Protein 6XMT (pdb70)

InterPro domains:
  IPR001757 P-type ATPase [TIGR01494] (396-506)
  IPR001757 P-type ATPase [TIGR01494] (576-714)
  IPR006544 P-type ATPase, subfamily V [PTHR45630] (21-1194)
  IPR006544 P-type ATPase, subfamily V [TIGR01657] (44-1177)
  IPR008250 P-type ATPase, A domain superfamily [SSF81653] (253-384)
  IPR018303 P-type ATPase, phosphorylation site [PS00154] (487-493)
  IPR023214 HAD superfamily [G3DSA:3.40.50.1000] (669-842)
  IPR023298 P-type ATPase, transmembrane domain superfamily [SSF81665] (170-1196)
  IPR023299 P-type ATPase, cytoplasmic domain N [G3DSA:3.40.1110.10] (493-668)
  IPR023299 P-type ATPase, cytoplasmic domain N [SSF81660] (491-678)
  IPR036412 HAD-like superfamily [SSF56784] (481-839)
  IPR044492 P-type ATPase, haloacid dehalogenase domain [SFLDF00027] (467-983)
  IPR047820 P5A-type ATPase [cd07543] (169-1136)
  IPR057255 P5A-ATPase, transmembrane helical hairpin [PF23143] (21-90)
  IPR059000 P-type ATPase, A domain [PF00122] (253-385)

B-factor: mean 32.08, std 20.91, range [4.33, 103.45]

Foldseek 3Di:
DEAADDLFFDGKFFWAFDDPCPFPLHPVLVVVVVVLVVVVCVVSVVVVVVSVVVSVCVVVVCPPDVVSVRVGGTDTDDDPVHGFKMKTQTDPQFFGIDIWTWDWDADPRDIWIWTADLNFTWTADPVVRYTYTDDFVVVPWDFQLVLLVFQFAEDDPPPQCVRANWQDEDDDDDDLVVLLVVVCVAPVNVLQVVLLVLCVVPHDDVVSVVLVVVSVVLSVVVSVQLRVLCVVQFGFFDDKDWWWWQYNQDTDIDILGHDGFFIKTFDFQFDPPHKDRAKKFFAFWKFWKFCCFPLNAFHTAIAHHDPVDDGGDDIDDCPVNVSGIDGIDIGTHGIAWGDDDDPGGTDPDRTGMIGHGHGHLPGDLSVLLSCQPRSDDDCVQVVVLVVVLVVLLVVLLVLLLVLCVVLPDDPVVSSVLSSVLSSPLFDSCPSVLVSVLLVVLQVVLCVLPKHFSDSVLLLVLQFAAEEEEEPDQAFFDRHKAWQAWADPDAPPPDLPDGPGELPFDPVQLQQLLFAADWAADDVGDIGHRVRSVRSCVRNQWAQDNAQKIAPSPPGTKHWDDWADADPPLGWIWTWIADPVFTKIKIKGALVSLQVQADPRGDCSVVNVLVQPLAAKDKMWMWMGGDHDPDDDCVRSRHTGGRIMIIIHTDGDPFQLVLVVQCLQQLHQYAYAYAYDPSHQVNVCCVSPNDPDWEWEWDDDDPDDDLWIWTATSDRDDIHTDDLPPDDDPCVPDLQHHQYEYEASNLVSNPPGPCNVVVLLRHRHYYNHFLVVLLVSQVSCVVVPGAYEYEEAHSSVQNNLQNHSAYEHAKEDAPVRVVVVVVVVVVVVVVPDDIGSRSNSNRGRIYSPYSHNCSSVVSSLSSQLSNLLVQLLSLLSLLVSSVSSCCSSPVLSAPEDEDDVLCVVLCVLLVLLSSLLSDFAWDPGRHNFGDDDRQPDDLNVVLSVVLVVLLVVLVVVLVVVVCVVPPRCPDDDNPDDDDADAVHLSVSLSVLLSSLLSCVQRSADPNSTHGVVVSPRNVVSSVVSVVVSVCCLQVVDVVSVVVRRHDDDDDVSSVVSVVSSVCSSVVSNVVSVVSCVPPVPRDRDPSSDDDDD

Secondary structure (DSSP, 8-state):
----BSTTEEEEEEEEEPPSSS-TTHHHHHHHHHHHHHHH---SHHHHHHHHHHHHHHHHSGGG-HHHHHHHTEE--S-TTT--EEEEEE-TTS---EEEE-B--EETTEE--EEEETTEEEEEETTTTEEB----TTTS--BHHHHHT---B-S--TTHHHHH-----------HHHHHHHHTTSHHHHHHHHHHHHHHTTS-SHHHHHHHHHHHHHHHHHHHHHHHHHHHHSS-------EEEEETTEEEEE-STT--SS-EEEE----TT----SEEEESS-EEEEETTTTT--SSPEEE--SSSS-SSS-B--SSGGGGGEE-SS-EEEEEE--SS--SSPPPSSS-EEEEEEE-GGGSHHHHHHHHHHHS----HHHHHHHHHHHHHHHHHHHHHHHHHHHHT--HHHHHHHHHHHHHTTS-TTHHHHHHHHHHHHHHHHGGGTEEES-GGGSGGGGS--EEEE-TBTTTB-SS-EEEE-----SS-S-SS----SS---HHHHHHHHHS---EE-SSS-EES-HHHHHHHHHHT-EE-SSS-EE-SSS--BEEEEE----STT-B--EEEE-SS-EEEEEEE-HHHHHTT-SS--SSHHHHHHHHHSSS-EE-EEEEEE------HHHHTSS-EEEE--EEEPPBPTTHHHHHHHHHTTT-EEEEE--S-HHHHHHHHHHHTS--S-EEEEEESSSSSS--EEEEESSSS-EEE--TTT----HHHHTTT-EEEE-HHHHHTTTT-TTHHHHHTSEEEE-S--TTHHHHHHHHHHHHT----EEE-SSTTHHHHHHSSSEEEE----HHHHHHHHHHHHHHHH--PPP--TTTTTT-SEEESS-SSTHHHHHHHHHHHHHHHHHHHHHHHHHHHHHHHHIIIIITTSS----SHHHHHHHHHHHHHHHHTS--PBPSS--S------S-SHHHHHHHHHHHHHHHHHHHHHHHHHHHHS-------S-------HHHHHHHHHHHHHHHHHHHTTS--TTTB--STT-HHHHHHHHHHHHHHHHHHTTS-HHHHHHTT-----SHHHHHHHHHHHHHHHHHHHHHHHHHHHS------TTT-----

Radius of gyration: 38.12 Å; Cα contacts (8 Å, |Δi|>4): 1830; chains: 1; bounding box: 73×73×129 Å

CATH classification: 2.70.150.10 (+1 more: 3.40.1110.10)

Structure (mmCIF, N/CA/C/O backbone):
data_6XMT
#
_entry.id   6XMT
#
_cell.length_a   1.00
_cell.length_b   1.00
_cell.length_c   1.00
_cell.angle_alpha   90.00
_cell.angle_beta   90.00
_cell.angle_gamma   90.00
#
_symmetry.space_group_name_H-M   'P 1'
#
loop_
_entity.id
_entity.type
_entity.pdbx_description
1 polymer 'P5A-type ATPase'
2 non-polymer 'BERYLLIUM TRIFLUORIDE ION'
3 non-polymer 'MAGNESIUM ION'
#
loop_
_atom_site.group_PDB
_atom_site.id
_atom_site.type_symbol
_atom_site.label_atom_id
_atom_site.label_alt_id
_atom_site.label_comp_id
_atom_site.label_asym_id
_atom_site.label_entity_id
_atom_site.label_seq_id
_atom_site.pdbx_PDB_ins_code
_atom_site.Cartn_x
_atom_site.Cartn_y
_atom_site.Cartn_z
_atom_site.occupancy
_atom_site.B_iso_or_equiv
_atom_site.auth_seq_id
_atom_site.auth_comp_id
_atom_site.auth_asym_id
_atom_site.auth_atom_id
_atom_site.pdbx_PDB_model_num
ATOM 1 N N . LYS A 1 4 ? 191.245 131.917 135.734 1.00 28.38 4 LYS A N 1
ATOM 2 C CA . LYS A 1 4 ? 189.882 131.464 135.980 1.00 28.38 4 LYS A CA 1
ATOM 3 C C . LYS A 1 4 ? 188.941 131.959 134.898 1.00 28.38 4 LYS A C 1
ATOM 4 O O . LYS A 1 4 ? 189.328 132.090 133.741 1.00 28.38 4 LYS A O 1
ATOM 6 N N . SER A 1 5 ? 187.701 132.236 135.282 1.00 25.17 5 SER A N 1
ATOM 7 C CA . SER A 1 5 ? 186.705 132.714 134.340 1.00 25.17 5 SER A CA 1
ATOM 8 C C . SER A 1 5 ? 186.697 134.232 134.310 1.00 25.17 5 SER A C 1
ATOM 9 O O . SER A 1 5 ? 187.008 134.895 135.302 1.00 25.17 5 SER A O 1
ATOM 12 N N . PHE A 1 6 ? 186.335 134.780 133.155 1.00 26.48 6 PHE A N 1
ATOM 13 C CA . PHE A 1 6 ? 186.228 136.230 133.012 1.00 26.48 6 PHE A CA 1
ATOM 14 C C . PHE A 1 6 ? 185.155 136.494 131.955 1.00 26.48 6 PHE A C 1
ATOM 15 O O . PHE A 1 6 ? 185.436 136.484 130.756 1.00 26.48 6 PHE A O 1
ATOM 23 N N . VAL A 1 7 ? 183.925 136.724 132.418 1.00 20.81 7 VAL A N 1
ATOM 24 C CA . VAL A 1 7 ? 182.834 136.996 131.495 1.00 20.81 7 VAL A CA 1
ATOM 25 C C . VAL A 1 7 ? 183.124 138.280 130.730 1.00 20.81 7 VAL A C 1
ATOM 26 O O . VAL A 1 7 ? 183.558 139.287 131.303 1.00 20.81 7 VAL A O 1
ATOM 30 N N . SER A 1 8 ? 182.891 138.244 129.422 1.00 17.50 8 SER A N 1
ATOM 31 C CA . SER A 1 8 ? 183.221 139.344 128.519 1.00 17.50 8 SER A CA 1
ATOM 32 C C . SER A 1 8 ? 181.933 139.817 127.856 1.00 17.50 8 SER A C 1
ATOM 33 O O . SER A 1 8 ? 181.505 139.261 126.843 1.00 17.50 8 SER A O 1
ATOM 36 N N . SER A 1 9 ? 181.320 140.853 128.426 1.00 19.54 9 SER A N 1
ATOM 37 C CA . SER A 1 9 ? 180.067 141.386 127.912 1.00 19.54 9 SER A CA 1
ATOM 38 C C . SER A 1 9 ? 179.891 142.797 128.443 1.00 19.54 9 SER A C 1
ATOM 39 O O . SER A 1 9 ? 180.374 143.104 129.538 1.00 19.54 9 SER A O 1
ATOM 42 N N . PRO A 1 10 ? 179.218 143.680 127.698 1.00 22.31 10 PRO A N 1
ATOM 43 C CA . PRO A 1 10 ? 178.972 145.039 128.207 1.00 22.31 10 PRO A CA 1
ATOM 44 C C . PRO A 1 10 ? 178.080 145.087 129.436 1.00 22.31 10 PRO A C 1
ATOM 45 O O . PRO A 1 10 ? 177.961 146.158 130.044 1.00 22.31 10 PRO A O 1
ATOM 49 N N . ILE A 1 11 ? 177.449 143.977 129.818 1.00 23.34 11 ILE A N 1
ATOM 50 C CA . ILE A 1 11 ? 176.637 143.964 131.029 1.00 23.34 11 ILE A CA 1
ATOM 51 C C . ILE A 1 11 ? 177.508 143.748 132.260 1.00 23.34 11 ILE A C 1
ATOM 52 O O . ILE A 1 11 ? 177.263 144.335 133.319 1.00 23.34 11 ILE A O 1
ATOM 57 N N . VAL A 1 12 ? 178.532 142.926 132.142 1.00 21.61 12 VAL A N 1
ATOM 58 C CA . VAL A 1 12 ? 179.349 142.529 133.281 1.00 21.61 12 VAL A CA 1
ATOM 59 C C . VAL A 1 12 ? 180.550 143.453 133.409 1.00 21.61 12 VAL A C 1
ATOM 60 O O . VAL A 1 12 ? 181.041 144.021 132.428 1.00 21.61 12 VAL A O 1
ATOM 64 N N . ARG A 1 13 ? 181.027 143.601 134.642 1.00 29.01 13 ARG A N 1
ATOM 65 C CA . ARG A 1 13 ? 182.243 144.342 134.955 1.00 29.01 13 ARG A CA 1
ATOM 66 C C . ARG A 1 13 ? 183.339 143.463 135.534 1.00 29.01 13 ARG A C 1
ATOM 67 O O . ARG A 1 13 ? 184.496 143.575 135.124 1.00 29.01 13 ARG A O 1
ATOM 75 N N . ASP A 1 14 ? 182.997 142.584 136.473 1.00 26.70 14 ASP A N 1
ATOM 76 C CA . ASP A 1 14 ? 183.949 141.655 137.062 1.00 26.70 14 ASP A CA 1
ATOM 77 C C . ASP A 1 14 ? 183.217 140.362 137.385 1.00 26.70 14 ASP A C 1
ATOM 78 O O . ASP A 1 14 ? 181.985 140.319 137.427 1.00 26.70 14 ASP A O 1
ATOM 83 N N . SER A 1 15 ? 183.986 139.301 137.608 1.00 20.97 15 SER A N 1
ATOM 84 C CA . SER A 1 15 ? 183.390 138.012 137.918 1.00 20.97 15 SER A CA 1
ATOM 85 C C . SER A 1 15 ? 184.412 137.126 138.608 1.00 20.97 15 SER A C 1
ATOM 86 O O . SER A 1 15 ? 185.566 137.051 138.181 1.00 20.97 15 SER A O 1
ATOM 89 N N . THR A 1 16 ? 183.971 136.451 139.665 1.00 21.55 16 THR A N 1
ATOM 90 C CA . THR A 1 16 ? 184.805 135.536 140.431 1.00 21.55 16 THR A CA 1
ATOM 91 C C . THR A 1 16 ? 184.041 134.240 140.636 1.00 21.55 16 THR A C 1
ATOM 92 O O . THR A 1 16 ? 182.848 134.265 140.952 1.00 21.55 16 THR A O 1
ATOM 96 N N . LEU A 1 17 ? 184.723 133.113 140.454 1.00 21.45 17 LEU A N 1
ATOM 97 C CA . LEU A 1 17 ? 184.085 131.819 140.628 1.00 21.45 17 LEU A CA 1
ATOM 98 C C . LEU A 1 17 ? 183.773 131.568 142.103 1.00 21.45 17 LEU A C 1
ATOM 99 O O . LEU A 1 17 ? 184.242 132.276 142.998 1.00 21.45 17 LEU A O 1
ATOM 104 N N . LEU A 1 18 ? 182.962 130.540 142.349 1.00 22.12 18 LEU A N 1
ATOM 105 C CA . LEU A 1 18 ? 182.519 130.206 143.697 1.00 22.12 18 LEU A CA 1
ATOM 106 C C . LEU A 1 18 ? 182.360 128.698 143.807 1.00 22.12 18 LEU A C 1
ATOM 107 O O . LEU A 1 18 ? 181.733 128.079 142.945 1.00 22.12 18 LEU A O 1
ATOM 112 N N . VAL A 1 19 ? 182.926 128.115 144.859 1.00 28.79 19 VAL A N 1
ATOM 113 C CA . VAL A 1 19 ? 182.775 126.688 145.138 1.00 28.79 19 VAL A CA 1
ATOM 114 C C . VAL A 1 19 ? 182.008 126.568 146.451 1.00 28.79 19 VAL A C 1
ATOM 115 O O . VAL A 1 19 ? 182.228 127.374 147.367 1.00 28.79 19 VAL A O 1
ATOM 119 N N . PRO A 1 20 ? 181.077 125.619 146.585 1.00 37.11 20 PRO A N 1
ATOM 120 C CA . PRO A 1 20 ? 180.276 125.541 147.815 1.00 37.11 20 PRO A CA 1
ATOM 121 C C . PRO A 1 20 ? 181.070 124.940 148.967 1.00 37.11 20 PRO A C 1
ATOM 122 O O . PRO A 1 20 ? 181.700 123.889 148.825 1.00 37.11 20 PRO A O 1
ATOM 126 N N . LYS A 1 21 ? 181.031 125.615 150.112 1.00 50.56 21 LYS A N 1
ATOM 127 C CA . LYS A 1 21 ? 181.693 125.149 151.320 1.00 50.56 21 LYS A CA 1
ATOM 128 C C . LYS A 1 21 ? 180.767 124.240 152.117 1.00 50.56 21 LYS A C 1
ATOM 129 O O . LYS A 1 21 ? 179.541 124.362 152.057 1.00 50.56 21 LYS A O 1
ATOM 135 N N . SER A 1 22 ? 181.371 123.327 152.873 1.00 63.15 22 SER A N 1
ATOM 136 C CA . SER A 1 22 ? 180.608 122.345 153.626 1.00 63.15 22 SER A CA 1
ATOM 137 C C . SER A 1 22 ? 179.830 123.015 154.758 1.00 63.15 22 SER A C 1
ATOM 138 O O . SER A 1 22 ? 179.990 124.203 155.051 1.00 63.15 22 SER A O 1
ATOM 141 N N . LEU A 1 23 ? 178.974 122.222 155.405 1.00 69.20 23 LEU A N 1
ATOM 142 C CA . LEU A 1 23 ? 178.150 122.708 156.506 1.00 69.20 23 LEU A CA 1
ATOM 143 C C . LEU A 1 23 ? 178.936 122.913 157.792 1.00 69.20 23 LEU A C 1
ATOM 144 O O . LEU A 1 23 ? 178.352 123.356 158.787 1.00 69.20 23 LEU A O 1
ATOM 149 N N . ILE A 1 24 ? 180.231 122.606 157.801 1.00 69.70 24 ILE A N 1
ATOM 150 C CA . ILE A 1 24 ? 181.060 122.736 158.988 1.00 69.70 24 ILE A CA 1
ATOM 151 C C . ILE A 1 24 ? 181.991 123.938 158.897 1.00 69.70 24 ILE A C 1
ATOM 152 O O . ILE A 1 24 ? 182.237 124.612 159.899 1.00 69.70 24 ILE A O 1
ATOM 157 N N . ALA A 1 25 ? 182.508 124.230 157.705 1.00 67.48 25 ALA A N 1
ATOM 158 C CA . ALA A 1 25 ? 183.462 125.315 157.512 1.00 67.48 25 ALA A CA 1
ATOM 159 C C . ALA A 1 25 ? 182.803 126.685 157.417 1.00 67.48 25 ALA A C 1
ATOM 160 O O . ALA A 1 25 ? 183.501 127.666 157.140 1.00 67.48 25 ALA A O 1
ATOM 162 N N . LYS A 1 26 ? 181.494 126.777 157.626 1.00 76.57 26 LYS A N 1
ATOM 163 C CA . LYS A 1 26 ? 180.836 128.073 157.622 1.00 76.57 26 LYS A CA 1
ATOM 164 C C . LYS A 1 26 ? 181.409 128.975 158.714 1.00 76.57 26 LYS A C 1
ATOM 165 O O . LYS A 1 26 ? 181.656 128.524 159.842 1.00 76.57 26 LYS A O 1
ATOM 171 N N . PRO A 1 27 ? 181.559 130.269 158.411 1.00 80.72 27 PRO A N 1
ATOM 172 C CA . PRO A 1 27 ? 182.208 131.227 159.320 1.00 80.72 27 PRO A CA 1
ATOM 173 C C . PRO A 1 27 ? 181.562 131.363 160.681 1.00 80.72 27 PRO A C 1
ATOM 174 O O . PRO A 1 27 ? 182.288 131.520 161.664 1.00 80.72 27 PRO A O 1
ATOM 178 N N . TYR A 1 28 ? 180.232 131.358 160.775 1.00 87.54 28 TYR A N 1
ATOM 179 C CA . TYR A 1 28 ? 179.599 131.494 162.090 1.00 87.54 28 TYR A CA 1
ATOM 180 C C . TYR A 1 28 ? 179.825 130.281 163.012 1.00 87.54 28 TYR A C 1
ATOM 181 O O . TYR A 1 28 ? 180.049 130.457 164.214 1.00 87.54 28 TYR A O 1
ATOM 190 N N . VAL A 1 29 ? 179.817 129.057 162.469 1.00 88.57 29 VAL A N 1
ATOM 191 C CA . VAL A 1 29 ? 179.845 127.807 163.267 1.00 88.57 29 VAL A CA 1
ATOM 192 C C . VAL A 1 29 ? 181.151 127.479 164.030 1.00 88.57 29 VAL A C 1
ATOM 193 O O . VAL A 1 29 ? 181.076 127.004 165.170 1.00 88.57 29 VAL A O 1
ATOM 197 N N . LEU A 1 30 ? 182.335 127.607 163.423 1.00 89.25 30 LEU A N 1
ATOM 198 C CA . LEU A 1 30 ? 183.568 127.161 164.100 1.00 89.25 30 LEU A CA 1
ATOM 199 C C . LEU A 1 30 ? 183.916 127.910 165.391 1.00 89.25 30 LEU A C 1
ATOM 200 O O . LEU A 1 30 ? 184.304 127.264 166.385 1.00 89.25 30 LEU A O 1
ATOM 205 N N . PRO A 1 31 ? 183.817 129.243 165.398 1.00 92.36 31 PRO A N 1
ATOM 206 C CA . PRO A 1 31 ? 184.111 130.119 166.546 1.00 92.36 31 PRO A CA 1
ATOM 207 C C . PRO A 1 31 ? 183.183 129.922 167.723 1.00 92.36 31 PRO A C 1
ATOM 208 O O . PRO A 1 31 ? 183.609 130.004 168.880 1.00 92.36 31 PRO A O 1
ATOM 212 N N . PHE A 1 32 ? 181.909 129.659 167.435 1.00 93.27 32 PHE A N 1
ATOM 213 C CA . PHE A 1 32 ? 180.883 129.534 168.468 1.00 93.27 32 PHE A CA 1
ATOM 214 C C . PHE A 1 32 ? 181.100 128.364 169.430 1.00 93.27 32 PHE A C 1
ATOM 215 O O . PHE A 1 32 ? 180.838 128.507 170.629 1.00 93.27 32 PHE A O 1
ATOM 223 N N . PHE A 1 33 ? 181.543 127.203 168.949 1.00 96.23 33 PHE A N 1
ATOM 224 C CA . PHE A 1 33 ? 181.709 126.083 169.874 1.00 96.23 33 PHE A CA 1
ATOM 225 C C . PHE A 1 33 ? 182.636 126.405 171.044 1.00 96.23 33 PHE A C 1
ATOM 226 O O . PHE A 1 33 ? 182.321 125.988 172.173 1.00 96.23 33 PHE A O 1
ATOM 228 N N . PRO A 1 34 ? 183.764 127.108 170.869 1.00 91.49 34 PRO A N 1
ATOM 229 C CA . PRO A 1 34 ? 184.541 127.512 172.054 1.00 91.49 34 PRO A CA 1
ATOM 230 C C . PRO A 1 34 ? 183.755 128.378 173.025 1.00 91.49 34 PRO A C 1
ATOM 231 O O . PRO A 1 34 ? 183.880 128.204 174.242 1.00 91.49 34 PRO A O 1
ATOM 233 N N . LEU A 1 35 ? 182.939 129.306 172.521 1.00 91.86 35 LEU A N 1
ATOM 234 C CA . LEU A 1 35 ? 182.135 130.148 173.403 1.00 91.86 35 LEU A CA 1
ATOM 235 C C . LEU A 1 35 ? 181.083 129.337 174.147 1.00 91.86 35 LEU A C 1
ATOM 236 O O . LEU A 1 35 ? 180.843 129.568 175.338 1.00 91.86 35 LEU A O 1
ATOM 238 N N . TYR A 1 36 ? 180.458 128.375 173.469 1.00 97.47 36 TYR A N 1
ATOM 239 C CA . TYR A 1 36 ? 179.484 127.522 174.140 1.00 97.47 36 TYR A CA 1
ATOM 240 C C . TYR A 1 36 ? 180.149 126.658 175.203 1.00 97.47 36 TYR A C 1
ATOM 241 O O . TYR A 1 36 ? 179.590 126.454 176.287 1.00 97.47 36 TYR A O 1
ATOM 243 N N . ALA A 1 37 ? 181.348 126.146 174.916 1.00 87.72 37 ALA A N 1
ATOM 244 C CA . ALA A 1 37 ? 182.070 125.364 175.915 1.00 87.72 37 ALA A CA 1
ATOM 245 C C . ALA A 1 37 ? 182.456 126.221 177.115 1.00 87.72 37 ALA A C 1
ATOM 246 O O . ALA A 1 37 ? 182.351 125.775 178.264 1.00 87.72 37 ALA A O 1
ATOM 248 N N . THR A 1 38 ? 182.924 127.445 176.866 1.00 86.43 38 THR A N 1
ATOM 249 C CA . THR A 1 38 ? 183.206 128.368 177.962 1.00 86.43 38 THR A CA 1
ATOM 250 C C . THR A 1 38 ? 181.989 128.675 178.804 1.00 86.43 38 THR A C 1
ATOM 251 O O . THR A 1 38 ? 182.074 128.719 180.039 1.00 86.43 38 THR A O 1
ATOM 253 N N . PHE A 1 39 ? 180.847 128.889 178.157 1.00 89.73 39 PHE A N 1
ATOM 254 C CA . PHE A 1 39 ? 179.620 129.150 178.897 1.00 89.73 39 PHE A CA 1
ATOM 255 C C . PHE A 1 39 ? 179.204 127.938 179.720 1.00 89.73 39 PHE A C 1
ATOM 256 O O . PHE A 1 39 ? 178.746 128.082 180.860 1.00 89.73 39 PHE A O 1
ATOM 258 N N . ALA A 1 40 ? 179.351 126.735 179.161 1.00 88.63 40 ALA A N 1
ATOM 259 C CA . ALA A 1 40 ? 179.008 125.530 179.909 1.00 88.63 40 ALA A CA 1
ATOM 260 C C . ALA A 1 40 ? 179.936 125.341 181.102 1.00 88.63 40 ALA A C 1
ATOM 261 O O . ALA A 1 40 ? 179.498 124.909 182.175 1.00 88.63 40 ALA A O 1
ATOM 263 N N . GLN A 1 41 ? 181.221 125.660 180.935 1.00 84.36 41 GLN A N 1
ATOM 264 C CA . GLN A 1 41 ? 182.163 125.534 182.042 1.00 84.36 41 GLN A CA 1
ATOM 265 C C . GLN A 1 41 ? 181.868 126.554 183.134 1.00 84.36 41 GLN A C 1
ATOM 266 O O . GLN A 1 41 ? 181.904 126.226 184.326 1.00 84.36 41 GLN A O 1
ATOM 268 N N . LEU A 1 42 ? 181.576 127.798 182.748 1.00 87.29 42 LEU A N 1
ATOM 269 C CA . LEU A 1 42 ? 181.261 128.825 183.737 1.00 87.29 42 LEU A CA 1
ATOM 270 C C . LEU A 1 42 ? 179.957 128.511 184.461 1.00 87.29 42 LEU A C 1
ATOM 271 O O . LEU A 1 42 ? 179.829 128.773 185.662 1.00 87.29 42 LEU A O 1
ATOM 273 N N . TYR A 1 43 ? 178.978 127.953 183.746 1.00 91.50 43 TYR A N 1
ATOM 274 C CA . TYR A 1 43 ? 177.709 127.607 184.376 1.00 91.50 43 TYR A CA 1
ATOM 275 C C . TYR A 1 43 ? 177.880 126.466 185.372 1.00 91.50 43 TYR A C 1
ATOM 276 O O . TYR A 1 43 ? 177.218 126.439 186.415 1.00 91.50 43 TYR A O 1
ATOM 278 N N . PHE A 1 44 ? 178.760 125.518 185.068 1.00 91.91 44 PHE A N 1
ATOM 279 C CA . PHE A 1 44 ? 179.015 124.398 185.965 1.00 91.91 44 PHE A CA 1
ATOM 280 C C . PHE A 1 44 ? 180.352 124.565 186.680 1.00 91.91 44 PHE A C 1
ATOM 281 O O . PHE A 1 44 ? 180.620 125.605 187.281 1.00 91.91 44 PHE A O 1
ATOM 283 N N . GLU A 1 55 ? 169.706 133.438 186.915 1.00 89.07 55 GLU A N 1
ATOM 284 C CA . GLU A 1 55 ? 170.245 134.629 187.558 1.00 89.07 55 GLU A CA 1
ATOM 285 C C . GLU A 1 55 ? 170.733 135.639 186.526 1.00 89.07 55 GLU A C 1
ATOM 286 O O . GLU A 1 55 ? 170.040 135.935 185.553 1.00 89.07 55 GLU A O 1
ATOM 288 N N . TRP A 1 56 ? 171.933 136.175 186.749 1.00 96.62 56 TRP A N 1
ATOM 289 C CA . TRP A 1 56 ? 172.498 137.153 185.831 1.00 96.62 56 TRP A CA 1
ATOM 290 C C . TRP A 1 56 ? 173.114 136.490 184.607 1.00 96.62 56 TRP A C 1
ATOM 291 O O . TRP A 1 56 ? 173.367 137.162 183.601 1.00 96.62 56 TRP A O 1
ATOM 293 N N . THR A 1 57 ? 173.347 135.181 184.668 1.00 96.74 57 THR A N 1
ATOM 294 C CA . THR A 1 57 ? 174.070 134.506 183.600 1.00 96.74 57 THR A CA 1
ATOM 295 C C . THR A 1 57 ? 173.160 134.111 182.446 1.00 96.74 57 THR A C 1
ATOM 296 O O . THR A 1 57 ? 173.651 133.812 181.352 1.00 96.74 57 THR A O 1
ATOM 298 N N . PHE A 1 58 ? 171.844 134.106 182.664 1.00 103.45 58 PHE A N 1
ATOM 299 C CA . PHE A 1 58 ? 170.936 133.637 181.624 1.00 103.45 58 PHE A CA 1
ATOM 300 C C . PHE A 1 58 ? 170.852 134.623 180.467 1.00 103.45 58 PHE A C 1
ATOM 301 O O . PHE A 1 58 ? 170.662 134.216 179.310 1.00 103.45 58 PHE A O 1
ATOM 303 N N . VAL A 1 59 ? 170.992 135.918 180.754 1.00 99.44 59 VAL A N 1
ATOM 304 C CA . VAL A 1 59 ? 171.000 136.911 179.687 1.00 99.44 59 VAL A CA 1
ATOM 305 C C . VAL A 1 59 ? 172.187 136.695 178.759 1.00 99.44 59 VAL A C 1
ATOM 306 O O . VAL A 1 59 ? 172.123 137.039 177.573 1.00 99.44 59 VAL A O 1
ATOM 308 N N . TYR A 1 60 ? 173.267 136.088 179.260 1.00 101.56 60 TYR A N 1
ATOM 309 C CA . TYR A 1 60 ? 174.417 135.804 178.406 1.00 101.56 60 TYR A CA 1
ATOM 310 C C . TYR A 1 60 ? 174.095 134.721 177.384 1.00 101.56 60 TYR A C 1
ATOM 311 O O . TYR A 1 60 ? 174.421 134.859 176.200 1.00 101.56 60 TYR A O 1
ATOM 313 N N . LEU A 1 61 ? 173.460 133.630 177.822 1.00 91.82 61 LEU A N 1
ATOM 314 C CA . LEU A 1 61 ? 173.003 132.623 176.870 1.00 91.82 61 LEU A CA 1
ATOM 315 C C . LEU A 1 61 ? 171.997 133.200 175.892 1.00 91.82 61 LEU A C 1
ATOM 316 O O . LEU A 1 61 ? 172.017 132.872 174.697 1.00 91.82 61 LEU A O 1
ATOM 318 N N . GLY A 1 62 ? 171.117 134.074 176.381 1.00 87.33 62 GLY A N 1
ATOM 319 C CA . GLY A 1 62 ? 170.167 134.722 175.491 1.00 87.33 62 GLY A CA 1
ATOM 320 C C . GLY A 1 62 ? 170.846 135.511 174.386 1.00 87.33 62 GLY A C 1
ATOM 321 O O . GLY A 1 62 ? 170.545 135.330 173.200 1.00 87.33 62 GLY A O 1
ATOM 322 N N . THR A 1 63 ? 171.799 136.380 174.755 1.00 89.57 63 THR A N 1
ATOM 323 C CA . THR A 1 63 ? 172.413 137.227 173.741 1.00 89.57 63 THR A CA 1
ATOM 324 C C . THR A 1 63 ? 173.343 136.388 172.854 1.00 89.57 63 THR A C 1
ATOM 325 O O . THR A 1 63 ? 173.539 136.717 171.680 1.00 89.57 63 THR A O 1
ATOM 327 N N . LEU A 1 64 ? 173.884 135.280 173.375 1.00 89.07 64 LEU A N 1
ATOM 328 C CA . LEU A 1 64 ? 174.704 134.405 172.540 1.00 89.07 64 LEU A CA 1
ATOM 329 C C . LEU A 1 64 ? 173.871 133.732 171.464 1.00 89.07 64 LEU A C 1
ATOM 330 O O . LEU A 1 64 ? 174.260 133.712 170.289 1.00 89.07 64 LEU A O 1
ATOM 332 N N . VAL A 1 65 ? 172.717 133.182 171.843 1.00 86.06 65 VAL A N 1
ATOM 333 C CA . VAL A 1 65 ? 171.818 132.600 170.850 1.00 86.06 65 VAL A CA 1
ATOM 334 C C . VAL A 1 65 ? 171.362 133.654 169.849 1.00 86.06 65 VAL A C 1
ATOM 335 O O . VAL A 1 65 ? 171.263 133.384 168.643 1.00 86.06 65 VAL A O 1
ATOM 337 N N . SER A 1 66 ? 171.106 134.877 170.324 1.00 85.50 66 SER A N 1
ATOM 338 C CA . SER A 1 66 ? 170.648 135.918 169.413 1.00 85.50 66 SER A CA 1
ATOM 339 C C . SER A 1 66 ? 171.741 136.259 168.398 1.00 85.50 66 SER A C 1
ATOM 340 O O . SER A 1 66 ? 171.468 136.371 167.196 1.00 85.50 66 SER A O 1
ATOM 342 N N . LEU A 1 67 ? 172.990 136.395 168.857 1.00 87.08 67 LEU A N 1
ATOM 343 C CA . LEU A 1 67 ? 174.062 136.758 167.945 1.00 87.08 67 LEU A CA 1
ATOM 344 C C . LEU A 1 67 ? 174.330 135.609 166.965 1.00 87.08 67 LEU A C 1
ATOM 345 O O . LEU A 1 67 ? 174.640 135.840 165.791 1.00 87.08 67 LEU A O 1
ATOM 347 N N . ASN A 1 68 ? 174.203 134.361 167.427 1.00 86.47 68 ASN A N 1
ATOM 348 C CA . ASN A 1 68 ? 174.374 133.225 166.525 1.00 86.47 68 ASN A CA 1
ATOM 349 C C . ASN A 1 68 ? 173.321 133.217 165.430 1.00 86.47 68 ASN A C 1
ATOM 350 O O . ASN A 1 68 ? 173.635 133.035 164.240 1.00 86.47 68 ASN A O 1
ATOM 355 N N . ILE A 1 69 ? 172.056 133.421 165.809 1.00 81.98 69 ILE A N 1
ATOM 356 C CA . ILE A 1 69 ? 170.997 133.422 164.800 1.00 81.98 69 ILE A CA 1
ATOM 357 C C . ILE A 1 69 ? 171.156 134.608 163.861 1.00 81.98 69 ILE A C 1
ATOM 358 O O . ILE A 1 69 ? 170.839 134.515 162.659 1.00 81.98 69 ILE A O 1
ATOM 360 N N . LEU A 1 70 ? 171.698 135.720 164.359 1.00 79.62 70 LEU A N 1
ATOM 361 C CA . LEU A 1 70 ? 171.886 136.876 163.495 1.00 79.62 70 LEU A CA 1
ATOM 362 C C . LEU A 1 70 ? 173.006 136.613 162.486 1.00 79.62 70 LEU A C 1
ATOM 363 O O . LEU A 1 70 ? 172.900 136.997 161.314 1.00 79.62 70 LEU A O 1
ATOM 368 N N . VAL A 1 71 ? 174.077 135.940 162.916 1.00 79.64 71 VAL A N 1
ATOM 369 C CA . VAL A 1 71 ? 175.166 135.647 161.987 1.00 79.64 71 VAL A CA 1
ATOM 370 C C . VAL A 1 71 ? 174.641 134.828 160.828 1.00 79.64 71 VAL A C 1
ATOM 371 O O . VAL A 1 71 ? 175.011 135.048 159.669 1.00 79.64 71 VAL A O 1
ATOM 375 N N . MET A 1 72 ? 173.765 133.867 161.140 1.00 78.47 72 MET A N 1
ATOM 376 C CA . MET A 1 72 ? 173.180 132.997 160.118 1.00 78.47 72 MET A CA 1
ATOM 377 C C . MET A 1 72 ? 172.325 133.762 159.114 1.00 78.47 72 MET A C 1
ATOM 378 O O . MET A 1 72 ? 172.319 133.434 157.920 1.00 78.47 72 MET A O 1
ATOM 383 N N . LEU A 1 73 ? 171.572 134.762 159.588 1.00 76.63 73 LEU A N 1
ATOM 384 C CA . LEU A 1 73 ? 170.682 135.510 158.706 1.00 76.63 73 LEU A CA 1
ATOM 385 C C . LEU A 1 73 ? 171.366 136.732 158.065 1.00 76.63 73 LEU A C 1
ATOM 386 O O . LEU A 1 73 ? 170.743 137.452 157.273 1.00 76.63 73 LEU A O 1
ATOM 391 N N . MET A 1 74 ? 172.627 136.983 158.417 1.00 77.57 74 MET A N 1
ATOM 392 C CA . MET A 1 74 ? 173.376 138.106 157.844 1.00 77.57 74 MET A CA 1
ATOM 393 C C . MET A 1 74 ? 173.563 138.015 156.339 1.00 77.57 74 MET A C 1
ATOM 394 O O . MET A 1 74 ? 173.474 139.053 155.652 1.00 77.57 74 MET A O 1
ATOM 399 N N . PRO A 1 75 ? 173.827 136.824 155.796 1.00 71.25 75 PRO A N 1
ATOM 400 C CA . PRO A 1 75 ? 174.040 136.634 154.357 1.00 71.25 75 PRO A CA 1
ATOM 401 C C . PRO A 1 75 ? 172.866 137.020 153.482 1.00 71.25 75 PRO A C 1
ATOM 402 O O . PRO A 1 75 ? 173.079 137.550 152.390 1.00 71.25 75 PRO A O 1
ATOM 406 N N . ALA A 1 76 ? 171.634 136.767 153.930 1.00 71.03 76 ALA A N 1
ATOM 407 C CA . ALA A 1 76 ? 170.487 136.792 153.026 1.00 71.03 76 ALA A CA 1
ATOM 408 C C . ALA A 1 76 ? 170.177 138.189 152.500 1.00 71.03 76 ALA A C 1
ATOM 409 O O . ALA A 1 76 ? 169.506 138.321 151.471 1.00 71.03 76 ALA A O 1
ATOM 411 N N . TRP A 1 77 ? 170.642 139.238 153.180 1.00 74.76 77 TRP A N 1
ATOM 412 C CA . TRP A 1 77 ? 170.263 140.586 152.767 1.00 74.76 77 TRP A CA 1
ATOM 413 C C . TRP A 1 77 ? 171.085 141.065 151.576 1.00 74.76 77 TRP A C 1
ATOM 414 O O . TRP A 1 77 ? 170.547 141.700 150.661 1.00 74.76 77 TRP A O 1
ATOM 425 N N . ASN A 1 78 ? 172.385 140.779 151.564 1.00 56.35 78 ASN A N 1
ATOM 426 C CA . ASN A 1 78 ? 173.277 141.235 150.506 1.00 56.35 78 ASN A CA 1
ATOM 427 C C . ASN A 1 78 ? 173.897 140.033 149.810 1.00 56.35 78 ASN A C 1
ATOM 428 O O . ASN A 1 78 ? 174.381 139.110 150.473 1.00 56.35 78 ASN A O 1
ATOM 433 N N . VAL A 1 79 ? 173.889 140.051 148.475 1.00 48.00 79 VAL A N 1
ATOM 434 C CA . VAL A 1 79 ? 174.437 138.928 147.719 1.00 48.00 79 VAL A CA 1
ATOM 435 C C . VAL A 1 79 ? 175.955 138.883 147.835 1.00 48.00 79 VAL A C 1
ATOM 436 O O . VAL A 1 79 ? 176.558 137.807 147.741 1.00 48.00 79 VAL A O 1
ATOM 440 N N . LYS A 1 80 ? 176.597 140.031 148.051 1.00 43.76 80 LYS A N 1
ATOM 441 C CA . LYS A 1 80 ? 178.044 140.045 148.236 1.00 43.76 80 LYS A CA 1
ATOM 442 C C . LYS A 1 80 ? 178.430 139.337 149.528 1.00 43.76 80 LYS A C 1
ATOM 443 O O . LYS A 1 80 ? 179.349 138.510 149.547 1.00 43.76 80 LYS A O 1
ATOM 449 N N . ILE A 1 81 ? 177.722 139.641 150.618 1.00 51.21 81 ILE A N 1
ATOM 450 C CA . ILE A 1 81 ? 177.981 138.974 151.890 1.00 51.21 81 ILE A CA 1
ATOM 451 C C . ILE A 1 81 ? 177.647 137.492 151.791 1.00 51.21 81 ILE A C 1
ATOM 452 O O . ILE A 1 81 ? 178.337 136.644 152.369 1.00 51.21 81 ILE A O 1
ATOM 457 N N . LYS A 1 82 ? 176.591 137.156 151.048 1.00 48.89 82 LYS A N 1
ATOM 458 C CA . LYS A 1 82 ? 176.228 135.755 150.859 1.00 48.89 82 LYS A CA 1
ATOM 459 C C . LYS A 1 82 ? 177.330 134.993 150.134 1.00 48.89 82 LYS A C 1
ATOM 460 O O . LYS A 1 82 ? 177.705 133.886 150.543 1.00 48.89 82 LYS A O 1
ATOM 466 N N . ALA A 1 83 ? 177.870 135.577 149.063 1.00 43.55 83 ALA A N 1
ATOM 467 C CA . ALA A 1 83 ? 178.947 134.925 148.327 1.00 43.55 83 ALA A CA 1
ATOM 468 C C . ALA A 1 83 ? 180.238 134.884 149.131 1.00 43.55 83 ALA A C 1
ATOM 469 O O . ALA A 1 83 ? 181.053 133.976 148.940 1.00 43.55 83 ALA A O 1
ATOM 471 N N . LYS A 1 84 ? 180.451 135.856 150.020 1.00 47.11 84 LYS A N 1
ATOM 472 C CA . LYS A 1 84 ? 181.650 135.836 150.853 1.00 47.11 84 LYS A CA 1
ATOM 473 C C . LYS A 1 84 ? 181.553 134.771 151.939 1.00 47.11 84 LYS A C 1
ATOM 474 O O . LYS A 1 84 ? 182.545 134.105 152.256 1.00 47.11 84 LYS A O 1
ATOM 480 N N . PHE A 1 85 ? 180.366 134.592 152.516 1.00 51.89 85 PHE A N 1
ATOM 481 C CA . PHE A 1 85 ? 180.209 133.650 153.617 1.00 51.89 85 PHE A CA 1
ATOM 482 C C . PHE A 1 85 ? 180.096 132.213 153.122 1.00 51.89 85 PHE A C 1
ATOM 483 O O . PHE A 1 85 ? 180.867 131.344 153.543 1.00 51.89 85 PHE A O 1
ATOM 491 N N . ASN A 1 86 ? 179.145 131.943 152.225 1.00 44.52 86 ASN A N 1
ATOM 492 C CA . ASN A 1 86 ? 178.812 130.555 151.920 1.00 44.52 86 ASN A CA 1
ATOM 493 C C . ASN A 1 86 ? 179.818 129.906 150.974 1.00 44.52 86 ASN A C 1
ATOM 494 O O . ASN A 1 86 ? 180.219 128.758 151.192 1.00 44.52 86 ASN A O 1
ATOM 499 N N . TYR A 1 87 ? 180.233 130.607 149.924 1.00 34.33 87 TYR A N 1
ATOM 500 C CA . TYR A 1 87 ? 181.142 130.053 148.932 1.00 34.33 87 TYR A CA 1
ATOM 501 C C . TYR A 1 87 ? 182.518 130.697 149.047 1.00 34.33 87 TYR A C 1
ATOM 502 O O . TYR A 1 87 ? 182.650 131.856 149.445 1.00 34.33 87 TYR A O 1
ATOM 511 N N . SER A 1 88 ? 183.545 129.931 148.693 1.00 32.09 88 SER A N 1
ATOM 512 C CA . SER A 1 88 ? 184.919 130.413 148.662 1.00 32.09 88 SER A CA 1
ATOM 513 C C . SER A 1 88 ? 185.390 130.474 147.217 1.00 32.09 88 SER A C 1
ATOM 514 O O . SER A 1 88 ? 185.251 129.498 146.477 1.00 32.09 88 SER A O 1
ATOM 517 N N . THR A 1 89 ? 185.948 131.615 146.820 1.00 28.51 89 THR A N 1
ATOM 518 C CA . THR A 1 89 ? 186.336 131.800 145.428 1.00 28.51 89 THR A CA 1
ATOM 519 C C . THR A 1 89 ? 187.439 130.824 145.039 1.00 28.51 89 THR A C 1
ATOM 520 O O . THR A 1 89 ? 188.312 130.492 145.845 1.00 28.51 89 THR A O 1
ATOM 524 N N . THR A 1 90 ? 187.392 130.363 143.792 1.00 26.87 90 THR A N 1
ATOM 525 C CA . THR A 1 90 ? 188.390 129.460 143.237 1.00 26.87 90 THR A CA 1
ATOM 526 C C . THR A 1 90 ? 188.896 130.029 141.916 1.00 26.87 90 THR A C 1
ATOM 527 O O . THR A 1 90 ? 188.509 131.123 141.495 1.00 26.87 90 THR A O 1
ATOM 531 N N . LYS A 1 91 ? 189.780 129.276 141.256 1.00 29.04 91 LYS A N 1
ATOM 532 C CA . LYS A 1 91 ? 190.396 129.726 140.012 1.00 29.04 91 LYS A CA 1
ATOM 533 C C . LYS A 1 91 ? 190.388 128.641 138.943 1.00 29.04 91 LYS A C 1
ATOM 534 O O . LYS A 1 91 ? 191.224 128.670 138.035 1.00 29.04 91 LYS A O 1
ATOM 540 N N . ASN A 1 92 ? 189.463 127.688 139.026 1.00 30.43 92 ASN A N 1
ATOM 541 C CA . ASN A 1 92 ? 189.373 126.588 138.073 1.00 30.43 92 ASN A CA 1
ATOM 542 C C . ASN A 1 92 ? 187.925 126.453 137.634 1.00 30.43 92 ASN A C 1
ATOM 543 O O . ASN A 1 92 ? 187.052 126.147 138.452 1.00 30.43 92 ASN A O 1
ATOM 548 N N . VAL A 1 93 ? 187.675 126.674 136.342 1.00 27.12 93 VAL A N 1
ATOM 549 C CA . VAL A 1 93 ? 186.309 126.710 135.836 1.00 27.12 93 VAL A CA 1
ATOM 550 C C . VAL A 1 93 ? 185.703 125.316 135.738 1.00 27.12 93 VAL A C 1
ATOM 551 O O . VAL A 1 93 ? 184.476 125.177 135.660 1.00 27.12 93 VAL A O 1
ATOM 555 N N . ASN A 1 94 ? 186.527 124.271 135.763 1.00 28.51 94 ASN A N 1
ATOM 556 C CA . ASN A 1 94 ? 186.033 122.905 135.658 1.00 28.51 94 ASN A CA 1
ATOM 557 C C . ASN A 1 94 ? 185.543 122.337 136.985 1.00 28.51 94 ASN A C 1
ATOM 558 O O . ASN A 1 94 ? 185.084 121.190 137.012 1.00 28.51 94 ASN A O 1
ATOM 563 N N . GLU A 1 95 ? 185.624 123.097 138.079 1.00 28.25 95 GLU A N 1
ATOM 564 C CA . GLU A 1 95 ? 185.159 122.624 139.378 1.00 28.25 95 GLU A CA 1
ATOM 565 C C . GLU A 1 95 ? 184.224 123.580 140.103 1.00 28.25 95 GLU A C 1
ATOM 566 O O . GLU A 1 95 ? 183.511 123.133 141.008 1.00 28.25 95 GLU A O 1
ATOM 572 N N . ALA A 1 96 ? 184.200 124.862 139.754 1.00 20.98 96 ALA A N 1
ATOM 573 C CA . ALA A 1 96 ? 183.250 125.776 140.368 1.00 20.98 96 ALA A CA 1
ATOM 574 C C . ALA A 1 96 ? 181.842 125.478 139.874 1.00 20.98 96 ALA A C 1
ATOM 575 O O . ALA A 1 96 ? 181.639 125.131 138.709 1.00 20.98 96 ALA A O 1
ATOM 577 N N . THR A 1 97 ? 180.864 125.609 140.769 1.00 17.05 97 THR A N 1
ATOM 578 C CA . THR A 1 97 ? 179.468 125.376 140.421 1.00 17.05 97 THR A CA 1
ATOM 579 C C . THR A 1 97 ? 178.603 126.615 140.603 1.00 17.05 97 THR A C 1
ATOM 580 O O . THR A 1 97 ? 177.376 126.526 140.481 1.00 17.05 97 THR A O 1
ATOM 584 N N . HIS A 1 98 ? 179.204 127.762 140.901 1.00 16.94 98 HIS A N 1
ATOM 585 C CA . HIS A 1 98 ? 178.488 129.026 140.927 1.00 16.94 98 HIS A CA 1
ATOM 586 C C . HIS A 1 98 ? 179.463 130.125 140.544 1.00 16.94 98 HIS A C 1
ATOM 587 O O . HIS A 1 98 ? 180.673 129.990 140.738 1.00 16.94 98 HIS A O 1
ATOM 594 N N . ILE A 1 99 ? 178.930 131.212 139.997 1.00 16.67 99 ILE A N 1
ATOM 595 C CA . ILE A 1 99 ? 179.751 132.310 139.503 1.00 16.67 99 ILE A CA 1
ATOM 596 C C . ILE A 1 99 ? 179.079 133.628 139.860 1.00 16.67 99 ILE A C 1
ATOM 597 O O . ILE A 1 99 ? 177.870 133.791 139.667 1.00 16.67 99 ILE A O 1
ATOM 602 N N . LEU A 1 100 ? 179.855 134.555 140.416 1.00 19.09 100 LEU A N 1
ATOM 603 C CA . LEU A 1 100 ? 179.350 135.860 140.816 1.00 19.09 100 LEU A CA 1
ATOM 604 C C . LEU A 1 100 ? 179.536 136.847 139.673 1.00 19.09 100 LEU A C 1
ATOM 605 O O . LEU A 1 100 ? 180.605 136.899 139.059 1.00 19.09 100 LEU A O 1
ATOM 610 N N . ILE A 1 101 ? 178.497 137.628 139.394 1.00 21.74 101 ILE A N 1
ATOM 611 C CA . ILE A 1 101 ? 178.466 138.540 138.257 1.00 21.74 101 ILE A CA 1
ATOM 612 C C . ILE A 1 101 ? 178.383 139.964 138.788 1.00 21.74 101 ILE A C 1
ATOM 613 O O . ILE A 1 101 ? 177.397 140.333 139.437 1.00 21.74 101 ILE A O 1
ATOM 618 N N . TYR A 1 102 ? 179.410 140.763 138.510 1.00 27.10 102 TYR A N 1
ATOM 619 C CA . TYR A 1 102 ? 179.461 142.164 138.928 1.00 27.10 102 TYR A CA 1
ATOM 620 C C . TYR A 1 102 ? 179.005 143.018 137.752 1.00 27.10 102 TYR A C 1
ATOM 621 O O . TYR A 1 102 ? 179.748 143.208 136.786 1.00 27.10 102 TYR A O 1
ATOM 630 N N . THR A 1 103 ? 177.789 143.544 137.839 1.00 30.65 103 THR A N 1
ATOM 631 C CA . THR A 1 103 ? 177.195 144.242 136.713 1.00 30.65 103 THR A CA 1
ATOM 632 C C . THR A 1 103 ? 177.741 145.662 136.589 1.00 30.65 103 THR A C 1
ATOM 633 O O . THR A 1 103 ? 178.331 146.218 137.519 1.00 30.65 103 THR A O 1
ATOM 637 N N . THR A 1 104 ? 177.532 146.247 135.410 1.00 37.98 104 THR A N 1
ATOM 638 C CA . THR A 1 104 ? 177.948 147.610 135.130 1.00 37.98 104 THR A CA 1
ATOM 639 C C . THR A 1 104 ? 177.036 148.585 135.873 1.00 37.98 104 THR A C 1
ATOM 640 O O . THR A 1 104 ? 175.982 148.196 136.379 1.00 37.98 104 THR A O 1
ATOM 644 N N . PRO A 1 105 ? 177.419 149.865 135.970 1.00 52.62 105 PRO A N 1
ATOM 645 C CA . PRO A 1 105 ? 176.610 150.800 136.772 1.00 52.62 105 PRO A CA 1
ATOM 646 C C . PRO A 1 105 ? 175.205 151.025 136.242 1.00 52.62 105 PRO A C 1
ATOM 647 O O . PRO A 1 105 ? 174.302 151.330 137.031 1.00 52.62 105 PRO A O 1
ATOM 651 N N . ASN A 1 106 ? 174.985 150.886 134.939 1.00 48.86 106 ASN A N 1
ATOM 652 C CA . ASN A 1 106 ? 173.703 151.220 134.336 1.00 48.86 106 ASN A CA 1
ATOM 653 C C . ASN A 1 106 ? 172.845 149.995 134.037 1.00 48.86 106 ASN A C 1
ATOM 654 O O . ASN A 1 106 ? 171.788 150.133 133.414 1.00 48.86 106 ASN A O 1
ATOM 659 N N . ASN A 1 107 ? 173.258 148.804 134.464 1.00 38.53 107 ASN A N 1
ATOM 660 C CA . ASN A 1 107 ? 172.559 147.568 134.119 1.00 38.53 107 ASN A CA 1
ATOM 661 C C . ASN A 1 107 ? 172.256 146.769 135.383 1.00 38.53 107 ASN A C 1
ATOM 662 O O . ASN A 1 107 ? 173.074 145.955 135.819 1.00 38.53 107 ASN A O 1
ATOM 667 N N . GLY A 1 108 ? 171.077 146.996 135.958 1.00 37.34 108 GLY A N 1
ATOM 668 C CA . GLY A 1 108 ? 170.570 146.135 137.015 1.00 37.34 108 GLY A CA 1
ATOM 669 C C . GLY A 1 108 ? 171.472 146.077 138.230 1.00 37.34 108 GLY A C 1
ATOM 670 O O . GLY A 1 108 ? 172.158 147.044 138.579 1.00 37.34 108 GLY A O 1
ATOM 671 N N . SER A 1 109 ? 171.476 144.917 138.886 1.00 35.37 109 SER A N 1
ATOM 672 C CA . SER A 1 109 ? 172.235 144.705 140.109 1.00 35.37 109 SER A CA 1
ATOM 673 C C . SER A 1 109 ? 172.944 143.359 140.035 1.00 35.37 109 SER A C 1
ATOM 674 O O . SER A 1 109 ? 172.649 142.522 139.179 1.00 35.37 109 SER A O 1
ATOM 677 N N . ASP A 1 110 ? 173.886 143.156 140.953 1.00 30.26 110 ASP A N 1
ATOM 678 C CA . ASP A 1 110 ? 174.677 141.936 140.981 1.00 30.26 110 ASP A CA 1
ATOM 679 C C . ASP A 1 110 ? 173.798 140.732 141.318 1.00 30.26 110 ASP A C 1
ATOM 680 O O . ASP A 1 110 ? 172.627 140.860 141.678 1.00 30.26 110 ASP A O 1
ATOM 685 N N . GLY A 1 111 ? 174.382 139.546 141.198 1.00 20.92 111 GLY A N 1
ATOM 686 C CA . GLY A 1 111 ? 173.635 138.334 141.481 1.00 20.92 111 GLY A CA 1
ATOM 687 C C . GLY A 1 111 ? 174.507 137.109 141.331 1.00 20.92 111 GLY A C 1
ATOM 688 O O . GLY A 1 111 ? 175.680 137.189 140.955 1.00 20.92 111 GLY A O 1
ATOM 689 N N . ILE A 1 112 ? 173.903 135.961 141.632 1.00 19.49 112 ILE A N 1
ATOM 690 C CA . ILE A 1 112 ? 174.561 134.662 141.573 1.00 19.49 112 ILE A CA 1
ATOM 691 C C . ILE A 1 112 ? 173.820 133.800 140.561 1.00 19.49 112 ILE A C 1
ATOM 692 O O . ILE A 1 112 ? 172.599 133.633 140.660 1.00 19.49 112 ILE A O 1
ATOM 697 N N . VAL A 1 113 ? 174.554 133.250 139.597 1.00 17.19 113 VAL A N 1
ATOM 698 C CA . VAL A 1 113 ? 173.977 132.390 138.572 1.00 17.19 113 VAL A CA 1
ATOM 699 C C . VAL A 1 113 ? 174.712 131.059 138.577 1.00 17.19 113 VAL A C 1
ATOM 700 O O . VAL A 1 113 ? 175.911 130.989 138.862 1.00 17.19 113 VAL A O 1
ATOM 704 N N . GLU A 1 114 ? 173.979 129.996 138.256 1.00 19.04 114 GLU A N 1
ATOM 705 C CA . GLU A 1 114 ? 174.483 128.635 138.388 1.00 19.04 114 GLU A CA 1
ATOM 706 C C . GLU A 1 114 ? 175.107 128.160 137.084 1.00 19.04 114 GLU A C 1
ATOM 707 O O . GLU A 1 114 ? 174.492 128.263 136.019 1.00 19.04 114 GLU A O 1
ATOM 713 N N . ILE A 1 115 ? 176.320 127.624 137.179 1.00 16.52 115 ILE A N 1
ATOM 714 C CA . ILE A 1 115 ? 177.034 127.093 136.024 1.00 16.52 115 ILE A CA 1
ATOM 715 C C . ILE A 1 115 ? 176.475 125.709 135.716 1.00 16.52 115 ILE A C 1
ATOM 716 O O . ILE A 1 115 ? 176.594 124.788 136.526 1.00 16.52 115 ILE A O 1
ATOM 721 N N . GLN A 1 116 ? 175.859 125.559 134.550 1.00 20.08 116 GLN A N 1
ATOM 722 C CA . GLN A 1 116 ? 175.321 124.278 134.125 1.00 20.08 116 GLN A CA 1
ATOM 723 C C . GLN A 1 116 ? 176.327 123.554 133.239 1.00 20.08 116 GLN A C 1
ATOM 724 O O . GLN A 1 116 ? 177.286 124.144 132.742 1.00 20.08 116 GLN A O 1
ATOM 730 N N . ARG A 1 117 ? 176.104 122.256 133.053 1.00 19.90 117 ARG A N 1
ATOM 731 C CA . ARG A 1 117 ? 176.977 121.450 132.212 1.00 19.90 117 ARG A CA 1
ATOM 732 C C . ARG A 1 117 ? 176.153 120.388 131.504 1.00 19.90 117 ARG A C 1
ATOM 733 O O . ARG A 1 117 ? 175.164 119.888 132.045 1.00 19.90 117 ARG A O 1
ATOM 741 N N . VAL A 1 118 ? 176.575 120.044 130.291 1.00 24.18 118 VAL A N 1
ATOM 742 C CA . VAL A 1 118 ? 175.912 119.013 129.501 1.00 24.18 118 VAL A CA 1
ATOM 743 C C . VAL A 1 118 ? 176.880 118.552 128.423 1.00 24.18 118 VAL A C 1
ATOM 744 O O . VAL A 1 118 ? 177.633 119.353 127.864 1.00 24.18 118 VAL A O 1
ATOM 748 N N . THR A 1 119 ? 176.863 117.252 128.141 1.00 32.67 119 THR A N 1
ATOM 749 C CA . THR A 1 119 ? 177.750 116.649 127.154 1.00 32.67 119 THR A CA 1
ATOM 750 C C . THR A 1 119 ? 176.977 116.394 125.865 1.00 32.67 119 THR A C 1
ATOM 751 O O . THR A 1 119 ? 176.003 115.633 125.860 1.00 32.67 119 THR A O 1
ATOM 755 N N . GLU A 1 120 ? 177.416 117.027 124.781 1.00 35.25 120 GLU A N 1
ATOM 756 C CA . GLU A 1 120 ? 176.825 116.853 123.461 1.00 35.25 120 GLU A CA 1
ATOM 757 C C . GLU A 1 120 ? 177.944 116.683 122.448 1.00 35.25 120 GLU A C 1
ATOM 758 O O . GLU A 1 120 ? 178.931 117.424 122.482 1.00 35.25 120 GLU A O 1
ATOM 764 N N . ALA A 1 121 ? 177.788 115.707 121.553 1.00 48.28 121 ALA A N 1
ATOM 765 C CA . ALA A 1 121 ? 178.777 115.422 120.513 1.00 48.28 121 ALA A CA 1
ATOM 766 C C . ALA A 1 121 ? 180.150 115.130 121.113 1.00 48.28 121 ALA A C 1
ATOM 767 O O . ALA A 1 121 ? 181.184 115.504 120.557 1.00 48.28 121 ALA A O 1
ATOM 769 N N . GLY A 1 122 ? 180.161 114.460 122.262 1.00 51.58 122 GLY A N 1
ATOM 770 C CA . GLY A 1 122 ? 181.400 114.043 122.884 1.00 51.58 122 GLY A CA 1
ATOM 771 C C . GLY A 1 122 ? 182.156 115.117 123.631 1.00 51.58 122 GLY A C 1
ATOM 772 O O . GLY A 1 122 ? 183.269 114.851 124.100 1.00 51.58 122 GLY A O 1
ATOM 773 N N . SER A 1 123 ? 181.598 116.319 123.764 1.00 45.34 123 SER A N 1
ATOM 774 C CA . SER A 1 123 ? 182.269 117.406 124.462 1.00 45.34 123 SER A CA 1
ATOM 775 C C . SER A 1 123 ? 181.285 118.112 125.380 1.00 45.34 123 SER A C 1
ATOM 776 O O . SER A 1 123 ? 180.182 118.471 124.960 1.00 45.34 123 SER A O 1
ATOM 779 N N . LEU A 1 124 ? 181.693 118.318 126.628 1.00 36.27 124 LEU A N 1
ATOM 780 C CA . LEU A 1 124 ? 180.865 119.013 127.602 1.00 36.27 124 LEU A CA 1
ATOM 781 C C . LEU A 1 124 ? 180.908 120.510 127.336 1.00 36.27 124 LEU A C 1
ATOM 782 O O . LEU A 1 124 ? 181.957 121.062 126.994 1.00 36.27 124 LEU A O 1
ATOM 787 N N . GLN A 1 125 ? 179.761 121.165 127.495 1.00 27.24 125 GLN A N 1
ATOM 788 C CA . GLN A 1 125 ? 179.601 122.572 127.137 1.00 27.24 125 GLN A CA 1
ATOM 789 C C . GLN A 1 125 ? 179.126 123.354 128.355 1.00 27.24 125 GLN A C 1
ATOM 790 O O . GLN A 1 125 ? 177.924 123.441 128.614 1.00 27.24 125 GLN A O 1
ATOM 796 N N . THR A 1 126 ? 180.070 123.933 129.090 1.00 25.48 126 THR A N 1
ATOM 797 C CA . THR A 1 126 ? 179.738 124.766 130.238 1.00 25.48 126 THR A CA 1
ATOM 798 C C . THR A 1 126 ? 178.984 126.004 129.774 1.00 25.48 126 THR A C 1
ATOM 799 O O . THR A 1 126 ? 179.427 126.693 128.852 1.00 25.48 126 THR A O 1
ATOM 803 N N . PHE A 1 127 ? 177.849 126.294 130.405 1.00 35.00 127 PHE A N 1
ATOM 804 C CA . PHE A 1 127 ? 177.067 127.461 130.025 1.00 35.00 127 PHE A CA 1
ATOM 805 C C . PHE A 1 127 ? 176.134 127.852 131.158 1.00 35.00 127 PHE A C 1
ATOM 806 O O . PHE A 1 127 ? 175.759 127.021 131.986 1.00 35.00 127 PHE A O 1
ATOM 814 N N . PHE A 1 128 ? 175.761 129.125 131.183 1.00 35.00 128 PHE A N 1
ATOM 815 C CA . PHE A 1 128 ? 174.731 129.615 132.091 1.00 35.00 128 PHE A CA 1
ATOM 816 C C . PHE A 1 128 ? 173.938 130.688 131.354 1.00 35.00 128 PHE A C 1
ATOM 817 O O . PHE A 1 128 ? 174.000 130.801 130.125 1.00 35.00 128 PHE A O 1
ATOM 825 N N . GLN A 1 129 ? 173.159 131.473 132.094 1.00 35.00 129 GLN A N 1
ATOM 826 C CA . GLN A 1 129 ? 172.294 132.473 131.473 1.00 35.00 129 GLN A CA 1
ATOM 827 C C . GLN A 1 129 ? 171.988 133.552 132.503 1.00 35.00 129 GLN A C 1
ATOM 828 O O . GLN A 1 129 ? 171.271 133.292 133.472 1.00 35.00 129 GLN A O 1
ATOM 834 N N . PHE A 1 130 ? 172.520 134.751 132.288 1.00 35.00 130 PHE A N 1
ATOM 835 C CA . PHE A 1 130 ? 172.371 135.866 133.215 1.00 35.00 130 PHE A CA 1
ATOM 836 C C . PHE A 1 130 ? 171.556 136.971 132.560 1.00 35.00 130 PHE A C 1
ATOM 837 O O . PHE A 1 130 ? 171.911 137.446 131.477 1.00 35.00 130 PHE A O 1
ATOM 845 N N . GLN A 1 131 ? 170.472 137.379 133.222 1.00 22.26 131 GLN A N 1
ATOM 846 C CA . GLN A 1 131 ? 169.588 138.437 132.725 1.00 22.26 131 GLN A CA 1
ATOM 847 C C . GLN A 1 131 ? 169.052 138.111 131.334 1.00 22.26 131 GLN A C 1
ATOM 848 O O . GLN A 1 131 ? 169.028 138.963 130.446 1.00 22.26 131 GLN A O 1
ATOM 854 N N . LYS A 1 132 ? 168.627 136.863 131.142 1.00 19.49 132 LYS A N 1
ATOM 855 C CA . LYS A 1 132 ? 168.061 136.385 129.882 1.00 19.49 132 LYS A CA 1
ATOM 856 C C . LYS A 1 132 ? 169.026 136.536 128.711 1.00 19.49 132 LYS A C 1
ATOM 857 O O . LYS A 1 132 ? 168.607 136.507 127.551 1.00 19.49 132 LYS A O 1
ATOM 863 N N . LYS A 1 133 ? 170.317 136.695 128.992 1.00 24.55 133 LYS A N 1
ATOM 864 C CA . LYS A 1 133 ? 171.347 136.809 127.970 1.00 24.55 133 LYS A CA 1
ATOM 865 C C . LYS A 1 133 ? 172.281 135.617 128.104 1.00 24.55 133 LYS A C 1
ATOM 866 O O . LYS A 1 133 ? 172.947 135.463 129.131 1.00 24.55 133 LYS A O 1
ATOM 872 N N . ARG A 1 134 ? 172.330 134.783 127.072 1.00 35.00 134 ARG A N 1
ATOM 873 C CA . ARG A 1 134 ? 173.039 133.516 127.166 1.00 35.00 134 ARG A CA 1
ATOM 874 C C . ARG A 1 134 ? 174.548 133.722 127.215 1.00 35.00 134 ARG A C 1
ATOM 875 O O . ARG A 1 134 ? 175.083 134.703 126.696 1.00 35.00 134 ARG A O 1
ATOM 883 N N . PHE A 1 135 ? 175.232 132.777 127.856 1.00 35.00 135 PHE A N 1
ATOM 884 C CA . PHE A 1 135 ? 176.685 132.732 127.888 1.00 35.00 135 PHE A CA 1
ATOM 885 C C . PHE A 1 135 ? 177.127 131.298 127.637 1.00 35.00 135 PHE A C 1
ATOM 886 O O . PHE A 1 135 ? 176.370 130.355 127.870 1.00 35.00 135 PHE A O 1
ATOM 894 N N . LEU A 1 136 ? 178.356 131.140 127.153 1.00 35.00 136 LEU A N 1
ATOM 895 C CA . LEU A 1 136 ? 178.908 129.830 126.840 1.00 35.00 136 LEU A CA 1
ATOM 896 C C . LEU A 1 136 ? 180.397 129.859 127.153 1.00 35.00 136 LEU A C 1
ATOM 897 O O . LEU A 1 136 ? 180.986 130.925 127.327 1.00 35.00 136 LEU A O 1
ATOM 902 N N . TRP A 1 137 ? 181.016 128.685 127.219 1.00 28.30 137 TRP A N 1
ATOM 903 C CA . TRP A 1 137 ? 182.425 128.578 127.579 1.00 28.30 137 TRP A CA 1
ATOM 904 C C . TRP A 1 137 ? 183.260 128.324 126.331 1.00 28.30 137 TRP A C 1
ATOM 905 O O . TRP A 1 137 ? 183.112 127.283 125.683 1.00 28.30 137 TRP A O 1
ATOM 916 N N . HIS A 1 138 ? 184.139 129.271 126.007 1.00 34.52 138 HIS A N 1
ATOM 917 C CA . HIS A 1 138 ? 185.070 129.150 124.892 1.00 34.52 138 HIS A CA 1
ATOM 918 C C . HIS A 1 138 ? 186.461 128.861 125.440 1.00 34.52 138 HIS A C 1
ATOM 919 O O . HIS A 1 138 ? 187.043 129.700 126.135 1.00 34.52 138 HIS A O 1
ATOM 926 N N . GLU A 1 139 ? 186.996 127.683 125.118 1.00 43.13 139 GLU A N 1
ATOM 927 C CA . GLU A 1 139 ? 188.275 127.278 125.690 1.00 43.13 139 GLU A CA 1
ATOM 928 C C . GLU A 1 139 ? 189.443 128.043 125.079 1.00 43.13 139 GLU A C 1
ATOM 929 O O . GLU A 1 139 ? 190.450 128.273 125.757 1.00 43.13 139 GLU A O 1
ATOM 935 N N . ASN A 1 140 ? 189.328 128.450 123.812 1.00 49.39 140 ASN A N 1
ATOM 936 C CA . ASN A 1 140 ? 190.454 129.083 123.132 1.00 49.39 140 ASN A CA 1
ATOM 937 C C . ASN A 1 140 ? 190.827 130.416 123.767 1.00 49.39 140 ASN A C 1
ATOM 938 O O . ASN A 1 140 ? 192.002 130.801 123.754 1.00 49.39 140 ASN A O 1
ATOM 943 N N . GLU A 1 141 ? 189.853 131.132 124.325 1.00 45.87 141 GLU A N 1
ATOM 944 C CA . GLU A 1 141 ? 190.113 132.392 125.005 1.00 45.87 141 GLU A CA 1
ATOM 945 C C . GLU A 1 141 ? 189.841 132.335 126.502 1.00 45.87 141 GLU A C 1
ATOM 946 O O . GLU A 1 141 ? 190.167 133.296 127.208 1.00 45.87 141 GLU A O 1
ATOM 952 N N . GLN A 1 142 ? 189.255 131.242 126.997 1.00 40.23 142 GLN A N 1
ATOM 953 C CA . GLN A 1 142 ? 188.978 131.053 128.422 1.00 40.23 142 GLN A CA 1
ATOM 954 C C . GLN A 1 142 ? 188.101 132.176 128.973 1.00 40.23 142 GLN A C 1
ATOM 955 O O . GLN A 1 142 ? 188.379 132.751 130.026 1.00 40.23 142 GLN A O 1
ATOM 961 N N . VAL A 1 143 ? 187.026 132.482 128.250 1.00 30.93 143 VAL A N 1
ATOM 962 C CA . VAL A 1 143 ? 186.089 133.525 128.645 1.00 30.93 143 VAL A CA 1
ATOM 963 C C . VAL A 1 143 ? 184.675 133.086 128.293 1.00 30.93 143 VAL A C 1
ATOM 964 O O . VAL A 1 143 ? 184.447 132.407 127.288 1.00 30.93 143 VAL A O 1
ATOM 968 N N . PHE A 1 144 ? 183.723 133.477 129.135 1.00 35.00 144 PHE A N 1
ATOM 969 C CA . PHE A 1 144 ? 182.307 133.280 128.847 1.00 35.00 144 PHE A CA 1
ATOM 970 C C . PHE A 1 144 ? 181.846 134.393 127.914 1.00 35.00 144 PHE A C 1
ATOM 971 O O . PHE A 1 144 ? 181.745 135.551 128.326 1.00 35.00 144 PHE A O 1
ATOM 979 N N . SER A 1 145 ? 181.552 134.052 126.663 1.00 26.91 145 SER A N 1
ATOM 980 C CA . SER A 1 145 ? 181.235 135.039 125.641 1.00 26.91 145 SER A CA 1
ATOM 981 C C . SER A 1 145 ? 179.820 134.830 125.121 1.00 26.91 145 SER A C 1
ATOM 982 O O . SER A 1 145 ? 179.447 133.712 124.755 1.00 26.91 145 SER A O 1
ATOM 985 N N . SER A 1 146 ? 179.047 135.911 125.082 1.00 20.88 146 SER A N 1
ATOM 986 C CA . SER A 1 146 ? 177.701 135.864 124.540 1.00 20.88 146 SER A CA 1
ATOM 987 C C . SER A 1 146 ? 177.756 135.745 123.016 1.00 20.88 146 SER A C 1
ATOM 988 O O . SER A 1 146 ? 178.720 136.192 122.389 1.00 20.88 146 SER A O 1
ATOM 991 N N . PRO A 1 147 ? 176.743 135.138 122.393 1.00 21.51 147 PRO A N 1
ATOM 992 C CA . PRO A 1 147 ? 176.775 134.973 120.934 1.00 21.51 147 PRO A CA 1
ATOM 993 C C . PRO A 1 147 ? 176.648 136.301 120.204 1.00 21.51 147 PRO A C 1
ATOM 994 O O . PRO A 1 147 ? 175.953 137.215 120.651 1.00 21.51 147 PRO A O 1
ATOM 998 N N . LYS A 1 148 ? 177.329 136.395 119.063 1.00 24.79 148 LYS A N 1
ATOM 999 C CA . LYS A 1 148 ? 177.283 137.570 118.201 1.00 24.79 148 LYS A CA 1
ATOM 1000 C C . LYS A 1 148 ? 176.700 137.165 116.855 1.00 24.79 148 LYS A C 1
ATOM 1001 O O . LYS A 1 148 ? 177.216 136.252 116.201 1.00 24.79 148 LYS A O 1
ATOM 1007 N N . PHE A 1 149 ? 175.631 137.842 116.446 1.00 20.44 149 PHE A N 1
ATOM 1008 C CA . PHE A 1 149 ? 174.922 137.472 115.232 1.00 20.44 149 PHE A CA 1
ATOM 1009 C C . PHE A 1 149 ? 175.649 137.989 113.996 1.00 20.44 149 PHE A C 1
ATOM 1010 O O . PHE A 1 149 ? 176.535 138.842 114.079 1.00 20.44 149 PHE A O 1
ATOM 1018 N N . LEU A 1 150 ? 175.264 137.454 112.835 1.00 25.08 150 LEU A N 1
ATOM 1019 C CA . LEU A 1 150 ? 175.941 137.821 111.594 1.00 25.08 150 LEU A CA 1
ATOM 1020 C C . LEU A 1 150 ? 175.542 139.215 111.132 1.00 25.08 150 LEU A C 1
ATOM 1021 O O . LEU A 1 150 ? 176.357 139.937 110.548 1.00 25.08 150 LEU A O 1
ATOM 1026 N N . VAL A 1 151 ? 174.293 139.614 111.380 1.00 26.72 151 VAL A N 1
ATOM 1027 C CA . VAL A 1 151 ? 173.821 140.905 110.885 1.00 26.72 151 VAL A CA 1
ATOM 1028 C C . VAL A 1 151 ? 174.531 142.048 111.601 1.00 26.72 151 VAL A C 1
ATOM 1029 O O . VAL A 1 151 ? 174.696 143.140 111.044 1.00 26.72 151 VAL A O 1
ATOM 1033 N N . ASP A 1 152 ? 174.973 141.818 112.840 1.00 35.04 152 ASP A N 1
ATOM 1034 C CA . ASP A 1 152 ? 175.720 142.848 113.555 1.00 35.04 152 ASP A CA 1
ATOM 1035 C C . ASP A 1 152 ? 177.096 143.053 112.937 1.00 35.04 152 ASP A C 1
ATOM 1036 O O . ASP A 1 152 ? 177.508 144.191 112.682 1.00 35.04 152 ASP A O 1
ATOM 1041 N N . GLU A 1 153 ? 177.823 141.966 112.697 1.00 41.81 153 GLU A N 1
ATOM 1042 C CA . GLU A 1 153 ? 179.042 142.040 111.907 1.00 41.81 153 GLU A CA 1
ATOM 1043 C C . GLU A 1 153 ? 178.707 142.521 110.499 1.00 41.81 153 GLU A C 1
ATOM 1044 O O . GLU A 1 153 ? 177.611 142.285 109.991 1.00 41.81 153 GLU A O 1
ATOM 1050 N N . SER A 1 154 ? 179.652 143.220 109.878 1.00 46.09 154 SER A N 1
ATOM 1051 C CA . SER A 1 154 ? 179.401 143.812 108.569 1.00 46.09 154 SER A CA 1
ATOM 1052 C C . SER A 1 154 ? 179.242 142.722 107.512 1.00 46.09 154 SER A C 1
ATOM 1053 O O . SER A 1 154 ? 180.233 142.078 107.140 1.00 46.09 154 SER A O 1
ATOM 1056 N N . PRO A 1 155 ? 178.029 142.482 107.007 1.00 34.67 155 PRO A N 1
ATOM 1057 C CA . PRO A 1 155 ? 177.839 141.406 106.033 1.00 34.67 155 PRO A CA 1
ATOM 1058 C C . PRO A 1 155 ? 177.866 141.887 104.591 1.00 34.67 155 PRO A C 1
ATOM 1059 O O . PRO A 1 155 ? 177.409 142.993 104.289 1.00 34.67 155 PRO A O 1
ATOM 1063 N N . LYS A 1 156 ? 178.397 141.068 103.691 1.00 32.18 156 LYS A N 1
ATOM 1064 C CA . LYS A 1 156 ? 178.160 141.299 102.276 1.00 32.18 156 LYS A CA 1
ATOM 1065 C C . LYS A 1 156 ? 176.755 140.835 101.920 1.00 32.18 156 LYS A C 1
ATOM 1066 O O . LYS A 1 156 ? 176.267 139.821 102.426 1.00 32.18 156 LYS A O 1
ATOM 1072 N N . ILE A 1 157 ? 176.094 141.594 101.047 1.00 27.33 157 ILE A N 1
ATOM 1073 C CA . ILE A 1 157 ? 174.710 141.283 100.702 1.00 27.33 157 ILE A CA 1
ATOM 1074 C C . ILE A 1 157 ? 174.629 139.945 99.976 1.00 27.33 157 ILE A C 1
ATOM 1075 O O . ILE A 1 157 ? 173.575 139.295 99.950 1.00 27.33 157 ILE A O 1
ATOM 1080 N N . GLY A 1 158 ? 175.741 139.506 99.385 1.00 25.73 158 GLY A N 1
ATOM 1081 C CA . GLY A 1 158 ? 175.772 138.192 98.770 1.00 25.73 158 GLY A CA 1
ATOM 1082 C C . GLY A 1 158 ? 175.589 137.068 99.767 1.00 25.73 158 GLY A C 1
ATOM 1083 O O . GLY A 1 158 ? 174.979 136.043 99.447 1.00 25.73 158 GLY A O 1
ATOM 1084 N N . ASP A 1 159 ? 176.105 137.241 100.988 1.00 26.38 159 ASP A N 1
ATOM 1085 C CA . ASP A 1 159 ? 175.939 136.220 102.018 1.00 26.38 159 ASP A CA 1
ATOM 1086 C C . ASP A 1 159 ? 174.467 135.956 102.300 1.00 26.38 159 ASP A C 1
ATOM 1087 O O . ASP A 1 159 ? 174.076 134.819 102.586 1.00 26.38 159 ASP A O 1
ATOM 1092 N N . PHE A 1 160 ? 173.636 136.995 102.231 1.00 21.98 160 PHE A N 1
ATOM 1093 C CA . PHE A 1 160 ? 172.205 136.807 102.427 1.00 21.98 160 PHE A CA 1
ATOM 1094 C C . PHE A 1 160 ? 171.525 136.324 101.154 1.00 21.98 160 PHE A C 1
ATOM 1095 O O . PHE A 1 160 ? 170.625 135.481 101.212 1.00 21.98 160 PHE A O 1
ATOM 1103 N N . GLN A 1 161 ? 171.945 136.836 99.996 1.00 23.21 161 GLN A N 1
ATOM 1104 C CA . GLN A 1 161 ? 171.271 136.475 98.753 1.00 23.21 161 GLN A CA 1
ATOM 1105 C C . GLN A 1 161 ? 171.479 135.007 98.402 1.00 23.21 161 GLN A C 1
ATOM 1106 O O . GLN A 1 161 ? 170.586 134.370 97.833 1.00 23.21 161 GLN A O 1
ATOM 1112 N N . LYS A 1 162 ? 172.644 134.450 98.727 1.00 25.53 162 LYS A N 1
ATOM 1113 C CA . LYS A 1 162 ? 172.996 133.115 98.258 1.00 25.53 162 LYS A CA 1
ATOM 1114 C C . LYS A 1 162 ? 172.649 132.003 99.241 1.00 25.53 162 LYS A C 1
ATOM 1115 O O . LYS A 1 162 ? 172.890 130.833 98.928 1.00 25.53 162 LYS A O 1
ATOM 1121 N N . CYS A 1 163 ? 172.097 132.324 100.407 1.00 24.40 163 CYS A N 1
ATOM 1122 C CA . CYS A 1 163 ? 171.831 131.297 101.404 1.00 24.40 163 CYS A CA 1
ATOM 1123 C C . CYS A 1 163 ? 170.673 130.404 100.969 1.00 24.40 163 CYS A C 1
ATOM 1124 O O . CYS A 1 163 ? 169.773 130.826 100.239 1.00 24.40 163 CYS A O 1
ATOM 1127 N N . LYS A 1 164 ? 170.712 129.147 101.420 1.00 24.42 164 LYS A N 1
ATOM 1128 C CA . LYS A 1 164 ? 169.732 128.138 101.031 1.00 24.42 164 LYS A CA 1
ATOM 1129 C C . LYS A 1 164 ? 169.206 127.366 102.236 1.00 24.42 164 LYS A C 1
ATOM 1130 O O . LYS A 1 164 ? 169.016 126.150 102.165 1.00 24.42 164 LYS A O 1
ATOM 1136 N N . GLY A 1 165 ? 168.972 128.054 103.349 1.00 20.65 165 GLY A N 1
ATOM 1137 C CA . GLY A 1 165 ? 168.346 127.439 104.502 1.00 20.65 165 GLY A CA 1
ATOM 1138 C C . GLY A 1 165 ? 169.229 126.460 105.242 1.00 20.65 165 GLY A C 1
ATOM 1139 O O . GLY A 1 165 ? 170.358 126.194 104.825 1.00 20.65 165 GLY A O 1
ATOM 1140 N N . HIS A 1 166 ? 168.723 125.916 106.345 1.00 20.48 166 HIS A N 1
ATOM 1141 C CA . HIS A 1 166 ? 169.498 124.991 107.155 1.00 20.48 166 HIS A CA 1
ATOM 1142 C C . HIS A 1 166 ? 169.459 123.588 106.566 1.00 20.48 166 HIS A C 1
ATOM 1143 O O . HIS A 1 166 ? 168.502 123.196 105.892 1.00 20.48 166 HIS A O 1
ATOM 1150 N N . SER A 1 167 ? 170.520 122.832 106.827 1.00 35.99 167 SER A N 1
ATOM 1151 C CA . SER A 1 167 ? 170.632 121.456 106.371 1.00 35.99 167 SER A CA 1
ATOM 1152 C C . SER A 1 167 ? 171.472 120.675 107.369 1.00 35.99 167 SER A C 1
ATOM 1153 O O . SER A 1 167 ? 172.386 121.220 107.994 1.00 35.99 167 SER A O 1
ATOM 1156 N N . GLY A 1 168 ? 171.155 119.396 107.513 1.00 45.10 168 GLY A N 1
ATOM 1157 C CA . GLY A 1 168 ? 171.860 118.548 108.451 1.00 45.10 168 GLY A CA 1
ATOM 1158 C C . GLY A 1 168 ? 171.216 118.550 109.823 1.00 45.10 168 GLY A C 1
ATOM 1159 O O . GLY A 1 168 ? 170.024 118.825 109.991 1.00 45.10 168 GLY A O 1
ATOM 1160 N N . ASP A 1 169 ? 172.033 118.237 110.826 1.00 35.38 169 ASP A N 1
ATOM 1161 C CA . ASP A 1 169 ? 171.587 118.156 112.213 1.00 35.38 169 ASP A CA 1
ATOM 1162 C C . ASP A 1 169 ? 172.071 119.396 112.954 1.00 35.38 169 ASP A C 1
ATOM 1163 O O . ASP A 1 169 ? 173.277 119.583 113.146 1.00 35.38 169 ASP A O 1
ATOM 1168 N N . LEU A 1 170 ? 171.128 120.237 113.363 1.00 24.95 170 LEU A N 1
ATOM 1169 C CA . LEU A 1 170 ? 171.428 121.489 114.055 1.00 24.95 170 LEU A CA 1
ATOM 1170 C C . LEU A 1 170 ? 171.290 121.328 115.570 1.00 24.95 170 LEU A C 1
ATOM 1171 O O . LEU A 1 170 ? 170.494 121.981 116.238 1.00 24.95 170 LEU A O 1
ATOM 1176 N N . THR A 1 171 ? 172.124 120.445 116.117 1.00 23.63 171 THR A N 1
ATOM 1177 C CA . THR A 1 171 ? 172.171 120.231 117.557 1.00 23.63 171 THR A CA 1
ATOM 1178 C C . THR A 1 171 ? 173.114 121.190 118.266 1.00 23.63 171 THR A C 1
ATOM 1179 O O . THR A 1 171 ? 173.116 121.236 119.501 1.00 23.63 171 THR A O 1
ATOM 1183 N N . HIS A 1 172 ? 173.915 121.946 117.517 1.00 24.71 172 HIS A N 1
ATOM 1184 C CA . HIS A 1 172 ? 174.785 122.966 118.087 1.00 24.71 172 HIS A CA 1
ATOM 1185 C C . HIS A 1 172 ? 174.169 124.356 117.999 1.00 24.71 172 HIS A C 1
ATOM 1186 O O . HIS A 1 172 ? 174.370 125.180 118.898 1.00 24.71 172 HIS A O 1
ATOM 1193 N N . LEU A 1 173 ? 173.427 124.631 116.924 1.00 18.63 173 LEU A N 1
ATOM 1194 C CA . LEU A 1 173 ? 172.748 125.917 116.801 1.00 18.63 173 LEU A CA 1
ATOM 1195 C C . LEU A 1 173 ? 171.710 126.090 117.900 1.00 18.63 173 LEU A C 1
ATOM 1196 O O . LEU A 1 173 ? 171.517 127.198 118.413 1.00 18.63 173 LEU A O 1
ATOM 1201 N N . LYS A 1 174 ? 171.029 125.004 118.272 1.00 17.32 174 LYS A N 1
ATOM 1202 C CA . LYS A 1 174 ? 170.051 125.074 119.351 1.00 17.32 174 LYS A CA 1
ATOM 1203 C C . LYS A 1 174 ? 170.699 125.484 120.664 1.00 17.32 174 LYS A C 1
ATOM 1204 O O . LYS A 1 174 ? 170.081 126.187 121.471 1.00 17.32 174 LYS A O 1
ATOM 1210 N N . ARG A 1 175 ? 171.937 125.052 120.897 1.00 22.97 175 ARG A N 1
ATOM 1211 C CA . ARG A 1 175 ? 172.651 125.441 122.106 1.00 22.97 175 ARG A CA 1
ATOM 1212 C C . ARG A 1 175 ? 173.178 126.864 122.005 1.00 22.97 175 ARG A C 1
ATOM 1213 O O . ARG A 1 175 ? 173.155 127.612 122.988 1.00 22.97 175 ARG A O 1
ATOM 1221 N N . LEU A 1 176 ? 173.649 127.252 120.821 1.00 14.45 176 LEU A N 1
ATOM 1222 C CA . LEU A 1 176 ? 174.307 128.545 120.678 1.00 14.45 176 LEU A CA 1
ATOM 1223 C C . LEU A 1 176 ? 173.305 129.692 120.694 1.00 14.45 176 LEU A C 1
ATOM 1224 O O . LEU A 1 176 ? 173.586 130.755 121.260 1.00 14.45 176 LEU A O 1
ATOM 1229 N N . TYR A 1 177 ? 172.128 129.501 120.089 1.00 14.25 177 TYR A N 1
ATOM 1230 C CA . TYR A 1 177 ? 171.157 130.576 119.938 1.00 14.25 177 TYR A CA 1
ATOM 1231 C C . TYR A 1 177 ? 169.886 130.391 120.750 1.00 14.25 177 TYR A C 1
ATOM 1232 O O . TYR A 1 177 ? 169.222 131.386 121.053 1.00 14.25 177 TYR A O 1
ATOM 1241 N N . GLY A 1 178 ? 169.524 129.160 121.099 1.00 14.13 178 GLY A N 1
ATOM 1242 C CA . GLY A 1 178 ? 168.334 128.921 121.888 1.00 14.13 178 GLY A CA 1
ATOM 1243 C C . GLY A 1 178 ? 167.060 128.983 121.067 1.00 14.13 178 GLY A C 1
ATOM 1244 O O . GLY A 1 178 ? 167.061 129.188 119.853 1.00 14.13 178 GLY A O 1
ATOM 1245 N N . GLU A 1 179 ? 165.942 128.798 121.761 1.00 12.00 179 GLU A N 1
ATOM 1246 C CA . GLU A 1 179 ? 164.633 128.810 121.128 1.00 12.00 179 GLU A CA 1
ATOM 1247 C C . GLU A 1 179 ? 164.060 130.220 121.099 1.00 12.00 179 GLU A C 1
ATOM 1248 O O . GLU A 1 179 ? 164.280 131.021 122.010 1.00 12.00 179 GLU A O 1
ATOM 1254 N N . ASN A 1 180 ? 163.313 130.515 120.036 1.00 10.81 180 ASN A N 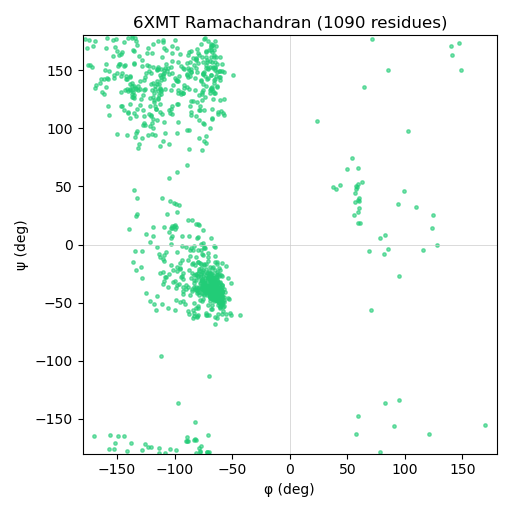1
ATOM 1255 C CA . ASN A 1 180 ? 162.650 131.808 119.875 1.00 10.81 180 ASN A CA 1
ATOM 1256 C C . ASN A 1 180 ? 161.429 131.828 120.790 1.00 10.81 180 ASN A C 1
ATOM 1257 O O . ASN A 1 180 ? 160.292 131.590 120.379 1.00 10.81 180 ASN A O 1
ATOM 1262 N N . SER A 1 181 ? 161.677 132.115 122.066 1.00 11.65 181 SER A N 1
ATOM 1263 C CA . SER A 1 181 ? 160.630 132.074 123.075 1.00 11.65 181 SER A CA 1
ATOM 1264 C C . SER A 1 181 ? 160.739 133.283 123.990 1.00 11.65 181 SER A C 1
ATOM 1265 O O . SER A 1 181 ? 161.836 133.652 124.417 1.00 11.65 181 SER A O 1
ATOM 1268 N N . PHE A 1 182 ? 159.594 133.888 124.292 1.00 13.65 182 PHE A N 1
ATOM 1269 C CA . PHE A 1 182 ? 159.502 135.046 125.178 1.00 13.65 182 PHE A CA 1
ATOM 1270 C C . PHE A 1 182 ? 158.851 134.590 126.479 1.00 13.65 182 PHE A C 1
ATOM 1271 O O . PHE A 1 182 ? 157.622 134.529 126.578 1.00 13.65 182 PHE A O 1
ATOM 1279 N N . ASP A 1 183 ? 159.672 134.279 127.479 1.00 19.21 183 ASP A N 1
ATOM 1280 C CA . ASP A 1 183 ? 159.194 133.800 128.774 1.00 19.21 183 ASP A CA 1
ATOM 1281 C C . ASP A 1 183 ? 159.677 134.756 129.855 1.00 19.21 183 ASP A C 1
ATOM 1282 O O . ASP A 1 183 ? 160.876 134.817 130.146 1.00 19.21 183 ASP A O 1
ATOM 1287 N N . ILE A 1 184 ? 158.744 135.489 130.454 1.00 26.59 184 ILE A N 1
ATOM 1288 C CA . ILE A 1 184 ? 159.056 136.484 131.476 1.00 26.59 184 ILE A CA 1
ATOM 1289 C C . ILE A 1 184 ? 158.916 135.850 132.854 1.00 26.59 184 ILE A C 1
ATOM 1290 O O . ILE A 1 184 ? 157.901 135.196 133.132 1.00 26.59 184 ILE A O 1
ATOM 1295 N N . PRO A 1 185 ? 159.895 136.010 133.743 1.00 35.35 185 PRO A N 1
ATOM 1296 C CA . PRO A 1 185 ? 159.799 135.387 135.066 1.00 35.35 185 PRO A CA 1
ATOM 1297 C C . PRO A 1 185 ? 158.959 136.216 136.024 1.00 35.35 185 PRO A C 1
ATOM 1298 O O . PRO A 1 185 ? 158.989 137.450 136.006 1.00 35.35 185 PRO A O 1
ATOM 1302 N N . ILE A 1 186 ? 158.208 135.520 136.871 1.00 46.27 186 ILE A N 1
ATOM 1303 C CA . ILE A 1 186 ? 157.376 136.156 137.889 1.00 46.27 186 ILE A CA 1
ATOM 1304 C C . ILE A 1 186 ? 157.983 135.867 139.257 1.00 46.27 186 ILE A C 1
ATOM 1305 O O . ILE A 1 186 ? 158.573 134.796 139.456 1.00 46.27 186 ILE A O 1
ATOM 1310 N N . PRO A 1 187 ? 157.873 136.779 140.220 1.00 52.17 187 PRO A N 1
ATOM 1311 C CA . PRO A 1 187 ? 158.476 136.534 141.533 1.00 52.17 187 PRO A CA 1
ATOM 1312 C C . PRO A 1 187 ? 157.681 135.520 142.339 1.00 52.17 187 PRO A C 1
ATOM 1313 O O . PRO A 1 187 ? 156.458 135.414 142.221 1.00 52.17 187 PRO A O 1
ATOM 1317 N N . THR A 1 188 ? 158.400 134.768 143.168 1.00 52.36 188 THR A N 1
ATOM 1318 C CA . THR A 1 188 ? 157.781 133.747 143.996 1.00 52.36 188 THR A CA 1
ATOM 1319 C C . THR A 1 188 ? 157.152 134.370 145.238 1.00 52.36 188 THR A C 1
ATOM 1320 O O . THR A 1 188 ? 157.382 135.537 145.567 1.00 52.36 188 THR A O 1
ATOM 1324 N N . PHE A 1 189 ? 156.347 133.565 145.936 1.00 49.94 189 PHE A N 1
ATOM 1325 C CA . PHE A 1 189 ? 155.603 134.073 147.085 1.00 49.94 189 PHE A CA 1
ATOM 1326 C C . PHE A 1 189 ? 156.533 134.482 148.220 1.00 49.94 189 PHE A C 1
ATOM 1327 O O . PHE A 1 189 ? 156.266 135.460 148.927 1.00 49.94 189 PHE A O 1
ATOM 1335 N N . MET A 1 190 ? 157.628 133.744 148.414 1.00 56.88 190 MET A N 1
ATOM 1336 C CA . MET A 1 190 ? 158.482 133.987 149.571 1.00 56.88 190 MET A CA 1
ATOM 1337 C C . MET A 1 190 ? 159.181 135.337 149.479 1.00 56.88 190 MET A C 1
ATOM 1338 O O . MET A 1 190 ? 159.240 136.078 150.465 1.00 56.88 190 MET A O 1
ATOM 1343 N N . GLU A 1 191 ? 159.719 135.678 148.306 1.00 51.08 191 GLU A N 1
ATOM 1344 C CA . GLU A 1 191 ? 160.353 136.983 148.147 1.00 51.08 191 GLU A CA 1
ATOM 1345 C C . GLU A 1 191 ? 159.337 138.108 148.282 1.00 51.08 191 GLU A C 1
ATOM 1346 O O . GLU A 1 191 ? 159.630 139.162 148.864 1.00 51.08 191 GLU A O 1
ATOM 1352 N N . LEU A 1 192 ? 158.129 137.899 147.759 1.00 42.89 192 LEU A N 1
ATOM 1353 C CA . LEU A 1 192 ? 157.101 138.927 147.846 1.00 42.89 192 LEU A CA 1
ATOM 1354 C C . LEU A 1 192 ? 156.675 139.151 149.292 1.00 42.89 192 LEU A C 1
ATOM 1355 O O . LEU A 1 192 ? 156.367 140.281 149.689 1.00 42.89 192 LEU A O 1
ATOM 1360 N N . PHE A 1 193 ? 156.659 138.086 150.098 1.00 46.02 193 PHE A N 1
ATOM 1361 C CA . PHE A 1 193 ? 156.360 138.235 151.520 1.00 46.02 193 PHE A CA 1
ATOM 1362 C C . PHE A 1 193 ? 157.525 138.875 152.261 1.00 46.02 193 PHE A C 1
ATOM 1363 O O . PHE A 1 193 ? 157.323 139.636 153.215 1.00 46.02 193 PHE A O 1
ATOM 1371 N N . LYS A 1 194 ? 158.753 138.555 151.853 1.00 48.42 194 LYS A N 1
ATOM 1372 C CA . LYS A 1 194 ? 159.926 139.169 152.464 1.00 48.42 194 LYS A CA 1
ATOM 1373 C C . LYS A 1 194 ? 159.947 140.669 152.216 1.00 48.42 194 LYS A C 1
ATOM 1374 O O . LYS A 1 194 ? 160.434 141.440 153.051 1.00 48.42 194 LYS A O 1
ATOM 1380 N N . GLU A 1 195 ? 159.431 141.101 151.066 1.00 46.37 195 GLU A N 1
ATOM 1381 C CA . GLU A 1 195 ? 159.343 142.532 150.793 1.00 46.37 195 GLU A CA 1
ATOM 1382 C C . GLU A 1 195 ? 158.363 143.217 151.740 1.00 46.37 195 GLU A C 1
ATOM 1383 O O . GLU A 1 195 ? 158.599 144.349 152.177 1.00 46.37 195 GLU A O 1
ATOM 1389 N N . HIS A 1 196 ? 157.256 142.545 152.069 1.00 45.46 196 HIS A N 1
ATOM 1390 C CA . HIS A 1 196 ? 156.261 143.141 152.957 1.00 45.46 196 HIS A CA 1
ATOM 1391 C C . HIS A 1 196 ? 156.710 143.095 154.412 1.00 45.46 196 HIS A C 1
ATOM 1392 O O . HIS A 1 196 ? 156.345 143.969 155.207 1.00 45.46 196 HIS A O 1
ATOM 1399 N N . ALA A 1 197 ? 157.496 142.085 154.780 1.00 43.26 197 ALA A N 1
ATOM 1400 C CA . ALA A 1 197 ? 157.864 141.874 156.176 1.00 43.26 197 ALA A CA 1
ATOM 1401 C C . ALA A 1 197 ? 158.985 142.800 156.634 1.00 43.26 197 ALA A C 1
ATOM 1402 O O . ALA A 1 197 ? 159.630 142.540 157.654 1.00 43.26 197 ALA A O 1
ATOM 1404 N N . VAL A 1 198 ? 159.233 143.876 155.890 1.00 44.66 198 VAL A N 1
ATOM 1405 C CA . VAL A 1 198 ? 160.277 144.833 156.239 1.00 44.66 198 VAL A CA 1
ATOM 1406 C C . VAL A 1 198 ? 159.625 146.137 156.684 1.00 44.66 198 VAL A C 1
ATOM 1407 O O . VAL A 1 198 ? 160.214 146.913 157.445 1.00 44.66 198 VAL A O 1
ATOM 1411 N N . ALA A 1 199 ? 158.389 146.368 156.233 1.00 44.25 199 ALA A N 1
ATOM 1412 C CA . ALA A 1 199 ? 157.619 147.577 156.516 1.00 44.25 199 ALA A CA 1
ATOM 1413 C C . ALA A 1 199 ? 157.627 147.910 158.003 1.00 44.25 199 ALA A C 1
ATOM 1414 O O . ALA A 1 199 ? 157.642 147.001 158.843 1.00 44.25 199 ALA A O 1
ATOM 1416 N N . PRO A 1 200 ? 157.622 149.195 158.369 1.00 43.04 200 PRO A N 1
ATOM 1417 C CA . PRO A 1 200 ? 157.731 149.548 159.794 1.00 43.04 200 PRO A CA 1
ATOM 1418 C C . PRO A 1 200 ? 156.546 149.100 160.629 1.00 43.04 200 PRO A C 1
ATOM 1419 O O . PRO A 1 200 ? 156.727 148.738 161.800 1.00 43.04 200 PRO A O 1
ATOM 1423 N N . LEU A 1 201 ? 155.336 149.106 160.070 1.00 42.46 201 LEU A N 1
ATOM 1424 C CA . LEU A 1 201 ? 154.170 148.731 160.861 1.00 42.46 201 LEU A CA 1
ATOM 1425 C C . LEU A 1 201 ? 154.214 147.261 161.254 1.00 42.46 201 LEU A C 1
ATOM 1426 O O . LEU A 1 201 ? 153.888 146.909 162.392 1.00 42.46 201 LEU A O 1
ATOM 1431 N N . PHE A 1 202 ? 154.628 146.388 160.334 1.00 40.94 202 PHE A N 1
ATOM 1432 C CA . PHE A 1 202 ? 154.666 144.962 160.643 1.00 40.94 202 PHE A CA 1
ATOM 1433 C C . PHE A 1 202 ? 155.717 144.650 161.702 1.00 40.94 202 PHE A C 1
ATOM 1434 O O . PHE A 1 202 ? 155.463 143.863 162.626 1.00 40.94 202 PHE A O 1
ATOM 1442 N N . VAL A 1 203 ? 156.904 145.248 161.586 1.00 39.06 203 VAL A N 1
ATOM 1443 C CA . VAL A 1 203 ? 157.943 144.984 162.574 1.00 39.06 203 VAL A CA 1
ATOM 1444 C C . VAL A 1 203 ? 157.550 145.571 163.925 1.00 39.06 203 VAL A C 1
ATOM 1445 O O . VAL A 1 203 ? 157.800 144.963 164.973 1.00 39.06 203 VAL A O 1
ATOM 1449 N N . PHE A 1 204 ? 156.891 146.733 163.930 1.00 40.39 204 PHE A N 1
ATOM 1450 C CA . PHE A 1 204 ? 156.415 147.282 165.194 1.00 40.39 204 PHE A CA 1
ATOM 1451 C C . PHE A 1 204 ? 155.354 146.386 165.819 1.00 40.39 204 PHE A C 1
ATOM 1452 O O . PHE A 1 204 ? 155.328 146.205 167.041 1.00 40.39 204 PHE A O 1
ATOM 1460 N N . GLN A 1 205 ? 154.477 145.808 164.997 1.00 40.23 205 GLN A N 1
ATOM 1461 C CA . GLN A 1 205 ? 153.435 144.939 165.530 1.00 40.23 205 GLN A CA 1
ATOM 1462 C C . GLN A 1 205 ? 154.020 143.661 166.116 1.00 40.23 205 GLN A C 1
ATOM 1463 O O . GLN A 1 205 ? 153.607 143.224 167.198 1.00 40.23 205 GLN A O 1
ATOM 1469 N N . VAL A 1 206 ? 154.987 143.046 165.429 1.00 38.30 206 VAL A N 1
ATOM 1470 C CA . VAL A 1 206 ? 155.572 141.838 166.008 1.00 38.30 206 VAL A CA 1
ATOM 1471 C C . VAL A 1 206 ? 156.377 142.184 167.257 1.00 38.30 206 VAL A C 1
ATOM 1472 O O . VAL A 1 206 ? 156.378 141.421 168.232 1.00 38.30 206 VAL A O 1
ATOM 1476 N N . PHE A 1 207 ? 157.030 143.349 167.277 1.00 37.69 207 PHE A N 1
ATOM 1477 C CA . PHE A 1 207 ? 157.762 143.759 168.470 1.00 37.69 207 PHE A CA 1
ATOM 1478 C C . PHE A 1 207 ? 156.826 143.953 169.658 1.00 37.69 207 PHE A C 1
ATOM 1479 O O . PHE A 1 207 ? 157.126 143.510 170.773 1.00 37.69 207 PHE A O 1
ATOM 1487 N N . CYS A 1 208 ? 155.678 144.601 169.440 1.00 40.28 208 CYS A N 1
ATOM 1488 C CA . CYS A 1 208 ? 154.772 144.857 170.555 1.00 40.28 208 CYS A CA 1
ATOM 1489 C C . CYS A 1 208 ? 154.096 143.573 171.024 1.00 40.28 208 CYS A C 1
ATOM 1490 O O . CYS A 1 208 ? 153.894 143.380 172.229 1.00 40.28 208 CYS A O 1
ATOM 1493 N N . VAL A 1 209 ? 153.751 142.672 170.098 1.00 44.43 209 VAL A N 1
ATOM 1494 C CA . VAL A 1 209 ? 153.145 141.422 170.549 1.00 44.43 209 VAL A CA 1
ATOM 1495 C C . VAL A 1 209 ? 154.174 140.568 171.282 1.00 44.43 209 VAL A C 1
ATOM 1496 O O . VAL A 1 209 ? 153.823 139.833 172.209 1.00 44.43 209 VAL A O 1
ATOM 1500 N N . ALA A 1 210 ? 155.458 140.674 170.923 1.00 43.15 210 ALA A N 1
ATOM 1501 C CA . ALA A 1 210 ? 156.485 139.975 171.691 1.00 43.15 210 ALA A CA 1
ATOM 1502 C C . ALA A 1 210 ? 156.636 140.574 173.085 1.00 43.15 210 ALA A C 1
ATOM 1503 O O . ALA A 1 210 ? 156.732 139.840 174.081 1.00 43.15 210 ALA A O 1
ATOM 1505 N N . LEU A 1 211 ? 156.668 141.907 173.173 1.00 41.61 211 LEU A N 1
ATOM 1506 C CA . LEU A 1 211 ? 156.730 142.566 174.474 1.00 41.61 211 LEU A CA 1
ATOM 1507 C C . LEU A 1 211 ? 155.565 142.148 175.359 1.00 41.61 211 LEU A C 1
ATOM 1508 O O . LEU A 1 211 ? 155.730 141.963 176.570 1.00 41.61 211 LEU A O 1
ATOM 1513 N N . TRP A 1 212 ? 154.376 141.993 174.773 1.00 50.99 212 TRP A N 1
ATOM 1514 C CA . TRP A 1 212 ? 153.220 141.596 175.571 1.00 50.99 212 TRP A CA 1
ATOM 1515 C C . TRP A 1 212 ? 153.282 140.120 175.947 1.00 50.99 212 TRP A C 1
ATOM 1516 O O . TRP A 1 212 ? 152.933 139.747 177.072 1.00 50.99 212 TRP A O 1
ATOM 1527 N N . LEU A 1 213 ? 153.726 139.265 175.022 1.00 57.37 213 LEU A N 1
ATOM 1528 C CA . LEU A 1 213 ? 153.867 137.844 175.314 1.00 57.37 213 LEU A CA 1
ATOM 1529 C C . LEU A 1 213 ? 154.897 137.592 176.404 1.00 57.37 213 LEU A C 1
ATOM 1530 O O . LEU A 1 213 ? 154.832 136.558 177.078 1.00 57.37 213 LEU A O 1
ATOM 1535 N N . LEU A 1 214 ? 155.842 138.519 176.590 1.00 60.52 214 LEU A N 1
ATOM 1536 C CA . LEU A 1 214 ? 156.845 138.362 177.641 1.00 60.52 214 LEU A CA 1
ATOM 1537 C C . LEU A 1 214 ? 156.228 138.054 179.003 1.00 60.52 214 LEU A C 1
ATOM 1538 O O . LEU A 1 214 ? 156.830 137.331 179.804 1.00 60.52 214 LEU A O 1
ATOM 1543 N N . ASP A 1 215 ? 155.036 138.585 179.287 1.00 66.63 215 ASP A N 1
ATOM 1544 C CA . ASP A 1 215 ? 154.392 138.368 180.579 1.00 66.63 215 ASP A CA 1
ATOM 1545 C C . ASP A 1 215 ? 152.921 137.981 180.506 1.00 66.63 215 ASP A C 1
ATOM 1546 O O . ASP A 1 215 ? 152.416 137.397 181.472 1.00 66.63 215 ASP A O 1
ATOM 1551 N N . GLU A 1 216 ? 152.219 138.279 179.417 1.00 70.76 216 GLU A N 1
ATOM 1552 C CA . GLU A 1 216 ? 150.783 138.043 179.341 1.00 70.76 216 GLU A CA 1
ATOM 1553 C C . GLU A 1 216 ? 150.506 136.587 178.966 1.00 70.76 216 GLU A C 1
ATOM 1554 O O . GLU A 1 216 ? 151.393 135.729 178.986 1.00 70.76 216 GLU A O 1
ATOM 1556 N N . PHE A 1 217 ? 149.254 136.300 178.621 1.00 87.75 217 PHE A N 1
ATOM 1557 C CA . PHE A 1 217 ? 148.839 134.945 178.294 1.00 87.75 217 PHE A CA 1
ATOM 1558 C C . PHE A 1 217 ? 149.464 134.482 176.980 1.00 87.75 217 PHE A C 1
ATOM 1559 O O . PHE A 1 217 ? 150.070 135.257 176.235 1.00 87.75 217 PHE A O 1
ATOM 1567 N N . TRP A 1 218 ? 149.307 133.187 176.705 1.00 97.64 218 TRP A N 1
ATOM 1568 C CA . TRP A 1 218 ? 149.820 132.613 175.466 1.00 97.64 218 TRP A CA 1
ATOM 1569 C C . TRP A 1 218 ? 148.765 132.614 174.367 1.00 97.64 218 TRP A C 1
ATOM 1570 O O . TRP A 1 218 ? 149.076 132.899 173.204 1.00 97.64 218 TRP A O 1
ATOM 1581 N N . TYR A 1 219 ? 147.515 132.300 174.719 1.00 100.18 219 TYR A N 1
ATOM 1582 C CA . TYR A 1 219 ? 146.462 132.166 173.717 1.00 100.18 219 TYR A CA 1
ATOM 1583 C C . TYR A 1 219 ? 146.211 133.486 173.000 1.00 100.18 219 TYR A C 1
ATOM 1584 O O . TYR A 1 219 ? 146.145 133.533 171.766 1.00 100.18 219 TYR A O 1
ATOM 1593 N N . TYR A 1 220 ? 146.065 134.573 173.762 1.00 92.96 220 TYR A N 1
ATOM 1594 C CA . TYR A 1 220 ? 145.800 135.873 173.153 1.00 92.96 220 TYR A CA 1
ATOM 1595 C C . TYR A 1 220 ? 146.950 136.307 172.254 1.00 92.96 220 TYR A C 1
ATOM 1596 O O . TYR A 1 220 ? 146.727 136.813 171.148 1.00 92.96 220 TYR A O 1
ATOM 1605 N N . SER A 1 221 ? 148.190 136.109 172.708 1.00 75.40 221 SER A N 1
ATOM 1606 C CA . SER A 1 221 ? 149.340 136.528 171.914 1.00 75.40 221 SER A CA 1
ATOM 1607 C C . SER A 1 221 ? 149.450 135.721 170.627 1.00 75.40 221 SER A C 1
ATOM 1608 O O . SER A 1 221 ? 149.709 136.284 169.555 1.00 75.40 221 SER A O 1
ATOM 1611 N N . LEU A 1 222 ? 149.252 134.403 170.709 1.00 76.49 222 LEU A N 1
ATOM 1612 C CA . LEU A 1 222 ? 149.328 133.580 169.507 1.00 76.49 222 LEU A CA 1
ATOM 1613 C C . LEU A 1 222 ? 148.200 133.913 168.538 1.00 76.49 222 LEU A C 1
ATOM 1614 O O . LEU A 1 222 ? 148.413 133.948 167.320 1.00 76.49 222 LEU A O 1
ATOM 1619 N N . PHE A 1 223 ? 146.997 134.176 169.056 1.00 72.92 223 PHE A N 1
ATOM 1620 C CA . PHE A 1 223 ? 145.894 134.561 168.184 1.00 72.92 223 PHE A CA 1
ATOM 1621 C C . PHE A 1 223 ? 146.170 135.896 167.505 1.00 72.92 223 PHE A C 1
ATOM 1622 O O . PHE A 1 223 ? 145.886 136.064 166.313 1.00 72.92 223 PHE A O 1
ATOM 1630 N N . ASN A 1 224 ? 146.730 136.857 168.244 1.00 65.51 224 ASN A N 1
ATOM 1631 C CA . ASN A 1 224 ? 147.068 138.143 167.643 1.00 65.51 224 ASN A CA 1
ATOM 1632 C C . ASN A 1 224 ? 148.130 137.982 166.562 1.00 65.51 224 ASN A C 1
ATOM 1633 O O . ASN A 1 224 ? 148.028 138.585 165.487 1.00 65.51 224 ASN A O 1
ATOM 1638 N N . LEU A 1 225 ? 149.152 137.164 166.823 1.00 60.16 225 LEU A N 1
ATOM 1639 C CA . LEU A 1 225 ? 150.193 136.955 165.821 1.00 60.16 225 LEU A CA 1
ATOM 1640 C C . LEU A 1 225 ? 149.630 136.282 164.574 1.00 60.16 225 LEU A C 1
ATOM 1641 O O . LEU A 1 225 ? 149.983 136.650 163.446 1.00 60.16 225 LEU A O 1
ATOM 1646 N N . PHE A 1 226 ? 148.750 135.295 164.757 1.00 59.76 226 PHE A N 1
ATOM 1647 C CA . PHE A 1 226 ? 148.130 134.637 163.611 1.00 59.76 226 PHE A CA 1
ATOM 1648 C C . PHE A 1 226 ? 147.272 135.612 162.814 1.00 59.76 226 PHE A C 1
ATOM 1649 O O . PHE A 1 226 ? 147.284 135.596 161.576 1.00 59.76 226 PHE A O 1
ATOM 1657 N N . MET A 1 227 ? 146.519 136.471 163.506 1.00 57.94 227 MET A N 1
ATOM 1658 C CA . MET A 1 227 ? 145.695 137.453 162.812 1.00 57.94 227 MET A CA 1
ATOM 1659 C C . MET A 1 227 ? 146.545 138.485 162.085 1.00 57.94 227 MET A C 1
ATOM 1660 O O . MET A 1 227 ? 146.112 139.036 161.068 1.00 57.94 227 MET A O 1
ATOM 1665 N N . ILE A 1 228 ? 147.747 138.767 162.590 1.00 51.12 228 ILE A N 1
ATOM 1666 C CA . ILE A 1 228 ? 148.640 139.679 161.883 1.00 51.12 228 ILE A CA 1
ATOM 1667 C C . ILE A 1 228 ? 149.214 139.008 160.642 1.00 51.12 228 ILE A C 1
ATOM 1668 O O . ILE A 1 228 ? 149.335 139.632 159.581 1.00 51.12 228 ILE A O 1
ATOM 1673 N N . ILE A 1 229 ? 149.570 137.726 160.749 1.00 44.97 229 ILE A N 1
ATOM 1674 C CA . ILE A 1 229 ? 150.178 137.026 159.619 1.00 44.97 229 ILE A CA 1
ATOM 1675 C C . ILE A 1 229 ? 149.160 136.811 158.502 1.00 44.97 229 ILE A C 1
ATOM 1676 O O . ILE A 1 229 ? 149.503 136.866 157.311 1.00 44.97 229 ILE A O 1
ATOM 1681 N N . SER A 1 230 ? 147.898 136.564 158.861 1.00 41.43 230 SER A N 1
ATOM 1682 C CA . SER A 1 230 ? 146.890 136.268 157.846 1.00 41.43 230 SER A CA 1
ATOM 1683 C C . SER A 1 230 ? 146.664 137.453 156.913 1.00 41.43 230 SER A C 1
ATOM 1684 O O . SER A 1 230 ? 146.423 137.270 155.713 1.00 41.43 230 SER A O 1
ATOM 1687 N N . MET A 1 231 ? 146.738 138.677 157.442 1.00 45.27 231 MET A N 1
ATOM 1688 C CA . MET A 1 231 ? 146.537 139.857 156.606 1.00 45.27 231 MET A CA 1
ATOM 1689 C C . MET A 1 231 ? 147.614 139.956 155.533 1.00 45.27 231 MET A C 1
ATOM 1690 O O . MET A 1 231 ? 147.318 140.184 154.353 1.00 45.27 231 MET A O 1
ATOM 1695 N N . GLU A 1 232 ? 148.878 139.790 155.930 1.00 42.62 232 GLU A N 1
ATOM 1696 C CA . GLU A 1 232 ? 149.967 139.822 154.962 1.00 42.62 232 GLU A CA 1
ATOM 1697 C C . GLU A 1 232 ? 149.846 138.682 153.962 1.00 42.62 232 GLU A C 1
ATOM 1698 O O . GLU A 1 232 ? 150.117 138.863 152.768 1.00 42.62 232 GLU A O 1
ATOM 1704 N N . ALA A 1 233 ? 149.435 137.500 154.426 1.00 37.04 233 ALA A N 1
ATOM 1705 C CA . ALA A 1 233 ? 149.255 136.379 153.510 1.00 37.04 233 ALA A CA 1
ATOM 1706 C C . ALA A 1 233 ? 148.219 136.707 152.442 1.00 37.04 233 ALA A C 1
ATOM 1707 O O . ALA A 1 233 ? 148.451 136.486 151.248 1.00 37.04 233 ALA A O 1
ATOM 1709 N N . ALA A 1 234 ? 147.075 137.257 152.853 1.00 33.41 234 ALA A N 1
ATOM 1710 C CA . ALA A 1 234 ? 146.031 137.593 151.889 1.00 33.41 234 ALA A CA 1
ATOM 1711 C C . ALA A 1 234 ? 146.481 138.693 150.933 1.00 33.41 234 ALA A C 1
ATOM 1712 O O . ALA A 1 234 ? 146.201 138.630 149.727 1.00 33.41 234 ALA A O 1
ATOM 1714 N N . ALA A 1 235 ? 147.181 139.707 151.448 1.00 33.16 235 ALA A N 1
ATOM 1715 C CA . ALA A 1 235 ? 147.643 140.794 150.590 1.00 33.16 235 ALA A CA 1
ATOM 1716 C C . ALA A 1 235 ? 148.619 140.283 149.536 1.00 33.16 235 ALA A C 1
ATOM 1717 O O . ALA A 1 235 ? 148.509 140.621 148.347 1.00 33.16 235 ALA A O 1
ATOM 1719 N N . VAL A 1 236 ? 149.581 139.460 149.955 1.00 31.61 236 VAL A N 1
ATOM 1720 C CA . VAL A 1 236 ? 150.555 138.935 149.008 1.00 31.61 236 VAL A CA 1
ATOM 1721 C C . VAL A 1 236 ? 149.883 137.996 148.015 1.00 31.61 236 VAL A C 1
ATOM 1722 O O . VAL A 1 236 ? 150.254 137.960 146.840 1.00 31.61 236 VAL A O 1
ATOM 1726 N N . PHE A 1 237 ? 148.872 137.240 148.455 1.00 30.69 237 PHE A N 1
ATOM 1727 C CA . PHE A 1 237 ? 148.153 136.379 147.520 1.00 30.69 237 PHE A CA 1
ATOM 1728 C C . PHE A 1 237 ? 147.445 137.196 146.448 1.00 30.69 237 PHE A C 1
ATOM 1729 O O . PHE A 1 237 ? 147.486 136.847 145.262 1.00 30.69 237 PHE A O 1
ATOM 1737 N N . GLN A 1 238 ? 146.789 138.288 146.844 1.00 24.96 238 GLN A N 1
ATOM 1738 C CA . GLN A 1 238 ? 146.115 139.136 145.863 1.00 24.96 238 GLN A CA 1
ATOM 1739 C C . GLN A 1 238 ? 147.111 139.727 144.871 1.00 24.96 238 GLN A C 1
ATOM 1740 O O . GLN A 1 238 ? 146.902 139.676 143.648 1.00 24.96 238 GLN A O 1
ATOM 1746 N N . ARG A 1 239 ? 148.208 140.291 145.383 1.00 21.24 239 ARG A N 1
ATOM 17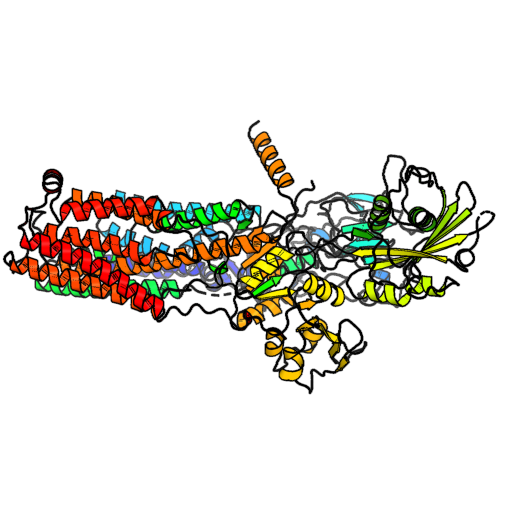47 C CA . ARG A 1 239 ? 149.205 140.889 144.499 1.00 21.24 239 ARG A CA 1
ATOM 1748 C C . ARG A 1 239 ? 149.823 139.846 143.575 1.00 21.24 239 ARG A C 1
ATOM 1749 O O . ARG A 1 239 ? 150.089 140.125 142.400 1.00 21.24 239 ARG A O 1
ATOM 1757 N N . LEU A 1 240 ? 150.032 138.629 144.079 1.00 18.82 240 LEU A N 1
ATOM 1758 C CA . LEU A 1 240 ? 150.642 137.582 143.270 1.00 18.82 240 LEU A CA 1
ATOM 1759 C C . LEU A 1 240 ? 149.693 137.100 142.184 1.00 18.82 240 LEU A C 1
ATOM 1760 O O . LEU A 1 240 ? 150.128 136.793 141.071 1.00 18.82 240 LEU A O 1
ATOM 1765 N N . THR A 1 241 ? 148.396 137.023 142.484 1.00 16.80 241 THR A N 1
ATOM 1766 C CA . THR A 1 241 ? 147.432 136.687 141.441 1.00 16.80 241 THR A CA 1
ATOM 1767 C C . THR A 1 241 ? 147.414 137.752 140.352 1.00 16.80 241 THR A C 1
ATOM 1768 O O . THR A 1 241 ? 147.407 137.431 139.154 1.00 16.80 241 THR A O 1
ATOM 1772 N N . ALA A 1 242 ? 147.423 139.028 140.748 1.00 15.35 242 ALA A N 1
ATOM 1773 C CA . ALA A 1 242 ? 147.456 140.102 139.757 1.00 15.35 242 ALA A CA 1
ATOM 1774 C C . ALA A 1 242 ? 148.703 140.007 138.883 1.00 15.35 242 ALA A C 1
ATOM 1775 O O . ALA A 1 242 ? 148.626 140.134 137.654 1.00 15.35 242 ALA A O 1
ATOM 1777 N N . LEU A 1 243 ? 149.864 139.778 139.502 1.00 15.10 243 LEU A N 1
ATOM 1778 C CA . LEU A 1 243 ? 151.101 139.640 138.739 1.00 15.10 243 LEU A CA 1
ATOM 1779 C C . LEU A 1 243 ? 151.028 138.456 137.785 1.00 15.10 243 LEU A C 1
ATOM 1780 O O . LEU A 1 243 ? 151.347 138.580 136.599 1.00 15.10 243 LEU A O 1
ATOM 1785 N N . LYS A 1 244 ? 150.606 137.294 138.287 1.00 13.42 244 LYS A N 1
ATOM 1786 C CA . LYS A 1 244 ? 150.531 136.101 137.453 1.00 13.42 244 LYS A CA 1
ATOM 1787 C C . LYS A 1 244 ? 149.611 136.305 136.260 1.00 13.42 244 LYS A C 1
ATOM 1788 O O . LYS A 1 244 ? 149.876 135.771 135.177 1.00 13.42 244 LYS A O 1
ATOM 1794 N N . GLU A 1 245 ? 148.535 137.075 136.427 1.00 13.35 245 GLU A N 1
ATOM 1795 C CA . GLU A 1 245 ? 147.637 137.295 135.298 1.00 13.35 245 GLU A CA 1
ATOM 1796 C C . GLU A 1 245 ? 148.211 138.297 134.302 1.00 13.35 245 GLU A C 1
ATOM 1797 O O . GLU A 1 245 ? 148.222 138.040 133.094 1.00 13.35 245 GLU A O 1
ATOM 1803 N N . PHE A 1 246 ? 148.694 139.443 134.784 1.00 12.37 246 PHE A N 1
ATOM 1804 C CA . PHE A 1 246 ? 148.978 140.576 133.910 1.00 12.37 246 PHE A CA 1
ATOM 1805 C C . PHE A 1 246 ? 150.462 140.804 133.645 1.00 12.37 246 PHE A C 1
ATOM 1806 O O . PHE A 1 246 ? 150.818 141.847 133.090 1.00 12.37 246 PHE A O 1
ATOM 1814 N N . ARG A 1 247 ? 151.337 139.876 134.019 1.00 16.05 247 ARG A N 1
ATOM 1815 C CA . ARG A 1 247 ? 152.767 140.015 133.741 1.00 16.05 247 ARG A CA 1
ATOM 1816 C C . ARG A 1 247 ? 153.162 138.944 132.731 1.00 16.05 247 ARG A C 1
ATOM 1817 O O . ARG A 1 247 ? 153.657 137.873 133.083 1.00 16.05 247 ARG A O 1
ATOM 1825 N N . THR A 1 248 ? 152.951 139.261 131.457 1.00 20.06 248 THR A N 1
ATOM 1826 C CA . THR A 1 248 ? 153.336 138.434 130.324 1.00 20.06 248 THR A CA 1
ATOM 1827 C C . THR A 1 248 ? 153.031 139.213 129.057 1.00 20.06 248 THR A C 1
ATOM 1828 O O . THR A 1 248 ? 152.170 140.096 129.054 1.00 20.06 248 THR A O 1
ATOM 1832 N N . MET A 1 249 ? 153.752 138.891 127.992 1.00 24.38 249 MET A N 1
ATOM 1833 C CA . MET A 1 249 ? 153.442 139.413 126.671 1.00 24.38 249 MET A CA 1
ATOM 1834 C C . MET A 1 249 ? 152.710 138.340 125.880 1.00 24.38 249 MET A C 1
ATOM 1835 O O . MET A 1 249 ? 153.079 137.163 125.922 1.00 24.38 249 MET A O 1
ATOM 1840 N N . GLY A 1 250 ? 151.664 138.744 125.169 1.00 27.87 250 GLY A N 1
ATOM 1841 C CA . GLY A 1 250 ? 150.850 137.765 124.484 1.00 27.87 250 GLY A CA 1
ATOM 1842 C C . GLY A 1 250 ? 151.548 137.245 123.249 1.00 27.87 250 GLY A C 1
ATOM 1843 O O . GLY A 1 250 ? 151.613 137.928 122.223 1.00 27.87 250 GLY A O 1
ATOM 1844 N N . ILE A 1 251 ? 152.071 136.025 123.341 1.00 20.07 251 ILE A N 1
ATOM 1845 C CA . ILE A 1 251 ? 152.839 135.406 122.268 1.00 20.07 251 ILE A CA 1
ATOM 1846 C C . ILE A 1 251 ? 152.415 133.946 122.197 1.00 20.07 251 ILE A C 1
ATOM 1847 O O . ILE A 1 251 ? 152.736 133.161 123.096 1.00 20.07 251 ILE A O 1
ATOM 1852 N N . LYS A 1 252 ? 151.693 133.583 121.143 1.00 13.86 252 LYS A N 1
ATOM 1853 C CA . LYS A 1 252 ? 151.230 132.217 120.948 1.00 13.86 252 LYS A CA 1
ATOM 1854 C C . LYS A 1 252 ? 151.836 131.663 119.666 1.00 13.86 252 LYS A C 1
ATOM 1855 O O . LYS A 1 252 ? 151.658 132.267 118.594 1.00 13.86 252 LYS A O 1
ATOM 1861 N N . PRO A 1 253 ? 152.560 130.548 119.720 1.00 10.43 253 PRO A N 1
ATOM 1862 C CA . PRO A 1 253 ? 153.142 129.987 118.497 1.00 10.43 253 PRO A CA 1
ATOM 1863 C C . PRO A 1 253 ? 152.070 129.611 117.486 1.00 10.43 253 PRO A C 1
ATOM 1864 O O . PRO A 1 253 ? 150.982 129.158 117.845 1.00 10.43 253 PRO A O 1
ATOM 1868 N N . TYR A 1 254 ? 152.389 129.805 116.210 1.00 10.96 254 TYR A N 1
ATOM 1869 C CA . TYR A 1 254 ? 151.497 129.440 115.120 1.00 10.96 254 TYR A CA 1
ATOM 1870 C C . TYR A 1 254 ? 152.324 128.889 113.971 1.00 10.96 254 TYR A C 1
ATOM 1871 O O . TYR A 1 254 ? 153.424 129.377 113.701 1.00 10.96 254 TYR A O 1
ATOM 1880 N N . THR A 1 255 ? 151.788 127.877 113.298 1.00 10.13 255 THR A N 1
ATOM 1881 C CA . THR A 1 255 ? 152.562 127.137 112.312 1.00 10.13 255 THR A CA 1
ATOM 1882 C C . THR A 1 255 ? 152.889 127.997 111.098 1.00 10.13 255 THR A C 1
ATOM 1883 O O . THR A 1 255 ? 152.034 128.716 110.575 1.00 10.13 255 THR A O 1
ATOM 1887 N N . ILE A 1 256 ? 154.144 127.918 110.652 1.00 11.65 256 ILE A N 1
ATOM 1888 C CA . ILE A 1 256 ? 154.591 128.517 109.401 1.00 11.65 256 ILE A CA 1
ATOM 1889 C C . ILE A 1 256 ? 155.479 127.509 108.684 1.00 11.65 256 ILE A C 1
ATOM 1890 O O . ILE A 1 256 ? 155.904 126.506 109.256 1.00 11.65 256 ILE A O 1
ATOM 1895 N N . ASN A 1 257 ? 155.751 127.786 107.414 1.00 11.50 257 ASN A N 1
ATOM 1896 C CA . ASN A 1 257 ? 156.611 126.932 106.612 1.00 11.50 257 ASN A CA 1
ATOM 1897 C C . ASN A 1 257 ? 158.063 127.360 106.758 1.00 11.50 257 ASN A C 1
ATOM 1898 O O . ASN A 1 257 ? 158.371 128.547 106.884 1.00 11.50 257 ASN A O 1
ATOM 1903 N N . VAL A 1 258 ? 158.957 126.377 106.751 1.00 11.90 258 VAL A N 1
ATOM 1904 C CA . VAL A 1 258 ? 160.386 126.607 106.925 1.00 11.90 258 VAL A CA 1
ATOM 1905 C C . VAL A 1 258 ? 161.136 125.706 105.956 1.00 11.90 258 VAL A C 1
ATOM 1906 O O . VAL A 1 258 ? 160.773 124.540 105.772 1.00 11.90 258 VAL A O 1
ATOM 1910 N N . PHE A 1 259 ? 162.180 126.247 105.331 1.00 15.40 259 PHE A N 1
ATOM 1911 C CA . PHE A 1 259 ? 162.982 125.505 104.360 1.00 15.40 259 PHE A CA 1
ATOM 1912 C C . PHE A 1 259 ? 164.102 124.789 105.101 1.00 15.40 259 PHE A C 1
ATOM 1913 O O . PHE A 1 259 ? 165.132 125.386 105.421 1.00 15.40 259 PHE A O 1
ATOM 1921 N N . ARG A 1 260 ? 163.905 123.502 105.374 1.00 15.73 260 ARG A N 1
ATOM 1922 C CA . ARG A 1 260 ? 164.902 122.677 106.041 1.00 15.73 260 ARG A CA 1
ATOM 1923 C C . ARG A 1 260 ? 165.073 121.380 105.268 1.00 15.73 260 ARG A C 1
ATOM 1924 O O . ARG A 1 260 ? 164.084 120.742 104.896 1.00 15.73 260 ARG A O 1
ATOM 1932 N N . ASN A 1 261 ? 166.329 121.000 105.026 1.00 22.55 261 ASN A N 1
ATOM 1933 C CA . ASN A 1 261 ? 166.666 119.778 104.294 1.00 22.55 261 ASN A CA 1
ATOM 1934 C C . ASN A 1 261 ? 166.079 119.790 102.884 1.00 22.55 261 ASN A C 1
ATOM 1935 O O . ASN A 1 261 ? 165.616 118.767 102.377 1.00 22.55 261 ASN A O 1
ATOM 1940 N N . LYS A 1 262 ? 166.097 120.964 102.251 1.00 21.89 262 LYS A N 1
ATOM 1941 C CA . LYS A 1 262 ? 165.712 121.120 100.846 1.00 21.89 262 LYS A CA 1
ATOM 1942 C C . LYS A 1 262 ? 164.268 120.690 100.595 1.00 21.89 262 LYS A C 1
ATOM 1943 O O . LYS A 1 262 ? 163.948 120.107 99.558 1.00 21.89 262 LYS A O 1
ATOM 1949 N N . LYS A 1 263 ? 163.385 120.984 101.547 1.00 18.60 263 LYS A N 1
ATOM 1950 C CA . LYS A 1 263 ? 161.963 120.734 101.365 1.00 18.60 263 LYS A CA 1
ATOM 1951 C C . LYS A 1 263 ? 161.182 121.615 102.327 1.00 18.60 263 LYS A C 1
ATOM 1952 O O . LYS A 1 263 ? 161.614 121.844 103.459 1.00 18.60 263 LYS A O 1
ATOM 1958 N N . TRP A 1 264 ? 160.037 122.110 101.865 1.00 16.87 264 TRP A N 1
ATOM 1959 C CA . TRP A 1 264 ? 159.210 123.010 102.661 1.00 16.87 264 TRP A CA 1
ATOM 1960 C C . TRP A 1 264 ? 158.419 122.193 103.673 1.00 16.87 264 TRP A C 1
ATOM 1961 O O . TRP A 1 264 ? 157.471 121.490 103.312 1.00 16.87 264 TRP A O 1
ATOM 1972 N N . VAL A 1 265 ? 158.808 122.283 104.940 1.00 13.67 265 VAL A N 1
ATOM 1973 C CA . VAL A 1 265 ? 158.160 121.556 106.023 1.00 13.67 265 VAL A CA 1
ATOM 1974 C C . VAL A 1 265 ? 157.636 122.563 107.038 1.00 13.67 265 VAL A C 1
ATOM 1975 O O . VAL A 1 265 ? 158.302 123.558 107.341 1.00 13.67 265 VAL A O 1
ATOM 1979 N N . ALA A 1 266 ? 156.429 122.314 107.540 1.00 11.54 266 ALA A N 1
ATOM 1980 C CA . ALA A 1 266 ? 155.727 123.261 108.400 1.00 11.54 266 ALA A CA 1
ATOM 1981 C C . ALA A 1 266 ? 156.171 123.065 109.844 1.00 11.54 266 ALA A C 1
ATOM 1982 O O . ALA A 1 266 ? 155.857 122.045 110.465 1.00 11.54 266 ALA A O 1
ATOM 1984 N N . LEU A 1 267 ? 156.891 124.044 110.379 1.00 11.22 267 LEU A N 1
ATOM 1985 C CA . LEU A 1 267 ? 157.334 124.059 111.765 1.00 11.22 267 LEU A CA 1
ATOM 1986 C C . LEU A 1 267 ? 156.477 125.034 112.563 1.00 11.22 267 LEU A C 1
ATOM 1987 O O . LEU A 1 267 ? 155.518 125.617 112.054 1.00 11.22 267 LEU A O 1
ATOM 1992 N N . GLN A 1 268 ? 156.834 125.206 113.830 1.00 10.84 268 GLN A N 1
ATOM 1993 C CA . GLN A 1 268 ? 156.189 126.181 114.691 1.00 10.84 268 GLN A CA 1
ATOM 1994 C C . GLN A 1 268 ? 157.044 127.441 114.764 1.00 10.84 268 GLN A C 1
ATOM 1995 O O . GLN A 1 268 ? 158.076 127.563 114.103 1.00 10.84 268 GLN A O 1
ATOM 2001 N N . THR A 1 269 ? 156.603 128.394 115.581 1.00 9.77 269 THR A N 1
ATOM 2002 C CA . THR A 1 269 ? 157.323 129.650 115.727 1.00 9.77 269 THR A CA 1
ATOM 2003 C C . THR A 1 269 ? 158.446 129.559 116.754 1.00 9.77 269 THR A C 1
ATOM 2004 O O . THR A 1 269 ? 159.356 130.394 116.740 1.00 9.77 269 THR A O 1
ATOM 2008 N N . ASN A 1 270 ? 158.430 128.544 117.617 1.00 10.48 270 ASN A N 1
ATOM 2009 C CA . ASN A 1 270 ? 159.458 128.415 118.641 1.00 10.48 270 ASN A CA 1
ATOM 2010 C C . ASN A 1 270 ? 160.761 127.834 118.112 1.00 10.48 270 ASN A C 1
ATOM 2011 O O . ASN A 1 270 ? 161.807 128.027 118.739 1.00 10.48 270 ASN A O 1
ATOM 2016 N N . GLU A 1 271 ? 160.728 127.128 116.986 1.00 10.99 271 GLU A N 1
ATOM 2017 C CA . GLU A 1 271 ? 161.890 126.404 116.480 1.00 10.99 271 GLU A CA 1
ATOM 2018 C C . GLU A 1 271 ? 162.597 127.158 115.362 1.00 10.99 271 GLU A C 1
ATOM 2019 O O . GLU A 1 271 ? 163.111 126.547 114.424 1.00 10.99 271 GLU A O 1
ATOM 2025 N N . LEU A 1 272 ? 162.639 128.484 115.436 1.00 9.30 272 LEU A N 1
ATOM 2026 C CA . LEU A 1 272 ? 163.294 129.302 114.426 1.00 9.30 272 LEU A CA 1
ATOM 2027 C C . LEU A 1 272 ? 164.685 129.710 114.895 1.00 9.30 272 LEU A C 1
ATOM 2028 O O . LEU A 1 272 ? 164.892 130.009 116.074 1.00 9.30 272 LEU A O 1
ATOM 2033 N N . LEU A 1 273 ? 165.630 129.727 113.966 1.00 12.36 273 LEU A N 1
ATOM 2034 C CA . LEU A 1 273 ? 167.014 130.092 114.218 1.00 12.36 273 LEU A CA 1
ATOM 2035 C C . LEU A 1 273 ? 167.462 131.105 113.178 1.00 12.36 273 LEU A C 1
ATOM 2036 O O . LEU A 1 273 ? 166.821 131.256 112.134 1.00 12.36 273 LEU A O 1
ATOM 2041 N N . PRO A 1 274 ? 168.548 131.831 113.440 1.00 13.09 274 PRO A N 1
ATOM 2042 C CA . PRO A 1 274 ? 169.076 132.744 112.424 1.00 13.09 274 PRO A CA 1
ATOM 2043 C C . PRO A 1 274 ? 169.487 132.008 111.158 1.00 13.09 274 PRO A C 1
ATOM 2044 O O . PRO A 1 274 ? 169.910 130.852 111.195 1.00 13.09 274 PRO A O 1
ATOM 2048 N N . MET A 1 275 ? 169.356 132.706 110.028 1.00 17.32 275 MET A N 1
ATOM 2049 C CA . MET A 1 275 ? 169.660 132.171 108.701 1.00 17.32 275 MET A CA 1
ATOM 2050 C C . MET A 1 275 ? 168.806 130.938 108.397 1.00 17.32 275 MET A C 1
ATOM 2051 O O . MET A 1 275 ? 169.301 129.878 108.015 1.00 17.32 275 MET A O 1
ATOM 2056 N N . ASP A 1 276 ? 167.499 131.107 108.567 1.00 15.57 276 ASP A N 1
ATOM 2057 C CA . ASP A 1 276 ? 166.509 130.068 108.291 1.00 15.57 276 ASP A CA 1
ATOM 2058 C C . ASP A 1 276 ? 165.490 130.705 107.356 1.00 15.57 276 ASP A C 1
ATOM 2059 O O . ASP A 1 276 ? 165.075 131.843 107.587 1.00 15.57 276 ASP A O 1
ATOM 2064 N N . LEU A 1 277 ? 165.125 130.007 106.284 1.00 15.63 277 LEU A N 1
ATOM 2065 C CA . LEU A 1 277 ? 164.199 130.577 105.314 1.00 15.63 277 LEU A CA 1
ATOM 2066 C C . LEU A 1 277 ? 162.761 130.327 105.740 1.00 15.63 277 LEU A C 1
ATOM 2067 O O . LEU A 1 277 ? 162.352 129.182 105.947 1.00 15.63 277 LEU A O 1
ATOM 2072 N N . VAL A 1 278 ? 161.990 131.404 105.865 1.00 14.23 278 VAL A N 1
ATOM 2073 C CA . VAL A 1 278 ? 160.577 131.304 106.207 1.00 14.23 278 VAL A CA 1
ATOM 2074 C C . VAL A 1 278 ? 159.755 131.906 105.078 1.00 14.23 278 VAL A C 1
ATOM 2075 O O . VAL A 1 278 ? 160.289 132.623 104.225 1.00 14.23 278 VAL A O 1
ATOM 2079 N N . SER A 1 279 ? 158.452 131.631 105.066 1.00 12.40 279 SER A N 1
ATOM 2080 C CA . SER A 1 279 ? 157.544 132.206 104.073 1.00 12.40 279 SER A CA 1
ATOM 2081 C C . SER A 1 279 ? 156.404 132.870 104.837 1.00 12.40 279 SER A C 1
ATOM 2082 O O . SER A 1 279 ? 155.520 132.185 105.357 1.00 12.40 279 SER A O 1
ATOM 2085 N N . ILE A 1 280 ? 156.428 134.195 104.898 1.00 13.65 280 ILE A N 1
ATOM 2086 C CA . ILE A 1 280 ? 155.435 134.961 105.641 1.00 13.65 280 ILE A CA 1
ATOM 2087 C C . ILE A 1 280 ? 154.253 135.275 104.735 1.00 13.65 280 ILE A C 1
ATOM 2088 O O . ILE A 1 280 ? 154.429 135.659 103.573 1.00 13.65 280 ILE A O 1
ATOM 2093 N N . THR A 1 281 ? 153.046 135.105 105.266 1.00 15.70 281 THR A N 1
ATOM 2094 C CA . THR A 1 281 ? 151.803 135.369 104.563 1.00 15.70 281 THR A CA 1
ATOM 2095 C C . THR A 1 281 ? 151.081 136.543 105.217 1.00 15.70 281 THR A C 1
ATOM 2096 O O . THR A 1 281 ? 151.596 137.182 106.140 1.00 15.70 281 THR A O 1
ATOM 2100 N N . ARG A 1 282 ? 149.877 136.827 104.730 1.00 20.36 282 ARG A N 1
ATOM 2101 C CA . ARG A 1 282 ? 149.050 137.872 105.316 1.00 20.36 282 ARG A CA 1
ATOM 2102 C C . ARG A 1 282 ? 148.720 137.523 106.760 1.00 20.36 282 ARG A C 1
ATOM 2103 O O . ARG A 1 282 ? 148.009 136.550 107.025 1.00 20.36 282 ARG A O 1
ATOM 2111 N N . THR A 1 283 ? 149.237 138.320 107.691 1.00 20.85 283 THR A N 1
ATOM 2112 C CA . THR A 1 283 ? 149.128 138.005 109.111 1.00 20.85 283 THR A CA 1
ATOM 2113 C C . THR A 1 283 ? 147.676 138.081 109.567 1.00 20.85 283 THR A C 1
ATOM 2114 O O . THR A 1 283 ? 147.016 139.110 109.397 1.00 20.85 283 THR A O 1
ATOM 2118 N N . ALA A 1 284 ? 147.187 136.992 110.156 1.00 33.97 284 ALA A N 1
ATOM 2119 C CA . ALA A 1 284 ? 145.822 136.939 110.653 1.00 33.97 284 ALA A CA 1
ATOM 2120 C C . ALA A 1 284 ? 145.686 137.797 111.910 1.00 33.97 284 ALA A C 1
ATOM 2121 O O . ALA A 1 284 ? 146.632 138.446 112.363 1.00 33.97 284 ALA A O 1
ATOM 2123 N N . GLU A 1 285 ? 144.486 137.799 112.481 1.00 39.34 285 GLU A N 1
ATOM 2124 C CA . GLU A 1 285 ? 144.230 138.616 113.655 1.00 39.34 285 GLU A CA 1
ATOM 2125 C C . GLU A 1 285 ? 144.941 138.038 114.876 1.00 39.34 285 GLU A C 1
ATOM 2126 O O . GLU A 1 285 ? 145.278 136.852 114.928 1.00 39.34 285 GLU A O 1
ATOM 2132 N N . GLU A 1 286 ? 145.152 138.906 115.866 1.00 43.43 286 GLU A N 1
ATOM 2133 C CA . GLU A 1 286 ? 145.886 138.606 117.103 1.00 43.43 286 GLU A CA 1
ATOM 2134 C C . GLU A 1 286 ? 147.121 137.744 116.838 1.00 43.43 286 GLU A C 1
ATOM 2135 O O . GLU A 1 286 ? 147.389 136.749 117.515 1.00 43.43 286 GLU A O 1
ATOM 2141 N N . SER A 1 287 ? 147.892 138.159 115.836 1.00 29.45 287 SER A N 1
ATOM 2142 C CA . SER A 1 287 ? 149.166 137.540 115.511 1.00 29.45 287 SER A CA 1
ATOM 2143 C C . SER A 1 287 ? 150.093 138.611 114.956 1.00 29.45 287 SER A C 1
ATOM 2144 O O . SER A 1 287 ? 149.654 139.690 114.553 1.00 29.45 287 SER A O 1
ATOM 2147 N N . ALA A 1 288 ? 151.388 138.307 114.943 1.00 15.41 288 ALA A N 1
ATOM 2148 C CA . ALA A 1 288 ? 152.388 139.260 114.492 1.00 15.41 288 ALA A CA 1
ATOM 2149 C C . ALA A 1 288 ? 153.497 138.522 113.761 1.00 15.41 288 ALA A C 1
ATOM 2150 O O . ALA A 1 288 ? 153.521 137.291 113.698 1.00 15.41 288 ALA A O 1
ATOM 2152 N N . ILE A 1 289 ? 154.417 139.293 113.198 1.00 10.97 289 ILE A N 1
ATOM 2153 C CA . ILE A 1 289 ? 155.602 138.713 112.557 1.00 10.97 289 ILE A CA 1
ATOM 2154 C C . ILE A 1 289 ? 156.477 138.070 113.626 1.00 10.97 289 ILE A C 1
ATOM 2155 O O . ILE A 1 289 ? 156.699 138.682 114.685 1.00 10.97 289 ILE A O 1
ATOM 2160 N N . PRO A 1 290 ? 156.980 136.846 113.414 1.00 9.85 290 PRO A N 1
ATOM 2161 C CA . PRO A 1 290 ? 157.684 136.134 114.490 1.00 9.85 290 PRO A CA 1
ATOM 2162 C C . PRO A 1 290 ? 158.888 136.871 115.055 1.00 9.85 290 PRO A C 1
ATOM 2163 O O . PRO A 1 290 ? 158.946 137.136 116.260 1.00 9.85 290 PRO A O 1
ATOM 2167 N N . CYS A 1 291 ? 159.853 137.207 114.203 1.00 12.54 291 CYS A N 1
ATOM 2168 C CA . CYS A 1 291 ? 161.111 137.787 114.650 1.00 12.54 291 CYS A CA 1
ATOM 2169 C C . CYS A 1 291 ? 161.686 138.648 113.533 1.00 12.54 291 CYS A C 1
ATOM 2170 O O . CYS A 1 291 ? 161.072 138.820 112.478 1.00 12.54 291 CYS A O 1
ATOM 2173 N N . ASP A 1 292 ? 162.882 139.182 113.765 1.00 16.75 292 ASP A N 1
ATOM 2174 C CA . ASP A 1 292 ? 163.477 140.158 112.854 1.00 16.75 292 ASP A CA 1
ATOM 2175 C C . ASP A 1 292 ? 163.847 139.477 111.546 1.00 16.75 292 ASP A C 1
ATOM 2176 O O . ASP A 1 292 ? 164.889 138.831 111.438 1.00 16.75 292 ASP A O 1
ATOM 2181 N N . LEU A 1 293 ? 162.997 139.641 110.541 1.00 35.00 293 LEU A N 1
ATOM 2182 C CA . LEU A 1 293 ? 163.184 139.036 109.237 1.00 35.00 293 LEU A CA 1
ATOM 2183 C C . LEU A 1 293 ? 163.716 140.078 108.261 1.00 35.00 293 LEU A C 1
ATOM 2184 O O . LEU A 1 293 ? 163.632 141.281 108.493 1.00 35.00 293 LEU A O 1
ATOM 2189 N N . ILE A 1 294 ? 164.232 139.607 107.133 1.00 35.00 294 ILE A N 1
ATOM 2190 C CA . ILE A 1 294 ? 164.657 140.484 106.050 1.00 35.00 294 ILE A CA 1
ATOM 2191 C C . ILE A 1 294 ? 164.142 139.894 104.747 1.00 35.00 294 ILE A C 1
ATOM 2192 O O . ILE A 1 294 ? 164.341 138.707 104.479 1.00 35.00 294 ILE A O 1
ATOM 2197 N N . LEU A 1 295 ? 163.421 140.692 103.965 1.00 19.67 295 LEU A N 1
ATOM 2198 C CA . LEU A 1 295 ? 162.863 140.212 102.706 1.00 19.67 295 LEU A CA 1
ATOM 2199 C C . LEU A 1 295 ? 163.965 139.765 101.764 1.00 19.67 295 LEU A C 1
ATOM 2200 O O . LEU A 1 295 ? 164.885 140.529 101.465 1.00 19.67 295 LEU A O 1
ATOM 2205 N N . LEU A 1 296 ? 163.875 138.521 101.298 1.00 20.19 296 LEU A N 1
ATOM 2206 C CA . LEU A 1 296 ? 164.808 138.039 100.293 1.00 20.19 296 LEU A CA 1
ATOM 2207 C C . LEU A 1 296 ? 164.208 138.034 98.899 1.00 20.19 296 LEU A C 1
ATOM 2208 O O . LEU A 1 296 ? 164.954 138.040 97.915 1.00 20.19 296 LEU A O 1
ATOM 2213 N N . ASP A 1 297 ? 162.884 138.016 98.807 1.00 24.08 297 ASP A N 1
ATOM 2214 C CA . ASP A 1 297 ? 162.131 138.064 97.566 1.00 24.08 297 ASP A CA 1
ATOM 2215 C C . ASP A 1 297 ? 160.674 138.284 97.931 1.00 24.08 297 ASP A C 1
ATOM 2216 O O . ASP A 1 297 ? 160.146 137.601 98.817 1.00 24.08 297 ASP A O 1
ATOM 2221 N N . GLY A 1 298 ? 160.023 139.197 97.224 1.00 20.78 298 GLY A N 1
ATOM 2222 C CA . GLY A 1 298 ? 158.624 139.497 97.438 1.00 20.78 298 GLY A CA 1
ATOM 2223 C C . GLY A 1 298 ? 158.385 140.946 97.812 1.00 20.78 298 GLY A C 1
ATOM 2224 O O . GLY A 1 298 ? 159.224 141.826 97.606 1.00 20.78 298 GLY A O 1
ATOM 2225 N N . SER A 1 299 ? 157.199 141.194 98.364 1.00 19.70 299 SER A N 1
ATOM 2226 C CA . SER A 1 299 ? 156.816 142.523 98.815 1.00 19.70 299 SER A CA 1
ATOM 2227 C C . SER A 1 299 ? 155.786 142.380 99.923 1.00 19.70 299 SER A C 1
ATOM 2228 O O . SER A 1 299 ? 155.173 141.324 100.089 1.00 19.70 299 SER A O 1
ATOM 2231 N N . ALA A 1 300 ? 155.598 143.456 100.683 1.00 15.96 300 ALA A N 1
ATOM 2232 C CA . ALA A 1 300 ? 154.653 143.436 101.791 1.00 15.96 300 ALA A CA 1
ATOM 2233 C C . ALA A 1 300 ? 154.277 144.865 102.148 1.00 15.96 300 ALA A C 1
ATOM 2234 O O . ALA A 1 300 ? 154.889 145.825 101.677 1.00 15.96 300 ALA A O 1
ATOM 2236 N N . ILE A 1 301 ? 153.250 144.992 102.984 1.00 13.50 301 ILE A N 1
ATOM 2237 C CA . ILE A 1 301 ? 152.797 146.276 103.513 1.00 13.50 301 ILE A CA 1
ATOM 2238 C C . ILE A 1 301 ? 152.599 146.083 105.010 1.00 13.50 301 ILE A C 1
ATOM 2239 O O . ILE A 1 301 ? 151.545 145.611 105.447 1.00 13.50 301 ILE A O 1
ATOM 2244 N N . VAL A 1 302 ? 153.607 146.438 105.802 1.00 13.26 302 VAL A N 1
ATOM 2245 C CA . VAL A 1 302 ? 153.554 146.231 107.244 1.00 13.26 302 VAL A CA 1
ATOM 2246 C C . VAL A 1 302 ? 152.890 147.424 107.918 1.00 13.26 302 VAL A C 1
ATOM 2247 O O . VAL A 1 302 ? 152.713 148.480 107.304 1.00 13.26 302 VAL A O 1
ATOM 2251 N N . ASN A 1 303 ? 152.512 147.256 109.184 1.00 14.35 303 ASN A N 1
ATOM 2252 C CA . ASN A 1 303 ? 151.886 148.309 109.983 1.00 14.35 303 ASN A CA 1
ATOM 2253 C C . ASN A 1 303 ? 152.682 148.443 111.277 1.00 14.35 303 ASN A C 1
ATOM 2254 O O . ASN A 1 303 ? 152.532 147.627 112.190 1.00 14.35 303 ASN A O 1
ATOM 2259 N N . GLU A 1 304 ? 153.517 149.478 111.361 1.00 15.96 304 GLU A N 1
ATOM 2260 C CA . GLU A 1 304 ? 154.430 149.669 112.480 1.00 15.96 304 GLU A CA 1
ATOM 2261 C C . GLU A 1 304 ? 153.784 150.383 113.662 1.00 15.96 304 GLU A C 1
ATOM 2262 O O . GLU A 1 304 ? 154.501 150.948 114.494 1.00 15.96 304 GLU A O 1
ATOM 2268 N N . ALA A 1 305 ? 152.453 150.371 113.757 1.00 14.21 305 ALA A N 1
ATOM 2269 C CA . ALA A 1 305 ? 151.779 151.182 114.766 1.00 14.21 305 ALA A CA 1
ATOM 2270 C C . ALA A 1 305 ? 152.112 150.734 116.182 1.00 14.21 305 ALA A C 1
ATOM 2271 O O . ALA A 1 305 ? 152.140 151.559 117.101 1.00 14.21 305 ALA A O 1
ATOM 2273 N N . MET A 1 306 ? 152.367 149.442 116.383 1.00 14.22 306 MET A N 1
ATOM 2274 C CA . MET A 1 306 ? 152.636 148.951 117.729 1.00 14.22 306 MET A CA 1
ATOM 2275 C C . MET A 1 306 ? 154.073 149.231 118.148 1.00 14.22 306 MET A C 1
ATOM 2276 O O . MET A 1 306 ? 154.316 149.818 119.207 1.00 14.22 306 MET A O 1
ATOM 2281 N N . LEU A 1 307 ? 155.040 148.822 117.328 1.00 13.10 307 LEU A N 1
ATOM 2282 C CA . LEU A 1 307 ? 156.441 148.960 117.705 1.00 13.10 307 LEU A CA 1
ATOM 2283 C C . LEU A 1 307 ? 156.945 150.382 117.490 1.00 13.10 307 LEU A C 1
ATOM 2284 O O . LEU A 1 307 ? 157.368 151.048 118.440 1.00 13.10 307 LEU A O 1
ATOM 2289 N N . SER A 1 308 ? 156.911 150.864 116.249 1.00 14.36 308 SER A N 1
ATOM 2290 C CA . SER A 1 308 ? 157.430 152.191 115.942 1.00 14.36 308 SER A CA 1
ATOM 2291 C C . SER A 1 308 ? 156.496 153.304 116.385 1.00 14.36 308 SER A C 1
ATOM 2292 O O . SER A 1 308 ? 156.967 154.344 116.856 1.00 14.36 308 SER A O 1
ATOM 2295 N N . GLY A 1 309 ? 155.189 153.111 116.245 1.00 14.78 309 GLY A N 1
ATOM 2296 C CA . GLY A 1 309 ? 154.232 154.082 116.726 1.00 14.78 309 GLY A CA 1
ATOM 2297 C C . GLY A 1 309 ? 153.758 155.092 115.711 1.00 14.78 309 GLY A C 1
ATOM 2298 O O . GLY A 1 309 ? 153.510 156.243 116.078 1.00 14.78 309 GLY A O 1
ATOM 2299 N N . GLU A 1 310 ? 153.615 154.702 114.447 1.00 18.66 310 GLU A N 1
ATOM 2300 C CA . GLU A 1 310 ? 153.126 155.599 113.412 1.00 18.66 310 GLU A CA 1
ATOM 2301 C C . GLU A 1 310 ? 151.905 154.995 112.733 1.00 18.66 310 GLU A C 1
ATOM 2302 O O . GLU A 1 310 ? 151.624 153.802 112.856 1.00 18.66 310 GLU A O 1
ATOM 2308 N N . SER A 1 311 ? 151.183 155.843 112.003 1.00 18.32 311 SER A N 1
ATOM 2309 C CA . SER A 1 311 ? 149.865 155.493 111.491 1.00 18.32 311 SER A CA 1
ATOM 2310 C C . SER A 1 311 ? 149.910 154.875 110.098 1.00 18.32 311 SER A C 1
ATOM 2311 O O . SER A 1 311 ? 149.323 153.812 109.874 1.00 18.32 311 SER A O 1
ATOM 2314 N N . THR A 1 312 ? 150.585 155.526 109.156 1.00 15.42 312 THR A N 1
ATOM 2315 C CA . THR A 1 312 ? 150.542 155.080 107.771 1.00 15.42 312 THR A CA 1
ATOM 2316 C C . THR A 1 312 ? 151.198 153.708 107.632 1.00 15.42 312 THR A C 1
ATOM 2317 O O . THR A 1 312 ? 152.211 153.433 108.284 1.00 15.42 312 THR A O 1
ATOM 2321 N N . PRO A 1 313 ? 150.647 152.823 106.800 1.00 13.55 313 PRO A N 1
ATOM 2322 C CA . PRO A 1 313 ? 151.288 151.523 106.571 1.00 13.55 313 PRO A CA 1
ATOM 2323 C C . PRO A 1 313 ? 152.456 151.659 105.603 1.00 13.55 313 PRO A C 1
ATOM 2324 O O . PRO A 1 313 ? 152.318 152.227 104.517 1.00 13.55 313 PRO A O 1
ATOM 2328 N N . LEU A 1 314 ? 153.607 151.132 106.006 1.00 13.70 314 LEU A N 1
ATOM 2329 C CA . LEU A 1 314 ? 154.810 151.216 105.197 1.00 13.70 314 LEU A CA 1
ATOM 2330 C C . LEU A 1 314 ? 154.827 150.112 104.146 1.00 13.70 314 LEU A C 1
ATOM 2331 O O . LEU A 1 314 ? 154.215 149.055 104.307 1.00 13.70 314 LEU A O 1
ATOM 2336 N N . LEU A 1 315 ? 155.547 150.370 103.061 1.00 20.51 315 LEU A N 1
ATOM 2337 C CA . LEU A 1 315 ? 155.651 149.445 101.941 1.00 20.51 315 LEU A CA 1
ATOM 2338 C C . LEU A 1 315 ? 157.075 148.918 101.871 1.00 20.51 315 LEU A C 1
ATOM 2339 O O . LEU A 1 315 ? 158.008 149.678 101.593 1.00 20.51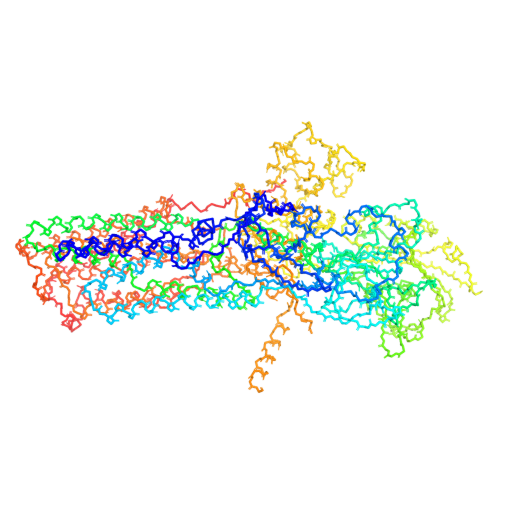 315 LEU A O 1
ATOM 2344 N N . LYS A 1 316 ? 157.237 147.623 102.118 1.00 35.00 316 LYS A N 1
ATOM 2345 C CA . LYS A 1 316 ? 158.536 146.971 102.097 1.00 35.00 316 LYS A CA 1
ATOM 2346 C C . LYS A 1 316 ? 158.788 146.344 100.733 1.00 35.00 316 LYS A C 1
ATOM 2347 O O . LYS A 1 316 ? 157.854 145.998 100.007 1.00 35.00 316 LYS A O 1
ATOM 2353 N N . GLU A 1 317 ? 160.063 146.209 100.384 1.00 25.05 317 GLU A N 1
ATOM 2354 C CA . GLU A 1 317 ? 160.465 145.662 99.097 1.00 25.05 317 GLU A CA 1
ATOM 2355 C C . GLU A 1 317 ? 161.549 144.614 99.300 1.00 25.05 317 GLU A C 1
ATOM 2356 O O . GLU A 1 317 ? 162.084 144.440 100.398 1.00 25.05 317 GLU A O 1
ATOM 2362 N N . SER A 1 318 ? 161.877 143.919 98.216 1.00 20.33 318 SER A N 1
ATOM 2363 C CA . SER A 1 318 ? 162.821 142.817 98.262 1.00 20.33 318 SER A CA 1
ATOM 2364 C C . SER A 1 318 ? 164.257 143.329 98.323 1.00 20.33 318 SER A C 1
ATOM 2365 O O . SER A 1 318 ? 164.522 144.532 98.365 1.00 20.33 318 SER A O 1
ATOM 2368 N N . ILE A 1 319 ? 165.194 142.382 98.337 1.00 20.56 319 ILE A N 1
ATOM 2369 C CA . ILE A 1 319 ? 166.623 142.665 98.380 1.00 20.56 319 ILE A CA 1
ATOM 2370 C C . ILE A 1 319 ? 167.362 142.071 97.194 1.00 20.56 319 ILE A C 1
ATOM 2371 O O . ILE A 1 319 ? 168.589 142.217 97.101 1.00 20.56 319 ILE A O 1
ATOM 2376 N N . LYS A 1 320 ? 166.652 141.430 96.266 1.00 29.69 320 LYS A N 1
ATOM 2377 C CA . LYS A 1 320 ? 167.316 140.660 95.220 1.00 29.69 320 LYS A CA 1
ATOM 2378 C C . LYS A 1 320 ? 167.938 141.561 94.158 1.00 29.69 320 LYS A C 1
ATOM 2379 O O . LYS A 1 320 ? 169.004 141.246 93.618 1.00 29.69 320 LYS A O 1
ATOM 2385 N N . LEU A 1 321 ? 167.295 142.689 93.851 1.00 34.40 321 LEU A N 1
ATOM 2386 C CA . LEU A 1 321 ? 167.732 143.498 92.717 1.00 34.40 321 LEU A CA 1
ATOM 2387 C C . LEU A 1 321 ? 169.069 144.185 92.972 1.00 34.40 321 LEU A C 1
ATOM 2388 O O . LEU A 1 321 ? 169.763 144.550 92.018 1.00 34.40 321 LEU A O 1
ATOM 2393 N N . ARG A 1 322 ? 169.445 144.374 94.234 1.00 30.07 322 ARG A N 1
ATOM 2394 C CA . ARG A 1 322 ? 170.679 145.079 94.539 1.00 30.07 322 ARG A CA 1
ATOM 2395 C C . ARG A 1 322 ? 171.889 144.272 94.066 1.00 30.07 322 ARG A C 1
ATOM 2396 O O . ARG A 1 322 ? 171.829 143.042 93.984 1.00 30.07 322 ARG A O 1
ATOM 2404 N N . PRO A 1 323 ? 172.992 144.942 93.727 1.00 33.13 323 PRO A N 1
ATOM 2405 C CA . PRO A 1 323 ? 174.208 144.214 93.343 1.00 33.13 323 PRO A CA 1
ATOM 2406 C C . PRO A 1 323 ? 174.676 143.306 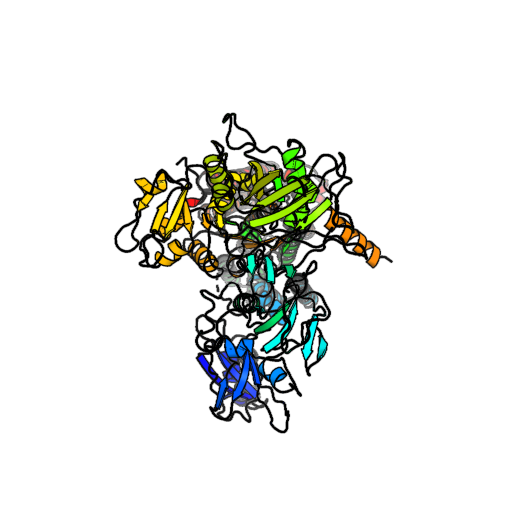94.468 1.00 33.13 323 PRO A C 1
ATOM 2407 O O . PRO A 1 323 ? 174.487 143.603 95.647 1.00 33.13 323 PRO A O 1
ATOM 2411 N N . SER A 1 324 ? 175.299 142.190 94.089 1.00 32.35 324 SER A N 1
ATOM 2412 C CA . SER A 1 324 ? 175.577 141.136 95.058 1.00 32.35 324 SER A CA 1
ATOM 2413 C C . SER A 1 324 ? 176.953 141.278 95.694 1.00 32.35 324 SER A C 1
ATOM 2414 O O . SER A 1 324 ? 177.097 141.101 96.908 1.00 32.35 324 SER A O 1
ATOM 2417 N N . GLU A 1 325 ? 177.974 141.591 94.901 1.00 37.77 325 GLU A N 1
ATOM 2418 C CA . GLU A 1 325 ? 179.347 141.507 95.387 1.00 37.77 325 GLU A CA 1
ATOM 2419 C C . GLU A 1 325 ? 179.768 142.756 96.157 1.00 37.77 325 GLU A C 1
ATOM 2420 O O . GLU A 1 325 ? 180.135 142.674 97.333 1.00 37.77 325 GLU A O 1
ATOM 2422 N N . ASP A 1 326 ? 179.713 143.918 95.507 1.00 39.52 326 ASP A N 1
ATOM 2423 C CA . ASP A 1 326 ? 180.339 145.110 96.070 1.00 39.52 326 ASP A CA 1
ATOM 2424 C C . ASP A 1 326 ? 179.575 145.629 97.282 1.00 39.52 326 ASP A C 1
ATOM 2425 O O . ASP A 1 326 ? 180.159 145.840 98.350 1.00 39.52 326 ASP A O 1
ATOM 2427 N N . ASN A 1 327 ? 178.271 145.839 97.136 1.00 37.06 327 ASN A N 1
ATOM 2428 C CA . ASN A 1 327 ? 177.509 146.563 98.143 1.00 37.06 327 ASN A CA 1
ATOM 2429 C C . ASN A 1 327 ? 177.473 145.812 99.468 1.00 37.06 327 ASN A C 1
ATOM 2430 O O . ASN A 1 327 ? 177.541 144.582 99.517 1.00 37.06 327 ASN A O 1
ATOM 2435 N N . LEU A 1 328 ? 177.372 146.576 100.551 1.00 33.88 328 LEU A N 1
ATOM 2436 C CA . LEU A 1 328 ? 177.299 146.049 101.904 1.00 33.88 328 LEU A CA 1
ATOM 2437 C C . LEU A 1 328 ? 175.906 146.275 102.474 1.00 33.88 328 LEU A C 1
ATOM 2438 O O . LEU A 1 328 ? 175.261 147.289 102.198 1.00 33.88 328 LEU A O 1
ATOM 2443 N N . GLN A 1 329 ? 175.447 145.317 103.274 1.00 28.71 329 GLN A N 1
ATOM 2444 C CA . GLN A 1 329 ? 174.143 145.424 103.918 1.00 28.71 329 GLN A CA 1
ATOM 2445 C C . GLN A 1 329 ? 174.196 146.560 104.933 1.00 28.71 329 GLN A C 1
ATOM 2446 O O . GLN A 1 329 ? 174.848 146.442 105.975 1.00 28.71 329 GLN A O 1
ATOM 2452 N N . LEU A 1 330 ? 173.518 147.666 104.626 1.00 29.13 330 LEU A N 1
ATOM 2453 C CA . LEU A 1 330 ? 173.738 148.930 105.319 1.00 29.13 330 LEU A CA 1
ATOM 2454 C C . LEU A 1 330 ? 172.713 149.242 106.399 1.00 29.13 330 LEU A C 1
ATOM 2455 O O . LEU A 1 330 ? 173.063 149.896 107.386 1.00 29.13 330 LEU A O 1
ATOM 2460 N N . ASP A 1 331 ? 171.462 148.806 106.240 1.00 24.55 331 ASP A N 1
ATOM 2461 C CA . ASP A 1 331 ? 170.359 149.228 107.108 1.00 24.55 331 ASP A CA 1
ATOM 2462 C C . ASP A 1 331 ? 170.217 150.749 107.126 1.00 24.55 331 ASP A C 1
ATOM 2463 O O . ASP A 1 331 ? 169.724 151.332 108.095 1.00 24.55 331 ASP A O 1
ATOM 2468 N N . GLY A 1 332 ? 170.675 151.390 106.055 1.00 21.64 332 GLY A N 1
ATOM 2469 C CA . GLY A 1 332 ? 170.470 152.800 105.799 1.00 21.64 332 GLY A CA 1
ATOM 2470 C C . GLY A 1 332 ? 169.550 152.969 104.609 1.00 21.64 332 GLY A C 1
ATOM 2471 O O . GLY A 1 332 ? 168.324 152.948 104.751 1.00 21.64 332 GLY A O 1
ATOM 2472 N N . VAL A 1 333 ? 170.141 153.163 103.427 1.00 19.05 333 VAL A N 1
ATOM 2473 C CA . VAL A 1 333 ? 169.382 153.127 102.179 1.00 19.05 333 VAL A CA 1
ATOM 2474 C C . VAL A 1 333 ? 168.582 151.836 102.061 1.00 19.05 333 VAL A C 1
ATOM 2475 O O . VAL A 1 333 ? 167.509 151.813 101.446 1.00 19.05 333 VAL A O 1
ATOM 2479 N N . ASP A 1 334 ? 169.071 150.752 102.664 1.00 18.51 334 ASP A N 1
ATOM 2480 C CA . ASP A 1 334 ? 168.432 149.444 102.583 1.00 18.51 334 ASP A CA 1
ATOM 2481 C C . ASP A 1 334 ? 167.537 149.158 103.783 1.00 18.51 334 ASP A C 1
ATOM 2482 O O . ASP A 1 334 ? 167.437 148.010 104.226 1.00 18.51 334 ASP A O 1
ATOM 2487 N N . LYS A 1 335 ? 166.891 150.187 104.328 1.00 17.67 335 LYS A N 1
ATOM 2488 C CA . LYS A 1 335 ? 165.926 150.003 105.403 1.00 17.67 335 LYS A CA 1
ATOM 2489 C C . LYS A 1 335 ? 164.557 149.575 104.894 1.00 17.67 335 LYS A C 1
ATOM 2490 O O . LYS A 1 335 ? 163.710 149.178 105.700 1.00 17.67 335 LYS A O 1
ATOM 2496 N N . ILE A 1 336 ? 164.323 149.636 103.579 1.00 17.52 336 ILE A N 1
ATOM 2497 C CA . ILE A 1 336 ? 163.029 149.253 103.014 1.00 17.52 336 ILE A CA 1
ATOM 2498 C C . ILE A 1 336 ? 162.836 147.751 102.934 1.00 17.52 336 ILE A C 1
ATOM 2499 O O . ILE A 1 336 ? 161.785 147.300 102.462 1.00 17.52 336 ILE A O 1
ATOM 2504 N N . ALA A 1 337 ? 163.813 146.957 103.370 1.00 13.05 337 ALA A N 1
ATOM 2505 C CA . ALA A 1 337 ? 163.711 145.509 103.282 1.00 13.05 337 ALA A CA 1
ATOM 2506 C C . ALA A 1 337 ? 163.603 144.823 104.633 1.00 13.05 337 ALA A C 1
ATOM 2507 O O . ALA A 1 337 ? 163.310 143.625 104.673 1.00 13.05 337 ALA A O 1
ATOM 2509 N N . VAL A 1 338 ? 163.833 145.538 105.727 1.00 13.23 338 VAL A N 1
ATOM 2510 C CA . VAL A 1 338 ? 163.835 144.925 107.050 1.00 13.23 338 VAL A CA 1
ATOM 2511 C C . VAL A 1 338 ? 162.416 144.874 107.598 1.00 13.23 338 VAL A C 1
ATOM 2512 O O . VAL A 1 338 ? 161.575 145.730 107.304 1.00 13.23 338 VAL A O 1
ATOM 2516 N N . LEU A 1 339 ? 162.146 143.844 108.395 1.00 12.60 339 LEU A N 1
ATOM 2517 C CA . LEU A 1 339 ? 160.844 143.595 109.003 1.00 12.60 339 LEU A CA 1
ATOM 2518 C C . LEU A 1 339 ? 161.063 143.226 110.458 1.00 12.60 339 LEU A C 1
ATOM 2519 O O . LEU A 1 339 ? 161.632 142.170 110.749 1.00 12.60 339 LEU A O 1
ATOM 2524 N N . HIS A 1 340 ? 160.616 144.083 111.367 1.00 11.40 340 HIS A N 1
ATOM 2525 C CA . HIS A 1 340 ? 160.825 143.850 112.788 1.00 11.40 340 HIS A CA 1
ATOM 2526 C C . HIS A 1 340 ? 159.836 142.794 113.279 1.00 11.40 340 HIS A C 1
ATOM 2527 O O . HIS A 1 340 ? 159.104 142.181 112.499 1.00 11.40 340 HIS A O 1
ATOM 2534 N N . GLY A 1 341 ? 159.814 142.562 114.587 1.00 9.29 341 GLY A N 1
ATOM 2535 C CA . GLY A 1 341 ? 158.915 141.582 115.156 1.00 9.29 341 GLY A CA 1
ATOM 2536 C C . GLY A 1 341 ? 157.914 142.210 116.097 1.00 9.29 341 GLY A C 1
ATOM 2537 O O . GLY A 1 341 ? 158.293 142.801 117.111 1.00 9.29 341 GLY A O 1
ATOM 2538 N N . GLY A 1 342 ? 156.631 142.085 115.775 1.00 9.75 342 GLY A N 1
ATOM 2539 C CA . GLY A 1 342 ? 155.588 142.693 116.574 1.00 9.75 342 GLY A CA 1
ATOM 2540 C C . GLY A 1 342 ? 154.716 143.621 115.757 1.00 9.75 342 GLY A C 1
ATOM 2541 O O . GLY A 1 342 ? 153.956 144.421 116.309 1.00 9.75 342 GLY A O 1
ATOM 2542 N N . THR A 1 343 ? 154.824 143.522 114.436 1.00 10.84 343 THR A N 1
ATOM 2543 C CA . THR A 1 343 ? 154.043 144.323 113.505 1.00 10.84 343 THR A CA 1
ATOM 2544 C C . THR A 1 343 ? 153.188 143.394 112.657 1.00 10.84 343 THR A C 1
ATOM 2545 O O . THR A 1 343 ? 153.549 142.231 112.456 1.00 10.84 343 THR A O 1
ATOM 2549 N N . LYS A 1 344 ? 152.053 143.899 112.182 1.00 14.05 344 LYS A N 1
ATOM 2550 C CA . LYS A 1 344 ? 151.165 143.090 111.360 1.00 14.05 344 LYS A CA 1
ATOM 2551 C C . LYS A 1 344 ? 151.388 143.381 109.883 1.00 14.05 344 LYS A C 1
ATOM 2552 O O . LYS A 1 344 ? 151.604 144.528 109.486 1.00 14.05 344 LYS A O 1
ATOM 2558 N N . ALA A 1 345 ? 151.324 142.336 109.064 1.00 12.95 345 ALA A N 1
ATOM 2559 C CA . ALA A 1 345 ? 151.512 142.452 107.623 1.00 12.95 345 ALA A CA 1
ATOM 2560 C C . ALA A 1 345 ? 150.144 142.403 106.957 1.00 12.95 345 ALA A C 1
ATOM 2561 O O . ALA A 1 345 ? 149.476 141.365 106.974 1.00 12.95 345 ALA A O 1
ATOM 2563 N N . LEU A 1 346 ? 149.731 143.523 106.364 1.00 15.04 346 LEU A N 1
ATOM 2564 C CA . LEU A 1 346 ? 148.383 143.617 105.816 1.00 15.04 346 LEU A CA 1
ATOM 2565 C C . LEU A 1 346 ? 148.260 142.903 104.476 1.00 15.04 346 LEU A C 1
ATOM 2566 O O . LEU A 1 346 ? 147.197 142.361 104.157 1.00 15.04 346 LEU A O 1
ATOM 2571 N N . GLN A 1 347 ? 149.323 142.894 103.677 1.00 16.95 347 GLN A N 1
ATOM 2572 C CA . GLN A 1 347 ? 149.276 142.288 102.355 1.00 16.95 347 GLN A CA 1
ATOM 2573 C C . GLN A 1 347 ? 150.670 141.816 101.976 1.00 16.95 347 GLN A C 1
ATOM 2574 O O . GLN A 1 347 ? 151.659 142.473 102.302 1.00 16.95 347 GLN A O 1
ATOM 2580 N N . VAL A 1 348 ? 150.742 140.674 101.292 1.00 18.24 348 VAL A N 1
ATOM 2581 C CA . VAL A 1 348 ? 152.003 140.122 100.815 1.00 18.24 348 VAL A CA 1
ATOM 2582 C C . VAL A 1 348 ? 151.799 139.570 99.413 1.00 18.24 348 VAL A C 1
ATOM 2583 O O . VAL A 1 348 ? 150.742 139.024 99.087 1.00 18.24 348 VAL A O 1
ATOM 2587 N N . THR A 1 349 ? 152.827 139.713 98.580 1.00 26.08 349 THR A N 1
ATOM 2588 C CA . THR A 1 349 ? 152.774 139.235 97.213 1.00 26.08 349 THR A CA 1
ATOM 2589 C C . THR A 1 349 ? 153.824 138.155 96.986 1.00 26.08 349 THR A C 1
ATOM 2590 O O . THR A 1 349 ? 154.967 138.302 97.430 1.00 26.08 349 THR A O 1
ATOM 2594 N N . PRO A 1 350 ? 153.473 137.070 96.304 1.00 32.04 350 PRO A N 1
ATOM 2595 C CA . PRO A 1 350 ? 154.434 135.988 96.074 1.00 32.04 350 PRO A CA 1
ATOM 2596 C C . PRO A 1 350 ? 155.574 136.451 95.187 1.00 32.04 350 PRO A C 1
ATOM 2597 O O . PRO A 1 350 ? 155.455 137.475 94.496 1.00 32.04 350 PRO A O 1
ATOM 2601 N N . PRO A 1 351 ? 156.699 135.734 95.183 1.00 40.77 351 PRO A N 1
ATOM 2602 C CA . PRO A 1 351 ? 157.812 136.119 94.309 1.00 40.77 351 PRO A CA 1
ATOM 2603 C C . PRO A 1 351 ? 157.421 136.034 92.842 1.00 40.77 351 PRO A C 1
ATOM 2604 O O . PRO A 1 351 ? 156.604 135.203 92.438 1.00 40.77 351 PRO A O 1
ATOM 2608 N N . GLU A 1 352 ? 158.023 136.910 92.038 1.00 61.26 352 GLU A N 1
ATOM 2609 C CA . GLU A 1 352 ? 157.642 137.019 90.634 1.00 61.26 352 GLU A CA 1
ATOM 2610 C C . GLU A 1 352 ? 158.298 135.932 89.790 1.00 61.26 352 GLU A C 1
ATOM 2611 O O . GLU A 1 352 ? 157.612 135.106 89.179 1.00 61.26 352 GLU A O 1
ATOM 2617 N N . HIS A 1 353 ? 159.625 135.915 89.746 1.00 71.72 353 HIS A N 1
ATOM 2618 C CA . HIS A 1 353 ? 160.363 134.964 88.931 1.00 71.72 353 HIS A CA 1
ATOM 2619 C C . HIS A 1 353 ? 160.917 133.831 89.789 1.00 71.72 353 HIS A C 1
ATOM 2620 O O . HIS A 1 353 ? 160.869 133.862 91.021 1.00 71.72 353 HIS A O 1
ATOM 2627 N N . LYS A 1 354 ? 161.447 132.818 89.112 1.00 67.79 354 LYS A N 1
ATOM 2628 C CA . LYS A 1 354 ? 161.916 131.607 89.766 1.00 67.79 354 LYS A CA 1
ATOM 2629 C C . LYS A 1 354 ? 163.349 131.769 90.258 1.00 67.79 354 LYS A C 1
ATOM 2630 O O . LYS A 1 354 ? 164.160 132.480 89.660 1.00 67.79 354 LYS A O 1
ATOM 2636 N N . SER A 1 355 ? 163.651 131.092 91.360 1.00 56.86 355 SER A N 1
ATOM 2637 C CA . SER A 1 355 ? 164.979 131.069 91.954 1.00 56.86 355 SER A CA 1
ATOM 2638 C C . SER A 1 355 ? 165.449 129.620 92.066 1.00 56.86 355 SER A C 1
ATOM 2639 O O . SER A 1 355 ? 164.790 128.691 91.590 1.00 56.86 355 SER A O 1
ATOM 2642 N N . ASP A 1 356 ? 166.601 129.428 92.710 1.00 50.75 356 ASP A N 1
ATOM 2643 C CA . ASP A 1 356 ? 167.131 128.083 92.891 1.00 50.75 356 ASP A CA 1
ATOM 2644 C C . ASP A 1 356 ? 166.379 127.282 93.947 1.00 50.75 356 ASP A C 1
ATOM 2645 O O . ASP A 1 356 ? 166.704 126.108 94.150 1.00 50.75 356 ASP A O 1
ATOM 2650 N N . ILE A 1 357 ? 165.395 127.875 94.617 1.00 36.07 357 ILE A N 1
ATOM 2651 C CA . ILE A 1 357 ? 164.517 127.130 95.516 1.00 36.07 357 ILE A CA 1
ATOM 2652 C C . ILE A 1 357 ? 163.099 127.176 94.958 1.00 36.07 357 ILE A C 1
ATOM 2653 O O . ILE A 1 357 ? 162.740 128.135 94.259 1.00 36.07 357 ILE A O 1
ATOM 2658 N N . PRO A 1 358 ? 162.270 126.162 95.213 1.00 34.43 358 PRO A N 1
ATOM 2659 C CA . PRO A 1 358 ? 160.891 126.219 94.743 1.00 34.43 358 PRO A CA 1
ATOM 2660 C C . PRO A 1 358 ? 160.106 127.267 95.511 1.00 34.43 358 PRO A C 1
ATOM 2661 O O . PRO A 1 358 ? 160.429 127.577 96.670 1.00 34.43 358 PRO A O 1
ATOM 2665 N N . PRO A 1 359 ? 159.069 127.840 94.908 1.00 32.71 359 PRO A N 1
ATOM 2666 C CA . PRO A 1 359 ? 158.274 128.857 95.600 1.00 32.71 359 PRO A CA 1
ATOM 2667 C C . PRO A 1 359 ? 157.506 128.244 96.756 1.00 32.71 359 PRO A C 1
ATOM 2668 O O . PRO A 1 359 ? 157.245 127.033 96.762 1.00 32.71 359 PRO A O 1
ATOM 2672 N N . PRO A 1 360 ? 157.128 129.045 97.751 1.00 27.38 360 PRO A N 1
ATOM 2673 C CA . PRO A 1 360 ? 156.469 128.482 98.924 1.00 27.38 360 PRO A CA 1
ATOM 2674 C C . PRO A 1 360 ? 155.127 127.889 98.553 1.00 27.38 360 PRO A C 1
ATOM 2675 O O . PRO A 1 360 ? 154.491 128.309 97.568 1.00 27.38 360 PRO A O 1
ATOM 2679 N N . PRO A 1 361 ? 154.657 126.892 99.307 1.00 28.89 361 PRO A N 1
ATOM 2680 C CA . PRO A 1 361 ? 153.352 126.293 98.992 1.00 28.89 361 PRO A CA 1
ATOM 2681 C C . PRO A 1 361 ? 152.197 127.267 99.130 1.00 28.89 361 PRO A C 1
ATOM 2682 O O . PRO A 1 361 ? 151.196 127.133 98.416 1.00 28.89 361 PRO A O 1
ATOM 2686 N N . ASP A 1 362 ? 152.301 128.241 100.029 1.00 32.22 362 ASP A N 1
ATOM 2687 C CA . ASP A 1 362 ? 151.289 129.279 100.159 1.00 32.22 362 ASP A CA 1
ATOM 2688 C C . ASP A 1 362 ? 151.542 130.358 99.109 1.00 32.22 362 ASP A C 1
ATOM 2689 O O . ASP A 1 362 ? 152.320 130.179 98.168 1.00 32.22 362 ASP A O 1
ATOM 2694 N N . GLY A 1 363 ? 150.877 131.497 99.256 1.00 31.82 363 GLY A N 1
ATOM 2695 C CA . GLY A 1 363 ? 151.115 132.614 98.367 1.00 31.82 363 GLY A CA 1
ATOM 2696 C C . GLY A 1 363 ? 152.034 133.646 98.982 1.00 31.82 363 GLY A C 1
ATOM 2697 O O . GLY A 1 363 ? 152.152 134.764 98.473 1.00 31.82 363 GLY A O 1
ATOM 2698 N N . GLY A 1 364 ? 152.693 133.281 100.075 1.00 23.08 364 GLY A N 1
ATOM 2699 C CA . GLY A 1 364 ? 153.528 134.212 100.798 1.00 23.08 364 GLY A CA 1
ATOM 2700 C C . GLY A 1 364 ? 154.841 134.490 100.093 1.00 23.08 364 GLY A C 1
ATOM 2701 O O . GLY A 1 364 ? 155.170 133.925 99.050 1.00 23.08 364 GLY A O 1
ATOM 2702 N N . ALA A 1 365 ? 155.608 135.396 100.692 1.00 17.96 365 ALA A N 1
ATOM 2703 C CA . ALA A 1 365 ? 156.927 135.773 100.203 1.00 17.96 365 ALA A CA 1
ATOM 2704 C C . ALA A 1 365 ? 157.966 135.216 101.162 1.00 17.96 365 ALA A C 1
ATOM 2705 O O . ALA A 1 365 ? 157.738 135.184 102.375 1.00 17.96 365 ALA A O 1
ATOM 2707 N N . LEU A 1 366 ? 159.087 134.756 100.619 1.00 19.68 366 LEU A N 1
ATOM 2708 C CA . LEU A 1 366 ? 160.140 134.193 101.443 1.00 19.68 366 LEU A CA 1
ATOM 2709 C C . LEU A 1 366 ? 161.075 135.295 101.912 1.00 19.68 366 LEU A C 1
ATOM 2710 O O . LEU A 1 366 ? 161.253 136.313 101.229 1.00 19.68 366 LEU A O 1
ATOM 2715 N N . ALA A 1 367 ? 161.651 135.080 103.096 1.00 35.00 367 ALA A N 1
ATOM 2716 C CA . ALA A 1 367 ? 162.502 136.015 103.817 1.00 35.00 367 ALA A CA 1
ATOM 2717 C C . ALA A 1 367 ? 163.473 135.225 104.690 1.00 35.00 367 ALA A C 1
ATOM 2718 O O . ALA A 1 367 ? 163.334 134.013 104.865 1.00 35.00 367 ALA A O 1
ATOM 2720 N N . ILE A 1 368 ? 164.454 135.923 105.258 1.00 29.10 368 ILE A N 1
ATOM 2721 C CA . ILE A 1 368 ? 165.520 135.318 106.050 1.00 29.10 368 ILE A CA 1
ATOM 2722 C C . ILE A 1 368 ? 165.371 135.786 107.489 1.00 29.10 368 ILE A C 1
ATOM 2723 O O . ILE A 1 368 ? 165.082 136.962 107.730 1.00 29.10 368 ILE A O 1
ATOM 2728 N N . VAL A 1 369 ? 165.563 134.873 108.440 1.00 35.00 369 VAL A N 1
ATOM 2729 C CA . VAL A 1 369 ? 165.634 135.258 109.844 1.00 35.00 369 VAL A CA 1
ATOM 2730 C C . VAL A 1 369 ? 166.984 135.903 110.123 1.00 35.00 369 VAL A C 1
ATOM 2731 O O . VAL A 1 369 ? 167.999 135.549 109.509 1.00 35.00 369 VAL A O 1
ATOM 2735 N N . THR A 1 370 ? 167.006 136.868 111.038 1.00 18.66 370 THR A N 1
ATOM 2736 C CA . THR A 1 370 ? 168.260 137.477 111.468 1.00 18.66 370 THR A CA 1
ATOM 2737 C C . THR A 1 370 ? 168.484 137.417 112.970 1.00 18.66 370 THR A C 1
ATOM 2738 O O . THR A 1 370 ? 169.603 137.142 113.406 1.00 18.66 370 THR A O 1
ATOM 2742 N N . LYS A 1 371 ? 167.455 137.666 113.778 1.00 14.12 371 LYS A N 1
ATOM 2743 C CA . LYS A 1 371 ? 167.575 137.613 115.228 1.00 14.12 371 LYS A CA 1
ATOM 2744 C C . LYS A 1 371 ? 166.335 136.950 115.807 1.00 14.12 371 LYS A C 1
ATOM 2745 O O . LYS A 1 371 ? 165.230 137.116 115.289 1.00 14.12 371 LYS A O 1
ATOM 2751 N N . THR A 1 372 ? 166.524 136.193 116.885 1.00 10.28 372 THR A N 1
ATOM 2752 C CA . THR A 1 372 ? 165.432 135.483 117.533 1.00 10.28 372 THR A CA 1
ATOM 2753 C C . THR A 1 372 ? 165.511 135.660 119.041 1.00 10.28 372 THR A C 1
ATOM 2754 O O . THR A 1 372 ? 166.580 135.893 119.608 1.00 10.28 372 THR A O 1
ATOM 2758 N N . GLY A 1 373 ? 164.359 135.524 119.689 1.00 8.66 373 GLY A N 1
ATOM 2759 C CA . GLY A 1 373 ? 164.298 135.539 121.135 1.00 8.66 373 GLY A CA 1
ATOM 2760 C C . GLY A 1 373 ? 164.273 136.932 121.717 1.00 8.66 373 GLY A C 1
ATOM 2761 O O . GLY A 1 373 ? 163.559 137.806 121.222 1.00 8.66 373 GLY A O 1
ATOM 2762 N N . PHE A 1 374 ? 165.047 137.149 122.775 1.00 11.83 374 PHE A N 1
ATOM 2763 C CA . PHE A 1 374 ? 165.136 138.449 123.421 1.00 11.83 374 PHE A CA 1
ATOM 2764 C C . PHE A 1 374 ? 166.162 139.366 122.772 1.00 11.83 374 PHE A C 1
ATOM 2765 O O . PHE A 1 374 ? 166.296 140.517 123.196 1.00 11.83 374 PHE A O 1
ATOM 2773 N N . GLU A 1 375 ? 166.888 138.892 121.759 1.00 11.42 375 GLU A N 1
ATOM 2774 C CA . GLU A 1 375 ? 167.887 139.719 121.098 1.00 11.42 375 GLU A CA 1
ATOM 2775 C C . GLU A 1 375 ? 167.316 140.578 119.978 1.00 11.42 375 GLU A C 1
ATOM 2776 O O . GLU A 1 375 ? 168.057 141.383 119.406 1.00 11.42 375 GLU A O 1
ATOM 2782 N N . THR A 1 376 ? 166.036 140.434 119.646 1.00 12.49 376 THR A N 1
ATOM 2783 C CA . THR A 1 376 ? 165.422 141.302 118.654 1.00 12.49 376 THR A CA 1
ATOM 2784 C C . THR A 1 376 ? 165.108 142.659 119.279 1.00 12.49 376 THR A C 1
ATOM 2785 O O . THR A 1 376 ? 165.399 142.913 120.449 1.00 12.49 376 THR A O 1
ATOM 2789 N N . SER A 1 377 ? 164.502 143.550 118.492 1.00 11.40 377 SER A N 1
ATOM 2790 C CA . SER A 1 377 ? 164.258 144.912 118.960 1.00 11.40 377 SER A CA 1
ATOM 2791 C C . SER A 1 377 ? 163.236 144.934 120.090 1.00 11.40 377 SER A C 1
ATOM 2792 O O . SER A 1 377 ? 163.499 145.462 121.178 1.00 11.40 377 SER A O 1
ATOM 2795 N N . GLN A 1 378 ? 162.050 144.374 119.840 1.00 11.19 378 GLN A N 1
ATOM 2796 C CA . GLN A 1 378 ? 161.020 144.313 120.871 1.00 11.19 378 GLN A CA 1
ATOM 2797 C C . GLN A 1 378 ? 161.510 143.550 122.096 1.00 11.19 378 GLN A C 1
ATOM 2798 O O . GLN A 1 378 ? 161.311 143.988 123.238 1.00 11.19 378 GLN A O 1
ATOM 2804 N N . GLY A 1 379 ? 162.160 142.407 121.874 1.00 9.14 379 GLY A N 1
ATOM 2805 C CA . GLY A 1 379 ? 162.706 141.651 122.985 1.00 9.14 379 GLY A CA 1
ATOM 2806 C C . GLY A 1 379 ? 163.751 142.426 123.760 1.00 9.14 379 GLY A C 1
ATOM 2807 O O . GLY A 1 379 ? 163.796 142.361 124.989 1.00 9.14 379 GLY A O 1
ATOM 2808 N N . SER A 1 380 ? 164.602 143.177 123.058 1.00 8.70 380 SER A N 1
ATOM 2809 C CA . SER A 1 380 ? 165.618 143.967 123.746 1.00 8.70 380 SER A CA 1
ATOM 2810 C C . SER A 1 380 ? 164.984 145.051 124.602 1.00 8.70 380 SER A C 1
ATOM 2811 O O . SER A 1 380 ? 165.392 145.262 125.750 1.00 8.70 380 SER A O 1
ATOM 2814 N N . LEU A 1 381 ? 163.990 145.756 124.059 1.00 8.75 381 LEU A N 1
ATOM 2815 C CA . LEU A 1 381 ? 163.300 146.779 124.840 1.00 8.75 381 LEU A CA 1
ATOM 2816 C C . LEU A 1 381 ? 162.677 146.179 126.093 1.00 8.75 381 LEU A C 1
ATOM 2817 O O . LEU A 1 381 ? 162.842 146.708 127.200 1.00 8.75 381 LEU A O 1
ATOM 2822 N N . VAL A 1 382 ? 161.974 145.053 125.943 1.00 9.15 382 VAL A N 1
ATOM 2823 C CA . VAL A 1 382 ? 161.288 144.465 127.090 1.00 9.15 382 VAL A CA 1
ATOM 2824 C C . VAL A 1 382 ? 162.289 143.945 128.117 1.00 9.15 382 VAL A C 1
ATOM 2825 O O . VAL A 1 382 ? 162.082 144.085 129.328 1.00 9.15 382 VAL A O 1
ATOM 2829 N N . ARG A 1 383 ? 163.394 143.349 127.662 1.00 10.35 383 ARG A N 1
ATOM 2830 C CA . ARG A 1 383 ? 164.380 142.831 128.603 1.00 10.35 383 ARG A CA 1
ATOM 2831 C C . ARG A 1 383 ? 165.062 143.958 129.367 1.00 10.35 383 ARG A C 1
ATOM 2832 O O . ARG A 1 383 ? 165.260 143.859 130.584 1.00 10.35 383 ARG A O 1
ATOM 2840 N N . VAL A 1 384 ? 165.436 145.034 128.670 1.00 9.12 384 VAL A N 1
ATOM 2841 C CA . VAL A 1 384 ? 166.051 146.169 129.347 1.00 9.12 384 VAL A CA 1
ATOM 2842 C C . VAL A 1 384 ? 165.071 146.803 130.321 1.00 9.12 384 VAL A C 1
ATOM 2843 O O . VAL A 1 384 ? 165.470 147.293 131.384 1.00 9.12 384 VAL A O 1
ATOM 2847 N N . MET A 1 385 ? 163.777 146.791 129.998 1.00 9.01 385 MET A N 1
ATOM 2848 C CA . MET A 1 385 ? 162.791 147.281 130.955 1.00 9.01 385 MET A CA 1
ATOM 2849 C C . MET A 1 385 ? 162.742 146.397 132.194 1.00 9.01 385 MET A C 1
ATOM 2850 O O . MET A 1 385 ? 162.747 146.895 133.325 1.00 9.01 385 MET A O 1
ATOM 2855 N N . ILE A 1 386 ? 162.688 145.079 132.000 1.00 12.59 386 ILE A N 1
ATOM 2856 C CA . ILE A 1 386 ? 162.476 144.169 133.122 1.00 12.59 386 ILE A CA 1
ATOM 2857 C C . ILE A 1 386 ? 163.686 144.158 134.046 1.00 12.59 386 ILE A C 1
ATOM 2858 O O . ILE A 1 386 ? 163.568 144.400 135.252 1.00 12.59 386 ILE A O 1
ATOM 2863 N N . TYR A 1 387 ? 164.867 143.877 133.500 1.00 17.91 387 TYR A N 1
ATOM 2864 C CA . TYR A 1 387 ? 166.006 143.579 134.359 1.00 17.91 387 TYR A CA 1
ATOM 2865 C C . TYR A 1 387 ? 166.844 144.805 134.695 1.00 17.91 387 TYR A C 1
ATOM 2866 O O . TYR A 1 387 ? 167.336 144.921 135.822 1.00 17.91 387 TYR A O 1
ATOM 2875 N N . SER A 1 388 ? 167.014 145.729 133.753 1.00 24.88 388 SER A N 1
ATOM 2876 C CA . SER A 1 388 ? 167.846 146.905 133.977 1.00 24.88 388 SER A CA 1
ATOM 2877 C C . SER A 1 388 ? 167.146 147.981 134.798 1.00 24.88 388 SER A C 1
ATOM 2878 O O . SER A 1 388 ? 167.597 149.132 134.799 1.00 24.88 388 SER A O 1
ATOM 2881 N N . ALA A 1 389 ? 166.059 147.639 135.483 1.00 31.54 389 ALA A N 1
ATOM 2882 C CA . ALA A 1 389 ? 165.377 148.592 136.341 1.00 31.54 389 ALA A CA 1
ATOM 2883 C C . ALA A 1 389 ? 166.264 148.994 137.517 1.00 31.54 389 ALA A C 1
ATOM 2884 O O . ALA A 1 389 ? 167.296 148.378 137.796 1.00 31.54 389 ALA A O 1
ATOM 2886 N N . GLU A 1 390 ? 165.842 150.044 138.214 1.00 44.50 390 GLU A N 1
ATOM 2887 C CA . GLU A 1 390 ? 166.581 150.537 139.370 1.00 44.50 390 GLU A CA 1
ATOM 2888 C C . GLU A 1 390 ? 166.491 149.561 140.538 1.00 44.50 390 GLU A C 1
ATOM 2889 O O . GLU A 1 390 ? 165.726 148.597 140.498 1.00 44.50 390 GLU A O 1
ATOM 2895 N N . ASP A 1 395 ? 158.952 156.918 149.924 1.00 80.26 395 ASP A N 1
ATOM 2896 C CA . ASP A 1 395 ? 160.089 157.557 150.576 1.00 80.26 395 ASP A CA 1
ATOM 2897 C C . ASP A 1 395 ? 160.294 157.014 151.986 1.00 80.26 395 ASP A C 1
ATOM 2898 O O . ASP A 1 395 ? 161.425 156.919 152.464 1.00 80.26 395 ASP A O 1
ATOM 2903 N N . ASN A 1 396 ? 159.189 156.679 152.651 1.00 75.38 396 ASN A N 1
ATOM 2904 C CA . ASN A 1 396 ? 159.107 156.042 153.959 1.00 75.38 396 ASN A CA 1
ATOM 2905 C C . ASN A 1 396 ? 159.571 156.987 155.073 1.00 75.38 396 ASN A C 1
ATOM 2906 O O . ASN A 1 396 ? 159.431 156.646 156.254 1.00 75.38 396 ASN A O 1
ATOM 2911 N N . LYS A 1 397 ? 160.085 158.177 154.747 1.00 72.36 397 LYS A N 1
ATOM 2912 C CA . LYS A 1 397 ? 160.543 159.091 155.787 1.00 72.36 397 LYS A CA 1
ATOM 2913 C C . LYS A 1 397 ? 159.370 159.645 156.584 1.00 72.36 397 LYS A C 1
ATOM 2914 O O . LYS A 1 397 ? 159.508 159.949 157.773 1.00 72.36 397 LYS A O 1
ATOM 2920 N N . GLU A 1 398 ? 158.197 159.754 155.955 1.00 64.91 398 GLU A N 1
ATOM 2921 C CA . GLU A 1 398 ? 157.013 160.194 156.686 1.00 64.91 398 GLU A CA 1
ATOM 2922 C C . GLU A 1 398 ? 156.628 159.184 157.759 1.00 64.91 398 GLU A C 1
ATOM 2923 O O . GLU A 1 398 ? 156.379 159.557 158.912 1.00 64.91 398 GLU A O 1
ATOM 2929 N N . ALA A 1 399 ? 156.586 157.899 157.401 1.00 62.17 399 ALA A N 1
ATOM 2930 C CA . ALA A 1 399 ? 156.273 156.870 158.387 1.00 62.17 399 ALA A CA 1
ATOM 2931 C C . ALA A 1 399 ? 157.349 156.793 159.462 1.00 62.17 399 ALA A C 1
ATOM 2932 O O . ALA A 1 399 ? 157.043 156.590 160.644 1.00 62.17 399 ALA A O 1
ATOM 2934 N N . LEU A 1 400 ? 158.617 156.964 159.075 1.00 62.88 400 LEU A N 1
ATOM 2935 C CA . LEU A 1 400 ? 159.689 156.939 160.066 1.00 62.88 400 LEU A CA 1
ATOM 2936 C C . LEU A 1 400 ? 159.553 158.088 161.060 1.00 62.88 400 LEU A C 1
ATOM 2937 O O . LEU A 1 400 ? 159.687 157.888 162.274 1.00 62.88 400 LEU A O 1
ATOM 2942 N N . MET A 1 401 ? 159.282 159.299 160.566 1.00 53.30 401 MET A N 1
ATOM 2943 C CA . MET A 1 401 ? 159.113 160.443 161.455 1.00 53.30 401 MET A CA 1
ATOM 2944 C C . MET A 1 401 ? 157.883 160.279 162.338 1.00 53.30 401 MET A C 1
ATOM 2945 O O . MET A 1 401 ? 157.896 160.671 163.509 1.00 53.30 401 MET A O 1
ATOM 2950 N N . PHE A 1 402 ? 156.810 159.700 161.795 1.00 43.80 402 PHE A N 1
ATOM 2951 C CA . PHE A 1 402 ? 155.628 159.430 162.607 1.00 43.80 402 PHE A CA 1
ATOM 2952 C C . PHE A 1 402 ? 155.952 158.467 163.743 1.00 43.80 402 PHE A C 1
ATOM 2953 O O . PHE A 1 402 ? 155.558 158.693 164.898 1.00 43.80 402 PHE A O 1
ATOM 2961 N N . ILE A 1 403 ? 156.676 157.389 163.435 1.00 45.51 403 ILE A N 1
ATOM 2962 C CA . ILE A 1 403 ? 157.053 156.427 164.465 1.00 45.51 403 ILE A CA 1
ATOM 2963 C C . ILE A 1 403 ? 157.932 157.091 165.518 1.00 45.51 403 ILE A C 1
ATOM 2964 O O . ILE A 1 403 ? 157.765 156.858 166.721 1.00 45.51 403 ILE A O 1
ATOM 2969 N N . LEU A 1 404 ? 158.868 157.940 165.086 1.00 44.71 404 LEU A N 1
ATOM 2970 C CA . LEU A 1 404 ? 159.747 158.606 166.044 1.00 44.71 404 LEU A CA 1
ATOM 2971 C C . LEU A 1 404 ? 158.972 159.579 166.927 1.00 44.71 404 LEU A C 1
ATOM 2972 O O . LEU A 1 404 ? 159.266 159.714 168.118 1.00 44.71 404 LEU A O 1
ATOM 2977 N N . PHE A 1 405 ? 157.977 160.261 166.359 1.00 38.69 405 PHE A N 1
ATOM 2978 C CA . PHE A 1 405 ? 157.116 161.148 167.136 1.00 38.69 405 PHE A CA 1
ATOM 2979 C C . PHE A 1 405 ? 156.372 160.375 168.222 1.00 38.69 405 PHE A C 1
ATOM 2980 O O . PHE A 1 405 ? 156.382 160.752 169.409 1.00 38.69 405 PHE A O 1
ATOM 2988 N N . LEU A 1 406 ? 155.725 159.276 167.823 1.00 38.79 406 LEU A N 1
ATOM 2989 C CA . LEU A 1 406 ? 155.018 158.442 168.791 1.00 38.79 406 LEU A CA 1
ATOM 2990 C C . LEU A 1 406 ? 155.965 157.931 169.870 1.00 38.79 406 LEU A C 1
ATOM 2991 O O . LEU A 1 406 ? 155.616 157.915 171.057 1.00 38.79 406 LEU A O 1
ATOM 2996 N N . LEU A 1 407 ? 157.174 157.523 169.478 1.00 37.28 407 LEU A N 1
ATOM 2997 C CA . LEU A 1 407 ? 158.129 157.000 170.447 1.00 37.28 407 LEU A CA 1
ATOM 2998 C C . LEU A 1 407 ? 158.590 158.083 171.412 1.00 37.28 407 LEU A C 1
ATOM 2999 O O . LEU A 1 407 ? 158.768 157.817 172.604 1.00 37.28 407 LEU A O 1
ATOM 3004 N N . ILE A 1 408 ? 158.789 159.306 170.920 1.00 34.88 408 ILE A N 1
ATOM 3005 C CA . ILE A 1 408 ? 159.201 160.402 171.792 1.00 34.88 408 ILE A CA 1
ATOM 3006 C C . ILE A 1 408 ? 158.149 160.643 172.864 1.00 34.88 408 ILE A C 1
ATOM 3007 O O . ILE A 1 408 ? 158.462 160.761 174.059 1.00 34.88 408 ILE A O 1
ATOM 3012 N N . PHE A 1 409 ? 156.879 160.703 172.457 1.00 32.11 409 PHE A N 1
ATOM 3013 C CA . PHE A 1 409 ? 155.841 160.973 173.451 1.00 32.11 409 PHE A CA 1
ATOM 3014 C C . PHE A 1 409 ? 155.673 159.803 174.417 1.00 32.11 409 PHE A C 1
ATOM 3015 O O . PHE A 1 409 ? 155.469 160.007 175.625 1.00 32.11 409 PHE A O 1
ATOM 3023 N N . ALA A 1 410 ? 155.784 158.571 173.913 1.00 34.89 410 ALA A N 1
ATOM 3024 C CA . ALA A 1 410 ? 155.713 157.410 174.793 1.00 34.89 410 ALA A CA 1
ATOM 3025 C C . ALA A 1 410 ? 156.851 157.417 175.804 1.00 34.89 410 ALA A C 1
ATOM 3026 O O . ALA A 1 410 ? 156.653 157.065 176.970 1.00 34.89 410 ALA A O 1
ATOM 3028 N N . VAL A 1 411 ? 158.048 157.829 175.380 1.00 38.04 411 VAL A N 1
ATOM 3029 C CA . VAL A 1 411 ? 159.194 157.852 176.285 1.00 38.04 411 VAL A CA 1
ATOM 3030 C C . VAL A 1 411 ? 159.024 158.934 177.343 1.00 38.04 411 VAL A C 1
ATOM 3031 O O . VAL A 1 411 ? 159.388 158.738 178.508 1.00 38.04 411 VAL A O 1
ATOM 3035 N N . ILE A 1 412 ? 158.467 160.087 176.966 1.00 38.53 412 ILE A N 1
ATOM 3036 C CA . ILE A 1 412 ? 158.183 161.119 177.964 1.00 38.53 412 ILE A CA 1
ATOM 3037 C C . ILE A 1 412 ? 157.220 160.585 179.021 1.00 38.53 412 ILE A C 1
ATOM 3038 O O . ILE A 1 412 ? 157.465 160.697 180.235 1.00 38.53 412 ILE A O 1
ATOM 3043 N N . ALA A 1 413 ? 156.106 159.996 178.572 1.00 39.51 413 ALA A N 1
ATOM 3044 C CA . ALA A 1 413 ? 155.131 159.460 179.518 1.00 39.51 413 ALA A CA 1
ATOM 3045 C C . ALA A 1 413 ? 155.742 158.366 180.384 1.00 39.51 413 ALA A C 1
ATOM 3046 O O . ALA A 1 413 ? 155.453 158.276 181.585 1.00 39.51 413 ALA A O 1
ATOM 3048 N N . SER A 1 414 ? 156.598 157.529 179.794 1.00 43.41 414 SER A N 1
ATOM 3049 C CA . SER A 1 414 ? 157.218 156.444 180.544 1.00 43.41 414 SER A CA 1
ATOM 3050 C C . SER A 1 414 ? 158.175 156.978 181.598 1.00 43.41 414 SER A C 1
ATOM 3051 O O . SER A 1 414 ? 158.223 156.458 182.716 1.00 43.41 414 SER A O 1
ATOM 3054 N N . TRP A 1 415 ? 158.950 158.009 181.262 1.00 48.94 415 TRP A N 1
ATOM 3055 C CA . TRP A 1 415 ? 159.822 158.626 182.254 1.00 48.94 415 TRP A CA 1
ATOM 3056 C C . TRP A 1 415 ? 159.011 159.167 183.422 1.00 48.94 415 TRP A C 1
ATOM 3057 O O . TRP A 1 415 ? 159.374 158.971 184.591 1.00 48.94 415 TRP A O 1
ATOM 3068 N N . TYR A 1 416 ? 157.906 159.857 183.125 1.00 46.36 416 TYR A N 1
ATOM 3069 C CA . TYR A 1 416 ? 157.088 160.401 184.207 1.00 46.36 416 TYR A CA 1
ATOM 3070 C C . TYR A 1 416 ? 156.547 159.290 185.097 1.00 46.36 416 TYR A C 1
ATOM 3071 O O . TYR A 1 416 ? 156.627 159.370 186.331 1.00 46.36 416 TYR A O 1
ATOM 3080 N N . VAL A 1 417 ? 155.973 158.249 184.488 1.00 49.66 417 VAL A N 1
ATOM 3081 C CA . VAL A 1 417 ? 155.374 157.193 185.297 1.00 49.66 417 VAL A CA 1
ATOM 3082 C C . VAL A 1 417 ? 156.445 156.442 186.076 1.00 49.66 417 VAL A C 1
ATOM 3083 O O . VAL A 1 417 ? 156.194 155.988 187.196 1.00 49.66 417 VAL A O 1
ATOM 3087 N N . TRP A 1 418 ? 157.662 156.340 185.536 1.00 56.83 418 TRP A N 1
ATOM 3088 C CA . TRP A 1 418 ? 158.734 155.664 186.258 1.00 56.83 418 TRP A CA 1
ATOM 3089 C C . TRP A 1 418 ? 159.169 156.468 187.473 1.00 56.83 418 TRP A C 1
ATOM 3090 O O . TRP A 1 418 ? 159.359 155.909 188.561 1.00 56.83 418 TRP A O 1
ATOM 3101 N N . VAL A 1 419 ? 159.340 157.781 187.305 1.00 56.73 419 VAL A N 1
ATOM 3102 C CA . VAL A 1 419 ? 159.697 158.622 188.444 1.00 56.73 419 VAL A CA 1
ATOM 3103 C C . VAL A 1 419 ? 158.614 158.552 189.513 1.00 56.73 419 VAL A C 1
ATOM 3104 O O . VAL A 1 419 ? 158.907 158.394 190.705 1.00 56.73 419 VAL A O 1
ATOM 3108 N N . GLU A 1 420 ? 157.346 158.636 189.105 1.00 57.15 420 GLU A N 1
ATOM 3109 C CA . GLU A 1 420 ? 156.267 158.607 190.088 1.00 57.15 420 GLU A CA 1
ATOM 3110 C C . GLU A 1 420 ? 156.178 157.252 190.781 1.00 57.15 420 GLU A C 1
ATOM 3111 O O . GLU A 1 420 ? 155.898 157.184 191.984 1.00 57.15 420 GLU A O 1
ATOM 3117 N N . GLY A 1 421 ? 156.421 156.165 190.048 1.00 60.80 421 GLY A N 1
ATOM 3118 C CA . GLY A 1 421 ? 156.384 154.851 190.666 1.00 60.80 421 GLY A CA 1
ATOM 3119 C C . GLY A 1 421 ? 157.503 154.658 191.671 1.00 60.80 421 GLY A C 1
ATOM 3120 O O . GLY A 1 421 ? 157.275 154.180 192.786 1.00 60.80 421 GLY A O 1
ATOM 3121 N N . THR A 1 422 ? 158.729 155.030 191.293 1.00 61.65 422 THR A N 1
ATOM 3122 C CA . THR A 1 422 ? 159.840 154.897 192.227 1.00 61.65 422 THR A CA 1
ATOM 3123 C C . THR A 1 422 ? 159.728 155.873 193.391 1.00 61.65 422 THR A C 1
ATOM 3124 O O . THR A 1 422 ? 160.355 155.648 194.432 1.00 61.65 422 THR A O 1
ATOM 3128 N N . LYS A 1 423 ? 158.942 156.943 193.245 1.00 63.03 423 LYS A N 1
ATOM 3129 C CA . LYS A 1 423 ? 158.689 157.824 194.379 1.00 63.03 423 LYS A CA 1
ATOM 3130 C C . LYS A 1 423 ? 157.628 157.245 195.308 1.00 63.03 423 LYS A C 1
ATOM 3131 O O . LYS A 1 423 ? 157.733 157.377 196.532 1.00 63.03 423 LYS A O 1
ATOM 3137 N N . MET A 1 424 ? 156.603 156.598 194.746 1.00 65.25 424 MET A N 1
ATOM 3138 C CA . MET A 1 424 ? 155.559 156.011 195.580 1.00 65.25 424 MET A CA 1
ATOM 3139 C C . MET A 1 424 ? 156.062 154.794 196.344 1.00 65.25 424 MET A C 1
ATOM 3140 O O . MET A 1 424 ? 155.647 154.568 197.486 1.00 65.25 424 MET A O 1
ATOM 3145 N N . GLY A 1 425 ? 156.946 154.004 195.741 1.00 65.89 425 GLY A N 1
ATOM 3146 C CA . GLY A 1 425 ? 157.518 152.861 196.424 1.00 65.89 425 GLY A CA 1
ATOM 3147 C C . GLY A 1 425 ? 157.041 151.520 195.908 1.00 65.89 425 GLY A C 1
ATOM 3148 O O . GLY A 1 425 ? 156.940 150.556 196.673 1.00 65.89 425 GLY A O 1
ATOM 3149 N N . ARG A 1 426 ? 156.743 151.442 194.614 1.00 63.05 426 ARG A N 1
ATOM 3150 C CA . ARG A 1 426 ? 156.321 150.186 194.018 1.00 63.05 426 ARG A CA 1
ATOM 3151 C C . ARG A 1 426 ? 157.530 149.384 193.542 1.00 63.05 426 ARG A C 1
ATOM 3152 O O . ARG A 1 426 ? 158.640 149.901 193.393 1.00 63.05 426 ARG A O 1
ATOM 3160 N N . ILE A 1 427 ? 157.298 148.091 193.301 1.00 64.11 427 ILE A N 1
ATOM 3161 C CA . ILE A 1 427 ? 158.371 147.222 192.839 1.00 64.11 427 ILE A CA 1
ATOM 3162 C C . ILE A 1 427 ? 158.707 147.535 191.384 1.00 64.11 427 ILE A C 1
ATOM 3163 O O . ILE A 1 427 ? 157.931 148.159 190.650 1.00 64.11 427 ILE A O 1
ATOM 3168 N N . GLN A 1 428 ? 159.896 147.098 190.964 1.00 63.80 428 GLN A N 1
ATOM 3169 C CA . GLN A 1 428 ? 160.347 147.381 189.606 1.00 63.80 428 GLN A CA 1
ATOM 3170 C C . GLN A 1 428 ? 159.548 146.603 188.568 1.00 63.80 428 GLN A C 1
ATOM 3171 O O . GLN A 1 428 ? 159.387 147.071 187.435 1.00 63.80 428 GLN A O 1
ATOM 3177 N N . SER A 1 429 ? 159.036 145.425 188.933 1.00 60.19 429 SER A N 1
ATOM 3178 C CA . SER A 1 429 ? 158.296 144.611 187.974 1.00 60.19 429 SER A CA 1
ATOM 3179 C C . SER A 1 429 ? 157.029 145.320 187.508 1.00 60.19 429 SER A C 1
ATOM 3180 O O . SER A 1 429 ? 156.727 145.355 186.310 1.00 60.19 429 SER A O 1
ATOM 3183 N N . LYS A 1 430 ? 156.277 145.902 188.444 1.00 59.11 430 LYS A N 1
ATOM 3184 C CA . LYS A 1 430 ? 155.035 146.573 188.072 1.00 59.11 430 LYS A CA 1
ATOM 3185 C C . LYS A 1 430 ? 155.308 147.833 187.260 1.00 59.11 430 LYS A C 1
ATOM 3186 O O . LYS A 1 430 ? 154.558 148.154 186.329 1.00 59.11 430 LYS A O 1
ATOM 3192 N N . LEU A 1 431 ? 156.376 148.560 187.593 1.00 55.60 431 LEU A N 1
ATOM 3193 C CA . LEU A 1 431 ? 156.741 149.729 186.801 1.00 55.60 431 LEU A CA 1
ATOM 3194 C C . LEU A 1 431 ? 157.121 149.332 185.381 1.00 55.60 431 LEU A C 1
ATOM 3195 O O . LEU A 1 431 ? 156.737 150.003 184.414 1.00 55.60 431 LEU A O 1
ATOM 3200 N N . ILE A 1 432 ? 157.872 148.239 185.236 1.00 50.36 432 ILE A N 1
ATOM 3201 C CA . ILE A 1 432 ? 158.218 147.748 183.906 1.00 50.36 432 ILE A CA 1
ATOM 3202 C C . ILE A 1 432 ? 156.962 147.339 183.149 1.00 50.36 432 ILE A C 1
ATOM 3203 O O . ILE A 1 432 ? 156.832 147.597 181.947 1.00 50.36 432 ILE A O 1
ATOM 3208 N N . LEU A 1 433 ? 156.007 146.716 183.843 1.00 47.93 433 LEU A N 1
ATOM 3209 C CA . LEU A 1 433 ? 154.766 146.317 183.187 1.00 47.93 433 LEU A CA 1
ATOM 3210 C C . LEU A 1 433 ? 153.975 147.529 182.709 1.00 47.93 433 LEU A C 1
ATOM 3211 O O . LEU A 1 433 ? 153.402 147.512 181.615 1.00 47.93 433 LEU A O 1
ATOM 3216 N N . ASP A 1 434 ? 153.942 148.596 183.509 1.00 43.17 434 ASP A N 1
ATOM 3217 C CA . ASP A 1 434 ? 153.235 149.804 183.088 1.00 43.17 434 ASP A CA 1
ATOM 3218 C C . ASP A 1 434 ? 153.920 150.462 181.895 1.00 43.17 434 ASP A C 1
ATOM 3219 O O . ASP A 1 434 ? 153.252 150.896 180.942 1.00 43.17 434 ASP A O 1
ATOM 3224 N N . CYS A 1 435 ? 155.252 150.553 181.932 1.00 39.62 435 CYS A N 1
ATOM 3225 C CA . CYS A 1 435 ? 155.978 151.150 180.816 1.00 39.62 435 CYS A CA 1
ATOM 3226 C C . CYS A 1 435 ? 155.864 150.304 179.556 1.00 39.62 435 CYS A C 1
ATOM 3227 O O . CYS A 1 435 ? 155.969 150.833 178.444 1.00 39.62 435 CYS A O 1
ATOM 3230 N N . ILE A 1 436 ? 155.653 148.998 179.706 1.00 35.04 436 ILE A N 1
ATOM 3231 C CA . ILE A 1 436 ? 155.399 148.149 178.549 1.00 35.04 436 ILE A CA 1
ATOM 3232 C C . ILE A 1 436 ? 153.984 148.362 178.029 1.00 35.04 436 ILE A C 1
ATOM 3233 O O . ILE A 1 436 ? 153.756 148.391 176.815 1.00 35.04 436 ILE A O 1
ATOM 3238 N N . LEU A 1 437 ? 153.017 148.526 178.935 1.00 31.77 437 LEU A N 1
ATOM 3239 C CA . LEU A 1 437 ? 151.634 148.726 178.517 1.00 31.77 437 LEU A CA 1
ATOM 3240 C C . LEU A 1 437 ? 151.469 150.031 177.754 1.00 31.77 437 LEU A C 1
ATOM 3241 O O . LEU A 1 437 ? 150.671 150.110 176.814 1.00 31.77 437 LEU A O 1
ATOM 3246 N N . ILE A 1 438 ? 152.210 151.070 178.145 1.00 27.41 438 ILE A N 1
ATOM 3247 C CA . ILE A 1 438 ? 152.107 152.346 177.435 1.00 27.41 438 ILE A CA 1
ATOM 3248 C C . ILE A 1 438 ? 152.504 152.176 175.971 1.00 27.41 438 ILE A C 1
ATOM 3249 O O . ILE A 1 438 ? 151.750 152.531 175.055 1.00 27.41 438 ILE A O 1
ATOM 3254 N N . ILE A 1 439 ? 153.691 151.613 175.732 1.00 29.05 439 ILE A N 1
ATOM 3255 C CA . ILE A 1 439 ? 154.171 151.410 174.370 1.00 29.05 439 ILE A CA 1
ATOM 3256 C C . ILE A 1 439 ? 153.345 150.369 173.624 1.00 29.05 439 ILE A C 1
ATOM 3257 O O . ILE A 1 439 ? 153.296 150.391 172.390 1.00 29.05 439 ILE A O 1
ATOM 3262 N N . THR A 1 440 ? 152.692 149.450 174.335 1.00 28.38 440 THR A N 1
ATOM 3263 C CA . THR A 1 440 ? 151.823 148.493 173.661 1.00 28.38 440 THR A CA 1
ATOM 3264 C C . THR A 1 440 ? 150.527 149.153 173.204 1.00 28.38 440 THR A C 1
ATOM 3265 O O . THR A 1 440 ? 150.000 148.827 172.135 1.00 28.38 440 THR A O 1
ATOM 3269 N N . SER A 1 441 ? 150.005 150.086 173.995 1.00 27.30 441 SER A N 1
ATOM 3270 C CA . SER A 1 441 ? 148.759 150.770 173.681 1.00 27.30 441 SER A CA 1
ATOM 3271 C C . SER A 1 441 ? 148.971 152.083 172.938 1.00 27.30 441 SER A C 1
ATOM 3272 O O . SER A 1 441 ? 148.007 152.829 172.743 1.00 27.30 441 SER A O 1
ATOM 3275 N N . VAL A 1 442 ? 150.206 152.388 172.531 1.00 25.46 442 VAL A N 1
ATOM 3276 C CA . VAL A 1 442 ? 150.448 153.593 171.743 1.00 25.46 442 VAL A CA 1
ATOM 3277 C C . VAL A 1 442 ? 149.684 153.577 170.421 1.00 25.46 442 VAL A C 1
ATOM 3278 O O . VAL A 1 442 ? 149.424 154.639 169.845 1.00 25.46 442 VAL A O 1
ATOM 3282 N N . VAL A 1 443 ? 149.302 152.401 169.930 1.00 26.68 443 VAL A N 1
ATOM 3283 C CA . VAL A 1 443 ? 148.610 152.284 168.647 1.00 26.68 443 VAL A CA 1
ATOM 3284 C C . VAL A 1 443 ? 147.363 151.423 168.835 1.00 26.68 443 VAL A C 1
ATOM 3285 O O . VAL A 1 443 ? 147.393 150.448 169.601 1.00 26.68 443 VAL A O 1
ATOM 3289 N N . PRO A 1 444 ? 146.238 151.764 168.200 1.00 26.31 444 PRO A N 1
ATOM 3290 C CA . PRO A 1 444 ? 145.037 150.951 168.363 1.00 26.31 444 PRO A CA 1
ATOM 3291 C C . PRO A 1 444 ? 145.237 149.561 167.790 1.00 26.31 444 PRO A C 1
ATOM 3292 O O . PRO A 1 444 ? 146.041 149.366 166.861 1.00 26.31 444 PRO A O 1
ATOM 3296 N N . PRO A 1 445 ? 144.532 148.557 168.318 1.00 27.95 445 PRO A N 1
ATOM 3297 C CA . PRO A 1 445 ? 144.716 147.192 167.801 1.00 27.95 445 PRO A CA 1
ATOM 3298 C C . PRO A 1 445 ? 144.057 146.959 166.453 1.00 27.95 445 PRO A C 1
ATOM 3299 O O . PRO A 1 445 ? 144.456 146.042 165.724 1.00 27.95 445 PRO A O 1
ATOM 3303 N N . GLU A 1 446 ? 143.057 147.762 166.100 1.00 29.67 446 GLU A N 1
ATOM 3304 C CA . GLU A 1 446 ? 142.316 147.574 164.859 1.00 29.67 446 GLU A CA 1
ATOM 3305 C C . GLU A 1 446 ? 142.938 148.292 163.670 1.00 29.67 446 GLU A C 1
ATOM 3306 O O . GLU A 1 446 ? 142.231 148.557 162.692 1.00 29.67 446 GLU A O 1
ATOM 3312 N N . LEU A 1 447 ? 144.225 148.625 163.728 1.00 31.03 447 LEU A N 1
ATOM 3313 C CA . LEU A 1 447 ? 144.867 149.264 162.583 1.00 31.03 447 LEU A CA 1
ATOM 3314 C C . LEU A 1 447 ? 145.084 148.318 161.404 1.00 31.03 447 LEU A C 1
ATOM 3315 O O . LEU A 1 447 ? 144.839 148.745 160.261 1.00 31.03 447 LEU A O 1
ATOM 3320 N N . PRO A 1 448 ? 145.538 147.069 161.583 1.00 33.23 448 PRO A N 1
ATOM 3321 C CA . PRO A 1 448 ? 145.695 146.195 160.407 1.00 33.23 448 PRO A CA 1
ATOM 3322 C C . PRO A 1 448 ? 144.396 145.933 159.667 1.00 33.23 448 PRO A C 1
ATOM 3323 O O . PRO A 1 448 ? 144.375 145.977 158.430 1.00 33.23 448 PRO A O 1
ATOM 3327 N N . MET A 1 449 ? 143.311 145.644 160.391 1.00 34.82 449 MET A N 1
ATOM 3328 C CA . MET A 1 449 ? 142.030 145.417 159.732 1.00 34.82 449 MET A CA 1
ATOM 3329 C C . MET A 1 449 ? 141.571 146.660 158.985 1.00 34.82 449 MET A C 1
ATOM 3330 O O . MET A 1 449 ? 141.038 146.563 157.875 1.00 34.82 449 MET A O 1
ATOM 3335 N N . GLU A 1 450 ? 141.785 147.839 159.572 1.00 28.38 450 GLU A N 1
ATOM 3336 C CA . GLU A 1 450 ? 141.399 149.077 158.905 1.00 28.38 450 GLU A CA 1
ATOM 3337 C C . GLU A 1 450 ? 142.187 149.281 157.617 1.00 28.38 450 GLU A C 1
ATOM 3338 O O . GLU A 1 450 ? 141.612 149.622 156.576 1.00 28.38 450 GLU A O 1
ATOM 3344 N N . LEU A 1 451 ? 143.504 149.069 157.666 1.00 23.94 451 LEU A N 1
ATOM 3345 C CA . LEU A 1 451 ? 144.321 149.244 156.469 1.00 23.94 451 LEU A CA 1
ATOM 3346 C C . LEU A 1 451 ? 143.932 148.250 155.382 1.00 23.94 451 LEU A C 1
ATOM 3347 O O . LEU A 1 451 ? 143.824 148.613 154.202 1.00 23.94 451 LEU A O 1
ATOM 3352 N N . THR A 1 452 ? 143.714 146.988 155.761 1.00 26.20 452 THR A N 1
ATOM 3353 C CA . THR A 1 452 ? 143.325 145.980 154.782 1.00 26.20 452 THR A CA 1
ATOM 3354 C C . THR A 1 452 ? 141.971 146.305 154.166 1.00 26.20 452 THR A C 1
ATOM 3355 O O . THR A 1 452 ? 141.787 146.170 152.950 1.00 26.20 452 THR A O 1
ATOM 3359 N N . MET A 1 453 ? 141.010 146.739 154.986 1.00 24.53 453 MET A N 1
ATOM 3360 C CA . MET A 1 453 ? 139.701 147.102 154.457 1.00 24.53 453 MET A CA 1
ATOM 3361 C C . MET A 1 453 ? 139.803 148.280 153.499 1.00 24.53 453 MET A C 1
ATOM 3362 O O . MET A 1 453 ? 139.154 148.288 152.448 1.00 24.53 453 MET A O 1
ATOM 3367 N N . ALA A 1 454 ? 140.628 149.276 153.832 1.00 18.32 454 ALA A N 1
ATOM 3368 C CA . ALA A 1 454 ? 140.790 150.420 152.941 1.00 18.32 454 ALA A CA 1
ATOM 3369 C C . ALA A 1 454 ? 141.390 150.001 151.605 1.00 18.32 454 ALA A C 1
ATOM 3370 O O . ALA A 1 454 ? 140.892 150.393 150.540 1.00 18.32 454 ALA A O 1
ATOM 3372 N N . VAL A 1 455 ? 142.460 149.203 151.639 1.00 14.78 455 VAL A N 1
ATOM 3373 C CA . VAL A 1 455 ? 143.104 148.778 150.399 1.00 14.78 455 VAL A CA 1
ATOM 3374 C C . VAL A 1 455 ? 142.147 147.951 149.549 1.00 14.78 455 VAL A C 1
ATOM 3375 O O . VAL A 1 455 ? 142.034 148.162 148.334 1.00 14.78 455 VAL A O 1
ATOM 3379 N N . ASN A 1 456 ? 141.437 147.005 150.168 1.00 13.78 456 ASN A N 1
ATOM 3380 C CA . ASN A 1 456 ? 140.533 146.153 149.404 1.00 13.78 456 ASN A CA 1
ATOM 3381 C C . ASN A 1 456 ? 139.359 146.946 148.847 1.00 13.78 456 ASN A C 1
ATOM 3382 O O . ASN A 1 456 ? 138.901 146.678 147.732 1.00 13.78 456 ASN A O 1
ATOM 3387 N N . SER A 1 457 ? 138.867 147.936 149.595 1.00 11.86 457 SER A N 1
ATOM 3388 C CA . SER A 1 457 ? 137.780 148.761 149.083 1.00 11.86 457 SER A CA 1
ATOM 3389 C C . SER A 1 457 ? 138.236 149.587 147.890 1.00 11.86 457 SER A C 1
ATOM 3390 O O . SER A 1 457 ? 137.518 149.687 146.890 1.00 11.86 457 SER A O 1
ATOM 3393 N N . SER A 1 458 ? 139.431 150.178 147.972 1.00 9.72 458 SER A N 1
ATOM 3394 C CA . SER A 1 458 ? 139.947 150.936 146.836 1.00 9.72 458 SER A CA 1
ATOM 3395 C C . SER A 1 458 ? 140.120 150.044 145.613 1.00 9.72 458 SER A C 1
ATOM 3396 O O . SER A 1 458 ? 139.743 150.425 144.498 1.00 9.72 458 SER A O 1
ATOM 3399 N N . LEU A 1 459 ? 140.669 148.842 145.805 1.00 9.02 459 LEU A N 1
ATOM 3400 C CA . LEU A 1 459 ? 140.878 147.944 144.674 1.00 9.02 459 LEU A CA 1
ATOM 3401 C C . LEU A 1 459 ? 139.556 147.503 144.056 1.00 9.02 459 LEU A C 1
ATOM 3402 O O . LEU A 1 459 ? 139.415 147.490 142.828 1.00 9.02 459 LEU A O 1
ATOM 3407 N N . ALA A 1 460 ? 138.577 147.133 144.886 1.00 6.12 460 ALA A N 1
ATOM 3408 C CA . ALA A 1 460 ? 137.301 146.666 144.361 1.00 6.12 460 ALA A CA 1
ATOM 3409 C C . ALA A 1 460 ? 136.452 147.801 143.812 1.00 6.12 460 ALA A C 1
ATOM 3410 O O . ALA A 1 460 ? 135.495 147.539 143.077 1.00 6.12 460 ALA A O 1
ATOM 3412 N N . ALA A 1 461 ? 136.764 149.050 144.160 1.00 6.26 461 ALA A N 1
ATOM 3413 C CA . ALA A 1 461 ? 136.097 150.173 143.518 1.00 6.26 461 ALA A CA 1
ATOM 3414 C C . ALA A 1 461 ? 136.749 150.525 142.191 1.00 6.26 461 ALA A C 1
ATOM 3415 O O . ALA A 1 461 ? 136.061 150.969 141.266 1.00 6.26 461 ALA A O 1
ATOM 3417 N N . LEU A 1 462 ? 138.065 150.338 142.081 1.00 6.07 462 LEU A N 1
ATOM 3418 C CA . LEU A 1 462 ? 138.726 150.537 140.796 1.00 6.07 462 LEU A CA 1
ATOM 3419 C C . LEU A 1 462 ? 138.324 149.460 139.798 1.00 6.07 462 LEU A C 1
ATOM 3420 O O . LEU A 1 462 ? 138.051 149.760 138.632 1.00 6.07 462 LEU A O 1
ATOM 3425 N N . ALA A 1 463 ? 138.265 148.207 140.239 1.00 4.33 463 ALA A N 1
ATOM 3426 C CA . ALA A 1 463 ? 138.042 147.082 139.334 1.00 4.33 463 ALA A CA 1
ATOM 3427 C C . ALA A 1 463 ? 136.652 147.046 138.729 1.00 4.33 463 ALA A C 1
ATOM 3428 O O . ALA A 1 463 ? 136.367 146.059 138.046 1.00 4.33 463 ALA A O 1
ATOM 3430 N N . LYS A 1 464 ? 135.762 148.017 138.923 1.00 7.41 464 LYS A N 1
ATOM 3431 C CA . LYS A 1 464 ? 134.474 148.002 138.244 1.00 7.41 464 LYS A CA 1
ATOM 3432 C C . LYS A 1 464 ? 134.514 148.688 136.887 1.00 7.41 464 LYS A C 1
ATOM 3433 O O . LYS A 1 464 ? 133.566 148.542 136.108 1.00 7.41 464 LYS A O 1
ATOM 3439 N N . PHE A 1 465 ? 135.575 149.439 136.594 1.00 5.24 465 PHE A N 1
ATOM 3440 C CA . PHE A 1 465 ? 135.858 149.922 135.251 1.00 5.24 465 PHE A CA 1
ATOM 3441 C C . PHE A 1 465 ? 136.907 149.066 134.553 1.00 5.24 465 PHE A C 1
ATOM 3442 O O . PHE A 1 465 ? 137.499 149.503 133.561 1.00 5.24 465 PHE A O 1
ATOM 3450 N N . TYR A 1 466 ? 137.151 147.859 135.066 1.00 8.13 466 TYR A N 1
ATOM 3451 C CA . TYR A 1 466 ? 138.149 146.942 134.524 1.00 8.13 466 TYR A CA 1
ATOM 3452 C C . TYR A 1 466 ? 139.538 147.576 134.530 1.00 8.13 466 TYR A C 1
ATOM 3453 O O . TYR A 1 466 ? 140.260 147.560 133.533 1.00 8.13 466 TYR A O 1
ATOM 3462 N N . VAL A 1 467 ? 139.910 148.138 135.673 1.00 5.37 467 VAL A N 1
ATOM 3463 C CA . VAL A 1 467 ? 141.222 148.753 135.868 1.00 5.37 467 VAL A CA 1
ATOM 3464 C C . VAL A 1 467 ? 141.918 147.948 136.958 1.00 5.37 467 VAL A C 1
ATOM 3465 O O . VAL A 1 467 ? 141.752 148.207 138.152 1.00 5.37 467 VAL A O 1
ATOM 3469 N N . TYR A 1 468 ? 142.716 146.966 136.554 1.00 6.15 468 TYR A N 1
ATOM 3470 C CA . TYR A 1 468 ? 143.373 146.066 137.490 1.00 6.15 468 TYR A CA 1
ATOM 3471 C C . TYR A 1 468 ? 144.761 146.590 137.828 1.00 6.15 468 TYR A C 1
ATOM 3472 O O . TYR A 1 468 ? 145.543 146.917 136.930 1.00 6.15 468 TYR A O 1
ATOM 3481 N N . CYS A 1 469 ? 145.066 146.664 139.120 1.00 8.36 469 CYS A N 1
ATOM 3482 C CA . CYS A 1 469 ? 146.316 147.227 139.606 1.00 8.36 469 CYS A CA 1
ATOM 3483 C C . CYS A 1 469 ? 147.145 146.149 140.288 1.00 8.36 469 CYS A C 1
ATOM 3484 O O . CYS A 1 469 ? 146.613 145.323 141.035 1.00 8.36 469 CYS A O 1
ATOM 3487 N N . THR A 1 470 ? 148.454 146.164 140.031 1.00 10.14 470 THR A N 1
ATOM 3488 C CA . THR A 1 470 ? 149.368 145.183 140.599 1.00 10.14 470 THR A CA 1
ATOM 3489 C C . THR A 1 470 ? 150.266 145.746 141.690 1.00 10.14 470 THR A C 1
ATOM 3490 O O . THR A 1 470 ? 151.004 144.977 142.315 1.00 10.14 470 THR A O 1
ATOM 3494 N N . GLU A 1 471 ? 150.238 147.057 141.929 1.00 9.46 471 GLU A N 1
ATOM 3495 C CA . GLU A 1 471 ? 150.993 147.689 143.010 1.00 9.46 471 GLU A CA 1
ATOM 3496 C C . GLU A 1 471 ? 150.060 148.658 143.719 1.00 9.46 471 GLU A C 1
ATOM 3497 O O . GLU A 1 471 ? 149.941 149.826 143.325 1.00 9.46 471 GLU A O 1
ATOM 3503 N N . PRO A 1 472 ? 149.377 148.209 144.776 1.00 8.21 472 PRO A N 1
ATOM 3504 C CA . PRO A 1 472 ? 148.344 149.048 145.400 1.00 8.21 472 PRO A CA 1
ATOM 3505 C C . PRO A 1 472 ? 148.881 150.248 146.160 1.00 8.21 472 PRO A C 1
ATOM 3506 O O . PRO A 1 472 ? 148.076 151.075 146.604 1.00 8.21 472 PRO A O 1
ATOM 3510 N N . PHE A 1 473 ? 150.194 150.381 146.332 1.00 8.14 473 PHE A N 1
ATOM 3511 C CA . PHE A 1 473 ? 150.746 151.523 147.046 1.00 8.14 473 PHE A CA 1
ATOM 3512 C C . PHE A 1 473 ? 150.990 152.723 146.142 1.00 8.14 473 PHE A C 1
ATOM 3513 O O . PHE A 1 473 ? 151.575 153.712 146.592 1.00 8.14 473 PHE A O 1
ATOM 3521 N N . ARG A 1 474 ? 150.554 152.663 144.886 1.00 7.38 474 ARG A N 1
ATOM 3522 C CA . ARG A 1 474 ? 150.651 153.792 143.974 1.00 7.38 474 ARG A CA 1
ATOM 3523 C C . ARG A 1 474 ? 149.322 154.506 143.780 1.00 7.38 474 ARG A C 1
ATOM 3524 O O . ARG A 1 474 ? 149.261 155.472 143.016 1.00 7.38 474 ARG A O 1
ATOM 3532 N N . ILE A 1 475 ? 148.263 154.053 144.440 1.00 6.69 475 ILE A N 1
ATOM 3533 C CA . ILE A 1 475 ? 146.958 154.705 144.354 1.00 6.69 475 ILE A CA 1
ATOM 3534 C C . ILE A 1 475 ? 146.995 156.058 145.061 1.00 6.69 475 ILE A C 1
ATOM 3535 O O . ILE A 1 475 ? 146.423 157.023 144.538 1.00 6.69 475 ILE A O 1
ATOM 3540 N N . PRO A 1 476 ? 147.628 156.199 146.232 1.00 6.57 476 PRO A N 1
ATOM 3541 C CA . PRO A 1 476 ? 147.793 157.548 146.796 1.00 6.57 476 PRO A CA 1
ATOM 3542 C C . PRO A 1 476 ? 148.640 158.472 145.939 1.00 6.57 476 PRO A C 1
ATOM 3543 O O . PRO A 1 476 ? 148.592 159.691 146.141 1.00 6.57 476 PRO A O 1
ATOM 3547 N N . PHE A 1 477 ? 149.418 157.939 144.995 1.00 7.22 477 PHE A N 1
ATOM 3548 C CA . PHE A 1 477 ? 150.235 158.789 144.137 1.00 7.22 477 PHE A CA 1
ATOM 3549 C C . PHE A 1 477 ? 149.403 159.569 143.132 1.00 7.22 477 PHE A C 1
ATOM 3550 O O . PHE A 1 477 ? 149.849 160.621 142.664 1.00 7.22 477 PHE A O 1
ATOM 3558 N N . ALA A 1 478 ? 148.214 159.081 142.787 1.00 6.61 478 ALA A N 1
ATOM 3559 C CA . ALA A 1 478 ? 147.371 159.724 141.788 1.00 6.61 478 ALA A CA 1
ATOM 3560 C C . ALA A 1 478 ? 146.603 160.919 142.332 1.00 6.61 478 ALA A C 1
ATOM 3561 O O . ALA A 1 478 ? 145.762 161.469 141.615 1.00 6.61 478 ALA A O 1
ATOM 3563 N N . GLY A 1 479 ? 146.863 161.335 143.570 1.00 7.91 479 GLY A N 1
ATOM 3564 C CA . GLY A 1 479 ? 146.128 162.458 144.128 1.00 7.91 479 GLY A CA 1
ATOM 3565 C C . GLY A 1 479 ? 146.732 163.799 143.756 1.00 7.91 479 GLY A C 1
ATOM 3566 O O . GLY A 1 479 ? 146.012 164.759 143.472 1.00 7.91 479 GLY A O 1
ATOM 3567 N N . ARG A 1 480 ? 148.059 163.883 143.753 1.00 12.55 480 ARG A N 1
ATOM 3568 C CA . ARG A 1 480 ? 148.780 165.127 143.506 1.00 12.55 480 ARG A CA 1
ATOM 3569 C C . ARG A 1 480 ? 149.510 165.111 142.167 1.00 12.55 480 ARG A C 1
ATOM 3570 O O . ARG A 1 480 ? 150.640 165.588 142.056 1.00 12.55 480 ARG A O 1
ATOM 3578 N N . ILE A 1 481 ? 148.877 164.555 141.134 1.00 10.30 481 ILE A N 1
ATOM 3579 C CA . ILE A 1 481 ? 149.496 164.503 139.815 1.00 10.30 481 ILE A CA 1
ATOM 3580 C C . ILE A 1 481 ? 149.582 165.908 139.237 1.00 10.30 481 ILE A C 1
ATOM 3581 O O . ILE A 1 481 ? 148.595 166.654 139.230 1.00 10.30 481 ILE A O 1
ATOM 3586 N N . ASP A 1 482 ? 150.767 166.278 138.750 1.00 12.62 482 ASP A N 1
ATOM 3587 C CA . ASP A 1 482 ? 151.006 167.604 138.197 1.00 12.62 482 ASP A CA 1
ATOM 3588 C C . ASP A 1 482 ? 151.137 167.626 136.684 1.00 12.62 482 ASP A C 1
ATOM 3589 O O . ASP A 1 482 ? 150.833 168.649 136.070 1.00 12.62 482 ASP A O 1
ATOM 3594 N N . VAL A 1 483 ? 151.592 166.536 136.071 1.00 10.06 483 VAL A N 1
ATOM 3595 C CA . VAL A 1 483 ? 151.779 166.462 134.626 1.00 10.06 483 VAL A CA 1
ATOM 3596 C C . VAL A 1 483 ? 151.222 165.134 134.137 1.00 10.06 483 VAL A C 1
ATOM 3597 O O . VAL A 1 483 ? 151.572 164.076 134.669 1.00 10.06 483 VAL A O 1
ATOM 3601 N N . CYS A 1 484 ? 150.359 165.184 133.127 1.00 8.27 484 CYS A N 1
ATOM 3602 C CA . CYS A 1 484 ? 149.746 163.995 132.548 1.00 8.27 484 CYS A CA 1
ATOM 3603 C C . CYS A 1 484 ? 150.217 163.840 131.108 1.00 8.27 484 CYS A C 1
ATOM 3604 O O . CYS A 1 484 ? 149.780 164.586 130.227 1.00 8.27 484 CYS A O 1
ATOM 3607 N N . CYS A 1 485 ? 151.090 162.868 130.869 1.00 11.69 485 CYS A N 1
ATOM 3608 C CA . CYS A 1 485 ? 151.616 162.605 129.539 1.00 11.69 485 CYS A CA 1
ATOM 3609 C C . CYS A 1 485 ? 150.685 161.667 128.782 1.00 11.69 485 CYS A C 1
ATOM 3610 O O . CYS A 1 485 ? 149.914 160.915 129.381 1.00 11.69 485 CYS A O 1
ATOM 3613 N N . PHE A 1 486 ? 150.759 161.718 127.454 1.00 9.13 486 PHE A N 1
ATOM 3614 C CA . PHE A 1 486 ? 149.888 160.916 126.608 1.00 9.13 486 PHE A CA 1
ATOM 3615 C C . PHE A 1 486 ? 150.652 160.432 125.384 1.00 9.13 486 PHE A C 1
ATOM 3616 O O . PHE A 1 486 ? 151.628 161.046 124.950 1.00 9.13 486 PHE A O 1
ATOM 3624 N N . ASP A 1 487 ? 150.188 159.318 124.830 1.00 11.31 487 ASP A N 1
ATOM 3625 C CA . ASP A 1 487 ? 150.692 158.772 123.579 1.00 11.31 487 ASP A CA 1
ATOM 3626 C C . ASP A 1 487 ? 149.602 158.907 122.525 1.00 11.31 487 ASP A C 1
ATOM 3627 O O . ASP A 1 487 ? 148.415 158.795 122.838 1.00 11.31 487 ASP A O 1
ATOM 3632 N N . LYS A 1 488 ? 149.994 159.175 121.280 1.00 9.99 488 LYS A N 1
ATOM 3633 C CA . LYS A 1 488 ? 148.998 159.511 120.267 1.00 9.99 488 LYS A CA 1
ATOM 3634 C C . LYS A 1 488 ? 148.372 158.269 119.641 1.00 9.99 488 LYS A C 1
ATOM 3635 O O . LYS A 1 488 ? 147.165 158.044 119.766 1.00 9.99 488 LYS A O 1
ATOM 3641 N N . THR A 1 489 ? 149.173 157.450 118.965 1.00 9.71 489 THR A N 1
ATOM 3642 C CA . THR A 1 489 ? 148.634 156.346 118.178 1.00 9.71 489 THR A CA 1
ATOM 3643 C C . THR A 1 489 ? 148.316 155.165 119.083 1.00 9.71 489 THR A C 1
ATOM 3644 O O . THR A 1 489 ? 149.198 154.654 119.783 1.00 9.71 489 THR A O 1
ATOM 3648 N N . GLY A 1 490 ? 147.060 154.721 119.056 1.00 8.43 490 GLY A N 1
ATOM 3649 C CA . GLY A 1 490 ? 146.592 153.622 119.858 1.00 8.43 490 GLY A CA 1
ATOM 3650 C C . GLY A 1 490 ? 145.948 154.041 121.163 1.00 8.43 490 GLY A C 1
ATOM 3651 O O . GLY A 1 490 ? 145.099 153.312 121.685 1.00 8.43 490 GLY A O 1
ATOM 3652 N N . THR A 1 491 ? 146.332 155.198 121.701 1.00 6.99 491 THR A N 1
ATOM 3653 C CA . THR A 1 491 ? 145.776 155.700 122.952 1.00 6.99 491 THR A CA 1
ATOM 3654 C C . THR A 1 491 ? 144.703 156.758 122.716 1.00 6.99 491 THR A C 1
ATOM 3655 O O . THR A 1 491 ? 143.571 156.612 123.184 1.00 6.99 491 THR A O 1
ATOM 3659 N N . LEU A 1 492 ? 145.039 157.825 121.995 1.00 9.39 492 LEU A N 1
ATOM 3660 C CA . LEU A 1 492 ? 144.068 158.872 121.706 1.00 9.39 492 LEU A CA 1
ATOM 3661 C C . LEU A 1 492 ? 143.339 158.653 120.391 1.00 9.39 492 LEU A C 1
ATOM 3662 O O . LEU A 1 492 ? 142.184 159.071 120.258 1.00 9.39 492 LEU A O 1
ATOM 3667 N N . THR A 1 493 ? 143.979 158.015 119.416 1.00 9.53 493 THR A N 1
ATOM 3668 C CA . THR A 1 493 ? 143.359 157.738 118.131 1.00 9.53 493 THR A CA 1
ATOM 3669 C C . THR A 1 493 ? 143.503 156.260 117.802 1.00 9.53 493 THR A C 1
ATOM 3670 O O . THR A 1 493 ? 144.363 155.563 118.342 1.00 9.53 493 THR A O 1
ATOM 3674 N N . GLY A 1 494 ? 142.641 155.785 116.908 1.00 15.79 494 GLY A N 1
ATOM 3675 C CA . GLY A 1 494 ? 142.788 154.442 116.395 1.00 15.79 494 GLY A CA 1
ATOM 3676 C C . GLY A 1 494 ? 144.032 154.298 115.540 1.00 15.79 494 GLY A C 1
ATOM 3677 O O . GLY A 1 494 ? 144.655 155.274 115.125 1.00 15.79 494 GLY A O 1
ATOM 3678 N N . GLU A 1 495 ? 144.404 153.049 115.272 1.00 25.22 495 GLU A N 1
ATOM 3679 C CA . GLU A 1 495 ? 145.624 152.768 114.528 1.00 25.22 495 GLU A CA 1
ATOM 3680 C C . GLU A 1 495 ? 145.379 152.372 113.078 1.00 25.22 495 GLU A C 1
ATOM 3681 O O . GLU A 1 495 ? 146.334 152.009 112.386 1.00 25.22 495 GLU A O 1
ATOM 3687 N N . ASP A 1 496 ? 144.141 152.430 112.603 1.00 27.64 496 ASP A N 1
ATOM 3688 C CA . ASP A 1 496 ? 143.828 152.122 111.216 1.00 27.64 496 ASP A CA 1
ATOM 3689 C C . ASP A 1 496 ? 143.305 153.360 110.500 1.00 27.64 496 ASP A C 1
ATOM 3690 O O . ASP A 1 496 ? 142.686 154.237 111.107 1.00 27.64 496 ASP A O 1
ATOM 3695 N N . LEU A 1 497 ? 143.559 153.423 109.196 1.00 20.33 497 LEU A N 1
ATOM 3696 C CA . LEU A 1 497 ? 143.038 154.506 108.379 1.00 20.33 497 LEU A CA 1
ATOM 3697 C C . LEU A 1 497 ? 141.600 154.212 107.976 1.00 20.33 497 LEU A C 1
ATOM 3698 O O . LEU A 1 497 ? 141.279 153.106 107.536 1.00 20.33 497 LEU A O 1
ATOM 3703 N N . VAL A 1 498 ? 140.735 155.209 108.125 1.00 17.15 498 VAL A N 1
ATOM 3704 C CA . VAL A 1 498 ? 139.336 155.076 107.748 1.00 17.15 498 VAL A CA 1
ATOM 3705 C C . VAL A 1 498 ? 139.011 156.120 106.691 1.00 17.15 498 VAL A C 1
ATOM 3706 O O . VAL A 1 498 ? 139.579 157.216 106.672 1.00 17.15 498 VAL A O 1
ATOM 3710 N N . PHE A 1 499 ? 138.094 155.765 105.798 1.00 17.05 499 PHE A N 1
ATOM 3711 C CA . PHE A 1 499 ? 137.700 156.644 104.706 1.00 17.05 499 PHE A CA 1
ATOM 3712 C C . PHE A 1 499 ? 136.839 157.771 105.257 1.00 17.05 499 PHE A C 1
ATOM 3713 O O . PHE A 1 499 ? 135.855 157.519 105.958 1.00 17.05 499 PHE A O 1
ATOM 3721 N N . GLU A 1 500 ? 137.211 159.012 104.951 1.00 16.83 500 GLU A N 1
ATOM 3722 C CA . GLU A 1 500 ? 136.494 160.180 105.446 1.00 16.83 500 GLU A CA 1
ATOM 3723 C C . GLU A 1 500 ? 135.560 160.793 104.416 1.00 16.83 500 GLU A C 1
ATOM 3724 O O . GLU A 1 500 ? 134.520 161.346 104.783 1.00 16.83 500 GLU A O 1
ATOM 3730 N N . GLY A 1 501 ? 135.905 160.714 103.137 1.00 16.54 501 GLY A N 1
ATOM 3731 C CA . GLY A 1 501 ? 135.051 161.256 102.103 1.00 16.54 501 GLY A CA 1
ATOM 3732 C C . GLY A 1 501 ? 135.832 161.955 101.015 1.00 16.54 501 GLY A C 1
ATOM 3733 O O . GLY A 1 501 ? 137.036 162.177 101.154 1.00 16.54 501 GLY A O 1
ATOM 3734 N N . LEU A 1 502 ? 135.156 162.315 99.930 1.00 19.17 502 LEU A N 1
ATOM 3735 C CA . LEU A 1 502 ? 135.815 162.983 98.823 1.00 19.17 502 LEU A CA 1
ATOM 3736 C C . LEU A 1 502 ? 136.209 164.403 99.215 1.00 19.17 502 LEU A C 1
ATOM 3737 O O . LEU A 1 502 ? 135.993 164.856 100.341 1.00 19.17 502 LEU A O 1
ATOM 3742 N N . ALA A 1 503 ? 136.799 165.108 98.255 1.00 21.57 503 ALA A N 1
ATOM 3743 C CA . ALA A 1 503 ? 137.146 166.515 98.379 1.00 21.57 503 ALA A CA 1
ATOM 3744 C C . ALA A 1 503 ? 137.652 166.987 97.029 1.00 21.57 503 ALA A C 1
ATOM 3745 O O . ALA A 1 503 ? 138.137 166.194 96.219 1.00 21.57 503 ALA A O 1
ATOM 3747 N N . GLY A 1 504 ? 137.520 168.286 96.789 1.00 27.69 504 GLY A N 1
ATOM 3748 C CA . GLY A 1 504 ? 138.162 168.910 95.657 1.00 27.69 504 GLY A CA 1
ATOM 3749 C C . GLY A 1 504 ? 137.453 168.788 94.330 1.00 27.69 504 GLY A C 1
ATOM 3750 O O . GLY A 1 504 ? 137.879 169.433 93.364 1.00 27.69 504 GLY A O 1
ATOM 3751 N N . ILE A 1 505 ? 136.392 167.993 94.233 1.00 33.65 505 ILE A N 1
ATOM 3752 C CA . ILE A 1 505 ? 135.669 167.841 92.959 1.00 33.65 505 ILE A CA 1
ATOM 3753 C C . ILE A 1 505 ? 134.634 168.961 92.925 1.00 33.65 505 ILE A C 1
ATOM 3754 O O . ILE A 1 505 ? 133.457 168.798 93.257 1.00 33.65 505 ILE A O 1
ATOM 3759 N N . SER A 1 506 ? 135.095 170.141 92.518 1.00 43.27 506 SER A N 1
ATOM 3760 C CA . SER A 1 506 ? 134.277 171.342 92.381 1.00 43.27 506 SER A CA 1
ATOM 3761 C C . SER A 1 506 ? 135.119 172.394 91.672 1.00 43.27 506 SER A C 1
ATOM 3762 O O . SER A 1 506 ? 136.325 172.221 91.472 1.00 43.27 506 SER A O 1
ATOM 3765 N N . ALA A 1 507 ? 134.465 173.494 91.294 1.00 62.68 507 ALA A N 1
ATOM 3766 C CA . ALA A 1 507 ? 135.167 174.612 90.676 1.00 62.68 507 ALA A CA 1
ATOM 3767 C C . ALA A 1 507 ? 134.664 175.963 91.170 1.00 62.68 507 ALA A C 1
ATOM 3768 O O . ALA A 1 507 ? 134.997 176.989 90.564 1.00 62.68 507 ALA A O 1
ATOM 3770 N N . ASP A 1 508 ? 133.880 176.000 92.248 1.00 69.62 508 ASP A N 1
ATOM 3771 C CA . ASP A 1 508 ? 133.288 177.239 92.731 1.00 69.62 508 ASP A CA 1
ATOM 3772 C C . ASP A 1 508 ? 134.183 178.005 93.696 1.00 69.62 508 ASP A C 1
ATOM 3773 O O . ASP A 1 508 ? 133.990 179.215 93.863 1.00 69.62 508 ASP A O 1
ATOM 3778 N N . SER A 1 509 ? 135.143 177.333 94.335 1.00 68.89 509 SER A N 1
ATOM 3779 C CA . SER A 1 509 ? 136.096 177.973 95.246 1.00 68.89 509 SER A CA 1
ATOM 3780 C C . SER A 1 509 ? 135.400 178.669 96.413 1.00 68.89 509 SER A C 1
ATOM 3781 O O . SER A 1 509 ? 135.921 179.639 96.969 1.00 68.89 509 SER A O 1
ATOM 3784 N N . GLU A 1 510 ? 134.219 178.182 96.796 1.00 65.10 510 GLU A N 1
ATOM 3785 C CA . GLU A 1 510 ? 133.503 178.786 97.913 1.00 65.10 510 GLU A CA 1
ATOM 3786 C C . GLU A 1 510 ? 134.057 178.331 99.257 1.00 65.10 510 GLU A C 1
ATOM 3787 O O . GLU A 1 510 ? 133.956 179.066 100.245 1.00 65.10 510 GLU A O 1
ATOM 3793 N N . ASN A 1 511 ? 134.645 177.138 99.313 1.00 55.64 511 ASN A N 1
ATOM 3794 C CA . ASN A 1 511 ? 135.258 176.639 100.537 1.00 55.64 511 ASN A CA 1
ATOM 3795 C C . ASN A 1 511 ? 136.220 175.521 100.169 1.00 55.64 511 ASN A C 1
ATOM 3796 O O . ASN A 1 511 ? 135.848 174.598 99.439 1.00 55.64 511 ASN A O 1
ATOM 3801 N N . ILE A 1 512 ? 137.451 175.608 100.673 1.00 40.43 512 ILE A N 1
ATOM 3802 C CA . ILE A 1 512 ? 138.461 174.603 100.355 1.00 40.43 512 ILE A CA 1
ATOM 3803 C C . ILE A 1 512 ? 138.159 173.299 101.083 1.00 40.43 512 ILE A C 1
ATOM 3804 O O . ILE A 1 512 ? 137.974 172.246 100.462 1.00 40.43 512 ILE A O 1
ATOM 3809 N N . ARG A 1 513 ? 138.098 173.353 102.411 1.00 34.15 513 ARG A N 1
ATOM 3810 C CA . ARG A 1 513 ? 137.865 172.168 103.234 1.00 34.15 513 ARG A CA 1
ATOM 3811 C C . ARG A 1 513 ? 136.400 171.772 103.113 1.00 34.15 513 ARG A C 1
ATOM 3812 O O . ARG A 1 513 ? 135.550 172.205 103.892 1.00 34.15 513 ARG A O 1
ATOM 3820 N N . HIS A 1 514 ? 136.097 170.933 102.125 1.00 34.97 514 HIS A N 1
ATOM 3821 C CA . HIS A 1 514 ? 134.744 170.434 101.915 1.00 34.97 514 HIS A CA 1
ATOM 3822 C C . HIS A 1 514 ? 134.800 168.948 101.600 1.00 34.97 514 HIS A C 1
ATOM 3823 O O . HIS A 1 514 ? 135.515 168.531 100.683 1.00 34.97 514 HIS A O 1
ATOM 3830 N N . LEU A 1 515 ? 134.041 168.155 102.353 1.00 27.05 515 LEU A N 1
ATOM 3831 C CA . LEU A 1 515 ? 134.057 166.700 102.242 1.00 27.05 515 LEU A CA 1
ATOM 3832 C C . LEU A 1 515 ? 132.675 166.210 101.834 1.00 27.05 515 LEU A C 1
ATOM 3833 O O . LEU A 1 515 ? 131.741 166.232 102.641 1.00 27.05 515 LEU A O 1
ATOM 3838 N N . TYR A 1 516 ? 132.548 165.750 100.590 1.00 33.78 516 TYR A N 1
ATOM 3839 C CA . TYR A 1 516 ? 131.345 165.051 100.144 1.00 33.78 516 TYR A CA 1
ATOM 3840 C C . TYR A 1 516 ? 131.351 163.669 100.794 1.00 33.78 516 TYR A C 1
ATOM 3841 O O . TYR A 1 516 ? 131.839 162.684 100.237 1.00 33.78 516 TYR A O 1
ATOM 3850 N N . SER A 1 517 ? 130.789 163.620 102.006 1.00 41.35 517 SER A N 1
ATOM 3851 C CA . SER A 1 517 ? 130.977 162.507 102.934 1.00 41.35 517 SER A CA 1
ATOM 3852 C C . SER A 1 517 ? 130.887 161.134 102.274 1.00 41.35 517 SER A C 1
ATOM 3853 O O . SER A 1 517 ? 131.848 160.357 102.300 1.00 41.35 517 SER A O 1
ATOM 3856 N N . ALA A 1 518 ? 129.739 160.816 101.678 1.00 50.98 518 ALA A N 1
ATOM 3857 C CA . ALA A 1 518 ? 129.553 159.512 101.054 1.00 50.98 518 ALA A CA 1
ATOM 3858 C C . ALA A 1 518 ? 128.344 159.549 100.134 1.00 50.98 518 ALA A C 1
ATOM 3859 O O . ALA A 1 518 ? 127.340 160.193 100.453 1.00 50.98 518 ALA A O 1
ATOM 3861 N N . ALA A 1 519 ? 128.453 158.864 98.996 1.00 56.23 519 ALA A N 1
ATOM 3862 C CA . ALA A 1 519 ? 127.351 158.650 98.059 1.00 56.23 519 ALA A CA 1
ATOM 3863 C C . ALA A 1 519 ? 126.787 159.952 97.498 1.00 56.23 519 ALA A C 1
ATOM 3864 O O . ALA A 1 519 ? 125.665 159.973 96.982 1.00 56.23 519 ALA A O 1
ATOM 3866 N N . GLU A 1 520 ? 127.540 161.046 97.585 1.00 53.59 520 GLU A N 1
ATOM 3867 C CA . GLU A 1 520 ? 127.133 162.321 97.013 1.00 53.59 520 GLU A CA 1
ATOM 3868 C C . GLU A 1 520 ? 127.970 162.704 95.801 1.00 53.59 520 GLU A C 1
ATOM 3869 O O . GLU A 1 520 ? 127.937 163.863 95.375 1.00 53.59 520 GLU A O 1
ATOM 3875 N N . ALA A 1 521 ? 128.712 161.760 95.239 1.00 47.15 521 ALA A N 1
ATOM 3876 C CA . ALA A 1 521 ? 129.584 162.019 94.110 1.00 47.15 521 ALA A CA 1
ATOM 3877 C C . ALA A 1 521 ? 128.803 162.008 92.802 1.00 47.15 521 ALA A C 1
ATOM 3878 O O . ALA A 1 521 ? 127.702 161.458 92.727 1.00 47.15 521 ALA A O 1
ATOM 3880 N N . PRO A 1 522 ? 129.352 162.617 91.747 1.00 44.84 522 PRO A N 1
ATOM 3881 C CA . PRO A 1 522 ? 128.754 162.452 90.417 1.00 44.84 522 PRO A CA 1
ATOM 3882 C C . PRO A 1 522 ? 128.975 161.047 89.885 1.00 44.84 522 PRO A C 1
ATOM 3883 O O . PRO A 1 522 ? 129.584 160.216 90.564 1.00 44.84 522 PRO A O 1
ATOM 3887 N N . GLU A 1 523 ? 128.495 160.769 88.672 1.00 42.90 523 GLU A N 1
ATOM 3888 C CA . GLU A 1 523 ? 128.638 159.427 88.118 1.00 42.90 523 GLU A CA 1
ATOM 3889 C C . GLU A 1 523 ? 130.101 159.081 87.869 1.00 42.90 523 GLU A C 1
ATOM 3890 O O . GLU A 1 523 ? 130.521 157.935 88.074 1.00 42.90 523 GLU A O 1
ATOM 3892 N N . SER A 1 524 ? 130.896 160.063 87.436 1.00 39.04 524 SER A N 1
ATOM 3893 C CA . SER A 1 524 ? 132.288 159.790 87.092 1.00 39.04 524 SER A CA 1
ATOM 3894 C C . SER A 1 524 ? 133.082 159.319 88.305 1.00 39.04 524 SER A C 1
ATOM 3895 O O . SER A 1 524 ? 133.853 158.357 88.214 1.00 39.04 524 SER A O 1
ATOM 3898 N N . THR A 1 525 ? 132.897 159.971 89.454 1.00 34.79 525 THR A N 1
ATOM 3899 C CA . THR A 1 525 ? 133.686 159.611 90.626 1.00 34.79 525 THR A CA 1
ATOM 3900 C C . THR A 1 525 ? 133.290 158.244 91.169 1.00 34.79 525 THR A C 1
ATOM 3901 O O . THR A 1 525 ? 134.157 157.456 91.564 1.00 34.79 525 THR A O 1
ATOM 3905 N N . ILE A 1 526 ? 131.989 157.943 91.206 1.00 35.20 526 ILE A N 1
ATOM 3906 C CA . ILE A 1 526 ? 131.569 156.635 91.694 1.00 35.20 526 ILE A CA 1
ATOM 3907 C C . ILE A 1 526 ? 131.939 155.535 90.712 1.00 35.20 526 ILE A C 1
ATOM 3908 O O . ILE A 1 526 ? 132.091 154.377 91.117 1.00 35.20 526 ILE A O 1
ATOM 3913 N N . LEU A 1 527 ? 132.097 155.861 89.428 1.00 35.19 527 LEU A N 1
ATOM 3914 C CA . LEU A 1 527 ? 132.624 154.876 88.491 1.00 35.19 527 LEU A CA 1
ATOM 3915 C C . LEU A 1 527 ? 134.116 154.653 88.709 1.00 35.19 527 LEU A C 1
ATOM 3916 O O . LEU A 1 527 ? 134.593 153.512 88.673 1.00 35.19 527 LEU A O 1
ATOM 3921 N N . VAL A 1 528 ? 134.866 155.731 88.949 1.00 32.59 528 VAL A N 1
ATOM 3922 C CA . VAL A 1 528 ? 136.318 155.617 89.028 1.00 32.59 528 VAL A CA 1
ATOM 3923 C C . VAL A 1 528 ? 136.741 154.940 90.326 1.00 32.59 528 VAL A C 1
ATOM 3924 O O . VAL A 1 528 ? 137.674 154.129 90.338 1.00 32.59 528 VAL A O 1
ATOM 3928 N N . ILE A 1 529 ? 136.065 155.251 91.436 1.00 29.32 529 ILE A N 1
ATOM 3929 C CA . ILE A 1 529 ? 136.434 154.643 92.712 1.00 29.32 529 ILE A CA 1
ATOM 3930 C C . ILE A 1 529 ? 136.282 153.130 92.651 1.00 29.32 529 ILE A C 1
ATOM 3931 O O . ILE A 1 529 ? 136.988 152.397 93.355 1.00 29.32 529 ILE A O 1
ATOM 3936 N N . GLY A 1 530 ? 135.389 152.637 91.799 1.00 37.00 530 GLY A N 1
ATOM 3937 C CA . GLY A 1 530 ? 135.145 151.213 91.702 1.00 37.00 530 GLY A CA 1
ATOM 3938 C C . GLY A 1 530 ? 135.883 150.545 90.564 1.00 37.00 530 GLY A C 1
ATOM 3939 O O . GLY A 1 530 ? 136.057 149.323 90.566 1.00 37.00 530 GLY A O 1
ATOM 3940 N N . ALA A 1 531 ? 136.319 151.327 89.580 1.00 38.15 531 ALA A N 1
ATOM 3941 C CA . ALA A 1 531 ? 137.062 150.759 88.463 1.00 38.15 531 ALA A CA 1
ATOM 3942 C C . ALA A 1 531 ? 138.553 150.633 88.743 1.00 38.15 531 ALA A C 1
ATOM 3943 O O . ALA A 1 531 ? 139.203 149.741 88.187 1.00 38.15 531 ALA A O 1
ATOM 3945 N N . ALA A 1 532 ? 139.111 151.497 89.591 1.00 37.30 532 ALA A N 1
ATOM 3946 C CA . ALA A 1 532 ? 140.552 151.533 89.837 1.00 37.30 532 ALA A CA 1
ATOM 3947 C C . ALA A 1 532 ? 140.850 150.909 91.197 1.00 37.30 532 ALA A C 1
ATOM 3948 O O . ALA A 1 532 ? 140.959 151.588 92.216 1.00 37.30 532 ALA A O 1
ATOM 3950 N N . HIS A 1 533 ? 140.998 149.586 91.201 1.00 46.61 533 HIS A N 1
ATOM 3951 C CA . HIS A 1 533 ? 141.379 148.868 92.409 1.00 46.61 533 HIS A CA 1
ATOM 3952 C C . HIS A 1 533 ? 142.092 147.582 92.017 1.00 46.61 533 HIS A C 1
ATOM 3953 O O . HIS A 1 533 ? 142.216 147.249 90.836 1.00 46.61 533 HIS A O 1
ATOM 3960 N N . ALA A 1 534 ? 142.571 146.861 93.030 1.00 49.40 534 ALA A N 1
ATOM 3961 C CA . ALA A 1 534 ? 143.312 145.623 92.822 1.00 49.40 534 ALA A CA 1
ATOM 3962 C C . ALA A 1 534 ? 142.711 144.438 93.567 1.00 49.40 534 ALA A C 1
ATOM 3963 O O . ALA A 1 534 ? 143.336 143.373 93.619 1.00 49.40 534 ALA A O 1
ATOM 3965 N N . LEU A 1 535 ? 141.526 144.592 94.150 1.00 50.80 535 LEU A N 1
ATOM 3966 C CA . LEU A 1 535 ? 140.890 143.491 94.853 1.00 50.80 535 LEU A CA 1
ATOM 3967 C C . LEU A 1 535 ? 140.389 142.441 93.865 1.00 50.80 535 LEU A C 1
ATOM 3968 O O . LEU A 1 535 ? 140.152 142.717 92.686 1.00 50.80 535 LEU A O 1
ATOM 3973 N N . VAL A 1 536 ? 140.231 141.219 94.366 1.00 62.83 536 VAL A N 1
ATOM 3974 C CA . VAL A 1 536 ? 139.747 140.107 93.556 1.00 62.83 536 VAL A CA 1
ATOM 3975 C C . VAL A 1 536 ? 139.161 139.064 94.496 1.00 62.83 536 VAL A C 1
ATOM 3976 O O . VAL A 1 536 ? 139.673 138.843 95.598 1.00 62.83 536 VAL A O 1
ATOM 3980 N N . LYS A 1 537 ? 138.072 138.434 94.062 1.00 74.12 537 LYS A N 1
ATOM 3981 C CA . LYS A 1 537 ? 137.382 137.425 94.853 1.00 74.12 537 LYS A CA 1
ATOM 3982 C C . LYS A 1 537 ? 137.841 136.036 94.430 1.00 74.12 537 LYS 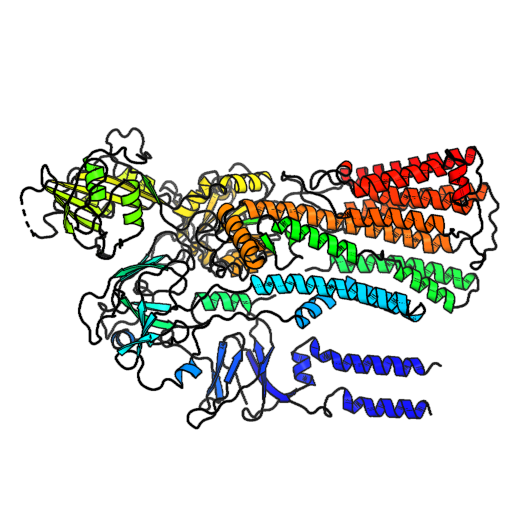A C 1
ATOM 3983 O O . LYS A 1 537 ? 137.902 135.734 93.234 1.00 74.12 537 LYS A O 1
ATOM 3989 N N . LEU A 1 538 ? 138.157 135.196 95.413 1.00 74.86 538 LEU A N 1
ATOM 3990 C CA . LEU A 1 538 ? 138.669 133.861 95.151 1.00 74.86 538 LEU A CA 1
ATOM 3991 C C . LEU A 1 538 ? 137.524 132.899 94.835 1.00 74.86 538 LEU A C 1
ATOM 3992 O O . LEU A 1 538 ? 136.348 133.270 94.805 1.00 74.86 538 LEU A O 1
ATOM 3997 N N . GLU A 1 539 ? 137.880 131.635 94.598 1.00 77.16 539 GLU A N 1
ATOM 3998 C CA . GLU A 1 539 ? 136.885 130.626 94.250 1.00 77.16 539 GLU A CA 1
ATOM 3999 C C . GLU A 1 539 ? 136.126 130.143 95.480 1.00 77.16 539 GLU A C 1
ATOM 4000 O O . GLU A 1 539 ? 134.893 130.062 95.464 1.00 77.16 539 GLU A O 1
ATOM 4006 N N . ASP A 1 540 ? 136.845 129.817 96.556 1.00 73.72 540 ASP A N 1
ATOM 4007 C CA . ASP A 1 540 ? 136.202 129.348 97.777 1.00 73.72 540 ASP A CA 1
ATOM 4008 C C . ASP A 1 540 ? 135.444 130.449 98.506 1.00 73.72 540 ASP A C 1
ATOM 4009 O O . ASP A 1 540 ? 134.694 130.147 99.440 1.00 73.72 540 ASP A O 1
ATOM 4011 N N . GLY A 1 541 ? 135.622 131.705 98.109 1.00 71.01 541 GLY A N 1
ATOM 4012 C CA . GLY A 1 541 ? 134.928 132.811 98.736 1.00 71.01 541 GLY A CA 1
ATOM 4013 C C . GLY A 1 541 ? 135.809 133.583 99.694 1.00 71.01 541 GLY A C 1
ATOM 4014 O O . GLY A 1 541 ? 135.970 133.193 100.854 1.00 71.01 541 GLY A O 1
ATOM 4015 N N . ASP A 1 542 ? 136.371 134.690 99.215 1.00 71.93 542 ASP A N 1
ATOM 4016 C CA . ASP A 1 542 ? 137.254 135.559 99.984 1.00 71.93 542 ASP A CA 1
ATOM 4017 C C . ASP A 1 542 ? 137.600 136.746 99.095 1.00 71.93 542 ASP A C 1
ATOM 4018 O O . ASP A 1 542 ? 137.312 136.751 97.896 1.00 71.93 542 ASP A O 1
ATOM 4020 N N . ILE A 1 543 ? 138.222 137.756 99.699 1.00 66.74 543 ILE A N 1
ATOM 4021 C CA . ILE A 1 543 ? 138.681 138.941 98.984 1.00 66.74 543 ILE A CA 1
ATOM 4022 C C . ILE A 1 543 ? 140.057 139.317 99.516 1.00 66.74 543 ILE A C 1
ATOM 4023 O O . ILE A 1 543 ? 140.281 139.321 100.731 1.00 66.74 543 ILE A O 1
ATOM 4028 N N . VAL A 1 544 ? 140.985 139.607 98.608 1.00 57.92 544 VAL A N 1
ATOM 4029 C CA . VAL A 1 544 ? 142.350 139.961 98.968 1.00 57.92 544 VAL A CA 1
ATOM 4030 C C . VAL A 1 544 ? 142.668 141.338 98.406 1.00 57.92 544 VAL A C 1
ATOM 4031 O O . VAL A 1 544 ? 142.134 141.748 97.370 1.00 57.92 544 VAL A O 1
ATOM 4035 N N . GLY A 1 545 ? 143.533 142.054 99.101 1.00 48.43 545 GLY A N 1
ATOM 4036 C CA . GLY A 1 545 ? 143.945 143.373 98.662 1.00 48.43 545 GLY A CA 1
ATOM 4037 C C . GLY A 1 545 ? 144.224 144.277 99.841 1.00 48.43 545 GLY A C 1
ATOM 4038 O O . GLY A 1 545 ? 144.003 143.926 100.999 1.00 48.43 545 GLY A O 1
ATOM 4039 N N . ASP A 1 546 ? 144.732 145.462 99.518 1.00 49.38 546 ASP A N 1
ATOM 4040 C CA . ASP A 1 546 ? 145.017 146.461 100.536 1.00 49.38 546 ASP A CA 1
ATOM 4041 C C . ASP A 1 546 ? 143.750 146.766 101.330 1.00 49.38 546 ASP A C 1
ATOM 4042 O O . ASP A 1 546 ? 142.717 147.110 100.742 1.00 49.38 546 ASP A O 1
ATOM 4047 N N . PRO A 1 547 ? 143.784 146.639 102.659 1.00 48.60 547 PRO A N 1
ATOM 4048 C CA . PRO A 1 547 ? 142.561 146.872 103.443 1.00 48.60 547 PRO A CA 1
ATOM 4049 C C . PRO A 1 547 ? 141.989 148.272 103.292 1.00 48.60 547 PRO A C 1
ATOM 4050 O O . PRO A 1 547 ? 140.778 148.444 103.464 1.00 48.60 547 PRO A O 1
ATOM 4054 N N . MET A 1 548 ? 142.809 149.276 102.972 1.00 48.84 548 MET A N 1
ATOM 4055 C CA . MET A 1 548 ? 142.266 150.609 102.723 1.00 48.84 548 MET A CA 1
ATOM 4056 C C . MET A 1 548 ? 141.465 150.644 101.428 1.00 48.84 548 MET A C 1
ATOM 4057 O O . MET A 1 548 ? 140.422 151.308 101.349 1.00 48.84 548 MET A O 1
ATOM 4062 N N . GLU A 1 549 ? 141.944 149.942 100.399 1.00 46.35 549 GLU A N 1
ATOM 4063 C CA . GLU A 1 549 ? 141.179 149.820 99.165 1.00 46.35 549 GLU A CA 1
ATOM 4064 C C . GLU A 1 549 ? 139.840 149.144 99.422 1.00 46.35 549 GLU A C 1
ATOM 4065 O O . GLU A 1 549 ? 138.802 149.587 98.917 1.00 46.35 549 GLU A O 1
ATOM 4071 N N . LYS A 1 550 ? 139.843 148.077 100.223 1.00 45.78 550 LYS A N 1
ATOM 4072 C CA . LYS A 1 550 ? 138.596 147.417 100.589 1.00 45.78 550 LYS A CA 1
ATOM 4073 C C . LYS A 1 550 ? 137.690 148.353 101.379 1.00 45.78 550 LYS A C 1
ATOM 4074 O O . LYS A 1 550 ? 136.469 148.361 101.184 1.00 45.78 550 LYS A O 1
ATOM 4080 N N . ALA A 1 551 ? 138.277 149.168 102.258 1.00 38.04 551 ALA A N 1
ATOM 4081 C CA . ALA A 1 551 ? 137.488 150.082 103.076 1.00 38.04 551 ALA A CA 1
ATOM 4082 C C . ALA A 1 551 ? 136.782 151.120 102.217 1.00 38.04 551 ALA A C 1
ATOM 4083 O O . ALA A 1 551 ? 135.588 151.381 102.397 1.00 38.04 551 ALA A O 1
ATOM 4085 N N . THR A 1 552 ? 137.502 151.724 101.270 1.00 33.33 552 THR A N 1
ATOM 4086 C CA . THR A 1 552 ? 136.857 152.724 100.424 1.00 33.33 552 THR A CA 1
ATOM 4087 C C . THR A 1 552 ? 135.867 152.080 99.461 1.00 33.33 552 THR A C 1
ATOM 4088 O O . THR A 1 552 ? 134.807 152.654 99.178 1.00 33.33 552 THR A O 1
ATOM 4092 N N . LEU A 1 553 ? 136.175 150.876 98.967 1.00 36.43 553 LEU A N 1
ATOM 4093 C CA . LEU A 1 553 ? 135.250 150.194 98.071 1.00 36.43 553 LEU A CA 1
ATOM 4094 C C . LEU A 1 553 ? 133.966 149.804 98.787 1.00 36.43 553 LEU A C 1
ATOM 4095 O O . LEU A 1 553 ? 132.907 149.723 98.156 1.00 36.43 553 LEU A O 1
ATOM 4100 N N . LYS A 1 554 ? 134.038 149.557 100.095 1.00 36.76 554 LYS A N 1
ATOM 4101 C CA . LYS A 1 554 ? 132.827 149.279 100.858 1.00 36.76 554 LYS A CA 1
ATOM 4102 C C . LYS A 1 554 ? 132.090 150.561 101.222 1.00 36.76 554 LYS A C 1
ATOM 4103 O O . LYS A 1 554 ? 130.855 150.599 101.185 1.00 36.76 554 LYS A O 1
ATOM 4109 N N . ALA A 1 555 ? 132.827 151.620 101.572 1.00 30.51 555 ALA A N 1
ATOM 4110 C CA . ALA A 1 555 ? 132.189 152.868 101.978 1.00 30.51 555 ALA A CA 1
ATOM 4111 C C . ALA A 1 555 ? 131.432 153.508 100.822 1.00 30.51 555 ALA A C 1
ATOM 4112 O O . ALA A 1 555 ? 130.328 154.029 101.013 1.00 30.51 555 ALA A O 1
ATOM 4114 N N . VAL A 1 556 ? 132.005 153.487 99.617 1.00 30.75 556 VAL A N 1
ATOM 4115 C CA . VAL A 1 556 ? 131.250 153.979 98.469 1.00 30.75 556 VAL A CA 1
ATOM 4116 C C . VAL A 1 556 ? 130.109 153.024 98.137 1.00 30.75 556 VAL A C 1
ATOM 4117 O O . VAL A 1 556 ? 129.073 153.441 97.605 1.00 30.75 556 VAL A O 1
ATOM 4121 N N . GLY A 1 557 ? 130.263 151.742 98.460 1.00 35.68 557 GLY A N 1
ATOM 4122 C CA . GLY A 1 557 ? 129.205 150.776 98.245 1.00 35.68 557 GLY A CA 1
ATOM 4123 C C . GLY A 1 557 ? 129.364 149.944 96.990 1.00 35.68 557 GLY A C 1
ATOM 4124 O O . GLY A 1 557 ? 128.408 149.767 96.232 1.00 35.68 557 GLY A O 1
ATOM 4125 N N . TRP A 1 558 ? 130.566 149.428 96.759 1.00 44.73 558 TRP A N 1
ATOM 4126 C CA . TRP A 1 558 ? 130.844 148.552 95.631 1.00 44.73 558 TRP A CA 1
ATOM 4127 C C . TRP A 1 558 ? 131.008 147.117 96.116 1.00 44.73 558 TRP A C 1
ATOM 4128 O O . TRP A 1 558 ? 131.460 146.869 97.237 1.00 44.73 558 TRP A O 1
ATOM 4139 N N . ALA A 1 559 ? 130.638 146.171 95.258 1.00 57.88 559 ALA A N 1
ATOM 4140 C CA . ALA A 1 559 ? 130.719 144.754 95.578 1.00 57.88 559 ALA A CA 1
ATOM 4141 C C . ALA A 1 559 ? 131.452 144.030 94.461 1.00 57.88 559 ALA A C 1
ATOM 4142 O O . ALA A 1 559 ? 131.057 144.124 93.295 1.00 57.88 559 ALA A O 1
ATOM 4144 N N . VAL A 1 560 ? 132.509 143.309 94.820 1.00 70.17 560 VAL A N 1
ATOM 4145 C CA . VAL A 1 560 ? 133.329 142.572 93.865 1.00 70.17 560 VAL A CA 1
ATOM 4146 C C . VAL A 1 560 ? 132.871 141.120 93.832 1.00 70.17 560 VAL A C 1
ATOM 4147 O O . VAL A 1 560 ? 132.528 140.537 94.868 1.00 70.17 560 VAL A O 1
ATOM 4151 N N . GLU A 1 561 ? 132.841 140.541 92.635 1.00 81.10 561 GLU A N 1
ATOM 4152 C CA . GLU A 1 561 ? 132.468 139.151 92.426 1.00 81.10 561 GLU A CA 1
ATOM 4153 C C . GLU A 1 561 ? 133.705 138.336 92.057 1.00 81.10 561 GLU A C 1
ATOM 4154 O O . GLU A 1 561 ? 134.821 138.857 91.982 1.00 81.10 561 GLU A O 1
ATOM 4160 N N . ARG A 1 562 ? 133.494 137.038 91.827 1.00 80.29 562 ARG A N 1
ATOM 4161 C CA . ARG A 1 562 ? 134.596 136.158 91.445 1.00 80.29 562 ARG A CA 1
ATOM 4162 C C . ARG A 1 562 ? 135.225 136.617 90.135 1.00 80.29 562 ARG A C 1
ATOM 4163 O O . ARG A 1 562 ? 136.439 136.831 90.050 1.00 80.29 562 ARG A O 1
ATOM 4165 N N . LYS A 1 563 ? 134.406 136.766 89.097 1.00 81.10 563 LYS A N 1
ATOM 4166 C CA . LYS A 1 563 ? 134.848 137.441 87.886 1.00 81.10 563 LYS A CA 1
ATOM 4167 C C . LYS A 1 563 ? 135.212 138.881 88.226 1.00 81.10 563 LYS A C 1
ATOM 4168 O O . LYS A 1 563 ? 134.580 139.508 89.080 1.00 81.10 563 LYS A O 1
ATOM 4170 N N . ASN A 1 564 ? 136.245 139.405 87.558 1.00 79.92 564 ASN A N 1
ATOM 4171 C CA . ASN A 1 564 ? 136.745 140.743 87.864 1.00 79.92 564 ASN A CA 1
ATOM 4172 C C . ASN A 1 564 ? 135.664 141.813 87.783 1.00 79.92 564 ASN A C 1
ATOM 4173 O O . ASN A 1 564 ? 135.844 142.904 88.336 1.00 79.92 564 ASN A O 1
ATOM 4175 N N . SER A 1 565 ? 134.550 141.534 87.111 1.00 77.63 565 SER A N 1
ATOM 4176 C CA . SER A 1 565 ? 133.450 142.486 87.060 1.00 77.63 565 SER A CA 1
ATOM 4177 C C . SER A 1 565 ? 132.850 142.675 88.447 1.00 77.63 565 SER A C 1
ATOM 4178 O O . SER A 1 565 ? 132.536 141.702 89.138 1.00 77.63 565 SER A O 1
ATOM 4180 N N . ASN A 1 566 ? 132.692 143.930 88.852 1.00 68.87 566 ASN A N 1
ATOM 4181 C CA . ASN A 1 566 ? 132.053 144.279 90.111 1.00 68.87 566 ASN A CA 1
ATOM 4182 C C . ASN A 1 566 ? 130.724 144.965 89.833 1.00 68.87 566 ASN A C 1
ATOM 4183 O O . ASN A 1 566 ? 130.607 145.758 88.894 1.00 68.87 566 ASN A O 1
ATOM 4185 N N . TYR A 1 567 ? 129.724 144.655 90.647 1.00 67.27 567 TYR A N 1
ATOM 4186 C CA . TYR A 1 567 ? 128.369 145.119 90.393 1.00 67.27 567 TYR A CA 1
ATOM 4187 C C . TYR A 1 567 ? 127.614 145.129 91.718 1.00 67.27 567 TYR A C 1
ATOM 4188 O O . TYR A 1 567 ? 128.229 145.095 92.790 1.00 67.27 567 TYR A O 1
ATOM 4190 N N . ARG A 1 568 ? 126.284 145.199 91.641 1.00 69.71 568 ARG A N 1
ATOM 4191 C CA . ARG A 1 568 ? 125.415 145.203 92.817 1.00 69.71 568 ARG A CA 1
ATOM 4192 C C . ARG A 1 568 ? 125.706 146.393 93.724 1.00 69.71 568 ARG A C 1
ATOM 4193 O O . ARG A 1 568 ? 125.554 146.310 94.945 1.00 69.71 568 ARG A O 1
ATOM 4195 N N . GLU A 1 569 ? 126.131 147.507 93.133 1.00 58.21 569 GLU A N 1
ATOM 4196 C CA . GLU A 1 569 ? 126.325 148.738 93.882 1.00 58.21 569 GLU A CA 1
ATOM 4197 C C . GLU A 1 569 ? 125.034 149.515 94.076 1.00 58.21 569 GLU A C 1
ATOM 4198 O O . GLU A 1 569 ? 124.971 150.377 94.960 1.00 58.21 569 GLU A O 1
ATOM 4200 N N . GLY A 1 570 ? 124.005 149.225 93.283 1.00 55.64 570 GLY A N 1
ATOM 4201 C CA . GLY A 1 570 ? 122.744 149.935 93.349 1.00 55.64 570 GLY A CA 1
ATOM 4202 C C . GLY A 1 570 ? 122.394 150.719 92.105 1.00 55.64 570 GLY A C 1
ATOM 4203 O O . GLY A 1 570 ? 121.295 151.283 92.042 1.00 55.64 570 GLY A O 1
ATOM 4204 N N . THR A 1 571 ? 123.283 150.777 91.114 1.00 57.00 571 THR A N 1
ATOM 4205 C CA . THR A 1 571 ? 123.015 151.539 89.901 1.00 57.00 571 THR A CA 1
ATOM 4206 C C . THR A 1 571 ? 123.233 150.696 88.650 1.00 57.00 571 THR A C 1
ATOM 4207 O O . THR A 1 571 ? 122.589 150.931 87.622 1.00 57.00 571 THR A O 1
ATOM 4209 N N . GLY A 1 572 ? 124.129 149.717 88.721 1.00 59.69 572 GLY A N 1
ATOM 4210 C CA . GLY A 1 572 ? 124.402 148.887 87.562 1.00 59.69 572 GLY A CA 1
ATOM 4211 C C . GLY A 1 572 ? 125.626 148.020 87.785 1.00 59.69 572 GLY A C 1
ATOM 4212 O O . GLY A 1 572 ? 125.990 147.716 88.922 1.00 59.69 572 GLY A O 1
ATOM 4213 N N . LYS A 1 573 ? 126.249 147.630 86.676 1.00 66.10 573 LYS A N 1
ATOM 4214 C CA . LYS A 1 573 ? 127.395 146.733 86.681 1.00 66.10 573 LYS A CA 1
ATOM 4215 C C . LYS A 1 573 ? 128.609 147.427 86.077 1.00 66.10 573 LYS A C 1
ATOM 4216 O O . LYS A 1 573 ? 128.522 148.534 85.540 1.00 66.10 573 LYS A O 1
ATOM 4218 N N . LEU A 1 574 ? 129.751 146.749 86.170 1.00 70.08 574 LEU A N 1
ATOM 4219 C CA . LEU A 1 574 ? 131.026 147.277 85.704 1.00 70.08 574 LEU A CA 1
ATOM 4220 C C . LEU A 1 574 ? 132.044 146.147 85.685 1.00 70.08 574 LEU A C 1
ATOM 4221 O O . LEU A 1 574 ? 132.093 145.342 86.618 1.00 70.08 574 LEU A O 1
ATOM 4226 N N . ASP A 1 575 ? 132.850 146.090 84.626 1.00 72.89 575 ASP A N 1
ATOM 4227 C CA . ASP A 1 575 ? 133.867 145.058 84.485 1.00 72.89 575 ASP A CA 1
ATOM 4228 C C . ASP A 1 575 ? 135.219 145.688 84.188 1.00 72.89 575 ASP A C 1
ATOM 4229 O O . ASP A 1 575 ? 135.305 146.790 83.639 1.00 72.89 575 ASP A O 1
ATOM 4234 N N . ILE A 1 576 ? 136.277 144.974 84.563 1.00 68.79 576 ILE A N 1
ATOM 4235 C CA . ILE A 1 576 ? 137.652 145.431 84.402 1.00 68.79 576 ILE A CA 1
ATOM 4236 C C . ILE A 1 576 ? 138.328 144.561 83.353 1.00 68.79 576 ILE A C 1
ATOM 4237 O O . ILE A 1 576 ? 138.219 143.329 83.395 1.00 68.79 576 ILE A O 1
ATOM 4242 N N . ILE A 1 577 ? 139.024 145.199 82.413 1.00 64.81 577 ILE A N 1
ATOM 4243 C CA . ILE A 1 577 ? 139.714 144.485 81.344 1.00 64.81 577 ILE A CA 1
ATOM 4244 C C . ILE A 1 577 ? 141.112 144.098 81.805 1.00 64.81 577 ILE A C 1
ATOM 4245 O O . ILE A 1 577 ? 141.461 142.913 81.841 1.00 64.81 577 ILE A O 1
ATOM 4250 N N . ARG A 1 578 ? 141.923 145.093 82.157 1.00 65.80 578 ARG A N 1
ATOM 4251 C CA . ARG A 1 578 ? 143.293 144.848 82.579 1.00 65.80 578 ARG A CA 1
ATOM 4252 C C . ARG A 1 578 ? 143.687 145.879 83.625 1.00 65.80 578 ARG A C 1
ATOM 4253 O O . ARG A 1 578 ? 143.265 147.037 83.566 1.00 65.80 578 ARG A O 1
ATOM 4255 N N . ARG A 1 579 ? 144.503 145.446 84.582 1.00 68.42 579 ARG A N 1
ATOM 4256 C CA . ARG A 1 579 ? 144.972 146.300 85.660 1.00 68.42 579 ARG A CA 1
ATOM 4257 C C . ARG A 1 579 ? 146.494 146.300 85.699 1.00 68.42 579 ARG A C 1
ATOM 4258 O O . ARG A 1 579 ? 147.142 145.348 85.256 1.00 68.42 579 ARG A O 1
ATOM 4266 N N . PHE A 1 580 ? 147.056 147.377 86.235 1.00 66.65 580 PHE A N 1
ATOM 4267 C CA . PHE A 1 580 ? 148.496 147.550 86.347 1.00 66.65 580 PHE A CA 1
ATOM 4268 C C . PHE A 1 580 ? 148.923 147.467 87.807 1.00 66.65 580 PHE A C 1
ATOM 4269 O O . PHE A 1 580 ? 148.100 147.389 88.721 1.00 66.65 580 PHE A O 1
ATOM 4277 N N . GLN A 1 581 ? 150.234 147.484 88.014 1.00 58.53 581 GLN A N 1
ATOM 4278 C CA . GLN A 1 581 ? 150.818 147.344 89.339 1.00 58.53 581 GLN A CA 1
ATOM 4279 C C . GLN A 1 581 ? 151.161 148.709 89.925 1.00 58.53 581 GLN A C 1
ATOM 4280 O O . GLN A 1 581 ? 151.130 149.737 89.246 1.00 58.53 581 GLN A O 1
ATOM 4282 N N . PHE A 1 582 ? 151.493 148.703 91.212 1.00 50.77 582 PHE A N 1
ATOM 4283 C CA . PHE A 1 582 ? 151.890 149.903 91.942 1.00 50.77 582 PHE A CA 1
ATOM 4284 C C . PHE A 1 582 ? 153.381 149.800 92.240 1.00 50.77 582 PHE A C 1
ATOM 4285 O O . PHE A 1 582 ? 153.797 149.034 93.113 1.00 50.77 582 PHE A O 1
ATOM 4293 N N . SER A 1 583 ? 154.182 150.572 91.514 1.00 48.58 583 SER A N 1
ATOM 4294 C CA . SER A 1 583 ? 155.620 150.579 91.726 1.00 48.58 583 SER A CA 1
ATOM 4295 C C . SER A 1 583 ? 155.992 151.551 92.839 1.00 48.58 583 SER A C 1
ATOM 4296 O O . SER A 1 583 ? 155.303 152.546 93.079 1.00 48.58 583 SER A O 1
ATOM 4299 N N . SER A 1 584 ? 157.095 151.247 93.525 1.00 45.82 584 SER A N 1
ATOM 4300 C CA . SER A 1 584 ? 157.586 152.141 94.570 1.00 45.82 584 SER A CA 1
ATOM 4301 C C . SER A 1 584 ? 157.946 153.503 93.992 1.00 45.82 584 SER A C 1
ATOM 4302 O O . SER A 1 584 ? 157.561 154.544 94.536 1.00 45.82 584 SER A O 1
ATOM 4305 N N . ALA A 1 585 ? 158.689 153.515 92.891 1.00 47.42 585 ALA A N 1
ATOM 4306 C CA . ALA A 1 585 ? 158.923 154.746 92.157 1.00 47.42 585 ALA A CA 1
ATOM 4307 C C . ALA A 1 585 ? 157.730 155.045 91.253 1.00 47.42 585 ALA A C 1
ATOM 4308 O O . ALA A 1 585 ? 156.948 154.156 90.905 1.00 47.42 585 ALA A O 1
ATOM 4310 N N . LEU A 1 586 ? 157.608 156.316 90.870 1.00 48.79 586 LEU A N 1
ATOM 4311 C CA . LEU A 1 586 ? 156.461 156.828 90.114 1.00 48.79 586 LEU A CA 1
ATOM 4312 C C . LEU A 1 586 ? 155.150 156.282 90.680 1.00 48.79 586 LEU A C 1
ATOM 4313 O O . LEU A 1 586 ? 154.291 155.762 89.966 1.00 48.79 586 LEU A O 1
ATOM 4318 N N . LYS A 1 587 ? 154.995 156.441 91.995 1.00 45.04 587 LYS A N 1
ATOM 4319 C CA . LYS A 1 587 ? 153.917 155.805 92.743 1.00 45.04 587 LYS A CA 1
ATOM 4320 C C . LYS A 1 587 ? 152.540 156.172 92.205 1.00 45.04 587 LYS A C 1
ATOM 4321 O O . LYS A 1 587 ? 152.103 157.321 92.330 1.00 45.04 587 LYS A O 1
ATOM 4323 N N . ARG A 1 588 ? 151.857 155.196 91.617 1.00 45.26 588 ARG A N 1
ATOM 4324 C CA . ARG A 1 588 ? 150.499 155.350 91.104 1.00 45.26 588 ARG A CA 1
ATOM 4325 C C . ARG A 1 588 ? 150.025 153.978 90.641 1.00 45.26 588 ARG A C 1
ATOM 4326 O O . ARG A 1 588 ? 150.774 152.998 90.669 1.00 45.26 588 ARG A O 1
ATOM 4334 N N . SER A 1 589 ? 148.768 153.918 90.213 1.00 37.45 589 SER A N 1
ATOM 4335 C CA . SER A 1 589 ? 148.176 152.698 89.687 1.00 37.45 589 SER A CA 1
ATOM 4336 C C . SER A 1 589 ? 147.359 153.068 88.455 1.00 37.45 589 SER A C 1
ATOM 4337 O O . SER A 1 589 ? 147.419 154.201 87.967 1.00 37.45 589 SER A O 1
ATOM 4340 N N . ALA A 1 590 ? 146.589 152.109 87.953 1.00 44.27 590 ALA A N 1
ATOM 4341 C CA . ALA A 1 590 ? 145.749 152.324 86.782 1.00 44.27 590 ALA A CA 1
ATOM 4342 C C . ALA A 1 590 ? 144.817 151.130 86.640 1.00 44.27 590 ALA A C 1
ATOM 4343 O O . ALA A 1 590 ? 144.915 150.151 87.384 1.00 44.27 590 ALA A O 1
ATOM 4345 N N . SER A 1 591 ? 143.913 151.227 85.669 1.00 50.65 591 SER A N 1
ATOM 4346 C CA . SER A 1 591 ? 142.985 150.154 85.343 1.00 50.65 591 SER A CA 1
ATOM 4347 C C . SER A 1 591 ? 142.254 150.521 84.063 1.00 50.65 591 SER A C 1
ATOM 4348 O O . SER A 1 591 ? 142.082 151.702 83.750 1.00 50.65 591 SER A O 1
ATOM 4351 N N . ILE A 1 592 ? 141.828 149.497 83.329 1.00 59.40 592 ILE A N 1
ATOM 4352 C CA . ILE A 1 592 ? 141.069 149.661 82.095 1.00 59.40 592 ILE A CA 1
ATOM 4353 C C . ILE A 1 592 ? 139.740 148.949 82.290 1.00 59.40 592 ILE A C 1
ATOM 4354 O O . ILE A 1 592 ? 139.694 147.714 82.355 1.00 59.40 592 ILE A O 1
ATOM 4359 N N . ALA A 1 593 ? 138.662 149.716 82.380 1.00 66.29 593 ALA A N 1
ATOM 4360 C CA . ALA A 1 593 ? 137.339 149.175 82.647 1.00 66.29 593 ALA A CA 1
ATOM 4361 C C . ALA A 1 593 ? 136.422 149.393 81.451 1.00 66.29 593 ALA A C 1
ATOM 4362 O O . ALA A 1 593 ? 136.784 150.035 80.463 1.00 66.29 593 ALA A O 1
ATOM 4364 N N . SER A 1 594 ? 135.217 148.839 81.556 1.00 69.57 594 SER A N 1
ATOM 4365 C CA . SER A 1 594 ? 134.208 148.972 80.517 1.00 69.57 594 SER A CA 1
ATOM 4366 C C . SER A 1 594 ? 132.835 149.084 81.163 1.00 69.57 594 SER A C 1
ATOM 4367 O O . SER A 1 594 ? 132.613 148.604 82.277 1.00 69.57 594 SER A O 1
ATOM 4370 N N . HIS A 1 595 ? 131.917 149.728 80.452 1.00 75.55 595 HIS A N 1
ATOM 4371 C CA . HIS A 1 595 ? 130.558 149.936 80.924 1.00 75.55 595 HIS A CA 1
ATOM 4372 C C . HIS A 1 595 ? 129.586 149.592 79.802 1.00 75.55 595 HIS A C 1
ATOM 4373 O O . HIS A 1 595 ? 129.986 149.292 78.673 1.00 75.55 595 HIS A O 1
ATOM 4380 N N . ASN A 1 596 ? 128.291 149.632 80.123 1.00 76.63 596 ASN A N 1
ATOM 4381 C CA . ASN A 1 596 ? 127.273 149.368 79.112 1.00 76.63 596 ASN A CA 1
ATOM 4382 C C . ASN A 1 596 ? 127.269 150.436 78.027 1.00 76.63 596 ASN A C 1
ATOM 4383 O O . ASN A 1 596 ? 126.904 150.151 76.881 1.00 76.63 596 ASN A O 1
ATOM 4385 N N . ASP A 1 597 ? 127.670 151.662 78.363 1.00 73.71 597 ASP A N 1
ATOM 4386 C CA . ASP A 1 597 ? 127.674 152.745 77.385 1.00 73.71 597 ASP A CA 1
ATOM 4387 C C . ASP A 1 597 ? 128.933 152.714 76.525 1.00 73.71 597 ASP A C 1
ATOM 4388 O O . ASP A 1 597 ? 128.858 152.558 75.301 1.00 73.71 597 ASP A O 1
ATOM 4390 N N . ALA A 1 598 ? 130.099 152.858 77.148 1.00 70.80 598 ALA A N 1
ATOM 4391 C CA . ALA A 1 598 ? 131.356 152.936 76.415 1.00 70.80 598 ALA A CA 1
ATOM 4392 C C . ALA A 1 598 ? 132.466 152.352 77.281 1.00 70.80 598 ALA A C 1
ATOM 4393 O O . ALA A 1 598 ? 132.209 151.663 78.273 1.00 70.80 598 ALA A O 1
ATOM 4395 N N . LEU A 1 599 ? 133.709 152.629 76.895 1.00 71.96 599 LEU A N 1
ATOM 4396 C CA . LEU A 1 599 ? 134.892 152.133 77.582 1.00 71.96 599 LEU A CA 1
ATOM 4397 C C . LEU A 1 599 ? 135.702 153.315 78.098 1.00 71.96 599 LEU A C 1
ATOM 4398 O O . LEU A 1 599 ? 135.850 154.327 77.407 1.00 71.96 599 LEU A O 1
ATOM 4403 N N . PHE A 1 600 ? 136.220 153.184 79.319 1.00 67.02 600 PHE A N 1
ATOM 4404 C CA . PHE A 1 600 ? 137.031 154.224 79.936 1.00 67.02 600 PHE A CA 1
ATOM 4405 C C . PHE A 1 600 ? 138.227 153.576 80.623 1.00 67.02 600 PHE A C 1
ATOM 4406 O O . PHE A 1 600 ? 138.374 152.350 80.638 1.00 67.02 600 PHE A O 1
ATOM 4414 N N . ALA A 1 601 ? 139.087 154.412 81.199 1.00 59.35 601 ALA A N 1
ATOM 4415 C CA . ALA A 1 601 ? 140.277 153.946 81.902 1.00 59.35 601 ALA A CA 1
ATOM 4416 C C . ALA A 1 601 ? 140.448 154.774 83.165 1.00 59.35 601 ALA A C 1
ATOM 4417 O O . ALA A 1 601 ? 140.580 155.999 83.089 1.00 59.35 601 ALA A O 1
ATOM 4419 N N . ALA A 1 602 ? 140.449 154.110 84.316 1.00 45.43 602 ALA A N 1
ATOM 4420 C CA . ALA A 1 602 ? 140.560 154.775 85.605 1.00 45.43 602 ALA A CA 1
ATOM 4421 C C . ALA A 1 602 ? 142.001 154.738 86.096 1.00 45.43 602 ALA A C 1
ATOM 4422 O O . ALA A 1 602 ? 142.698 153.732 85.933 1.00 45.43 602 ALA A O 1
ATOM 4424 N N . VAL A 1 603 ? 142.443 155.844 86.692 1.00 35.21 603 VAL A N 1
ATOM 4425 C CA . VAL A 1 603 ? 143.797 155.985 87.214 1.00 35.21 603 VAL A CA 1
ATOM 4426 C C . VAL A 1 603 ? 143.714 156.584 88.610 1.00 35.21 603 VAL A C 1
ATOM 4427 O O . VAL A 1 603 ? 142.988 157.558 88.833 1.00 35.21 603 VAL A O 1
ATOM 4431 N N . LYS A 1 604 ? 144.457 156.005 89.551 1.00 28.19 604 LYS A N 1
ATOM 4432 C CA . LYS A 1 604 ? 144.455 156.468 90.936 1.00 28.19 604 LYS A CA 1
ATOM 4433 C C . LYS A 1 604 ? 145.876 156.407 91.472 1.00 28.19 604 LYS A C 1
ATOM 4434 O O . LYS A 1 604 ? 146.432 155.318 91.631 1.00 28.19 604 LYS A O 1
ATOM 4440 N N . GLY A 1 605 ? 146.455 157.567 91.762 1.00 28.38 605 GLY A N 1
ATOM 4441 C CA . GLY A 1 605 ? 147.794 157.617 92.312 1.00 28.38 605 GLY A CA 1
ATOM 4442 C C . GLY A 1 605 ? 148.030 158.829 93.185 1.00 28.38 605 GLY A C 1
ATOM 4443 O O . GLY A 1 605 ? 147.088 159.556 93.509 1.00 28.38 605 GLY A O 1
ATOM 4444 N N . ALA A 1 606 ? 149.282 159.053 93.576 1.00 28.72 606 ALA A N 1
ATOM 4445 C CA . ALA A 1 606 ? 149.621 160.220 94.371 1.00 28.72 606 ALA A CA 1
ATOM 4446 C C . ALA A 1 606 ? 149.205 161.495 93.637 1.00 28.72 606 ALA A C 1
ATOM 4447 O O . ALA A 1 606 ? 149.216 161.541 92.404 1.00 28.72 606 ALA A O 1
ATOM 4449 N N . PRO A 1 607 ? 148.826 162.547 94.369 1.00 27.79 607 PRO A N 1
ATOM 4450 C CA . PRO A 1 607 ? 148.280 163.736 93.694 1.00 27.79 607 PRO A CA 1
ATOM 4451 C C . PRO A 1 607 ? 149.302 164.493 92.867 1.00 27.79 607 PRO A C 1
ATOM 4452 O O . PRO A 1 607 ? 148.970 164.990 91.783 1.00 27.79 607 PRO A O 1
ATOM 4456 N N . GLU A 1 608 ? 150.543 164.591 93.346 1.00 41.21 608 GLU A N 1
ATOM 4457 C CA . GLU A 1 608 ? 151.551 165.391 92.656 1.00 41.21 608 GLU A CA 1
ATOM 4458 C C . GLU A 1 608 ? 151.943 164.765 91.322 1.00 41.21 608 GLU A C 1
ATOM 4459 O O . GLU A 1 608 ? 152.197 165.475 90.342 1.00 41.21 608 GLU A O 1
ATOM 4465 N N . THR A 1 609 ? 151.998 163.433 91.263 1.00 40.33 609 THR A N 1
ATOM 4466 C CA . THR A 1 609 ? 152.366 162.770 90.016 1.00 40.33 609 THR A CA 1
ATOM 4467 C C . THR A 1 609 ? 151.211 162.780 89.024 1.00 40.33 609 THR A C 1
ATOM 4468 O O . THR A 1 609 ? 151.426 162.892 87.812 1.00 40.33 609 THR A O 1
ATOM 4472 N N . ILE A 1 610 ? 149.978 162.655 89.517 1.00 40.77 610 ILE A N 1
ATOM 4473 C CA . ILE A 1 610 ? 148.818 162.712 88.632 1.00 40.77 610 ILE A CA 1
ATOM 4474 C C . ILE A 1 610 ? 148.634 164.124 88.091 1.00 40.77 610 ILE A C 1
ATOM 4475 O O . ILE A 1 610 ? 148.162 164.315 86.963 1.00 40.77 610 ILE A O 1
ATOM 4480 N N . ARG A 1 611 ? 149.024 165.134 88.875 1.00 47.65 611 ARG A N 1
ATOM 4481 C CA . ARG A 1 611 ? 148.806 166.520 88.466 1.00 47.65 611 ARG A CA 1
ATOM 4482 C C . ARG A 1 611 ? 149.493 166.827 87.141 1.00 47.65 611 ARG A C 1
ATOM 4483 O O . ARG A 1 611 ? 148.903 167.465 86.262 1.00 47.65 611 ARG A O 1
ATOM 4491 N N . GLU A 1 612 ? 150.740 166.385 86.978 1.00 53.77 612 GLU A N 1
ATOM 4492 C CA . GLU A 1 612 ? 151.453 166.647 85.732 1.00 53.77 612 GLU A CA 1
ATOM 4493 C C . GLU A 1 612 ? 150.877 165.831 84.581 1.00 53.77 612 GLU A C 1
ATOM 4494 O O . GLU A 1 612 ? 151.170 166.101 83.411 1.00 53.77 612 GLU A O 1
ATOM 4500 N N . ARG A 1 613 ? 150.054 164.827 84.892 1.00 57.94 613 ARG A N 1
ATOM 4501 C CA . ARG A 1 613 ? 149.559 163.932 83.852 1.00 57.94 613 ARG A CA 1
ATOM 4502 C C . ARG A 1 613 ? 148.373 164.533 83.107 1.00 57.94 613 ARG A C 1
ATOM 4503 O O . ARG A 1 613 ? 148.393 164.628 81.874 1.00 57.94 613 ARG A O 1
ATOM 4511 N N . LEU A 1 614 ? 147.332 164.939 83.829 1.00 57.13 614 LEU A N 1
ATOM 4512 C CA . LEU A 1 614 ? 146.120 165.414 83.179 1.00 57.13 614 LEU A CA 1
ATOM 4513 C C . LEU A 1 614 ? 146.339 166.792 82.570 1.00 57.13 614 LEU A C 1
ATOM 4514 O O . LEU A 1 614 ? 147.197 167.563 83.011 1.00 57.13 614 LEU A O 1
ATOM 4519 N N . SER A 1 615 ? 145.548 167.096 81.541 1.00 68.69 615 SER A N 1
ATOM 4520 C CA . SER A 1 615 ? 145.698 168.356 80.819 1.00 68.69 615 SER A CA 1
ATOM 4521 C C . SER A 1 615 ? 144.955 169.489 81.518 1.00 68.69 615 SER A C 1
ATOM 4522 O O . SER A 1 615 ? 145.550 170.515 81.867 1.00 68.69 615 SER A O 1
ATOM 4525 N N . ASP A 1 616 ? 143.652 169.320 81.730 1.00 65.35 616 ASP A N 1
ATOM 4526 C CA . ASP A 1 616 ? 142.845 170.361 82.353 1.00 65.35 616 ASP A CA 1
ATOM 4527 C C . ASP A 1 616 ? 143.162 170.463 83.839 1.00 65.35 616 ASP A C 1
ATOM 4528 O O . ASP A 1 616 ? 142.576 169.747 84.657 1.00 65.35 616 ASP A O 1
ATOM 4533 N N . ILE A 1 617 ? 144.086 171.351 84.194 1.00 54.83 617 ILE A N 1
ATOM 4534 C CA . ILE A 1 617 ? 144.470 171.557 85.588 1.00 54.83 617 ILE A CA 1
ATOM 4535 C C . ILE A 1 617 ? 143.402 172.396 86.277 1.00 54.83 617 ILE A C 1
ATOM 4536 O O . ILE A 1 617 ? 143.151 173.538 85.865 1.00 54.83 617 ILE A O 1
ATOM 4541 N N . PRO A 1 618 ? 142.748 171.880 87.317 1.00 54.79 618 PRO A N 1
ATOM 4542 C CA . PRO A 1 618 ? 141.763 172.690 88.045 1.00 54.79 618 PRO A CA 1
ATOM 4543 C C . PRO A 1 618 ? 142.406 173.874 88.751 1.00 54.79 618 PRO A C 1
ATOM 4544 O O . PRO A 1 618 ? 143.633 174.014 88.752 1.00 54.79 618 PRO A O 1
ATOM 4548 N N . LYS A 1 619 ? 141.589 174.730 89.361 1.00 53.74 619 LYS A N 1
ATOM 4549 C CA . LYS A 1 619 ? 142.108 175.936 89.993 1.00 53.74 619 LYS A CA 1
ATOM 4550 C C . LYS A 1 619 ? 142.485 175.721 91.454 1.00 53.74 619 LYS A C 1
ATOM 4551 O O . LYS A 1 619 ? 143.455 176.319 91.934 1.00 53.74 619 LYS A O 1
ATOM 4557 N N . ASN A 1 620 ? 141.747 174.881 92.175 1.00 43.35 620 ASN A N 1
ATOM 4558 C CA . ASN A 1 620 ? 141.985 174.652 93.593 1.00 43.35 620 ASN A CA 1
ATOM 4559 C C . ASN A 1 620 ? 142.721 173.348 93.870 1.00 43.35 620 ASN A C 1
ATOM 4560 O O . ASN A 1 620 ? 142.748 172.899 95.020 1.00 43.35 620 ASN A O 1
ATOM 4565 N N . TYR A 1 621 ? 143.315 172.734 92.845 1.00 34.88 621 TYR A N 1
ATOM 4566 C CA . TYR A 1 621 ? 144.041 171.481 93.028 1.00 34.88 621 TYR A CA 1
ATOM 4567 C C . TYR A 1 621 ? 145.123 171.624 94.094 1.00 34.88 621 TYR A C 1
ATOM 4568 O O . TYR A 1 621 ? 145.122 170.909 95.105 1.00 34.88 621 TYR A O 1
ATOM 4577 N N . ASP A 1 622 ? 146.065 172.544 93.872 1.00 33.92 622 ASP A N 1
ATOM 4578 C CA . ASP A 1 622 ? 147.195 172.699 94.782 1.00 33.92 622 ASP A CA 1
ATOM 4579 C C . ASP A 1 622 ? 146.740 173.155 96.160 1.00 33.92 622 ASP A C 1
ATOM 4580 O O . ASP A 1 622 ? 147.258 172.681 97.179 1.00 33.92 622 ASP A O 1
ATOM 4585 N N . GLU A 1 623 ? 145.773 174.071 96.212 1.00 35.67 623 GLU A N 1
ATOM 4586 C CA . GLU A 1 623 ? 145.298 174.577 97.494 1.00 35.67 623 GLU A CA 1
ATOM 4587 C C . GLU A 1 623 ? 144.674 173.464 98.324 1.00 35.67 623 GLU A C 1
ATOM 4588 O O . GLU A 1 623 ? 144.971 173.322 99.515 1.00 35.67 623 GLU A O 1
ATOM 4594 N N . ILE A 1 624 ? 143.823 172.645 97.703 1.00 27.45 624 ILE A N 1
ATOM 4595 C CA . ILE A 1 624 ? 143.166 171.569 98.437 1.00 27.45 624 ILE A CA 1
ATOM 4596 C C . ILE A 1 624 ? 144.174 170.504 98.848 1.00 27.45 624 ILE A C 1
ATOM 4597 O O . ILE A 1 624 ? 144.129 169.990 99.974 1.00 27.45 624 ILE A O 1
ATOM 4602 N N . TYR A 1 625 ? 145.103 170.162 97.952 1.00 24.81 625 TYR A N 1
ATOM 4603 C CA . TYR A 1 625 ? 146.127 169.180 98.292 1.00 24.81 625 TYR A CA 1
ATOM 4604 C C . TYR A 1 625 ? 146.946 169.633 99.495 1.00 24.81 625 TYR A C 1
ATOM 4605 O O . TYR A 1 625 ? 147.123 168.879 100.460 1.00 24.81 625 TYR A O 1
ATOM 4614 N N . LYS A 1 626 ? 147.441 170.872 99.465 1.00 24.48 626 LYS A N 1
ATOM 4615 C CA . LYS A 1 626 ? 148.264 171.364 100.561 1.00 24.48 626 LYS A CA 1
ATOM 4616 C C . LYS A 1 626 ? 147.455 171.640 101.820 1.00 24.48 626 LYS A C 1
ATOM 4617 O O . LYS A 1 626 ? 148.032 171.676 102.911 1.00 24.48 626 LYS A O 1
ATOM 4623 N N . SER A 1 627 ? 146.141 171.838 101.703 1.00 21.47 627 SER A N 1
ATOM 4624 C CA . SER A 1 627 ? 145.329 172.046 102.893 1.00 21.47 627 SER A CA 1
ATOM 4625 C C . SER A 1 627 ? 144.972 170.736 103.574 1.00 21.47 627 SER A C 1
ATOM 4626 O O . SER A 1 627 ? 144.805 170.706 104.797 1.00 21.47 627 SER A O 1
ATOM 4629 N N . PHE A 1 628 ? 144.843 169.653 102.812 1.00 19.54 628 PHE A N 1
ATOM 4630 C CA . PHE A 1 628 ? 144.519 168.362 103.401 1.00 19.54 628 PHE A CA 1
ATOM 4631 C C . PHE A 1 628 ? 145.744 167.521 103.720 1.00 19.54 628 PHE A C 1
ATOM 4632 O O . PHE A 1 628 ? 145.616 166.527 104.441 1.00 19.54 628 PHE A O 1
ATOM 4640 N N . THR A 1 629 ? 146.920 167.881 103.208 1.00 20.24 629 THR A N 1
ATOM 4641 C CA . THR A 1 629 ? 148.122 167.116 103.514 1.00 20.24 629 THR A CA 1
ATOM 4642 C C . THR A 1 629 ? 148.907 167.695 104.681 1.00 20.24 629 THR A C 1
ATOM 4643 O O . THR A 1 629 ? 149.593 166.948 105.387 1.00 20.24 629 THR A O 1
ATOM 4647 N N . ARG A 1 630 ? 148.821 169.006 104.906 1.00 21.91 630 ARG A N 1
ATOM 4648 C CA . ARG A 1 630 ? 149.527 169.618 106.024 1.00 21.91 630 ARG A CA 1
ATOM 4649 C C . ARG A 1 630 ? 148.890 169.313 107.369 1.00 21.91 630 ARG A C 1
ATOM 4650 O O . ARG A 1 630 ? 149.430 169.743 108.393 1.00 21.91 630 ARG A O 1
ATOM 4658 N N . SER A 1 631 ? 147.759 168.607 107.406 1.00 19.24 631 SER A N 1
ATOM 4659 C CA . SER A 1 631 ? 147.135 168.198 108.664 1.00 19.24 631 SER A CA 1
ATOM 4660 C C . SER A 1 631 ? 146.786 166.713 108.585 1.00 19.24 631 SER A C 1
ATOM 4661 O O . SER A 1 631 ? 145.649 166.344 108.289 1.00 19.24 631 SER A O 1
ATOM 4664 N N . GLY A 1 632 ? 147.768 165.862 108.865 1.00 17.28 632 GLY A N 1
ATOM 4665 C CA . GLY A 1 632 ? 147.511 164.453 109.090 1.00 17.28 632 GLY A CA 1
ATOM 4666 C C . GLY A 1 632 ? 147.116 163.618 107.888 1.00 17.28 632 GLY A C 1
ATOM 4667 O O . GLY A 1 632 ? 147.766 162.613 107.589 1.00 17.28 632 GLY A O 1
ATOM 4668 N N . SER A 1 633 ? 146.050 164.022 107.200 1.00 17.07 633 SER A N 1
ATOM 4669 C CA . SER A 1 633 ? 145.404 163.166 106.213 1.00 17.07 633 SER A CA 1
ATOM 4670 C C . SER A 1 633 ? 146.367 162.749 105.107 1.00 17.07 633 SER A C 1
ATOM 4671 O O . SER A 1 633 ? 147.360 163.422 104.825 1.00 17.07 633 SER A O 1
ATOM 4674 N N . ARG A 1 634 ? 146.059 161.614 104.481 1.00 23.70 634 ARG A N 1
ATOM 4675 C CA . ARG A 1 634 ? 146.838 161.061 103.378 1.00 23.70 634 ARG A CA 1
ATOM 4676 C C . ARG A 1 634 ? 145.940 160.996 102.150 1.00 23.70 634 ARG A C 1
ATOM 4677 O O . ARG A 1 634 ? 145.135 160.070 102.014 1.00 23.70 634 ARG A O 1
ATOM 4685 N N . VAL A 1 635 ? 146.084 161.964 101.256 1.00 35.00 635 VAL A N 1
ATOM 4686 C CA . VAL A 1 635 ? 145.180 162.099 100.125 1.00 35.00 635 VAL A CA 1
ATOM 4687 C C . VAL A 1 635 ? 145.587 161.138 99.016 1.00 35.00 635 VAL A C 1
ATOM 4688 O O . VAL A 1 635 ? 146.717 160.649 98.961 1.00 35.00 635 VAL A O 1
ATOM 4692 N N . LEU A 1 636 ? 144.640 160.861 98.122 1.00 35.00 636 LEU A N 1
ATOM 4693 C CA . LEU A 1 636 ? 144.877 160.071 96.920 1.00 35.00 636 LEU A CA 1
ATOM 4694 C C . LEU A 1 636 ? 144.031 160.660 95.805 1.00 35.00 636 LEU A C 1
ATOM 4695 O O . LEU A 1 636 ? 142.801 160.640 95.888 1.00 35.00 636 LEU A O 1
ATOM 4700 N N . ALA A 1 637 ? 144.676 161.183 94.773 1.00 25.47 637 ALA A N 1
ATOM 4701 C CA . ALA A 1 637 ? 143.981 161.854 93.685 1.00 25.47 637 ALA A CA 1
ATOM 4702 C C . ALA A 1 637 ? 143.785 160.880 92.535 1.00 25.47 637 ALA A C 1
ATOM 4703 O O . ALA A 1 637 ? 144.760 160.355 91.990 1.00 25.47 637 ALA A O 1
ATOM 4705 N N . LEU A 1 638 ? 142.532 160.653 92.164 1.00 28.05 638 LEU A N 1
ATOM 4706 C CA . LEU A 1 638 ? 142.174 159.745 91.088 1.00 28.05 638 LEU A CA 1
ATOM 4707 C C . LEU A 1 638 ? 141.674 160.517 89.873 1.00 28.05 638 LEU A C 1
ATOM 4708 O O . LEU A 1 638 ? 141.129 161.617 89.996 1.00 28.05 638 LEU A O 1
ATOM 4713 N N . ALA A 1 639 ? 141.873 159.930 88.696 1.00 34.09 639 ALA A N 1
ATOM 4714 C CA . ALA A 1 639 ? 141.471 160.553 87.444 1.00 34.09 639 ALA A CA 1
ATOM 4715 C C . ALA A 1 639 ? 141.124 159.462 86.443 1.00 34.09 639 ALA A C 1
ATOM 4716 O O . ALA A 1 639 ? 141.436 158.286 86.642 1.00 34.09 639 ALA A O 1
ATOM 4718 N N . SER A 1 640 ? 140.475 159.865 85.351 1.00 47.63 640 SER A N 1
ATOM 4719 C CA . SER A 1 640 ? 140.030 158.928 84.329 1.00 47.63 640 SER A CA 1
ATOM 4720 C C . SER A 1 640 ? 140.221 159.548 82.951 1.00 47.63 640 SER A C 1
ATOM 4721 O O . SER A 1 640 ? 140.722 160.668 82.811 1.00 47.63 640 SER A O 1
ATOM 4724 N N . LYS A 1 641 ? 139.806 158.803 81.927 1.00 62.74 641 LYS A N 1
ATOM 4725 C CA . LYS A 1 641 ? 139.885 159.239 80.540 1.00 62.74 641 LYS A CA 1
ATOM 4726 C C . LYS A 1 641 ? 139.009 158.329 79.693 1.00 62.74 641 LYS A C 1
ATOM 4727 O O . LYS A 1 641 ? 138.990 157.114 79.903 1.00 62.74 641 LYS A O 1
ATOM 4733 N N . SER A 1 642 ? 138.289 158.922 78.744 1.00 67.06 642 SER A N 1
ATOM 4734 C CA . SER A 1 642 ? 137.481 158.150 77.810 1.00 67.06 642 SER A CA 1
ATOM 4735 C C . SER A 1 642 ? 138.381 157.495 76.769 1.00 67.06 642 SER A C 1
ATOM 4736 O O . SER A 1 642 ? 139.267 158.145 76.206 1.00 67.06 642 SER A O 1
ATOM 4739 N N . LEU A 1 643 ? 138.155 156.211 76.517 1.00 67.72 643 LEU A N 1
ATOM 4740 C CA . LEU A 1 643 ? 138.989 155.434 75.601 1.00 67.72 643 LEU A CA 1
ATOM 4741 C C . LEU A 1 643 ? 138.092 154.635 74.666 1.00 67.72 643 LEU A C 1
ATOM 4742 O O . LEU A 1 643 ? 137.418 153.687 75.120 1.00 67.72 643 LEU A O 1
ATOM 4747 N N . PRO A 1 644 ? 138.044 154.968 73.381 1.00 69.43 644 PRO A N 1
ATOM 4748 C CA . PRO A 1 644 ? 137.258 154.170 72.437 1.00 69.43 644 PRO A CA 1
ATOM 4749 C C . PRO A 1 644 ? 137.997 152.905 72.024 1.00 69.43 644 PRO A C 1
ATOM 4750 O O . PRO A 1 644 ? 139.225 152.817 72.079 1.00 69.43 644 PRO A O 1
ATOM 4754 N N . LYS A 1 645 ? 137.216 151.916 71.602 1.00 59.35 645 LYS A N 1
ATOM 4755 C CA . LYS A 1 645 ? 137.771 150.632 71.186 1.00 59.35 645 LYS A CA 1
ATOM 4756 C C . LYS A 1 645 ? 138.555 150.766 69.886 1.00 59.35 645 LYS A C 1
ATOM 4757 O O . LYS A 1 645 ? 139.664 150.245 69.763 1.00 59.35 645 LYS A O 1
ATOM 4763 N N . ASP A 1 653 ? 144.472 145.840 74.951 1.00 64.58 653 ASP A N 1
ATOM 4764 C CA . ASP A 1 653 ? 145.883 145.494 75.074 1.00 64.58 653 ASP A CA 1
ATOM 4765 C C . ASP A 1 653 ? 146.764 146.552 74.419 1.00 64.58 653 ASP A C 1
ATOM 4766 O O . ASP A 1 653 ? 146.836 146.640 73.193 1.00 64.58 653 ASP A O 1
ATOM 4768 N N . LEU A 1 654 ? 147.436 147.352 75.244 1.00 78.73 654 LEU A N 1
ATOM 4769 C CA . LEU A 1 654 ? 148.284 148.432 74.760 1.00 78.73 654 LEU A CA 1
ATOM 4770 C C . LEU A 1 654 ? 149.316 148.763 75.831 1.00 78.73 654 LEU A C 1
ATOM 4771 O O . LEU A 1 654 ? 149.397 148.102 76.870 1.00 78.73 654 LEU A O 1
ATOM 4776 N N . ASN A 1 655 ? 150.110 149.798 75.569 1.00 85.43 655 ASN A N 1
ATOM 4777 C CA . ASN A 1 655 ? 151.200 150.183 76.457 1.00 85.43 655 ASN A CA 1
ATOM 4778 C C . ASN A 1 655 ? 150.646 150.956 77.656 1.00 85.43 655 ASN A C 1
ATOM 4779 O O . ASN A 1 655 ? 149.434 151.112 77.824 1.00 85.43 655 ASN A O 1
ATOM 4784 N N . ARG A 1 656 ? 151.542 151.455 78.507 1.00 81.77 656 ARG A N 1
ATOM 4785 C CA . ARG A 1 656 ? 151.170 152.171 79.722 1.00 81.77 656 ARG A CA 1
ATOM 4786 C C . ARG A 1 656 ? 151.160 153.682 79.546 1.00 81.77 656 ARG A C 1
ATOM 4787 O O . ARG A 1 656 ? 150.337 154.366 80.160 1.00 81.77 656 ARG A O 1
ATOM 4795 N N . ASP A 1 657 ? 152.061 154.225 78.726 1.00 86.40 657 ASP A N 1
ATOM 4796 C CA . ASP A 1 657 ? 152.107 155.669 78.534 1.00 86.40 657 ASP A CA 1
ATOM 4797 C C . ASP A 1 657 ? 150.941 156.181 77.701 1.00 86.40 657 ASP A C 1
ATOM 4798 O O . ASP A 1 657 ? 150.669 157.386 77.716 1.00 86.40 657 ASP A O 1
ATOM 4803 N N . ASP A 1 658 ? 150.249 155.301 76.977 1.00 85.66 658 ASP A N 1
ATOM 4804 C CA . ASP A 1 658 ? 149.141 155.745 76.140 1.00 85.66 658 ASP A CA 1
ATOM 4805 C C . ASP A 1 658 ? 147.872 155.937 76.963 1.00 85.66 658 ASP A C 1
ATOM 4806 O O . ASP A 1 658 ? 147.153 156.924 76.776 1.00 85.66 658 ASP A O 1
ATOM 4811 N N . VAL A 1 659 ? 147.589 155.015 77.887 1.00 81.38 659 VAL A N 1
ATOM 4812 C CA . VAL A 1 659 ? 146.395 155.154 78.714 1.00 81.38 659 VAL A CA 1
ATOM 4813 C C . VAL A 1 659 ? 146.543 156.316 79.686 1.00 81.38 659 VAL A C 1
ATOM 4814 O O . VAL A 1 659 ? 145.556 156.978 80.029 1.00 81.38 659 VAL A O 1
ATOM 4818 N N . GLU A 1 660 ? 147.765 156.588 80.144 1.00 78.00 660 GLU A N 1
ATOM 4819 C CA . GLU A 1 660 ? 148.038 157.706 81.038 1.00 78.00 660 GLU A CA 1
ATOM 4820 C C . GLU A 1 660 ? 148.557 158.928 80.288 1.00 78.00 660 GLU A C 1
ATOM 4821 O O . GLU A 1 660 ? 149.306 159.730 80.854 1.00 78.00 660 GLU A O 1
ATOM 4827 N N . SER A 1 661 ? 148.183 159.077 79.016 1.00 77.11 661 SER A N 1
ATOM 4828 C CA . SER A 1 661 ? 148.615 160.236 78.242 1.00 77.11 661 SER A CA 1
ATOM 4829 C C . SER A 1 661 ? 148.059 161.526 78.834 1.00 77.11 661 SER A C 1
ATOM 4830 O O . SER A 1 661 ? 148.812 162.397 79.284 1.00 77.11 661 SER A O 1
ATOM 4833 N N . GLU A 1 662 ? 146.737 161.662 78.842 1.00 69.22 662 GLU A N 1
ATOM 4834 C CA . GLU A 1 662 ? 146.071 162.806 79.444 1.00 69.22 662 GLU A CA 1
ATOM 4835 C C . GLU A 1 662 ? 144.811 162.320 80.140 1.00 69.22 662 GLU A C 1
ATOM 4836 O O . GLU A 1 662 ? 144.131 161.416 79.648 1.00 69.22 662 GLU A O 1
ATOM 4842 N N . LEU A 1 663 ? 144.505 162.920 81.288 1.00 58.61 663 LEU A N 1
ATOM 4843 C CA . LEU A 1 663 ? 143.379 162.461 82.092 1.00 58.61 663 LEU A CA 1
ATOM 4844 C C . LEU A 1 663 ? 142.412 163.598 82.388 1.00 58.61 663 LEU A C 1
ATOM 4845 O O . LEU A 1 663 ? 142.535 164.693 81.829 1.00 58.61 663 LEU A O 1
ATOM 4850 N N . THR A 1 664 ? 141.441 163.341 83.261 1.00 47.29 664 THR A N 1
ATOM 4851 C CA . THR A 1 664 ? 140.503 164.359 83.711 1.00 47.29 664 THR A CA 1
ATOM 4852 C C . THR A 1 664 ? 140.286 164.183 85.204 1.00 47.29 664 THR A C 1
ATOM 4853 O O . THR A 1 664 ? 140.066 163.062 85.671 1.00 47.29 664 THR A O 1
ATOM 4857 N N . PHE A 1 665 ? 140.355 165.285 85.945 1.00 37.84 665 PHE A N 1
ATOM 4858 C CA . PHE A 1 665 ? 140.218 165.226 87.393 1.00 37.84 665 PHE A CA 1
ATOM 4859 C C . PHE A 1 665 ? 138.835 164.718 87.783 1.00 37.84 665 PHE A C 1
ATOM 4860 O O . PHE A 1 665 ? 137.821 165.125 87.208 1.00 37.84 665 PHE A O 1
ATOM 4868 N N . ASN A 1 666 ? 138.795 163.817 88.768 1.00 34.09 666 ASN A N 1
ATOM 4869 C CA . ASN A 1 666 ? 137.545 163.200 89.188 1.00 34.09 666 ASN A CA 1
ATOM 4870 C C . ASN A 1 666 ? 137.336 163.133 90.694 1.00 34.09 666 ASN A C 1
ATOM 4871 O O . ASN A 1 666 ? 136.258 162.709 91.120 1.00 34.09 666 ASN A O 1
ATOM 4876 N N . GLY A 1 667 ? 138.313 163.522 91.509 1.00 30.80 667 GLY A N 1
ATOM 4877 C CA . GLY A 1 667 ? 138.085 163.593 92.939 1.00 30.80 667 GLY A CA 1
ATOM 4878 C C . GLY A 1 667 ? 139.242 163.126 93.795 1.00 30.80 667 GLY A C 1
ATOM 4879 O O . GLY A 1 667 ? 140.148 162.446 93.309 1.00 30.80 667 GLY A O 1
ATOM 4880 N N . PHE A 1 668 ? 139.220 163.489 95.072 1.00 35.00 668 PHE A N 1
ATOM 4881 C CA . PHE A 1 668 ? 140.221 163.070 96.040 1.00 35.00 668 PHE A CA 1
ATOM 4882 C C . PHE A 1 668 ? 139.687 161.911 96.874 1.00 35.00 668 PHE A C 1
ATOM 4883 O O . PHE A 1 668 ? 138.535 161.497 96.746 1.00 35.00 668 PHE A O 1
ATOM 4891 N N . LEU A 1 669 ? 140.551 161.382 97.736 1.00 35.00 669 LEU A N 1
ATOM 4892 C CA . LEU A 1 669 ? 140.178 160.365 98.714 1.00 35.00 669 LEU A CA 1
ATOM 4893 C C . LEU A 1 669 ? 141.005 160.613 99.962 1.00 35.00 669 LEU A C 1
ATOM 4894 O O . LEU A 1 669 ? 142.235 160.550 99.908 1.00 35.00 669 LEU A O 1
ATOM 4899 N N . ILE A 1 670 ? 140.344 160.883 101.080 1.00 18.84 670 ILE A N 1
ATOM 4900 C CA . ILE A 1 670 ? 141.005 161.361 102.287 1.00 18.84 670 ILE A CA 1
ATOM 4901 C C . ILE A 1 670 ? 140.872 160.313 103.380 1.00 18.84 670 ILE A C 1
ATOM 4902 O O . ILE A 1 670 ? 139.760 159.886 103.707 1.00 18.84 670 ILE A O 1
ATOM 4907 N N . PHE A 1 671 ? 142.005 159.913 103.951 1.00 18.47 671 PHE A N 1
ATOM 4908 C CA . PHE A 1 671 ? 142.059 158.894 104.988 1.00 18.47 671 PHE A CA 1
ATOM 4909 C C . PHE A 1 671 ? 142.783 159.458 106.200 1.00 18.47 671 PHE A C 1
ATOM 4910 O O . PHE A 1 671 ? 143.841 160.075 106.055 1.00 18.47 671 PHE A O 1
ATOM 4918 N N . HIS A 1 672 ? 142.222 159.248 107.389 1.00 17.08 672 HIS A N 1
ATOM 4919 C CA . HIS A 1 672 ? 142.931 159.594 108.612 1.00 17.08 672 HIS A CA 1
ATOM 4920 C C . HIS A 1 672 ? 142.370 158.782 109.768 1.00 17.08 672 HIS A C 1
ATOM 4921 O O . HIS A 1 672 ? 141.185 158.442 109.785 1.00 17.08 672 HIS A O 1
ATOM 4928 N N . CYS A 1 673 ? 143.234 158.484 110.732 1.00 18.29 673 CYS A N 1
ATOM 4929 C CA . CYS A 1 673 ? 142.810 157.745 111.915 1.00 18.29 673 CYS A CA 1
ATOM 4930 C C . CYS A 1 673 ? 141.871 158.604 112.753 1.00 18.29 673 CYS A C 1
ATOM 4931 O O . CYS A 1 673 ? 142.166 159.778 112.999 1.00 18.29 673 CYS A O 1
ATOM 4934 N N . PRO A 1 674 ? 140.748 158.062 113.219 1.00 13.95 674 PRO A N 1
ATOM 4935 C CA . PRO A 1 674 ? 139.769 158.881 113.940 1.00 13.95 674 PRO A CA 1
ATOM 4936 C C . PRO A 1 674 ? 140.026 158.930 115.437 1.00 13.95 674 PRO A C 1
ATOM 4937 O O . PRO A 1 674 ? 140.503 157.973 116.049 1.00 13.95 674 PRO A O 1
ATOM 4941 N N . LEU A 1 675 ? 139.698 160.074 116.032 1.00 9.42 675 LEU A N 1
ATOM 4942 C CA . LEU A 1 675 ? 139.812 160.236 117.472 1.00 9.42 675 LEU A CA 1
ATOM 4943 C C . LEU A 1 675 ? 138.873 159.284 118.203 1.00 9.42 675 LEU A C 1
ATOM 4944 O O . LEU A 1 675 ? 137.855 158.836 117.671 1.00 9.42 675 LEU A O 1
ATOM 4949 N N . LYS A 1 676 ? 139.232 158.975 119.444 1.00 8.80 676 LYS A N 1
ATOM 4950 C CA . LYS A 1 676 ? 138.316 158.270 120.323 1.00 8.80 676 LYS A CA 1
ATOM 4951 C C . LYS A 1 676 ? 137.243 159.231 120.811 1.00 8.80 676 LYS A C 1
ATOM 4952 O O . LYS A 1 676 ? 137.527 160.383 121.147 1.00 8.80 676 LYS A O 1
ATOM 4958 N N . ASP A 1 677 ? 136.001 158.753 120.851 1.00 10.53 677 ASP A N 1
ATOM 4959 C CA . ASP A 1 677 ? 134.880 159.596 121.252 1.00 10.53 677 ASP A CA 1
ATOM 4960 C C . ASP A 1 677 ? 134.957 160.061 122.703 1.00 10.53 677 ASP A C 1
ATOM 4961 O O . ASP A 1 677 ? 134.085 160.823 123.134 1.00 10.53 677 ASP A O 1
ATOM 4966 N N . ASP A 1 678 ? 135.972 159.641 123.455 1.00 10.15 678 ASP A N 1
ATOM 4967 C CA . ASP A 1 678 ? 136.103 159.978 124.864 1.00 10.15 678 ASP A CA 1
ATOM 4968 C C . ASP A 1 678 ? 137.320 160.844 125.157 1.00 10.15 678 ASP A C 1
ATOM 4969 O O . ASP A 1 678 ? 137.508 161.254 126.305 1.00 10.15 678 ASP A O 1
ATOM 4974 N N . ALA A 1 679 ? 138.142 161.153 124.152 1.00 7.03 679 ALA A N 1
ATOM 4975 C CA . ALA A 1 679 ? 139.385 161.873 124.408 1.00 7.03 679 ALA A CA 1
ATOM 4976 C C . ALA A 1 679 ? 139.146 163.354 124.669 1.00 7.03 679 ALA A C 1
ATOM 4977 O O . ALA A 1 679 ? 139.770 163.935 125.565 1.00 7.03 679 ALA A O 1
ATOM 4979 N N . ILE A 1 680 ? 138.252 163.981 123.902 1.00 6.66 680 ILE A N 1
ATOM 4980 C CA . ILE A 1 680 ? 138.041 165.421 124.028 1.00 6.66 680 ILE A CA 1
ATOM 4981 C C . ILE A 1 680 ? 137.517 165.766 125.415 1.00 6.66 680 ILE A C 1
ATOM 4982 O O . ILE A 1 680 ? 138.021 166.679 126.081 1.00 6.66 680 ILE A O 1
ATOM 4987 N N . GLU A 1 681 ? 136.500 165.034 125.874 1.00 7.46 681 GLU A N 1
ATOM 4988 C CA . GLU A 1 681 ? 135.903 165.330 127.171 1.00 7.46 681 GLU A CA 1
ATOM 4989 C C . GLU A 1 681 ? 136.866 165.028 128.311 1.00 7.46 681 GLU A C 1
ATOM 4990 O O . GLU A 1 681 ? 136.933 165.783 129.287 1.00 7.46 681 GLU A O 1
ATOM 4996 N N . THR A 1 682 ? 137.622 163.933 128.208 1.00 7.83 682 THR A N 1
ATOM 4997 C CA . THR A 1 682 ? 138.595 163.612 129.248 1.00 7.83 682 THR A CA 1
ATOM 4998 C C . THR A 1 682 ? 139.670 164.686 129.350 1.00 7.83 682 THR A C 1
ATOM 4999 O O . THR A 1 682 ? 140.036 165.108 130.454 1.00 7.83 682 THR A O 1
ATOM 5003 N N . ILE A 1 683 ? 140.179 165.156 128.209 1.00 8.08 683 ILE A N 1
ATOM 5004 C CA . ILE A 1 683 ? 141.211 166.185 128.257 1.00 8.08 683 ILE A CA 1
ATOM 5005 C C . ILE A 1 683 ? 140.639 167.508 128.748 1.00 8.08 683 ILE A C 1
ATOM 5006 O O . ILE A 1 683 ? 141.313 168.248 129.471 1.00 8.08 683 ILE A O 1
ATOM 5011 N N . LYS A 1 684 ? 139.389 167.823 128.401 1.00 7.19 684 LYS A N 1
ATOM 5012 C CA . LYS A 1 684 ? 138.780 169.037 128.937 1.00 7.19 684 LYS A CA 1
ATOM 5013 C C . LYS A 1 684 ? 138.613 168.949 130.450 1.00 7.19 684 LYS A C 1
ATOM 5014 O O . LYS A 1 684 ? 138.845 169.931 131.167 1.00 7.19 684 LYS A O 1
ATOM 5020 N N . MET A 1 685 ? 138.215 167.779 130.953 1.00 8.48 685 MET A N 1
ATOM 5021 C CA . MET A 1 685 ? 138.051 167.607 132.391 1.00 8.48 685 MET A CA 1
ATOM 5022 C C . MET A 1 685 ? 139.387 167.642 133.117 1.00 8.48 685 MET A C 1
ATOM 5023 O O . MET A 1 685 ? 139.449 168.069 134.274 1.00 8.48 685 MET A O 1
ATOM 5028 N N . LEU A 1 686 ? 140.458 167.189 132.468 1.00 8.81 686 LEU A N 1
ATOM 5029 C CA . LEU A 1 686 ? 141.778 167.293 133.080 1.00 8.81 686 LEU A CA 1
ATOM 5030 C C . LEU A 1 686 ? 142.336 168.706 132.990 1.00 8.81 686 LEU A C 1
ATOM 5031 O O . LEU A 1 686 ? 143.179 169.087 133.806 1.00 8.81 686 LEU A O 1
ATOM 5036 N N . ASN A 1 687 ? 141.892 169.490 132.008 1.00 10.20 687 ASN A N 1
ATOM 5037 C CA . ASN A 1 687 ? 142.347 170.870 131.902 1.00 10.20 687 ASN A CA 1
ATOM 5038 C C . ASN A 1 687 ? 141.627 171.770 132.896 1.00 10.20 687 ASN A C 1
ATOM 5039 O O . ASN A 1 687 ? 142.230 172.696 133.448 1.00 10.20 687 ASN A O 1
ATOM 5044 N N . GLU A 1 688 ? 140.343 171.516 133.136 1.00 10.85 688 GLU A N 1
ATOM 5045 C CA . GLU A 1 688 ? 139.575 172.290 134.102 1.00 10.85 688 GLU A CA 1
ATOM 5046 C C . GLU A 1 688 ? 139.790 171.831 135.539 1.00 10.85 688 GLU A C 1
ATOM 5047 O O . GLU A 1 688 ? 138.972 172.153 136.407 1.00 10.85 688 GLU A O 1
ATOM 5053 N N . SER A 1 689 ? 140.861 171.087 135.810 1.00 10.35 689 SER A N 1
ATOM 5054 C CA . SER A 1 689 ? 141.111 170.527 137.132 1.00 10.35 689 SER A CA 1
ATOM 5055 C C . SER A 1 689 ? 142.549 170.760 137.573 1.00 10.35 689 SER A C 1
ATOM 5056 O O . SER A 1 689 ? 143.089 169.989 138.369 1.00 10.35 689 SER A O 1
ATOM 5059 N N . SER A 1 690 ? 143.182 171.812 137.053 1.00 13.02 690 SER A N 1
ATOM 5060 C CA . SER A 1 690 ? 144.535 172.210 137.450 1.00 13.02 690 SER A CA 1
ATOM 5061 C C . SER A 1 690 ? 145.558 171.110 137.169 1.00 13.02 690 SER A C 1
ATOM 5062 O O . SER A 1 690 ? 146.465 170.864 137.966 1.00 13.02 690 SER A O 1
ATOM 5065 N N . HIS A 1 691 ? 145.412 170.443 136.028 1.00 12.52 691 HIS A N 1
ATOM 5066 C CA . HIS A 1 691 ? 146.402 169.499 135.535 1.00 12.52 691 HIS A CA 1
ATOM 5067 C C . HIS A 1 691 ? 147.007 170.031 134.245 1.00 12.52 691 HIS A C 1
ATOM 5068 O O . HIS A 1 691 ? 146.371 170.792 133.511 1.00 12.52 691 HIS A O 1
ATOM 5075 N N . ARG A 1 692 ? 148.241 169.626 133.973 1.00 14.97 692 ARG A N 1
ATOM 5076 C CA . ARG A 1 692 ? 148.917 169.956 132.726 1.00 14.97 692 ARG A CA 1
ATOM 5077 C C . ARG A 1 692 ? 149.103 168.674 131.931 1.00 14.97 692 ARG A C 1
ATOM 5078 O O . ARG A 1 692 ? 149.744 167.732 132.409 1.00 14.97 692 ARG A O 1
ATOM 5086 N N . SER A 1 693 ? 148.544 168.638 130.728 1.00 15.08 693 SER A N 1
ATOM 5087 C CA . SER A 1 693 ? 148.566 167.452 129.886 1.00 15.08 693 SER A CA 1
ATOM 5088 C C . SER A 1 693 ? 149.409 167.714 128.647 1.00 15.08 693 SER A C 1
ATOM 5089 O O . SER A 1 693 ? 149.204 168.715 127.953 1.00 15.08 693 SER A O 1
ATOM 5092 N N . ILE A 1 694 ? 150.360 166.820 128.381 1.00 17.58 694 ILE A N 1
ATOM 5093 C CA . ILE A 1 694 ? 151.250 166.925 127.234 1.00 17.58 694 ILE A CA 1
ATOM 5094 C C . ILE A 1 694 ? 151.126 165.653 126.400 1.00 17.58 694 ILE A C 1
ATOM 5095 O O . ILE A 1 694 ? 150.525 164.665 126.819 1.00 17.58 694 ILE A O 1
ATOM 5100 N N . MET A 1 695 ? 151.711 165.690 125.204 1.00 35.00 695 MET A N 1
ATOM 5101 C CA . MET A 1 695 ? 151.636 164.587 124.256 1.00 35.00 695 MET A CA 1
ATOM 5102 C C . MET A 1 695 ? 153.037 164.200 123.815 1.00 35.00 695 MET A C 1
ATOM 5103 O O . MET A 1 695 ? 153.820 165.061 123.402 1.00 35.00 695 MET A O 1
ATOM 5108 N N . ILE A 1 696 ? 153.351 162.910 123.900 1.00 35.00 696 ILE A N 1
ATOM 5109 C CA . ILE A 1 696 ? 154.649 162.370 123.505 1.00 35.00 696 ILE A CA 1
ATOM 5110 C C . ILE A 1 696 ? 154.366 161.263 122.498 1.00 35.00 696 ILE A C 1
ATOM 5111 O O . ILE A 1 696 ? 153.983 160.154 122.882 1.00 35.00 696 ILE A O 1
ATOM 5116 N N . THR A 1 697 ? 154.562 161.548 121.217 1.00 18.12 697 THR A N 1
ATOM 5117 C CA . THR A 1 697 ? 154.155 160.652 120.144 1.00 18.12 697 THR A CA 1
ATOM 5118 C C . THR A 1 697 ? 155.355 160.246 119.297 1.00 18.12 697 THR A C 1
ATOM 5119 O O . THR A 1 697 ? 156.501 160.578 119.598 1.00 18.12 697 THR A O 1
ATOM 5123 N N . GLY A 1 698 ? 155.071 159.519 118.219 1.00 13.22 698 GLY A N 1
ATOM 5124 C CA . GLY A 1 698 ? 156.099 159.089 117.291 1.00 13.22 698 GLY A CA 1
ATOM 5125 C C . GLY A 1 698 ? 155.796 159.433 115.847 1.00 13.22 698 GLY A C 1
ATOM 5126 O O . GLY A 1 698 ? 156.630 159.210 114.966 1.00 13.22 698 GLY A O 1
ATOM 5127 N N . ASP A 1 699 ? 154.607 159.975 115.590 1.00 14.16 699 ASP A N 1
ATOM 5128 C CA . ASP A 1 699 ? 154.215 160.349 114.240 1.00 14.16 699 ASP A CA 1
ATOM 5129 C C . ASP A 1 699 ? 154.962 161.602 113.794 1.00 14.16 699 ASP A C 1
ATOM 5130 O O . ASP A 1 699 ? 155.736 162.203 114.542 1.00 14.16 699 ASP A O 1
ATOM 5135 N N . ASN A 1 700 ? 154.711 162.005 112.550 1.00 11.96 700 ASN A N 1
ATOM 5136 C CA . ASN A 1 700 ? 155.286 163.232 112.034 1.00 11.96 700 ASN A CA 1
ATOM 5137 C C . ASN A 1 700 ? 154.734 164.428 112.808 1.00 11.96 700 ASN A C 1
ATOM 5138 O O . ASN A 1 700 ? 153.667 164.343 113.419 1.00 11.96 700 ASN A O 1
ATOM 5143 N N . PRO A 1 701 ? 155.455 165.551 112.813 1.00 9.72 701 PRO A N 1
ATOM 5144 C CA . PRO A 1 701 ? 155.005 166.698 113.616 1.00 9.72 701 PRO A CA 1
ATOM 5145 C C . PRO A 1 701 ? 153.669 167.270 113.179 1.00 9.72 701 PRO A C 1
ATOM 5146 O O . PRO A 1 701 ? 152.926 167.786 114.022 1.00 9.72 701 PRO A O 1
ATOM 5150 N N . LEU A 1 702 ? 153.335 167.195 111.891 1.00 8.68 702 LEU A N 1
ATOM 5151 C CA . LEU A 1 702 ? 152.097 167.801 111.414 1.00 8.68 702 LEU A CA 1
ATOM 5152 C C . LEU A 1 702 ? 150.876 167.104 112.004 1.00 8.68 702 LEU A C 1
ATOM 5153 O O . LEU A 1 702 ? 149.969 167.760 112.530 1.00 8.68 702 LEU A O 1
ATOM 5158 N N . THR A 1 703 ? 150.842 165.772 111.939 1.00 8.22 703 THR A N 1
ATOM 5159 C CA . THR A 1 703 ? 149.706 165.034 112.484 1.00 8.22 703 THR A CA 1
ATOM 5160 C C . THR A 1 703 ? 149.629 165.172 113.998 1.00 8.22 703 THR A C 1
ATOM 5161 O O . THR A 1 703 ? 148.533 165.284 114.561 1.00 8.22 703 THR A O 1
ATOM 5165 N N . ALA A 1 704 ? 150.777 165.153 114.674 1.00 9.01 704 ALA A N 1
ATOM 5166 C CA . ALA A 1 704 ? 150.785 165.323 116.122 1.00 9.01 704 ALA A CA 1
ATOM 5167 C C . ALA A 1 704 ? 150.214 166.678 116.512 1.00 9.01 704 ALA A C 1
ATOM 5168 O O . ALA A 1 704 ? 149.385 166.776 117.423 1.00 9.01 704 ALA A O 1
ATOM 5170 N N . VAL A 1 705 ? 150.640 167.737 115.822 1.00 8.63 705 VAL A N 1
ATOM 5171 C CA . VAL A 1 705 ? 150.137 169.071 116.129 1.00 8.63 705 VAL A CA 1
ATOM 5172 C C . VAL A 1 705 ? 148.647 169.159 115.833 1.00 8.63 705 VAL A C 1
ATOM 5173 O O . VAL A 1 705 ? 147.884 169.756 116.600 1.00 8.63 705 VAL A O 1
ATOM 5177 N N . HIS A 1 706 ? 148.201 168.544 114.735 1.00 9.70 706 HIS A N 1
ATOM 5178 C CA . HIS A 1 706 ? 146.782 168.594 114.392 1.00 9.70 706 HIS A CA 1
ATOM 5179 C C . HIS A 1 706 ? 145.930 167.900 115.448 1.00 9.70 706 HIS A C 1
ATOM 5180 O O . HIS A 1 706 ? 144.905 168.436 115.884 1.00 9.70 706 HIS A O 1
ATOM 5187 N N . VAL A 1 707 ? 146.336 166.703 115.874 1.00 8.32 707 VAL A N 1
ATOM 5188 C CA . VAL A 1 707 ? 145.545 165.981 116.865 1.00 8.32 707 VAL A CA 1
ATOM 5189 C C . VAL A 1 707 ? 145.590 166.692 118.213 1.00 8.32 707 VAL A C 1
ATOM 5190 O O . VAL A 1 707 ? 144.576 166.773 118.917 1.00 8.32 707 VAL A O 1
ATOM 5194 N N . ALA A 1 708 ? 146.751 167.233 118.592 1.00 9.53 708 ALA A N 1
ATOM 5195 C CA . ALA A 1 708 ? 146.837 167.944 119.861 1.00 9.53 708 ALA A CA 1
ATOM 5196 C C . ALA A 1 708 ? 146.012 169.220 119.846 1.00 9.53 708 ALA A C 1
ATOM 5197 O O . ALA A 1 708 ? 145.484 169.624 120.885 1.00 9.53 708 ALA A O 1
ATOM 5199 N N . LYS A 1 709 ? 145.885 169.865 118.688 1.00 9.70 709 LYS A N 1
ATOM 5200 C CA . LYS A 1 709 ? 145.054 171.058 118.596 1.00 9.70 709 LYS A CA 1
ATOM 5201 C C . LYS A 1 709 ? 143.574 170.704 118.602 1.00 9.70 709 LYS A C 1
ATOM 5202 O O . LYS A 1 709 ? 142.759 171.438 119.169 1.00 9.70 709 LYS A O 1
ATOM 5208 N N . GLU A 1 710 ? 143.212 169.579 117.982 1.00 8.85 710 GLU A N 1
ATOM 5209 C CA . GLU A 1 710 ? 141.811 169.171 117.950 1.00 8.85 710 GLU A CA 1
ATOM 5210 C C . GLU A 1 710 ? 141.338 168.690 119.315 1.00 8.85 710 GLU A C 1
ATOM 5211 O O . GLU A 1 710 ? 140.183 168.915 119.693 1.00 8.85 710 GLU A O 1
ATOM 5217 N N . VAL A 1 711 ? 142.214 168.026 120.070 1.00 8.97 711 VAL A N 1
ATOM 5218 C CA . VAL A 1 711 ? 141.823 167.501 121.374 1.00 8.97 711 VAL A CA 1
ATOM 5219 C C . VAL A 1 711 ? 141.725 168.622 122.402 1.00 8.97 711 VAL A C 1
ATOM 5220 O O . VAL A 1 711 ? 140.780 168.672 123.197 1.00 8.97 711 VAL A O 1
ATOM 5224 N N . GLY A 1 712 ? 142.682 169.544 122.397 1.00 13.28 712 GLY A N 1
ATOM 5225 C CA . GLY A 1 712 ? 142.652 170.640 123.344 1.00 13.28 712 GLY A CA 1
ATOM 5226 C C . GLY A 1 712 ? 143.903 170.781 124.184 1.00 13.28 712 GLY A C 1
ATOM 5227 O O . GLY A 1 712 ? 143.848 171.314 125.294 1.00 13.28 712 GLY A O 1
ATOM 5228 N N . ILE A 1 713 ? 145.035 170.308 123.673 1.00 35.00 713 ILE A N 1
ATOM 5229 C CA . ILE A 1 713 ? 146.302 170.461 124.381 1.00 35.00 713 ILE A CA 1
ATOM 5230 C C . ILE A 1 713 ? 146.962 171.797 124.060 1.00 35.00 713 ILE A C 1
ATOM 5231 O O . ILE A 1 713 ? 147.473 172.471 124.957 1.00 35.00 713 ILE A O 1
ATOM 5236 N N . VAL A 1 714 ? 146.965 172.206 122.793 1.00 19.93 714 VAL A N 1
ATOM 5237 C CA . VAL A 1 714 ? 147.457 173.519 122.391 1.00 19.93 714 VAL A CA 1
ATOM 5238 C C . VAL A 1 714 ? 146.275 174.341 121.901 1.00 19.93 714 VAL A C 1
ATOM 5239 O O . VAL A 1 714 ? 145.282 173.800 121.403 1.00 19.93 714 VAL A O 1
ATOM 5243 N N . PHE A 1 715 ? 146.374 175.660 122.059 1.00 20.81 715 PHE A N 1
ATOM 5244 C CA . PHE A 1 715 ? 145.278 176.552 121.694 1.00 20.81 715 PHE A CA 1
ATOM 5245 C C . PHE A 1 715 ? 145.646 177.499 120.560 1.00 20.81 715 PHE A C 1
ATOM 5246 O O . PHE A 1 715 ? 144.960 177.513 119.533 1.00 20.81 715 PHE A O 1
ATOM 5254 N N . GLY A 1 716 ? 146.706 178.288 120.706 1.00 20.52 716 GLY A N 1
ATOM 5255 C CA . GLY A 1 716 ? 147.047 179.309 119.734 1.00 20.52 716 GLY A CA 1
ATOM 5256 C C . GLY A 1 716 ? 147.805 178.769 118.541 1.00 20.52 716 GLY A C 1
ATOM 5257 O O . GLY A 1 716 ? 147.670 177.601 118.162 1.00 20.52 716 GLY A O 1
ATOM 5258 N N . GLU A 1 717 ? 148.607 179.637 117.931 1.00 22.75 717 GLU A N 1
ATOM 5259 C CA . GLU A 1 717 ? 149.464 179.216 116.832 1.00 22.75 717 GLU A CA 1
ATOM 5260 C C . GLU A 1 717 ? 150.627 178.392 117.366 1.00 22.75 717 GLU A C 1
ATOM 5261 O O . GLU A 1 717 ? 151.145 178.653 118.454 1.00 22.75 717 GLU A O 1
ATOM 5267 N N . THR A 1 718 ? 151.043 177.393 116.593 1.00 17.81 718 THR A N 1
ATOM 5268 C CA . THR A 1 718 ? 152.029 176.421 117.040 1.00 17.81 718 THR A CA 1
ATOM 5269 C C . THR A 1 718 ? 153.278 176.501 116.176 1.00 17.81 718 THR A C 1
ATOM 5270 O O . THR A 1 718 ? 153.186 176.557 114.947 1.00 17.81 718 THR A O 1
ATOM 5274 N N . LEU A 1 719 ? 154.439 176.511 116.822 1.00 15.05 719 LEU A N 1
ATOM 5275 C CA . LEU A 1 719 ? 155.727 176.460 116.149 1.00 15.05 719 LEU A CA 1
ATOM 5276 C C . LEU A 1 719 ? 156.351 175.086 116.350 1.00 15.05 719 LEU A C 1
ATOM 5277 O O . LEU A 1 719 ? 156.039 174.381 117.313 1.00 15.05 719 LEU A O 1
ATOM 5282 N N . ILE A 1 720 ? 157.233 174.707 115.429 1.00 13.00 720 ILE A N 1
ATOM 5283 C CA . ILE A 1 720 ? 157.841 173.382 115.414 1.00 13.00 720 ILE A CA 1
ATOM 5284 C C . ILE A 1 720 ? 159.350 173.536 115.293 1.00 13.00 720 ILE A C 1
ATOM 5285 O O . ILE A 1 720 ? 159.833 174.317 114.467 1.00 13.00 720 ILE A O 1
ATOM 5290 N N . LEU A 1 721 ? 160.091 172.791 116.111 1.00 14.24 721 LEU A N 1
ATOM 5291 C CA . LEU A 1 721 ? 161.545 172.723 116.027 1.00 14.24 721 LEU A CA 1
ATOM 5292 C C . LEU A 1 721 ? 161.951 171.484 115.242 1.00 14.24 721 LEU A C 1
ATOM 5293 O O . LEU A 1 721 ? 161.630 170.361 115.640 1.00 14.24 721 LEU A O 1
ATOM 5298 N N . ASP A 1 722 ? 162.666 171.685 114.144 1.00 23.14 722 ASP A N 1
ATOM 5299 C CA . ASP A 1 722 ? 163.144 170.572 113.338 1.00 23.14 722 ASP A CA 1
ATOM 5300 C C . ASP A 1 722 ? 164.432 171.014 112.657 1.00 23.14 722 ASP A C 1
ATOM 5301 O O . ASP A 1 722 ? 164.871 172.156 112.805 1.00 23.14 722 ASP A O 1
ATOM 5306 N N . ARG A 1 723 ? 165.044 170.095 111.918 1.00 29.50 723 ARG A N 1
ATOM 5307 C CA . ARG A 1 723 ? 166.272 170.421 111.209 1.00 29.50 723 ARG A CA 1
ATOM 5308 C C . ARG A 1 723 ? 166.003 171.478 110.146 1.00 29.50 723 ARG A C 1
ATOM 5309 O O . ARG A 1 723 ? 164.952 171.481 109.500 1.00 29.50 723 ARG A O 1
ATOM 5317 N N . ALA A 1 724 ? 166.958 172.394 109.974 1.00 28.42 724 ALA A N 1
ATOM 5318 C CA . ALA A 1 724 ? 166.785 173.456 108.989 1.00 28.42 724 ALA A CA 1
ATOM 5319 C C . ALA A 1 724 ? 166.929 172.916 107.575 1.00 28.42 724 ALA A C 1
ATOM 5320 O O . ALA A 1 724 ? 165.992 172.989 106.772 1.00 28.42 724 ALA A O 1
ATOM 5322 N N . GLY A 1 725 ? 168.095 172.367 107.253 1.00 38.86 725 GLY A N 1
ATOM 5323 C CA . GLY A 1 725 ? 168.325 171.814 105.936 1.00 38.86 725 GLY A CA 1
ATOM 5324 C C . GLY A 1 725 ? 168.122 170.315 105.899 1.00 38.86 725 GLY A C 1
ATOM 5325 O O . GLY A 1 725 ? 167.150 169.799 106.458 1.00 38.86 725 GLY A O 1
ATOM 5326 N N . LYS A 1 726 ? 169.026 169.604 105.233 1.00 44.92 726 LYS A N 1
ATOM 5327 C CA . LYS A 1 726 ? 168.952 168.153 105.153 1.00 44.92 726 LYS A CA 1
ATOM 5328 C C . LYS A 1 726 ? 170.191 167.465 105.701 1.00 44.92 726 LYS A C 1
ATOM 5329 O O . LYS A 1 726 ? 170.072 166.533 106.504 1.00 44.92 726 LYS A O 1
ATOM 5331 N N . SER A 1 727 ? 171.381 167.896 105.286 1.00 55.21 727 SER A N 1
ATOM 5332 C CA . SER A 1 727 ? 172.594 167.121 105.518 1.00 55.21 727 SER A CA 1
ATOM 5333 C C . SER A 1 727 ? 172.971 166.956 106.987 1.00 55.21 727 SER A C 1
ATOM 5334 O O . SER A 1 727 ? 172.888 165.848 107.527 1.00 55.21 727 SER A O 1
ATOM 5336 N N . ASP A 1 728 ? 173.371 168.037 107.644 1.00 58.29 728 ASP A N 1
ATOM 5337 C CA . ASP A 1 728 ? 174.055 167.933 108.933 1.00 58.29 728 ASP A CA 1
ATOM 5338 C C . ASP A 1 728 ? 174.162 169.326 109.547 1.00 58.29 728 ASP A C 1
ATOM 5339 O O . ASP A 1 728 ? 173.462 170.261 109.141 1.00 58.29 728 ASP A O 1
ATOM 5341 N N . ASP A 1 729 ? 175.024 169.436 110.562 1.00 53.87 729 ASP A N 1
ATOM 5342 C CA . ASP A 1 729 ? 175.485 170.655 111.238 1.00 53.87 729 ASP A CA 1
ATOM 5343 C C . ASP A 1 729 ? 174.540 171.162 112.319 1.00 53.87 729 ASP A C 1
ATOM 5344 O O . ASP A 1 729 ? 174.777 172.261 112.844 1.00 53.87 729 ASP A O 1
ATOM 5346 N N . ASN A 1 730 ? 173.503 170.408 112.677 1.00 42.79 730 ASN A N 1
ATOM 5347 C CA . ASN A 1 730 ? 172.680 170.677 113.858 1.00 42.79 730 ASN A CA 1
ATOM 5348 C C . ASN A 1 730 ? 172.226 172.135 113.917 1.00 42.79 730 ASN A C 1
ATOM 5349 O O . ASN A 1 730 ? 172.606 172.898 114.804 1.00 42.79 730 ASN A O 1
ATOM 5354 N N . GLN A 1 731 ? 171.417 172.521 112.939 1.00 34.64 731 GLN A N 1
ATOM 5355 C CA . GLN A 1 731 ? 170.831 173.858 112.893 1.00 34.64 731 GLN A CA 1
ATOM 5356 C C . GLN A 1 731 ? 169.316 173.707 112.928 1.00 34.64 731 GLN A C 1
ATOM 5357 O O . GLN A 1 731 ? 168.699 173.332 111.928 1.00 34.64 731 GLN A O 1
ATOM 5363 N N . LEU A 1 732 ? 168.719 173.988 114.079 1.00 21.41 732 LEU A N 1
ATOM 5364 C CA . LEU A 1 732 ? 167.277 173.895 114.214 1.00 21.41 732 LEU A CA 1
ATOM 5365 C C . LEU A 1 732 ? 166.612 175.110 113.573 1.00 21.41 732 LEU A C 1
ATOM 5366 O O . LEU A 1 732 ? 167.271 176.064 113.155 1.00 21.41 732 LEU A O 1
ATOM 5371 N N . LEU A 1 733 ? 165.284 175.068 113.485 1.00 16.81 733 LEU A N 1
ATOM 5372 C CA . LEU A 1 733 ? 164.543 176.132 112.816 1.00 16.81 733 LEU A CA 1
ATOM 5373 C C . LEU A 1 733 ? 163.111 176.143 113.323 1.00 16.81 733 LEU A C 1
ATOM 5374 O O . LEU A 1 733 ? 162.393 175.153 113.163 1.00 16.81 733 LEU A O 1
ATOM 5379 N N . PHE A 1 734 ? 162.699 177.259 113.923 1.00 15.73 734 PHE A N 1
ATOM 5380 C CA . PHE A 1 734 ? 161.312 177.452 114.336 1.00 15.73 734 PHE A CA 1
ATOM 5381 C C . PHE A 1 734 ? 160.473 177.716 113.094 1.00 15.73 734 PHE A C 1
ATOM 5382 O O . PHE A 1 734 ? 160.657 178.732 112.418 1.00 15.73 734 PHE A O 1
ATOM 5390 N N . ARG A 1 735 ? 159.545 176.813 112.793 1.00 15.77 735 ARG A N 1
ATOM 5391 C CA . ARG A 1 735 ? 158.781 176.886 111.556 1.00 15.77 735 ARG A CA 1
ATOM 5392 C C . ARG A 1 735 ? 157.319 176.596 111.847 1.00 15.77 735 ARG A C 1
ATOM 5393 O O . ARG A 1 735 ? 156.999 175.596 112.493 1.00 15.77 735 ARG A O 1
ATOM 5401 N N . ASP A 1 736 ? 156.438 177.469 111.367 1.00 23.28 736 ASP A N 1
ATOM 5402 C CA . ASP A 1 736 ? 155.012 177.315 111.599 1.00 23.28 736 ASP A CA 1
ATOM 5403 C C . ASP A 1 736 ? 154.477 176.103 110.839 1.00 23.28 736 ASP A C 1
ATOM 5404 O O . ASP A 1 736 ? 155.173 175.485 110.029 1.00 23.28 736 ASP A O 1
ATOM 5409 N N . VAL A 1 737 ? 153.219 175.754 111.122 1.00 25.55 737 VAL A N 1
ATOM 5410 C CA . VAL A 1 737 ? 152.569 174.670 110.389 1.00 25.55 737 VAL A CA 1
ATOM 5411 C C . VAL A 1 737 ? 152.493 175.012 108.909 1.00 25.55 737 VAL A C 1
ATOM 5412 O O . VAL A 1 737 ? 152.734 174.162 108.044 1.00 25.55 737 VAL A O 1
ATOM 5416 N N . GLU A 1 738 ? 152.166 176.259 108.598 1.00 32.38 738 GLU A N 1
ATOM 5417 C CA . GLU A 1 738 ? 152.235 176.774 107.242 1.00 32.38 738 GLU A CA 1
ATOM 5418 C C . GLU A 1 738 ? 153.632 177.346 107.006 1.00 32.38 738 GLU A C 1
ATOM 5419 O O . GLU A 1 738 ? 154.564 177.102 107.776 1.00 32.38 738 GLU A O 1
ATOM 5425 N N . GLU A 1 739 ? 153.800 178.114 105.933 1.00 48.06 739 GLU A N 1
ATOM 5426 C CA . GLU A 1 739 ? 155.090 178.713 105.598 1.00 48.06 739 GLU A CA 1
ATOM 5427 C C . GLU A 1 739 ? 155.135 180.197 105.938 1.00 48.06 739 GLU A C 1
ATOM 5428 O O . GLU A 1 739 ? 155.727 180.992 105.203 1.00 48.06 739 GLU A O 1
ATOM 5430 N N . THR A 1 740 ? 154.520 180.600 107.051 1.00 38.36 740 THR A N 1
ATOM 5431 C CA . THR A 1 740 ? 154.433 182.018 107.382 1.00 38.36 740 THR A CA 1
ATOM 5432 C C . THR A 1 740 ? 155.721 182.532 108.018 1.00 38.36 740 THR A C 1
ATOM 5433 O O . THR A 1 740 ? 156.388 183.413 107.465 1.00 38.36 740 THR A O 1
ATOM 5437 N N . VAL A 1 741 ? 156.087 181.995 109.179 1.00 29.44 741 VAL A N 1
ATOM 5438 C CA . VAL A 1 741 ? 157.234 182.469 109.945 1.00 29.44 741 VAL A CA 1
ATOM 5439 C C . VAL A 1 741 ? 158.308 181.390 109.946 1.00 29.44 741 VAL A C 1
ATOM 5440 O O . VAL A 1 741 ? 158.011 180.205 110.135 1.00 29.44 741 VAL A O 1
ATOM 5444 N N . SER A 1 742 ? 159.553 181.799 109.707 1.00 21.89 742 SER A N 1
ATOM 5445 C CA . SER A 1 742 ? 160.709 180.903 109.748 1.00 21.89 742 SER A CA 1
ATOM 5446 C C . SER A 1 742 ? 161.778 181.579 110.600 1.00 21.89 742 SER A C 1
ATOM 5447 O O . SER A 1 742 ? 162.649 182.278 110.077 1.00 21.89 742 SER A O 1
ATOM 5450 N N . ILE A 1 743 ? 161.708 181.368 111.911 1.00 19.81 743 ILE A N 1
ATOM 5451 C CA . ILE A 1 743 ? 162.676 181.928 112.850 1.00 19.81 743 ILE A CA 1
ATOM 5452 C C . ILE A 1 743 ? 163.861 180.968 112.917 1.00 19.81 743 ILE A C 1
ATOM 5453 O O . ILE A 1 743 ? 163.692 179.831 113.387 1.00 19.81 743 ILE A O 1
ATOM 5458 N N . PRO A 1 744 ? 165.046 181.363 112.463 1.00 22.27 744 PRO A N 1
ATOM 5459 C CA . PRO A 1 744 ? 166.204 180.474 112.566 1.00 22.27 744 PRO A CA 1
ATOM 5460 C C . PRO A 1 744 ? 166.727 180.409 113.991 1.00 22.27 744 PRO A C 1
ATOM 5461 O O . PRO A 1 744 ? 166.515 181.305 114.809 1.00 22.27 744 PRO A O 1
ATOM 5465 N N . PHE A 1 745 ? 167.425 179.314 114.279 1.00 29.00 745 PHE A N 1
ATOM 5466 C CA . PHE A 1 745 ? 167.984 179.086 115.601 1.00 29.00 745 PHE A CA 1
ATOM 5467 C C . PHE A 1 745 ? 169.274 178.293 115.456 1.00 29.00 745 PHE A C 1
ATOM 5468 O O . PHE A 1 745 ? 169.472 177.580 114.470 1.00 29.00 745 PHE A O 1
ATOM 5476 N N . ASP A 1 746 ? 170.150 178.431 116.445 1.00 34.55 746 ASP A N 1
ATOM 5477 C CA . ASP A 1 746 ? 171.442 177.760 116.430 1.00 34.55 746 ASP A CA 1
ATOM 5478 C C . ASP A 1 746 ? 171.782 177.261 117.829 1.00 34.55 746 ASP A C 1
ATOM 5479 O O . ASP A 1 746 ? 172.014 178.069 118.737 1.00 34.55 746 ASP A O 1
ATOM 5484 N N . PRO A 1 747 ? 171.837 175.949 118.041 1.00 32.04 747 PRO A N 1
ATOM 5485 C CA . PRO A 1 747 ? 172.067 175.425 119.394 1.00 32.04 747 PRO A CA 1
ATOM 5486 C C . PRO A 1 747 ? 173.509 175.550 119.856 1.00 32.04 747 PRO A C 1
ATOM 5487 O O . PRO A 1 747 ? 173.894 174.945 120.862 1.00 32.04 747 PRO A O 1
ATOM 5491 N N . SER A 1 748 ? 174.320 176.316 119.129 1.00 40.77 748 SER A N 1
ATOM 5492 C CA . SER A 1 748 ? 175.702 176.563 119.517 1.00 40.77 748 SER A CA 1
ATOM 5493 C C . SER A 1 748 ? 175.956 177.982 119.997 1.00 40.77 748 SER A C 1
ATOM 5494 O O . SER A 1 748 ? 176.819 178.182 120.854 1.00 40.77 748 SER A O 1
ATOM 5497 N N . LYS A 1 749 ? 175.233 178.968 119.470 1.00 42.20 749 LYS A N 1
ATOM 5498 C CA . LYS A 1 749 ? 175.414 180.361 119.858 1.00 42.20 749 LYS A CA 1
ATOM 5499 C C . LYS A 1 749 ? 174.169 180.966 120.485 1.00 42.20 749 LYS A C 1
ATOM 5500 O O . LYS A 1 749 ? 174.248 181.542 121.576 1.00 42.20 749 LYS A O 1
ATOM 5506 N N . ASP A 1 750 ? 173.018 180.850 119.828 1.00 38.78 750 ASP A N 1
ATOM 5507 C CA . ASP A 1 750 ? 171.826 181.570 120.247 1.00 38.78 750 ASP A CA 1
ATOM 5508 C C . ASP A 1 750 ? 171.266 180.999 121.549 1.00 38.78 750 ASP A C 1
ATOM 5509 O O . ASP A 1 750 ? 171.742 179.994 122.085 1.00 38.78 750 ASP A O 1
ATOM 5514 N N . THR A 1 751 ? 170.233 181.668 122.056 1.00 34.64 751 THR A N 1
ATOM 5515 C CA . THR A 1 751 ? 169.550 181.254 123.272 1.00 34.64 751 THR A CA 1
ATOM 5516 C C . THR A 1 751 ? 168.079 181.627 123.159 1.00 34.64 751 THR A C 1
ATOM 5517 O O . THR A 1 751 ? 167.712 182.545 122.421 1.00 34.64 751 THR A O 1
ATOM 5521 N N . PHE A 1 752 ? 167.240 180.900 123.893 1.00 32.42 752 PHE A N 1
ATOM 5522 C CA . PHE A 1 752 ? 165.797 181.092 123.809 1.00 32.42 752 PHE A CA 1
ATOM 5523 C C . PHE A 1 752 ? 165.412 182.456 124.366 1.00 32.42 752 PHE A C 1
ATOM 5524 O O . PHE A 1 752 ? 165.613 182.728 125.554 1.00 32.42 752 PHE A O 1
ATOM 5532 N N . ASP A 1 753 ? 164.859 183.312 123.514 1.00 37.83 753 ASP A N 1
ATOM 5533 C CA . ASP A 1 753 ? 164.327 184.601 123.948 1.00 37.83 753 ASP A CA 1
ATOM 5534 C C . ASP A 1 753 ? 162.882 184.378 124.369 1.00 37.83 753 ASP A C 1
ATOM 5535 O O . ASP A 1 753 ? 161.980 184.325 123.531 1.00 37.83 753 ASP A O 1
ATOM 5540 N N . HIS A 1 754 ? 162.664 184.244 125.679 1.00 37.37 754 HIS A N 1
ATOM 5541 C CA . HIS A 1 754 ? 161.357 183.841 126.189 1.00 37.37 754 HIS A CA 1
ATOM 5542 C C . HIS A 1 754 ? 160.268 184.830 125.789 1.00 37.37 754 HIS A C 1
ATOM 5543 O O . HIS A 1 754 ? 159.200 184.432 125.310 1.00 37.37 754 HIS A O 1
ATOM 5550 N N . SER A 1 755 ? 160.529 186.127 125.966 1.00 41.14 755 SER A N 1
ATOM 5551 C CA . SER A 1 755 ? 159.487 187.132 125.786 1.00 41.14 755 SER A CA 1
ATOM 5552 C C . SER A 1 755 ? 158.972 187.183 124.353 1.00 41.14 755 SER A C 1
ATOM 5553 O O . SER A 1 755 ? 157.837 187.612 124.121 1.00 41.14 755 SER A O 1
ATOM 5556 N N . LYS A 1 756 ? 159.782 186.762 123.383 1.00 36.30 756 LYS A N 1
ATOM 5557 C CA . LYS A 1 756 ? 159.367 186.829 121.987 1.00 36.30 756 LYS A CA 1
ATOM 5558 C C . LYS A 1 756 ? 158.937 185.481 121.425 1.00 36.30 756 LYS A C 1
ATOM 5559 O O . LYS A 1 756 ? 158.267 185.441 120.387 1.00 36.30 756 LYS A O 1
ATOM 5565 N N . LEU A 1 757 ? 159.304 184.377 122.076 1.00 30.16 757 LEU A N 1
ATOM 5566 C CA . LEU A 1 757 ? 158.948 183.052 121.577 1.00 30.16 757 LEU A CA 1
ATOM 5567 C C . LEU A 1 757 ? 157.831 182.408 122.394 1.00 30.16 757 LEU A C 1
ATOM 5568 O O . LEU A 1 757 ? 156.801 182.010 121.842 1.00 30.16 757 LEU A O 1
ATOM 5573 N N . PHE A 1 758 ? 158.020 182.303 123.710 1.00 26.20 758 PHE A N 1
ATOM 5574 C CA . PHE A 1 758 ? 157.101 181.506 124.515 1.00 26.20 758 PHE A CA 1
ATOM 5575 C C . PHE A 1 758 ? 155.805 182.248 124.806 1.00 26.20 758 PHE A C 1
ATOM 5576 O O . PHE A 1 758 ? 154.782 181.614 125.089 1.00 26.20 758 PHE A O 1
ATOM 5584 N N . ASP A 1 759 ? 155.820 183.579 124.740 1.00 33.29 759 ASP A N 1
ATOM 5585 C CA . ASP A 1 759 ? 154.623 184.346 125.065 1.00 33.29 759 ASP A CA 1
ATOM 5586 C C . ASP A 1 759 ? 153.651 184.409 123.895 1.00 33.29 759 ASP A C 1
ATOM 5587 O O . ASP A 1 759 ? 152.445 184.580 124.099 1.00 33.29 759 ASP A O 1
ATOM 5592 N N . ARG A 1 760 ? 154.148 184.281 122.668 1.00 33.42 760 ARG A N 1
ATOM 5593 C CA . ARG A 1 760 ? 153.294 184.447 121.501 1.00 33.42 760 ARG A CA 1
ATOM 5594 C C . ARG A 1 760 ? 152.925 183.132 120.826 1.00 33.42 760 ARG A C 1
ATOM 5595 O O . ARG A 1 760 ? 151.882 183.061 120.167 1.00 33.42 760 ARG A O 1
ATOM 5603 N N . TYR A 1 761 ? 153.740 182.089 120.974 1.00 25.85 761 TYR A N 1
ATOM 5604 C CA . TYR A 1 761 ? 153.520 180.833 120.273 1.00 25.85 761 TYR A CA 1
ATOM 5605 C C . TYR A 1 761 ? 153.739 179.647 121.202 1.00 25.85 761 TYR A C 1
ATOM 5606 O O . TYR A 1 761 ? 154.678 179.629 122.001 1.00 25.85 761 TYR A O 1
ATOM 5615 N N . ASP A 1 762 ? 152.866 178.648 121.080 1.00 22.72 762 ASP A N 1
ATOM 5616 C CA . ASP A 1 762 ? 153.076 177.351 121.710 1.00 22.72 762 ASP A CA 1
ATOM 5617 C C . ASP A 1 762 ? 153.958 176.513 120.799 1.00 22.72 762 ASP A C 1
ATOM 5618 O O . ASP A 1 762 ? 153.612 176.292 119.637 1.00 22.72 762 ASP A O 1
ATOM 5623 N N . ILE A 1 763 ? 155.086 176.039 121.314 1.00 16.57 763 ILE A N 1
ATOM 5624 C CA . ILE A 1 763 ? 156.054 175.347 120.473 1.00 16.57 763 ILE A CA 1
ATOM 5625 C C . ILE A 1 763 ? 155.996 173.852 120.746 1.00 16.57 763 ILE A C 1
ATOM 5626 O O . ILE A 1 763 ? 155.633 173.407 121.840 1.00 16.57 763 ILE A O 1
ATOM 5631 N N . ALA A 1 764 ? 156.352 173.073 119.726 1.00 13.93 764 ALA A N 1
ATOM 5632 C CA . ALA A 1 764 ? 156.375 171.617 119.800 1.00 13.93 764 ALA A CA 1
ATOM 5633 C C . ALA A 1 764 ? 157.721 171.127 119.291 1.00 13.93 764 ALA A C 1
ATOM 5634 O O . ALA A 1 764 ? 158.075 171.375 118.135 1.00 13.93 764 ALA A O 1
ATOM 5636 N N . VAL A 1 765 ? 158.456 170.428 120.140 1.00 14.57 765 VAL A N 1
ATOM 5637 C CA . VAL A 1 765 ? 159.816 169.999 119.840 1.00 14.57 765 VAL A CA 1
ATOM 5638 C C . VAL A 1 765 ? 159.781 168.610 119.222 1.00 14.57 765 VAL A C 1
ATOM 5639 O O . VAL A 1 765 ? 159.035 167.736 119.672 1.00 14.57 765 VAL A O 1
ATOM 5643 N N . THR A 1 766 ? 160.586 168.400 118.184 1.00 13.96 766 THR A N 1
ATOM 5644 C CA . THR A 1 766 ? 160.689 167.092 117.563 1.00 13.96 766 THR A CA 1
ATOM 5645 C C . THR A 1 766 ? 161.787 166.275 118.239 1.00 13.96 766 THR A C 1
ATOM 5646 O O . THR A 1 766 ? 162.306 166.635 119.297 1.00 13.96 766 THR A O 1
ATOM 5650 N N . GLY A 1 767 ? 162.140 165.145 117.627 1.00 13.27 767 GLY A N 1
ATOM 5651 C CA . GLY A 1 767 ? 163.175 164.301 118.199 1.00 13.27 767 GLY A CA 1
ATOM 5652 C C . GLY A 1 767 ? 164.574 164.780 117.867 1.00 13.27 767 GLY A C 1
ATOM 5653 O O . GLY A 1 767 ? 165.471 164.741 118.713 1.00 13.27 767 GLY A O 1
ATOM 5654 N N . TYR A 1 768 ? 164.781 165.246 116.635 1.00 17.43 768 TYR A N 1
ATOM 5655 C CA . TYR A 1 768 ? 166.102 165.722 116.243 1.00 17.43 768 TYR A CA 1
ATOM 5656 C C . TYR A 1 768 ? 166.468 167.005 116.978 1.00 17.43 768 TYR A C 1
ATOM 5657 O O . TYR A 1 768 ? 167.625 167.195 117.368 1.00 17.43 768 TYR A O 1
ATOM 5666 N N . ALA A 1 769 ? 165.497 167.898 117.174 1.00 13.25 769 ALA A N 1
ATOM 5667 C CA . ALA A 1 769 ? 165.770 169.121 117.918 1.00 13.25 769 ALA A CA 1
ATOM 5668 C C . ALA A 1 769 ? 166.035 168.835 119.387 1.00 13.25 769 ALA A C 1
ATOM 5669 O O . ALA A 1 769 ? 166.800 169.560 120.028 1.00 13.25 769 ALA A O 1
ATOM 5671 N N . LEU A 1 770 ? 165.410 167.796 119.939 1.00 12.74 770 LEU A N 1
ATOM 5672 C CA . LEU A 1 770 ? 165.694 167.418 121.318 1.00 12.74 770 LEU A CA 1
ATOM 5673 C C . LEU A 1 770 ? 167.028 166.695 121.428 1.00 12.74 770 LEU A C 1
ATOM 5674 O O . LEU A 1 770 ? 167.639 166.682 122.502 1.00 12.74 770 LEU A O 1
ATOM 5679 N N . ASN A 1 771 ? 167.491 166.087 120.337 1.00 15.21 771 ASN A N 1
ATOM 5680 C CA . ASN A 1 771 ? 168.782 165.412 120.358 1.00 15.21 771 ASN A CA 1
ATOM 5681 C C . ASN A 1 771 ? 169.932 166.395 120.182 1.00 15.21 771 ASN A C 1
ATOM 5682 O O . ASN A 1 771 ? 170.994 166.223 120.788 1.00 15.21 771 ASN A O 1
ATOM 5687 N N . ALA A 1 772 ? 169.744 167.426 119.358 1.00 15.58 772 ALA A N 1
ATOM 5688 C CA . ALA A 1 772 ? 170.805 168.396 119.120 1.00 15.58 772 ALA A CA 1
ATOM 5689 C C . ALA A 1 772 ? 170.867 169.485 120.181 1.00 15.58 772 ALA A C 1
ATOM 5690 O O . ALA A 1 772 ? 171.768 170.327 120.129 1.00 15.58 772 ALA A O 1
ATOM 5692 N N . LEU A 1 773 ? 169.933 169.500 121.129 1.00 18.52 773 LEU A N 1
ATOM 5693 C CA . LEU A 1 773 ? 169.929 170.483 122.204 1.00 18.52 773 LEU A CA 1
ATOM 5694 C C . LEU A 1 773 ? 170.432 169.921 123.525 1.00 18.52 773 LEU A C 1
ATOM 5695 O O . LEU A 1 773 ? 170.227 170.550 124.566 1.00 18.52 773 LEU A O 1
ATOM 5700 N N . GLU A 1 774 ? 171.073 168.757 123.514 1.00 22.97 774 GLU A N 1
ATOM 5701 C CA . GLU A 1 774 ? 171.583 168.186 124.751 1.00 22.97 774 GLU A CA 1
ATOM 5702 C C . GLU A 1 774 ? 172.806 168.958 125.223 1.00 22.97 774 GLU A C 1
ATOM 5703 O O . GLU A 1 774 ? 173.687 169.304 124.432 1.00 22.97 774 GLU A O 1
ATOM 5709 N N . GLY A 1 775 ? 172.857 169.227 126.525 1.00 28.44 775 GLY A N 1
ATOM 5710 C CA . GLY A 1 775 ? 173.914 170.035 127.090 1.00 28.44 775 GLY A CA 1
ATOM 5711 C C . GLY A 1 775 ? 173.672 171.526 127.039 1.00 28.44 775 GLY A C 1
ATOM 5712 O O . GLY A 1 775 ? 174.495 172.288 127.560 1.00 28.44 775 GLY A O 1
ATOM 5713 N N . HIS A 1 776 ? 172.579 171.967 126.427 1.00 27.34 776 HIS A N 1
ATOM 5714 C CA . HIS A 1 776 ? 172.252 173.383 126.400 1.00 27.34 776 HIS A CA 1
ATOM 5715 C C . HIS A 1 776 ? 171.924 173.873 127.805 1.00 27.34 776 HIS A C 1
ATOM 5716 O O . HIS A 1 776 ? 171.479 173.110 128.666 1.00 27.34 776 HIS A O 1
ATOM 5723 N N . SER A 1 777 ? 172.157 175.167 128.035 1.00 28.09 777 SER A N 1
ATOM 5724 C CA . SER A 1 777 ? 171.881 175.739 129.348 1.00 28.09 777 SER A CA 1
ATOM 5725 C C . SER A 1 777 ? 170.387 175.910 129.587 1.00 28.09 777 SER A C 1
ATOM 5726 O O . SER A 1 777 ? 169.935 175.853 130.736 1.00 28.09 777 SER A O 1
ATOM 5729 N N . GLN A 1 778 ? 169.609 176.119 128.528 1.00 28.50 778 GLN A N 1
ATOM 5730 C CA . GLN A 1 778 ? 168.179 176.362 128.645 1.00 28.50 778 GLN A CA 1
ATOM 5731 C C . GLN A 1 778 ? 167.331 175.178 128.196 1.00 28.50 778 GLN A C 1
ATOM 5732 O O . GLN A 1 778 ? 166.179 175.372 127.798 1.00 28.50 778 GLN A O 1
ATOM 5738 N N . LEU A 1 779 ? 167.863 173.957 128.262 1.00 23.10 779 LEU A N 1
ATOM 5739 C CA . LEU A 1 779 ? 167.062 172.793 127.899 1.00 23.10 779 LEU A CA 1
ATOM 5740 C C . LEU A 1 779 ? 165.861 172.641 128.825 1.00 23.10 779 LEU A C 1
ATOM 5741 O O . LEU A 1 779 ? 164.767 172.275 128.382 1.00 23.10 779 LEU A O 1
ATOM 5746 N N . ARG A 1 780 ? 166.038 172.933 130.114 1.00 24.45 780 ARG A N 1
ATOM 5747 C CA . ARG A 1 780 ? 164.927 172.797 131.050 1.00 24.45 780 ARG A CA 1
ATOM 5748 C C . ARG A 1 780 ? 163.927 173.935 130.887 1.00 24.45 780 ARG A C 1
ATOM 5749 O O . ARG A 1 780 ? 162.713 173.725 131.002 1.00 24.45 780 ARG A O 1
ATOM 5757 N N . ASP A 1 781 ? 164.414 175.145 130.605 1.00 25.95 781 ASP A N 1
ATOM 5758 C CA . ASP A 1 781 ? 163.507 176.237 130.271 1.00 25.95 781 ASP A CA 1
ATOM 5759 C C . ASP A 1 781 ? 162.698 175.907 129.024 1.00 25.95 781 ASP A C 1
ATOM 5760 O O . ASP A 1 781 ? 161.546 176.333 128.888 1.00 25.95 781 ASP A O 1
ATOM 5765 N N . LEU A 1 782 ? 163.289 175.152 128.098 1.00 21.45 782 LEU A N 1
ATOM 5766 C CA . LEU A 1 782 ? 162.532 174.666 126.951 1.00 21.45 782 LEU A CA 1
ATOM 5767 C C . LEU A 1 782 ? 161.483 173.649 127.376 1.00 21.45 782 LEU A C 1
ATOM 5768 O O . LEU A 1 782 ? 160.303 173.782 127.036 1.00 21.45 782 LEU A O 1
ATOM 5773 N N . LEU A 1 783 ? 161.896 172.628 128.131 1.00 18.26 783 LEU A N 1
ATOM 5774 C CA . LEU A 1 783 ? 160.975 171.564 128.521 1.00 18.26 783 LEU A CA 1
ATOM 5775 C C . LEU A 1 783 ? 159.825 172.094 129.368 1.00 18.26 783 LEU A C 1
ATOM 5776 O O . LEU A 1 783 ? 158.785 171.439 129.493 1.00 18.26 783 LEU A O 1
ATOM 5781 N N . ARG A 1 784 ? 159.995 173.270 129.972 1.00 20.39 784 ARG A N 1
ATOM 5782 C CA . ARG A 1 784 ? 158.914 173.829 130.778 1.00 20.39 784 ARG A CA 1
ATOM 5783 C C . ARG A 1 784 ? 157.791 174.392 129.912 1.00 20.39 784 ARG A C 1
ATOM 5784 O O . ARG A 1 784 ? 156.649 174.510 130.370 1.00 20.39 784 ARG A O 1
ATOM 5792 N N . HIS A 1 785 ? 158.087 174.751 128.662 1.00 20.45 785 HIS A N 1
ATOM 5793 C CA . HIS A 1 785 ? 157.138 175.481 127.828 1.00 20.45 785 HIS A CA 1
ATOM 5794 C C . HIS A 1 785 ? 156.728 174.738 126.560 1.00 20.45 785 HIS A C 1
ATOM 5795 O O . HIS A 1 785 ? 156.159 175.358 125.657 1.00 20.45 785 HIS A O 1
ATOM 5802 N N . THR A 1 786 ? 156.993 173.437 126.466 1.00 19.85 786 THR A N 1
ATOM 5803 C CA . THR A 1 786 ? 156.608 172.637 125.308 1.00 19.85 786 THR A CA 1
ATOM 5804 C C . THR A 1 786 ? 155.572 171.604 125.723 1.00 19.85 786 THR A C 1
ATOM 5805 O O . THR A 1 786 ? 155.756 170.904 126.723 1.00 19.85 786 THR A O 1
ATOM 5809 N N . TRP A 1 787 ? 154.490 171.501 124.950 1.00 21.03 787 TRP A N 1
ATOM 5810 C CA . TRP A 1 787 ? 153.416 170.572 125.260 1.00 21.03 787 TRP A CA 1
ATOM 5811 C C . TRP A 1 787 ? 153.323 169.392 124.305 1.00 21.03 787 TRP A C 1
ATOM 5812 O O . TRP A 1 787 ? 152.555 168.464 124.576 1.00 21.03 787 TRP A O 1
ATOM 5823 N N . VAL A 1 788 ? 154.065 169.395 123.201 1.00 35.00 788 VAL A N 1
ATOM 5824 C CA . VAL A 1 788 ? 153.968 168.343 122.196 1.00 35.00 788 VAL A CA 1
ATOM 5825 C C . VAL A 1 788 ? 155.370 167.939 121.769 1.00 35.00 788 VAL A C 1
ATOM 5826 O O . VAL A 1 788 ? 156.173 168.791 121.377 1.00 35.00 788 VAL A O 1
ATOM 5830 N N . TYR A 1 789 ? 155.666 166.643 121.839 1.00 35.00 789 TYR A N 1
ATOM 5831 C CA . TYR A 1 789 ? 156.923 166.090 121.353 1.00 35.00 789 TYR A CA 1
ATOM 5832 C C . TYR A 1 789 ? 156.610 165.053 120.286 1.00 35.00 789 TYR A C 1
ATOM 5833 O O . TYR A 1 789 ? 155.941 164.054 120.568 1.00 35.00 789 TYR A O 1
ATOM 5842 N N . ALA A 1 790 ? 157.092 165.284 119.071 1.00 35.00 790 ALA A N 1
ATOM 5843 C CA . ALA A 1 790 ? 156.837 164.395 117.950 1.00 35.00 790 ALA A CA 1
ATOM 5844 C C . ALA A 1 790 ? 158.133 163.752 117.479 1.00 35.00 790 ALA A C 1
ATOM 5845 O O . ALA A 1 790 ? 159.214 164.327 117.615 1.00 35.00 790 ALA A O 1
ATOM 5847 N N . ARG A 1 791 ? 158.010 162.545 116.927 1.00 15.79 791 ARG A N 1
ATOM 5848 C CA . ARG A 1 791 ? 159.139 161.800 116.368 1.00 15.79 791 ARG A CA 1
ATOM 5849 C C . ARG A 1 791 ? 160.240 161.575 117.402 1.00 15.79 791 ARG A C 1
ATOM 5850 O O . ARG A 1 791 ? 161.417 161.836 117.153 1.00 15.79 791 ARG A O 1
ATOM 5858 N N . VAL A 1 792 ? 159.855 161.071 118.571 1.00 11.70 792 VAL A N 1
ATOM 5859 C CA . VAL A 1 792 ? 160.816 160.722 119.610 1.00 11.70 792 VAL A CA 1
ATOM 5860 C C . VAL A 1 792 ? 161.015 159.214 119.611 1.00 11.70 792 VAL A C 1
ATOM 5861 O O . VAL A 1 792 ? 160.101 158.439 119.309 1.00 11.70 792 VAL A O 1
ATOM 5865 N N . SER A 1 793 ? 162.229 158.794 119.951 1.00 10.05 793 SER A N 1
ATOM 5866 C CA . SER A 1 793 ? 162.590 157.388 119.955 1.00 10.05 793 SER A CA 1
ATOM 5867 C C . SER A 1 793 ? 162.174 156.730 121.266 1.00 10.05 793 SER A C 1
ATOM 5868 O O . SER A 1 793 ? 161.940 157.412 122.265 1.00 10.05 793 SER A O 1
ATOM 5871 N N . PRO A 1 794 ? 162.068 155.398 121.290 1.00 9.99 794 PRO A N 1
ATOM 5872 C CA . PRO A 1 794 ? 161.664 154.718 122.532 1.00 9.99 794 PRO A CA 1
ATOM 5873 C C . PRO A 1 794 ? 162.590 154.973 123.705 1.00 9.99 794 PRO A C 1
ATOM 5874 O O . PRO A 1 794 ? 162.203 154.700 124.847 1.00 9.99 794 PRO A O 1
ATOM 5878 N N . SER A 1 795 ? 163.798 155.481 123.465 1.00 11.19 795 SER A N 1
ATOM 5879 C CA . SER A 1 795 ? 164.754 155.756 124.527 1.00 11.19 795 SER A CA 1
ATOM 5880 C C . SER A 1 795 ? 164.759 157.211 124.972 1.00 11.19 795 SER A C 1
ATOM 5881 O O . SER A 1 795 ? 165.447 157.539 125.942 1.00 11.19 795 SER A O 1
ATOM 5884 N N . GLN A 1 796 ? 164.024 158.088 124.288 1.00 10.68 796 GLN A N 1
ATOM 5885 C CA . GLN A 1 796 ? 163.935 159.482 124.694 1.00 10.68 796 GLN A CA 1
ATOM 5886 C C . GLN A 1 796 ? 162.721 159.777 125.559 1.00 10.68 796 GLN A C 1
ATOM 5887 O O . GLN A 1 796 ? 162.726 160.779 126.280 1.00 10.68 796 GLN A O 1
ATOM 5893 N N . LYS A 1 797 ? 161.689 158.934 125.515 1.00 10.11 797 LYS A N 1
ATOM 5894 C CA . LYS A 1 797 ? 160.568 159.107 126.432 1.00 10.11 797 LYS A CA 1
ATOM 5895 C C . LYS A 1 797 ? 161.009 158.894 127.875 1.00 10.11 797 LYS A C 1
ATOM 5896 O O . LYS A 1 797 ? 160.559 159.604 128.784 1.00 10.11 797 LYS A O 1
ATOM 5902 N N . GLU A 1 798 ? 161.898 157.924 128.101 1.00 8.78 798 GLU A N 1
ATOM 5903 C CA . GLU A 1 798 ? 162.467 157.735 129.430 1.00 8.78 798 GLU A CA 1
ATOM 5904 C C . GLU A 1 798 ? 163.221 158.975 129.884 1.00 8.78 798 GLU A C 1
ATOM 5905 O O . GLU A 1 798 ? 163.103 159.390 131.041 1.00 8.78 798 GLU A O 1
ATOM 5911 N N . PHE A 1 799 ? 164.003 159.578 128.988 1.00 9.93 799 PHE A N 1
ATOM 5912 C CA . PHE A 1 799 ? 164.747 160.780 129.346 1.00 9.93 799 PHE A CA 1
ATOM 5913 C C . PHE A 1 799 ? 163.808 161.937 129.658 1.00 9.93 799 PHE A C 1
ATOM 5914 O O . PHE A 1 799 ? 164.037 162.693 130.609 1.00 9.93 799 PHE A O 1
ATOM 5922 N N . LEU A 1 800 ? 162.739 162.082 128.875 1.00 9.91 800 LEU A N 1
ATOM 5923 C CA . LEU A 1 800 ? 161.773 163.147 129.126 1.00 9.91 800 LEU A CA 1
ATOM 5924 C C . LEU A 1 800 ? 161.102 162.974 130.481 1.00 9.91 800 LEU A C 1
ATOM 5925 O O . LEU A 1 800 ? 160.972 163.933 131.251 1.00 9.91 800 LEU A O 1
ATOM 5930 N N . LEU A 1 801 ? 160.679 161.749 130.800 1.00 8.64 801 LEU A N 1
ATOM 5931 C CA . LEU A 1 801 ? 160.014 161.528 132.080 1.00 8.64 801 LEU A CA 1
ATOM 5932 C C . LEU A 1 801 ? 160.985 161.663 133.247 1.00 8.64 801 LEU A C 1
ATOM 5933 O O . LEU A 1 801 ? 160.615 162.172 134.311 1.00 8.64 801 LEU A O 1
ATOM 5938 N N . ASN A 1 802 ? 162.237 161.236 133.069 1.00 10.08 802 ASN A N 1
ATOM 5939 C CA . ASN A 1 802 ? 163.217 161.397 134.136 1.00 10.08 802 ASN A CA 1
ATOM 5940 C C . ASN A 1 802 ? 163.531 162.866 134.378 1.00 10.08 802 ASN A C 1
ATOM 5941 O O . ASN A 1 802 ? 163.704 163.286 135.526 1.00 10.08 802 ASN A O 1
ATOM 5946 N N . THR A 1 803 ? 163.589 163.671 133.316 1.00 9.87 803 THR A N 1
ATOM 5947 C CA . THR A 1 803 ? 163.807 165.100 133.506 1.00 9.87 803 THR A CA 1
ATOM 5948 C C . THR A 1 803 ? 162.602 165.757 134.169 1.00 9.87 803 THR A C 1
ATOM 5949 O O . THR A 1 803 ? 162.760 166.609 135.051 1.00 9.87 803 THR A O 1
ATOM 5953 N N . LEU A 1 804 ? 161.389 165.368 133.767 1.00 10.59 804 LEU A N 1
ATOM 5954 C CA . LEU A 1 804 ? 160.196 165.928 134.392 1.00 10.59 804 LEU A CA 1
ATOM 5955 C C . LEU A 1 804 ? 160.088 165.530 135.858 1.00 10.59 804 LEU A C 1
ATOM 5956 O O . LEU A 1 804 ? 159.523 166.281 136.659 1.00 10.59 804 LEU A O 1
ATOM 5961 N N . LYS A 1 805 ? 160.611 164.361 136.228 1.00 10.90 805 LYS A N 1
ATOM 5962 C CA . LYS A 1 805 ? 160.620 163.977 137.635 1.00 10.90 805 LYS A CA 1
ATOM 5963 C C . LYS A 1 805 ? 161.721 164.696 138.402 1.00 10.90 805 LYS A C 1
ATOM 5964 O O . LYS A 1 805 ? 161.527 165.073 139.562 1.00 10.90 805 LYS A O 1
ATOM 5970 N N . ASP A 1 806 ? 162.880 164.892 137.772 1.00 13.68 806 ASP A N 1
ATOM 5971 C CA . ASP A 1 806 ? 163.977 165.585 138.435 1.00 13.68 806 ASP A CA 1
ATOM 5972 C C . ASP A 1 806 ? 163.667 167.060 138.639 1.00 13.68 806 ASP A C 1
ATOM 5973 O O . ASP A 1 806 ? 164.200 167.681 139.564 1.00 13.68 806 ASP A O 1
ATOM 5978 N N . MET A 1 807 ? 162.819 167.641 137.788 1.00 14.77 807 MET A N 1
ATOM 5979 C CA . MET A 1 807 ? 162.418 169.029 137.993 1.00 14.77 807 MET A CA 1
ATOM 5980 C C . MET A 1 807 ? 161.616 169.197 139.276 1.00 14.77 807 MET A C 1
ATOM 5981 O O . MET A 1 807 ? 161.699 170.247 139.922 1.00 14.77 807 MET A O 1
ATOM 5986 N N . GLY A 1 808 ? 160.837 168.188 139.657 1.00 14.44 808 GLY A N 1
ATOM 5987 C CA . GLY A 1 808 ? 160.075 168.249 140.888 1.00 14.44 808 GLY A CA 1
ATOM 5988 C C . GLY A 1 808 ? 158.600 167.949 140.724 1.00 14.44 808 GLY A C 1
ATOM 5989 O O . GLY A 1 808 ? 157.850 167.961 141.704 1.00 14.44 808 GLY A O 1
ATOM 5990 N N . TYR A 1 809 ? 158.168 167.679 139.497 1.00 15.55 809 TYR A N 1
ATOM 5991 C CA . TYR A 1 809 ? 156.767 167.405 139.219 1.00 15.55 809 TYR A CA 1
ATOM 5992 C C . TYR A 1 809 ? 156.469 165.916 139.352 1.00 15.55 809 TYR A C 1
ATOM 5993 O O . TYR A 1 809 ? 157.352 165.065 139.235 1.00 15.55 809 TYR A O 1
ATOM 6002 N N . GLN A 1 810 ? 155.200 165.611 139.605 1.00 10.97 810 GLN A N 1
ATOM 6003 C CA . GLN A 1 810 ? 154.714 164.239 139.645 1.00 10.97 810 GLN A CA 1
ATOM 6004 C C . GLN A 1 810 ? 154.097 163.902 138.296 1.00 10.97 810 GLN A C 1
ATOM 6005 O O . GLN A 1 810 ? 153.270 164.661 137.782 1.00 10.97 810 GLN A O 1
ATOM 6011 N N . THR A 1 811 ? 154.494 162.769 137.730 1.00 9.19 811 THR A N 1
ATOM 6012 C CA . THR A 1 811 ? 154.195 162.444 136.344 1.00 9.19 811 THR A CA 1
ATOM 6013 C C . THR A 1 811 ? 153.167 161.324 136.243 1.00 9.19 811 THR A C 1
ATOM 6014 O O . THR A 1 811 ? 152.827 160.657 137.222 1.00 9.19 811 THR A O 1
ATOM 6018 N N . LEU A 1 812 ? 152.675 161.135 135.022 1.00 7.15 812 LEU A N 1
ATOM 6019 C CA . LEU A 1 812 ? 151.757 160.061 134.677 1.00 7.15 812 LEU A CA 1
ATOM 6020 C C . LEU A 1 812 ? 151.955 159.739 133.204 1.00 7.15 812 LEU A C 1
ATOM 6021 O O . LEU A 1 812 ? 152.249 160.626 132.401 1.00 7.15 812 LEU A O 1
ATOM 6026 N N . MET A 1 813 ? 151.797 158.466 132.853 1.00 7.41 813 MET A N 1
ATOM 6027 C CA . MET A 1 813 ? 151.962 158.034 131.472 1.00 7.41 813 MET A CA 1
ATOM 6028 C C . MET A 1 813 ? 150.844 157.071 131.115 1.00 7.41 813 MET A C 1
ATOM 6029 O O . MET A 1 813 ? 150.558 156.143 131.877 1.00 7.41 813 MET A O 1
ATOM 6034 N N . CYS A 1 814 ? 150.219 157.287 129.960 1.00 6.47 814 CYS A N 1
ATOM 6035 C CA . CYS A 1 814 ? 149.096 156.471 129.502 1.00 6.47 814 CYS A CA 1
ATOM 6036 C C . CYS A 1 814 ? 149.339 156.096 128.044 1.00 6.47 814 CYS A C 1
ATOM 6037 O O . CYS A 1 814 ? 149.046 156.883 127.141 1.00 6.47 814 CYS A O 1
ATOM 6040 N N . GLY A 1 815 ? 149.867 154.893 127.812 1.00 5.94 815 GLY A N 1
ATOM 6041 C CA . GLY A 1 815 ? 150.167 154.435 126.472 1.00 5.94 815 GLY A CA 1
ATOM 6042 C C . GLY A 1 815 ? 149.738 152.996 126.273 1.00 5.94 815 GLY A C 1
ATOM 6043 O O . GLY A 1 815 ? 149.209 152.358 127.182 1.00 5.94 815 GLY A O 1
ATOM 6044 N N . ASP A 1 816 ? 149.969 152.498 125.058 1.00 6.49 816 ASP A N 1
ATOM 6045 C CA . ASP A 1 816 ? 149.596 151.129 124.725 1.00 6.49 816 ASP A CA 1
ATOM 6046 C C . ASP A 1 816 ? 150.642 150.351 123.941 1.00 6.49 816 ASP A C 1
ATOM 6047 O O . ASP A 1 816 ? 150.524 149.126 123.863 1.00 6.49 816 ASP A O 1
ATOM 6052 N N . GLY A 1 817 ? 151.648 150.997 123.360 1.00 6.52 817 GLY A N 1
ATOM 6053 C CA . GLY A 1 817 ? 152.563 150.329 122.461 1.00 6.52 817 GLY A CA 1
ATOM 6054 C C . GLY A 1 817 ? 153.740 149.697 123.175 1.00 6.52 817 GLY A C 1
ATOM 6055 O O . GLY A 1 817 ? 153.784 149.573 124.399 1.00 6.52 817 GLY A O 1
ATOM 6056 N N . THR A 1 818 ? 154.718 149.283 122.370 1.00 9.95 818 THR A N 1
ATOM 6057 C CA . THR A 1 818 ? 155.944 148.686 122.877 1.00 9.95 818 THR A CA 1
ATOM 6058 C C . THR A 1 818 ? 157.080 149.687 123.025 1.00 9.95 818 THR A C 1
ATOM 6059 O O . THR A 1 818 ? 158.017 149.428 123.786 1.00 9.95 818 THR A O 1
ATOM 6063 N N . ASN A 1 819 ? 157.017 150.822 122.329 1.00 9.50 819 ASN A N 1
ATOM 6064 C CA . ASN A 1 819 ? 158.096 151.798 122.406 1.00 9.50 819 ASN A CA 1
ATOM 6065 C C . ASN A 1 819 ? 158.052 152.605 123.695 1.00 9.50 819 ASN A C 1
ATOM 6066 O O . ASN A 1 819 ? 159.093 153.088 124.152 1.00 9.50 819 ASN A O 1
ATOM 6071 N N . ASP A 1 820 ? 156.873 152.762 124.292 1.00 8.22 820 ASP A N 1
ATOM 6072 C CA . ASP A 1 820 ? 156.716 153.532 125.517 1.00 8.22 820 ASP A CA 1
ATOM 6073 C C . ASP A 1 820 ? 156.678 152.656 126.760 1.00 8.22 820 ASP A C 1
ATOM 6074 O O . ASP A 1 820 ? 155.951 152.973 127.705 1.00 8.22 820 ASP A O 1
ATOM 6079 N N . VAL A 1 821 ? 157.430 151.556 126.773 1.00 6.64 821 VAL A N 1
ATOM 6080 C CA . VAL A 1 821 ? 157.417 150.669 127.930 1.00 6.64 821 VAL A CA 1
ATOM 6081 C C . VAL A 1 821 ? 158.285 151.237 129.051 1.00 6.64 821 VAL A C 1
ATOM 6082 O O . VAL A 1 821 ? 157.906 151.203 130.230 1.00 6.64 821 VAL A O 1
ATOM 6086 N N . GLY A 1 822 ? 159.445 151.796 128.701 1.00 6.54 822 GLY A N 1
ATOM 6087 C CA . GLY A 1 822 ? 160.297 152.398 129.712 1.00 6.54 822 GLY A CA 1
ATOM 6088 C C . GLY A 1 822 ? 159.679 153.636 130.331 1.00 6.54 822 GLY A C 1
ATOM 6089 O O . GLY A 1 822 ? 159.820 153.877 131.533 1.00 6.54 822 GLY A O 1
ATOM 6090 N N . ALA A 1 823 ? 158.987 154.439 129.521 1.00 7.24 823 ALA A N 1
ATOM 6091 C CA . ALA A 1 823 ? 158.281 155.593 130.064 1.00 7.24 823 ALA A CA 1
ATOM 6092 C C . ALA A 1 823 ? 157.167 155.157 131.004 1.00 7.24 823 ALA A C 1
ATOM 6093 O O . ALA A 1 823 ? 156.954 155.771 132.054 1.00 7.24 823 ALA A O 1
ATOM 6095 N N . LEU A 1 824 ? 156.447 154.092 130.645 1.00 7.01 824 LEU A N 1
ATOM 6096 C CA . LEU A 1 824 ? 155.414 153.569 131.532 1.00 7.01 824 LEU A CA 1
ATOM 6097 C C . LEU A 1 824 ? 156.008 153.104 132.853 1.00 7.01 824 LEU A C 1
ATOM 6098 O O . LEU A 1 824 ? 155.408 153.302 133.915 1.00 7.01 824 LEU A O 1
ATOM 6103 N N . LYS A 1 825 ? 157.190 152.487 132.812 1.00 8.60 825 LYS A N 1
ATOM 6104 C CA . LYS A 1 825 ? 157.785 151.997 134.050 1.00 8.60 825 LYS A CA 1
ATOM 6105 C C . LYS A 1 825 ? 158.315 153.137 134.914 1.00 8.60 825 LYS A C 1
ATOM 6106 O O . LYS A 1 825 ? 158.151 153.118 136.139 1.00 8.60 825 LYS A O 1
ATOM 6112 N N . GLN A 1 826 ? 158.950 154.138 134.301 1.00 10.05 826 GLN A N 1
ATOM 6113 C CA . GLN A 1 826 ? 159.633 155.176 135.066 1.00 10.05 826 GLN A CA 1
ATOM 6114 C C . GLN A 1 826 ? 158.690 156.208 135.671 1.00 10.05 826 GLN A C 1
ATOM 6115 O O . GLN A 1 826 ? 159.082 156.900 136.616 1.00 10.05 826 GLN A O 1
ATOM 6121 N N . ALA A 1 827 ? 157.473 156.337 135.154 1.00 7.75 827 ALA A N 1
ATOM 6122 C CA . ALA A 1 827 ? 156.548 157.329 135.676 1.00 7.75 827 ALA A CA 1
ATOM 6123 C C . ALA A 1 827 ? 156.095 156.956 137.085 1.00 7.75 827 ALA A C 1
ATOM 6124 O O . ALA A 1 827 ? 156.210 155.809 137.521 1.00 7.75 827 ALA A O 1
ATOM 6126 N N . HIS A 1 828 ? 155.577 157.954 137.805 1.00 8.30 828 HIS A N 1
ATOM 6127 C CA . HIS A 1 828 ? 155.067 157.701 139.148 1.00 8.30 828 HIS A CA 1
ATOM 6128 C C . HIS A 1 828 ? 153.839 156.804 139.118 1.00 8.30 828 HIS A C 1
ATOM 6129 O O . HIS A 1 828 ? 153.631 156.008 140.040 1.00 8.30 828 HIS A O 1
ATOM 6136 N N . VAL A 1 829 ? 153.022 156.918 138.075 1.00 6.13 829 VAL A N 1
ATOM 6137 C CA . VAL A 1 829 ? 151.859 156.059 137.891 1.00 6.13 829 VAL A CA 1
ATOM 6138 C C . VAL A 1 829 ? 151.647 155.822 136.399 1.00 6.13 829 VAL A C 1
ATOM 6139 O O . VAL A 1 829 ? 151.462 156.766 135.624 1.00 6.13 829 VAL A O 1
ATOM 6143 N N . GLY A 1 830 ? 151.707 154.562 135.982 1.00 5.58 830 GLY A N 1
ATOM 6144 C CA . GLY A 1 830 ? 151.587 154.196 134.583 1.00 5.58 830 GLY A CA 1
ATOM 6145 C C . GLY A 1 830 ? 150.272 153.492 134.317 1.00 5.58 830 GLY A C 1
ATOM 6146 O O . GLY A 1 830 ? 149.749 152.784 135.177 1.00 5.58 830 GLY A O 1
ATOM 6147 N N . ILE A 1 831 ? 149.735 153.696 133.119 1.00 7.05 831 ILE A N 1
ATOM 6148 C CA . ILE A 1 831 ? 148.470 153.099 132.709 1.00 7.05 831 ILE A CA 1
ATOM 6149 C C . ILE A 1 831 ? 148.640 152.547 131.301 1.00 7.05 831 ILE A C 1
ATOM 6150 O O . ILE A 1 831 ? 149.228 153.203 130.436 1.00 7.05 831 ILE A O 1
ATOM 6155 N N . ALA A 1 832 ? 148.130 151.340 131.070 1.00 7.93 832 ALA A N 1
ATOM 6156 C CA . ALA A 1 832 ? 148.234 150.675 129.775 1.00 7.93 832 ALA A CA 1
ATOM 6157 C C . ALA A 1 832 ? 146.832 150.354 129.278 1.00 7.93 832 ALA A C 1
ATOM 6158 O O . ALA A 1 832 ? 146.143 149.511 129.859 1.00 7.93 832 ALA A O 1
ATOM 6160 N N . LEU A 1 833 ? 146.416 151.015 128.203 1.00 9.76 833 LEU A N 1
ATOM 6161 C CA . LEU A 1 833 ? 145.076 150.843 127.655 1.00 9.76 833 LEU A CA 1
ATOM 6162 C C . LEU A 1 833 ? 145.064 149.670 126.683 1.00 9.76 833 LEU A C 1
ATOM 6163 O O . LEU A 1 833 ? 145.772 149.690 125.672 1.00 9.76 833 LEU A O 1
ATOM 6168 N N . LEU A 1 834 ? 144.256 148.659 126.982 1.00 6.47 834 LEU A N 1
ATOM 6169 C CA . LEU A 1 834 ? 144.061 147.539 126.076 1.00 6.47 834 LEU A CA 1
ATOM 6170 C C . LEU A 1 834 ? 142.904 147.858 125.130 1.00 6.47 834 LEU A C 1
ATOM 6171 O O . LEU A 1 834 ? 142.423 148.991 125.064 1.00 6.47 834 LEU A O 1
ATOM 6176 N N . ASN A 1 835 ? 142.447 146.861 124.380 1.00 11.35 835 ASN A N 1
ATOM 6177 C CA . ASN A 1 835 ? 141.313 147.014 123.482 1.00 11.35 835 ASN A CA 1
ATOM 6178 C C . ASN A 1 835 ? 140.143 146.180 123.982 1.00 11.35 835 ASN A C 1
ATOM 6179 O O . ASN A 1 835 ? 140.335 145.101 124.550 1.00 11.35 835 ASN A O 1
ATOM 6184 N N . GLY A 1 836 ? 138.943 146.681 123.773 1.00 10.19 836 GLY A N 1
ATOM 6185 C CA . GLY A 1 836 ? 137.735 146.009 124.208 1.00 10.19 836 GLY A CA 1
ATOM 6186 C C . GLY A 1 836 ? 136.669 147.027 124.558 1.00 10.19 836 GLY A C 1
ATOM 6187 O O . GLY A 1 836 ? 136.938 148.148 124.975 1.00 10.19 836 GLY A O 1
ATOM 6188 N N . THR A 1 837 ? 135.419 146.625 124.378 1.00 16.11 837 THR A N 1
ATOM 6189 C CA . THR A 1 837 ? 134.267 147.462 124.666 1.00 16.11 837 THR A CA 1
ATOM 6190 C C . THR A 1 837 ? 133.529 146.917 125.884 1.00 16.11 837 THR A C 1
ATOM 6191 O O . THR A 1 837 ? 133.876 145.870 126.436 1.00 16.11 837 THR A O 1
ATOM 6195 N N . GLU A 1 838 ? 132.498 147.648 126.309 1.00 19.55 838 GLU A N 1
ATOM 6196 C CA . GLU A 1 838 ? 131.704 147.198 127.446 1.00 19.55 838 GLU A CA 1
ATOM 6197 C C . GLU A 1 838 ? 130.877 145.970 127.089 1.00 19.55 838 GLU A C 1
ATOM 6198 O O . GLU A 1 838 ? 130.807 145.014 127.870 1.00 19.55 838 GLU A O 1
ATOM 6200 N N . GLU A 1 839 ? 130.253 145.975 125.910 1.00 24.08 839 GLU A N 1
ATOM 6201 C CA . GLU A 1 839 ? 129.413 144.852 125.505 1.00 24.08 839 GLU A CA 1
ATOM 6202 C C . GLU A 1 839 ? 130.232 143.576 125.362 1.00 24.08 839 GLU A C 1
ATOM 6203 O O . GLU A 1 839 ? 129.828 142.509 125.838 1.00 24.08 839 GLU A O 1
ATOM 6209 N N . GLY A 1 840 ? 131.389 143.667 124.706 1.00 21.73 840 GLY A N 1
ATOM 6210 C CA . GLY A 1 840 ? 132.221 142.489 124.528 1.00 21.73 840 GLY A CA 1
ATOM 6211 C C . GLY A 1 840 ? 132.725 141.924 125.842 1.00 21.73 840 GLY A C 1
ATOM 6212 O O . GLY A 1 840 ? 132.721 140.709 126.048 1.00 21.73 840 GLY A O 1
ATOM 6213 N N . LEU A 1 841 ? 133.156 142.799 126.752 1.00 19.52 841 LEU A N 1
ATOM 6214 C CA . LEU A 1 841 ? 133.647 142.333 128.044 1.00 19.52 841 LEU A CA 1
ATOM 6215 C C . LEU A 1 841 ? 132.528 141.709 128.868 1.00 19.52 841 LEU A C 1
ATOM 6216 O O . LEU A 1 841 ? 132.729 140.672 129.512 1.00 19.52 841 LEU A O 1
ATOM 6221 N N . LYS A 1 842 ? 131.341 142.320 128.859 1.00 22.82 842 LYS A N 1
ATOM 6222 C CA . LYS A 1 842 ? 130.216 141.743 129.587 1.00 22.82 842 LYS A CA 1
ATOM 6223 C C . LYS A 1 842 ? 129.829 140.386 129.014 1.00 22.82 842 LYS A C 1
ATOM 6224 O O . LYS A 1 842 ? 129.534 139.449 129.765 1.00 22.82 842 LYS A O 1
ATOM 6226 N N . LYS A 1 843 ? 129.834 140.257 127.685 1.00 26.00 843 LYS A N 1
ATOM 6227 C CA . LYS A 1 843 ? 129.508 138.975 127.069 1.00 26.00 843 LYS A CA 1
ATOM 6228 C C . LYS A 1 843 ? 130.548 137.916 127.409 1.00 26.00 843 LYS A C 1
ATOM 6229 O O . LYS A 1 843 ? 130.197 136.764 127.690 1.00 26.00 843 LYS A O 1
ATOM 6231 N N . LEU A 1 844 ? 131.832 138.285 127.393 1.00 26.42 844 LEU A N 1
ATOM 6232 C CA . LEU A 1 844 ? 132.874 137.332 127.760 1.00 26.42 844 LEU A CA 1
ATOM 6233 C C . LEU A 1 844 ? 132.732 136.893 129.211 1.00 26.42 844 LEU A C 1
ATOM 6234 O O . LEU A 1 844 ? 132.893 135.708 129.527 1.00 26.42 844 LEU A O 1
ATOM 6236 N N . GLY A 1 845 ? 132.419 137.832 130.107 1.00 32.01 845 GLY A N 1
ATOM 6237 C CA . GLY A 1 845 ? 132.241 137.479 131.513 1.00 32.01 845 GLY A CA 1
ATOM 6238 C C . GLY A 1 845 ? 131.040 136.561 131.707 1.00 32.01 845 GLY A C 1
ATOM 6239 O O . GLY A 1 845 ? 131.111 135.590 132.470 1.00 32.01 845 GLY A O 1
ATOM 6240 N N . GLU A 1 846 ? 129.929 136.849 131.025 1.00 36.22 846 GLU A N 1
ATOM 6241 C CA . GLU A 1 846 ? 128.751 135.996 131.142 1.00 36.22 846 GLU A CA 1
ATOM 6242 C C . GLU A 1 846 ? 129.025 134.601 130.594 1.00 36.22 846 GLU A C 1
ATOM 6243 O O . GLU A 1 846 ? 128.596 133.600 131.181 1.00 36.22 846 GLU A O 1
ATOM 6245 N N . GLN A 1 847 ? 129.742 134.514 129.471 1.00 40.72 847 GLN A N 1
ATOM 6246 C CA . GLN A 1 847 ? 130.080 133.208 128.915 1.00 40.72 847 GLN A CA 1
ATOM 6247 C C . GLN A 1 847 ? 131.005 132.436 129.847 1.00 40.72 847 GLN A C 1
ATOM 6248 O O . GLN A 1 847 ? 130.851 131.221 130.012 1.00 40.72 847 GLN A O 1
ATOM 6250 N N . ARG A 1 848 ? 131.965 133.122 130.471 1.00 43.53 848 ARG A N 1
ATOM 6251 C CA . ARG A 1 848 ? 132.848 132.451 131.419 1.00 43.53 848 ARG A CA 1
ATOM 6252 C C . ARG A 1 848 ? 132.073 131.951 132.631 1.00 43.53 848 ARG A C 1
ATOM 6253 O O . ARG A 1 848 ? 132.326 130.847 133.127 1.00 43.53 848 ARG A O 1
ATOM 6255 N N . ARG A 1 849 ? 131.117 132.747 133.116 1.00 47.55 849 ARG A N 1
ATOM 6256 C CA . ARG A 1 849 ? 130.301 132.312 134.246 1.00 47.55 849 ARG A CA 1
ATOM 6257 C C . ARG A 1 849 ? 129.447 131.106 133.876 1.00 47.55 849 ARG A C 1
ATOM 6258 O O . ARG A 1 849 ? 129.312 130.164 134.666 1.00 47.55 849 ARG A O 1
ATOM 6260 N N . LEU A 1 850 ? 128.864 131.115 132.674 1.00 50.11 850 LEU A N 1
ATOM 6261 C CA . LEU A 1 850 ? 128.059 129.979 132.238 1.00 50.11 850 LEU A CA 1
ATOM 6262 C C . LEU A 1 850 ? 128.912 128.729 132.064 1.00 50.11 850 LEU A C 1
ATOM 6263 O O . LEU A 1 850 ? 128.465 127.618 132.372 1.00 50.11 850 LEU A O 1
ATOM 6265 N N . GLU A 1 851 ? 130.144 128.887 131.573 1.00 53.29 851 GLU A N 1
ATOM 6266 C CA . GLU A 1 851 ? 131.027 127.737 131.411 1.00 53.29 851 GLU A CA 1
ATOM 6267 C C . GLU A 1 851 ? 131.477 127.193 132.760 1.00 53.29 851 GLU A C 1
ATOM 6268 O O . GLU A 1 851 ? 131.618 125.976 132.929 1.00 53.29 851 GLU A O 1
ATOM 6270 N N . GLY A 1 852 ? 131.713 128.078 133.732 1.00 56.30 852 GLY A N 1
ATOM 6271 C CA . GLY A 1 852 ? 132.088 127.622 135.065 1.00 56.30 852 GLY A CA 1
ATOM 6272 C C . GLY A 1 852 ? 130.915 126.973 135.787 1.00 56.30 852 GLY A C 1
ATOM 6273 O O . GLY A 1 852 ? 131.119 126.090 136.627 1.00 56.30 852 GLY A O 1
ATOM 6274 N N . MET A 1 853 ? 129.687 127.394 135.477 1.00 59.11 853 MET A N 1
ATOM 6275 C CA . MET A 1 853 ? 128.516 126.800 136.114 1.00 59.11 853 MET A CA 1
ATOM 6276 C C . MET A 1 853 ? 128.301 125.368 135.639 1.00 59.11 853 MET A C 1
ATOM 6277 O O . MET A 1 853 ? 128.332 124.423 136.436 1.00 59.11 853 MET A O 1
ATOM 6279 N N . LYS A 1 854 ? 128.085 125.187 134.340 1.00 58.16 854 LYS A N 1
ATOM 6280 C CA . LYS A 1 854 ? 127.861 123.861 133.779 1.00 58.16 854 LYS A CA 1
ATOM 6281 C C . LYS A 1 854 ? 129.040 123.430 132.915 1.00 58.16 854 LYS A C 1
ATOM 6282 O O . LYS A 1 854 ? 130.189 123.468 133.354 1.00 58.16 854 LYS A O 1
ATOM 6284 N N . ALA A 1 950 ? 132.934 140.500 118.400 1.00 62.00 950 ALA A N 1
ATOM 6285 C CA . ALA A 1 950 ? 133.953 141.369 118.976 1.00 62.00 950 ALA A CA 1
ATOM 6286 C C . ALA A 1 950 ? 135.280 140.631 119.113 1.00 62.00 950 ALA A C 1
ATOM 6287 O O . ALA A 1 950 ? 135.314 139.482 119.553 1.00 62.00 950 ALA A O 1
ATOM 6289 N N . PRO A 1 951 ? 136.373 141.291 118.739 1.00 55.80 951 PRO A N 1
ATOM 6290 C CA . PRO A 1 951 ? 137.686 140.646 118.828 1.00 55.80 951 PRO A CA 1
ATOM 6291 C C . PRO A 1 951 ? 138.175 140.572 120.264 1.00 55.80 951 PRO A C 1
ATOM 6292 O O . PRO A 1 951 ? 137.893 141.444 121.089 1.00 55.80 951 PRO A O 1
ATOM 6296 N N . ALA A 1 952 ? 138.920 139.510 120.556 1.00 43.09 952 ALA A N 1
ATOM 6297 C CA . ALA A 1 952 ? 139.480 139.335 121.885 1.00 43.09 952 ALA A CA 1
ATOM 6298 C C . ALA A 1 952 ? 140.541 140.399 122.158 1.00 43.09 952 ALA A C 1
ATOM 6299 O O . ALA A 1 952 ? 140.946 141.161 121.276 1.00 43.09 952 ALA A O 1
ATOM 6301 N N . LEU A 1 953 ? 140.992 140.446 123.407 1.00 27.50 953 LEU A N 1
ATOM 6302 C CA . LEU A 1 953 ? 141.975 141.427 123.841 1.00 27.50 953 LEU A CA 1
ATOM 6303 C C . LEU A 1 953 ? 143.362 140.802 123.878 1.00 27.50 953 LEU A C 1
ATOM 6304 O O . LEU A 1 953 ? 143.519 139.628 124.228 1.00 27.50 953 LEU A O 1
ATOM 6309 N N . LYS A 1 954 ? 144.364 141.591 1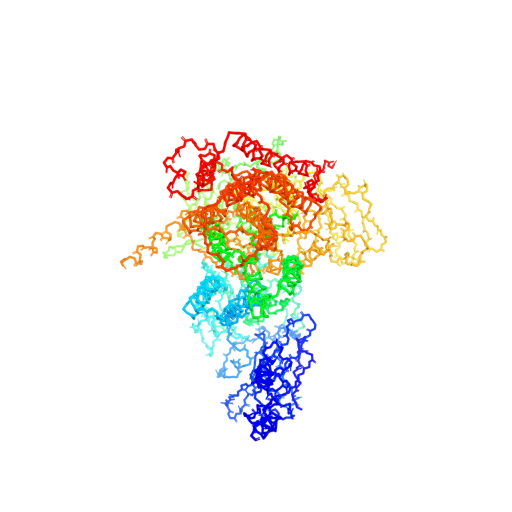23.506 1.00 27.08 954 LYS A N 1
ATOM 6310 C CA . LYS A 1 954 ? 145.754 141.159 123.485 1.00 27.08 954 LYS A CA 1
ATOM 6311 C C . LYS A 1 954 ? 146.502 141.844 124.617 1.00 27.08 954 LYS A C 1
ATOM 6312 O O . LYS A 1 954 ? 146.371 143.057 124.806 1.00 27.08 954 LYS A O 1
ATOM 6318 N N . LEU A 1 955 ? 147.287 141.068 125.364 1.00 18.93 955 LEU A N 1
ATOM 6319 C CA . LEU A 1 955 ? 147.955 141.610 126.541 1.00 18.93 955 LEU A CA 1
ATOM 6320 C C . LEU A 1 955 ? 149.146 142.489 126.180 1.00 18.93 955 LEU A C 1
ATOM 6321 O O . LEU A 1 955 ? 149.499 143.386 126.953 1.00 18.93 955 LEU A O 1
ATOM 6326 N N . GLY A 1 956 ? 149.772 142.254 125.030 1.00 20.24 956 GLY A N 1
ATOM 6327 C CA . GLY A 1 956 ? 150.847 143.103 124.550 1.00 20.24 956 GLY A CA 1
ATOM 6328 C C . GLY A 1 956 ? 152.017 143.222 125.518 1.00 20.24 956 GLY A C 1
ATOM 6329 O O . GLY A 1 956 ? 152.191 142.430 126.446 1.00 20.24 956 GLY A O 1
ATOM 6330 N N . ASP A 1 957 ? 152.832 144.253 125.278 1.00 14.32 957 ASP A N 1
ATOM 6331 C CA . ASP A 1 957 ? 154.010 144.519 126.090 1.00 14.32 957 ASP A CA 1
ATOM 6332 C C . ASP A 1 957 ? 153.882 145.748 126.975 1.00 14.32 957 ASP A C 1
ATOM 6333 O O . ASP A 1 957 ? 154.700 145.918 127.882 1.00 14.32 957 ASP A O 1
ATOM 6338 N N . ALA A 1 958 ? 152.894 146.610 126.731 1.00 9.14 958 ALA A N 1
ATOM 6339 C CA . ALA A 1 958 ? 152.701 147.774 127.585 1.00 9.14 958 ALA A CA 1
ATOM 6340 C C . ALA A 1 958 ? 152.051 147.405 128.908 1.00 9.14 958 ALA A C 1
ATOM 6341 O O . ALA A 1 958 ? 152.300 148.066 129.921 1.00 9.14 958 ALA A O 1
ATOM 6343 N N . SER A 1 959 ? 151.214 146.366 128.920 1.00 9.64 959 SER A N 1
ATOM 6344 C CA . SER A 1 959 ? 150.617 145.884 130.157 1.00 9.64 959 SER A CA 1
ATOM 6345 C C . SER A 1 959 ? 151.601 145.104 131.017 1.00 9.64 959 SER A C 1
ATOM 6346 O O . SER A 1 959 ? 151.276 144.785 132.164 1.00 9.64 959 SER A O 1
ATOM 6349 N N . CYS A 1 960 ? 152.786 144.791 130.491 1.00 10.62 960 CYS A N 1
ATOM 6350 C CA . CYS A 1 960 ? 153.783 144.057 131.259 1.00 10.62 960 CYS A CA 1
ATOM 6351 C C . CYS A 1 960 ? 154.561 144.967 132.199 1.00 10.62 960 CYS A C 1
ATOM 6352 O O . CYS A 1 960 ? 155.065 144.502 133.226 1.00 10.62 960 CYS A O 1
ATOM 6355 N N . ALA A 1 961 ? 154.655 146.260 131.883 1.00 8.65 961 ALA A N 1
ATOM 6356 C CA . ALA A 1 961 ? 155.387 147.206 132.713 1.00 8.65 961 ALA A CA 1
ATOM 6357 C C . ALA A 1 961 ? 154.503 148.185 133.467 1.00 8.65 961 ALA A C 1
ATOM 6358 O O . ALA A 1 961 ? 154.907 148.654 134.535 1.00 8.65 961 ALA A O 1
ATOM 6360 N N . ALA A 1 962 ? 153.331 148.507 132.952 1.00 6.36 962 ALA A N 1
ATOM 6361 C CA . ALA A 1 962 ? 152.459 149.454 133.630 1.00 6.36 962 ALA A CA 1
ATOM 6362 C C . ALA A 1 962 ? 151.784 148.782 134.819 1.00 6.36 962 ALA A C 1
ATOM 6363 O O . ALA A 1 962 ? 151.218 147.695 134.667 1.00 6.36 962 ALA A O 1
ATOM 6365 N N . PRO A 1 963 ? 151.829 149.385 136.010 1.00 6.09 963 PRO A N 1
ATOM 6366 C CA . PRO A 1 963 ? 151.105 148.792 137.147 1.00 6.09 963 PRO A CA 1
ATOM 6367 C C . PRO A 1 963 ? 149.613 148.664 136.898 1.00 6.09 963 PRO A C 1
ATOM 6368 O O . PRO A 1 963 ? 149.044 147.583 137.091 1.00 6.09 963 PRO A O 1
ATOM 6372 N N . PHE A 1 964 ? 148.962 149.740 136.471 1.00 6.12 964 PHE A N 1
ATOM 6373 C CA . PHE A 1 964 ? 147.542 149.712 136.159 1.00 6.12 964 PHE A CA 1
ATOM 6374 C C . PHE A 1 964 ? 147.341 149.270 134.718 1.00 6.12 964 PHE A C 1
ATOM 6375 O O . PHE A 1 964 ? 148.147 149.589 133.842 1.00 6.12 964 PHE A O 1
ATOM 6383 N N . THR A 1 965 ? 146.262 148.526 134.476 1.00 6.68 965 THR A N 1
ATOM 6384 C CA . THR A 1 965 ? 145.988 147.957 133.154 1.00 6.68 965 THR A CA 1
ATOM 6385 C C . THR A 1 965 ? 144.486 148.037 132.896 1.00 6.68 965 THR A C 1
ATOM 6386 O O . THR A 1 965 ? 143.732 147.140 133.277 1.00 6.68 965 THR A O 1
ATOM 6390 N N . SER A 1 966 ? 144.063 149.106 132.233 1.00 6.00 966 SER A N 1
ATOM 6391 C CA . SER A 1 966 ? 142.650 149.317 131.936 1.00 6.00 966 SER A CA 1
ATOM 6392 C C . SER A 1 966 ? 142.229 148.373 130.820 1.00 6.00 966 SER A C 1
ATOM 6393 O O . SER A 1 966 ? 142.537 148.601 129.651 1.00 6.00 966 SER A O 1
ATOM 6396 N N . LYS A 1 967 ? 141.509 147.308 131.175 1.00 6.35 967 LYS A N 1
ATOM 6397 C CA . LYS A 1 967 ? 141.048 146.351 130.176 1.00 6.35 967 LYS A CA 1
ATOM 6398 C C . LYS A 1 967 ? 140.055 146.954 129.194 1.00 6.35 967 LYS A C 1
ATOM 6399 O O . LYS A 1 967 ? 139.796 146.343 128.153 1.00 6.35 967 LYS A O 1
ATOM 6405 N N . LEU A 1 968 ? 139.494 148.118 129.493 1.00 8.41 968 LEU A N 1
ATOM 6406 C CA . LEU A 1 968 ? 138.665 148.837 128.542 1.00 8.41 968 LEU A CA 1
ATOM 6407 C C . LEU A 1 968 ? 139.539 149.703 127.641 1.00 8.41 968 LEU A C 1
ATOM 6408 O O . LEU A 1 968 ? 140.719 149.930 127.908 1.00 8.41 968 LEU A O 1
ATOM 6413 N N . ALA A 1 969 ? 138.943 150.198 126.559 1.00 9.45 969 ALA A N 1
ATOM 6414 C CA . ALA A 1 969 ? 139.689 150.959 125.569 1.00 9.45 969 ALA A CA 1
ATOM 6415 C C . ALA A 1 969 ? 139.573 152.466 125.736 1.00 9.45 969 ALA A C 1
ATOM 6416 O O . ALA A 1 969 ? 140.455 153.188 125.261 1.00 9.45 969 ALA A O 1
ATOM 6418 N N . ASN A 1 970 ? 138.525 152.958 126.391 1.00 8.99 970 ASN A N 1
ATOM 6419 C CA . ASN A 1 970 ? 138.306 154.393 126.472 1.00 8.99 970 ASN A CA 1
ATOM 6420 C C . ASN A 1 970 ? 139.374 155.055 127.344 1.00 8.99 970 ASN A C 1
ATOM 6421 O O . ASN A 1 970 ? 140.131 154.398 128.062 1.00 8.99 970 ASN A O 1
ATOM 6426 N N . VAL A 1 971 ? 139.421 156.385 127.272 1.00 6.89 971 VAL A N 1
ATOM 6427 C CA . VAL A 1 971 ? 140.496 157.144 127.898 1.00 6.89 971 VAL A CA 1
ATOM 6428 C C . VAL A 1 971 ? 140.130 157.646 129.294 1.00 6.89 971 VAL A C 1
ATOM 6429 O O . VAL A 1 971 ? 141.028 157.988 130.077 1.00 6.89 971 VAL A O 1
ATOM 6433 N N . SER A 1 972 ? 138.846 157.647 129.652 1.00 9.11 972 SER A N 1
ATOM 6434 C CA . SER A 1 972 ? 138.404 158.189 130.933 1.00 9.11 972 SER A CA 1
ATOM 6435 C C . SER A 1 972 ? 138.918 157.373 132.116 1.00 9.11 972 SER A C 1
ATOM 6436 O O . SER A 1 972 ? 138.652 157.714 133.276 1.00 9.11 972 SER A O 1
ATOM 6439 N N . ALA A 1 973 ? 139.653 156.294 131.836 1.00 7.38 973 ALA A N 1
ATOM 6440 C CA . ALA A 1 973 ? 140.289 155.537 132.907 1.00 7.38 973 ALA A CA 1
ATOM 6441 C C . ALA A 1 973 ? 141.263 156.402 133.691 1.00 7.38 973 ALA A C 1
ATOM 6442 O O . ALA A 1 973 ? 141.409 156.227 134.906 1.00 7.38 973 ALA A O 1
ATOM 6444 N N . VAL A 1 974 ? 141.919 157.353 133.024 1.00 6.19 974 VAL A N 1
ATOM 6445 C CA . VAL A 1 974 ? 142.820 158.269 133.718 1.00 6.19 974 VAL A CA 1
ATOM 6446 C C . VAL A 1 974 ? 142.047 159.103 134.732 1.00 6.19 974 VAL A C 1
ATOM 6447 O O . VAL A 1 974 ? 142.469 159.267 135.886 1.00 6.19 974 VAL A O 1
ATOM 6451 N N . THR A 1 975 ? 140.898 159.637 134.315 1.00 5.01 975 THR A N 1
ATOM 6452 C CA . THR A 1 975 ? 140.079 160.437 135.217 1.00 5.01 975 THR A CA 1
ATOM 6453 C C . THR A 1 975 ? 139.580 159.607 136.391 1.00 5.01 975 THR A C 1
ATOM 6454 O O . THR A 1 975 ? 139.601 160.068 137.538 1.00 5.01 975 THR A O 1
ATOM 6458 N N . ASN A 1 976 ? 139.132 158.378 136.128 1.00 9.28 976 ASN A N 1
ATOM 6459 C CA . ASN A 1 976 ? 138.655 157.531 137.218 1.00 9.28 976 ASN A CA 1
ATOM 6460 C C . ASN A 1 976 ? 139.773 157.211 138.205 1.00 9.28 976 ASN A C 1
ATOM 6461 O O . ASN A 1 976 ? 139.561 157.224 139.425 1.00 9.28 976 ASN A O 1
ATOM 6466 N N . ILE A 1 977 ? 140.978 156.944 137.698 1.00 4.87 977 ILE A N 1
ATOM 6467 C CA . ILE A 1 977 ? 142.092 156.623 138.583 1.00 4.87 977 ILE A CA 1
ATOM 6468 C C . ILE A 1 977 ? 142.467 157.829 139.435 1.00 4.87 977 ILE A C 1
ATOM 6469 O O . ILE A 1 977 ? 142.746 157.692 140.631 1.00 4.87 977 ILE A O 1
ATOM 6474 N N . ILE A 1 978 ? 142.474 159.026 138.846 1.00 8.55 978 ILE A N 1
ATOM 6475 C CA . ILE A 1 978 ? 142.791 160.218 139.632 1.00 8.55 978 ILE A CA 1
ATOM 6476 C C . ILE A 1 978 ? 141.712 160.471 140.680 1.00 8.55 978 ILE A C 1
ATOM 6477 O O . ILE A 1 978 ? 142.005 160.855 141.823 1.00 8.55 978 ILE A O 1
ATOM 6482 N N . ARG A 1 979 ? 140.449 160.247 140.313 1.00 9.24 979 ARG A N 1
ATOM 6483 C CA . ARG A 1 979 ? 139.352 160.465 141.248 1.00 9.24 979 ARG A CA 1
ATOM 6484 C C . ARG A 1 979 ? 139.431 159.504 142.427 1.00 9.24 979 ARG A C 1
ATOM 6485 O O . ARG A 1 979 ? 139.068 159.862 143.552 1.00 9.24 979 ARG A O 1
ATOM 6493 N N . GLN A 1 980 ? 139.897 158.277 142.191 1.00 7.06 980 GLN A N 1
ATOM 6494 C CA . GLN A 1 980 ? 140.077 157.350 143.305 1.00 7.06 980 GLN A CA 1
ATOM 6495 C C . GLN A 1 980 ? 141.331 157.661 144.116 1.00 7.06 980 GLN A C 1
ATOM 6496 O O . GLN A 1 980 ? 141.343 157.462 145.339 1.00 7.06 980 GLN A O 1
ATOM 6502 N N . GLY A 1 981 ? 142.384 158.152 143.464 1.00 6.64 981 GLY A N 1
ATOM 6503 C CA . GLY A 1 981 ? 143.599 158.483 144.187 1.00 6.64 981 GLY A CA 1
ATOM 6504 C C . GLY A 1 981 ? 143.411 159.644 145.143 1.00 6.64 981 GLY A C 1
ATOM 6505 O O . GLY A 1 981 ? 143.988 159.658 146.236 1.00 6.64 981 GLY A O 1
ATOM 6506 N N . ARG A 1 982 ? 142.610 160.637 144.746 1.00 8.28 982 ARG A N 1
ATOM 6507 C CA . ARG A 1 982 ? 142.301 161.738 145.657 1.00 8.28 982 ARG A CA 1
ATOM 6508 C C . ARG A 1 982 ? 141.672 161.220 146.947 1.00 8.28 982 ARG A C 1
ATOM 6509 O O . ARG A 1 982 ? 142.093 161.585 148.053 1.00 8.28 982 ARG A O 1
ATOM 6517 N N . CYS A 1 983 ? 140.659 160.359 146.818 1.00 8.15 983 CYS A N 1
ATOM 6518 C CA . CYS A 1 983 ? 139.985 159.815 147.991 1.00 8.15 983 CYS A CA 1
ATOM 6519 C C . CYS A 1 983 ? 140.931 158.974 148.839 1.00 8.15 983 CYS A C 1
ATOM 6520 O O . CYS A 1 983 ? 140.899 159.049 150.073 1.00 8.15 983 CYS A O 1
ATOM 6523 N N . ALA A 1 984 ? 141.781 158.165 148.200 1.00 6.62 984 ALA A N 1
ATOM 6524 C CA . ALA A 1 984 ? 142.715 157.344 148.968 1.00 6.62 984 ALA A CA 1
ATOM 6525 C C . ALA A 1 984 ? 143.692 158.207 149.760 1.00 6.62 984 ALA A C 1
ATOM 6526 O O . ALA A 1 984 ? 143.970 157.929 150.936 1.00 6.62 984 ALA A O 1
ATOM 6528 N N . LEU A 1 985 ? 144.219 159.263 149.138 1.00 7.77 985 LEU A N 1
ATOM 6529 C CA . LEU A 1 985 ? 145.147 160.142 149.843 1.00 7.77 985 LEU A CA 1
ATOM 6530 C C . LEU A 1 985 ? 144.459 160.863 150.996 1.00 7.77 985 LEU A C 1
ATOM 6531 O O . LEU A 1 985 ? 145.046 161.027 152.076 1.00 7.77 985 LEU A O 1
ATOM 6536 N N . VAL A 1 986 ? 143.212 161.296 150.790 1.00 8.90 986 VAL A N 1
ATOM 6537 C CA . VAL A 1 986 ? 142.473 161.946 151.869 1.00 8.90 986 VAL A CA 1
ATOM 6538 C C . VAL A 1 986 ? 142.277 160.984 153.033 1.00 8.90 986 VAL A C 1
ATOM 6539 O O . VAL A 1 986 ? 142.453 161.356 154.202 1.00 8.90 986 VAL A O 1
ATOM 6543 N N . ASN A 1 987 ? 141.911 159.734 152.736 1.00 9.57 987 ASN A N 1
ATOM 6544 C CA . ASN A 1 987 ? 141.755 158.738 153.792 1.00 9.57 987 ASN A CA 1
ATOM 6545 C C . ASN A 1 987 ? 143.051 158.548 154.567 1.00 9.57 987 ASN A C 1
ATOM 6546 O O . ASN A 1 987 ? 143.040 158.485 155.802 1.00 9.57 987 ASN A O 1
ATOM 6551 N N . THR A 1 988 ? 144.177 158.452 153.857 1.00 9.13 988 THR A N 1
ATOM 6552 C CA . THR A 1 988 ? 145.460 158.270 154.531 1.00 9.13 988 THR A CA 1
ATOM 6553 C C . THR A 1 988 ? 145.760 159.432 155.472 1.00 9.13 988 THR A C 1
ATOM 6554 O O . THR A 1 988 ? 146.159 159.227 156.627 1.00 9.13 988 THR A O 1
ATOM 6558 N N . ILE A 1 989 ? 145.569 160.665 154.995 1.00 10.95 989 ILE A N 1
ATOM 6559 C CA . ILE A 1 989 ? 145.887 161.827 155.823 1.00 10.95 989 ILE A CA 1
ATOM 6560 C C . ILE A 1 989 ? 144.989 161.877 157.054 1.00 10.95 989 ILE A C 1
ATOM 6561 O O . ILE A 1 989 ? 145.456 162.136 158.174 1.00 10.95 989 ILE A O 1
ATOM 6566 N N . GLN A 1 990 ? 143.686 161.636 156.870 1.00 11.86 990 GLN A N 1
ATOM 6567 C CA . GLN A 1 990 ? 142.772 161.676 158.007 1.00 11.86 990 GLN A CA 1
ATOM 6568 C C . GLN A 1 990 ? 143.115 160.601 159.026 1.00 11.86 990 GLN A C 1
ATOM 6569 O O . GLN A 1 990 ? 143.072 160.847 160.239 1.00 11.86 990 GLN A O 1
ATOM 6575 N N . MET A 1 991 ? 143.464 159.401 158.556 1.00 12.86 991 MET A N 1
ATOM 6576 C CA . MET A 1 991 ? 143.821 158.334 159.481 1.00 12.86 991 MET A CA 1
ATOM 6577 C C . MET A 1 991 ? 145.081 158.682 160.260 1.00 12.86 991 MET A C 1
ATOM 6578 O O . MET A 1 991 ? 145.157 158.435 161.469 1.00 12.86 991 MET A O 1
ATOM 6583 N N . TYR A 1 992 ? 146.076 159.271 159.592 1.00 14.34 992 TYR A N 1
ATOM 6584 C CA . TYR A 1 992 ? 147.294 159.666 160.296 1.00 14.34 992 TYR A CA 1
ATOM 6585 C C . TYR A 1 992 ? 146.997 160.706 161.370 1.00 14.34 992 TYR A C 1
ATOM 6586 O O . TYR A 1 992 ? 147.491 160.608 162.502 1.00 14.34 992 TYR A O 1
ATOM 6595 N N . LYS A 1 993 ? 146.187 161.713 161.036 1.00 13.44 993 LYS A N 1
ATOM 6596 C CA . LYS A 1 993 ? 145.891 162.761 162.011 1.00 13.44 993 LYS A CA 1
ATOM 6597 C C . LYS A 1 993 ? 145.114 162.210 163.203 1.00 13.44 993 LYS A C 1
ATOM 6598 O O . LYS A 1 993 ? 145.406 162.552 164.360 1.00 13.44 993 LYS A O 1
ATOM 6604 N N . ILE A 1 994 ? 144.122 161.355 162.944 1.00 12.42 994 ILE A N 1
ATOM 6605 C CA . ILE A 1 994 ? 143.339 160.783 164.034 1.00 12.42 994 ILE A CA 1
ATOM 6606 C C . ILE A 1 994 ? 144.208 159.888 164.908 1.00 12.42 994 ILE A C 1
ATOM 6607 O O . ILE A 1 994 ? 144.075 159.886 166.137 1.00 12.42 994 ILE A O 1
ATOM 6612 N N . LEU A 1 995 ? 145.119 159.124 164.298 1.00 14.21 995 LEU A N 1
ATOM 6613 C CA . LEU A 1 995 ? 146.030 158.302 165.088 1.00 14.21 995 LEU A CA 1
ATOM 6614 C C . LEU A 1 995 ? 146.922 159.159 165.971 1.00 14.21 995 LEU A C 1
ATOM 6615 O O . LEU A 1 995 ? 147.161 158.819 167.134 1.00 14.21 995 LEU A O 1
ATOM 6620 N N . ALA A 1 996 ? 147.425 160.275 165.439 1.00 13.72 996 ALA A N 1
ATOM 6621 C CA . ALA A 1 996 ? 148.263 161.159 166.245 1.00 13.72 996 ALA A CA 1
ATOM 6622 C C . ALA A 1 996 ? 147.496 161.697 167.447 1.00 13.72 996 ALA A C 1
ATOM 6623 O O . ALA A 1 996 ? 147.990 161.665 168.584 1.00 13.72 996 ALA A O 1
ATOM 6625 N N . LEU A 1 997 ? 146.282 162.199 167.212 1.00 12.76 997 LEU A N 1
ATOM 6626 C CA . LEU A 1 997 ? 145.487 162.735 168.314 1.00 12.76 997 LEU A CA 1
ATOM 6627 C C . LEU A 1 997 ? 145.180 161.665 169.355 1.00 12.76 997 LEU A C 1
ATOM 6628 O O . LEU A 1 997 ? 145.305 161.904 170.562 1.00 12.76 997 LEU A O 1
ATOM 6633 N N . ASN A 1 998 ? 144.766 160.477 168.907 1.00 14.97 998 ASN A N 1
ATOM 6634 C CA . ASN A 1 998 ? 144.410 159.424 169.851 1.00 14.97 998 ASN A CA 1
ATOM 6635 C C . ASN A 1 998 ? 145.626 158.950 170.633 1.00 14.97 998 ASN A C 1
ATOM 6636 O O . ASN A 1 998 ? 145.517 158.642 171.823 1.00 14.97 998 ASN A O 1
ATOM 6641 N N . CYS A 1 999 ? 146.795 158.901 169.992 1.00 17.72 999 CYS A N 1
ATOM 6642 C CA . CYS A 1 999 ? 148.012 158.525 170.702 1.00 17.72 999 CYS A CA 1
ATOM 6643 C C . CYS A 1 999 ? 148.349 159.538 171.785 1.00 17.72 999 CYS A C 1
ATOM 6644 O O . CYS A 1 999 ? 148.662 159.165 172.921 1.00 17.72 999 CYS A O 1
ATOM 6647 N N . LEU A 1 1000 ? 148.306 160.831 171.450 1.00 17.05 1000 LEU A N 1
ATOM 6648 C CA . LEU A 1 1000 ? 148.595 161.847 172.459 1.00 17.05 1000 LEU A CA 1
ATOM 6649 C C . LEU A 1 1000 ? 147.603 161.775 173.615 1.00 17.05 1000 LEU A C 1
ATOM 6650 O O . LEU A 1 1000 ? 147.995 161.849 174.788 1.00 17.05 1000 LEU A O 1
ATOM 6655 N N . ILE A 1 1001 ? 146.315 161.616 173.302 1.00 16.75 1001 ILE A N 1
ATOM 6656 C CA . ILE A 1 1001 ? 145.298 161.578 174.347 1.00 16.75 1001 ILE A CA 1
ATOM 6657 C C . ILE A 1 1001 ? 145.483 160.355 175.236 1.00 16.75 1001 ILE A C 1
ATOM 6658 O O . ILE A 1 1001 ? 145.378 160.449 176.463 1.00 16.75 1001 ILE A O 1
ATOM 6663 N N . SER A 1 1002 ? 145.771 159.195 174.643 1.00 17.93 1002 SER A N 1
ATOM 6664 C CA . SER A 1 1002 ? 145.963 157.988 175.440 1.00 17.93 1002 SER A CA 1
ATOM 6665 C C . SER A 1 1002 ? 147.214 158.085 176.301 1.00 17.93 1002 SER A C 1
ATOM 6666 O O . SER A 1 1002 ? 147.213 157.647 177.459 1.00 17.93 1002 SER A O 1
ATOM 6669 N N . ALA A 1 1003 ? 148.292 158.654 175.757 1.00 19.09 1003 ALA A N 1
ATOM 6670 C CA . ALA A 1 1003 ? 149.515 158.811 176.535 1.00 19.09 1003 ALA A CA 1
ATOM 6671 C C . ALA A 1 1003 ? 149.281 159.719 177.733 1.00 19.09 1003 ALA A C 1
ATOM 6672 O O . ALA A 1 1003 ? 149.684 159.395 178.856 1.00 19.09 1003 ALA A O 1
ATOM 6674 N N . TYR A 1 1004 ? 148.625 160.862 177.517 1.00 19.39 1004 TYR A N 1
ATOM 6675 C CA . TYR A 1 1004 ? 148.317 161.740 178.641 1.00 19.39 1004 TYR A CA 1
ATOM 6676 C C . TYR A 1 1004 ? 147.414 161.040 179.646 1.00 19.39 1004 TYR A C 1
ATOM 6677 O O . TYR A 1 1004 ? 147.666 161.080 180.856 1.00 19.39 1004 TYR A O 1
ATOM 6686 N N . SER A 1 1005 ? 146.344 160.406 179.158 1.00 21.51 1005 SER A N 1
ATOM 6687 C CA . SER A 1 1005 ? 145.409 159.703 180.027 1.00 21.51 1005 SER A CA 1
ATOM 6688 C C . SER A 1 1005 ? 146.143 158.743 180.947 1.00 21.51 1005 SER A C 1
ATOM 6689 O O . SER A 1 1005 ? 146.094 158.880 182.171 1.00 21.51 1005 SER A O 1
ATOM 6692 N N . LEU A 1 1006 ? 146.871 157.788 180.368 1.00 21.81 1006 LEU A N 1
ATOM 6693 C CA . LEU A 1 1006 ? 147.634 156.856 181.189 1.00 21.81 1006 LEU A CA 1
ATOM 6694 C C . LEU A 1 1006 ? 148.569 157.605 182.131 1.00 21.81 1006 LEU A C 1
ATOM 6695 O O . LEU A 1 1006 ? 148.357 157.615 183.350 1.00 21.81 1006 LEU A O 1
ATOM 6700 N N . SER A 1 1007 ? 149.545 158.325 181.569 1.00 26.16 1007 SER A N 1
ATOM 6701 C CA . SER A 1 1007 ? 150.637 158.890 182.356 1.00 26.16 1007 SER A CA 1
ATOM 6702 C C . SER A 1 1007 ? 150.137 159.708 183.543 1.00 26.16 1007 SER A C 1
ATOM 6703 O O . SER A 1 1007 ? 150.627 159.547 184.665 1.00 26.16 1007 SER A O 1
ATOM 6706 N N . ILE A 1 1008 ? 149.161 160.588 183.324 1.00 26.35 1008 ILE A N 1
ATOM 6707 C CA . ILE A 1 1008 ? 148.720 161.469 184.400 1.00 26.35 1008 ILE A CA 1
ATOM 6708 C C . ILE A 1 1008 ? 147.617 160.814 185.220 1.00 26.35 1008 ILE A C 1
ATOM 6709 O O . ILE A 1 1008 ? 147.742 160.682 186.443 1.00 26.35 1008 ILE A O 1
ATOM 6714 N N . ILE A 1 1009 ? 146.523 160.420 184.563 1.00 27.93 1009 ILE A N 1
ATOM 6715 C CA . ILE A 1 1009 ? 145.353 159.925 185.280 1.00 27.93 1009 ILE A CA 1
ATOM 6716 C C . ILE A 1 1009 ? 145.711 158.712 186.130 1.00 27.93 1009 ILE A C 1
ATOM 6717 O O . ILE A 1 1009 ? 145.378 158.652 187.318 1.00 27.93 1009 ILE A O 1
ATOM 6722 N N . TYR A 1 1010 ? 146.394 157.722 185.538 1.00 36.61 1010 TYR A N 1
ATOM 6723 C CA . TYR A 1 1010 ? 146.643 156.472 186.246 1.00 36.61 1010 TYR A CA 1
ATOM 6724 C C . TYR A 1 1010 ? 147.415 156.692 187.540 1.00 36.61 1010 TYR A C 1
ATOM 6725 O O . TYR A 1 1010 ? 147.282 155.901 188.481 1.00 36.61 1010 TYR A O 1
ATOM 6734 N N . MET A 1 1011 ? 148.215 157.755 187.618 1.00 36.21 1011 MET A N 1
ATOM 6735 C CA . MET A 1 1011 ? 148.902 158.090 188.858 1.00 36.21 1011 MET A CA 1
ATOM 6736 C C . MET A 1 1011 ? 147.979 158.717 189.892 1.00 36.21 1011 MET A C 1
ATOM 6737 O O . MET A 1 1011 ? 148.448 159.086 190.973 1.00 36.21 1011 MET A O 1
ATOM 6742 N N . ALA A 1 1012 ? 146.696 158.855 189.585 1.00 30.82 1012 ALA A N 1
ATOM 6743 C CA . ALA A 1 1012 ? 145.679 159.266 190.537 1.00 30.82 1012 ALA A CA 1
ATOM 6744 C C . ALA A 1 1012 ? 144.717 158.106 190.771 1.00 30.82 1012 ALA A C 1
ATOM 6745 O O . ALA A 1 1012 ? 144.869 157.017 190.212 1.00 30.82 1012 ALA A O 1
ATOM 6747 N N . GLY A 1 1013 ? 143.716 158.345 191.609 1.00 29.17 1013 GLY A N 1
ATOM 6748 C CA . GLY A 1 1013 ? 142.755 157.308 191.923 1.00 29.17 1013 GLY A CA 1
ATOM 6749 C C . GLY A 1 1013 ? 141.572 157.277 190.979 1.00 29.17 1013 GLY A C 1
ATOM 6750 O O . GLY A 1 1013 ? 140.448 157.595 191.377 1.00 29.17 1013 GLY A O 1
ATOM 6751 N N . VAL A 1 1014 ? 141.808 156.895 189.726 1.00 29.24 1014 VAL A N 1
ATOM 6752 C CA . VAL A 1 1014 ? 140.761 156.820 188.713 1.00 29.24 1014 VAL A CA 1
ATOM 6753 C C . VAL A 1 1014 ? 140.799 155.436 188.085 1.00 29.24 1014 VAL A C 1
ATOM 6754 O O . VAL A 1 1014 ? 141.787 155.073 187.435 1.00 29.24 1014 VAL A O 1
ATOM 6758 N N . LYS A 1 1015 ? 139.730 154.666 188.276 1.00 33.60 1015 LYS A N 1
ATOM 6759 C CA . LYS A 1 1015 ? 139.592 153.350 187.667 1.00 33.60 1015 LYS A CA 1
ATOM 6760 C C . LYS A 1 1015 ? 138.149 153.164 187.231 1.00 33.60 1015 LYS A C 1
ATOM 6761 O O . LYS A 1 1015 ? 137.226 153.459 187.995 1.00 33.60 1015 LYS A O 1
ATOM 6767 N N . PHE A 1 1016 ? 137.960 152.675 186.010 1.00 33.33 1016 PHE A N 1
ATOM 6768 C CA . PHE A 1 1016 ? 136.640 152.537 185.412 1.00 33.33 1016 PHE A CA 1
ATOM 6769 C C . PHE A 1 1016 ? 136.111 151.119 185.581 1.00 33.33 1016 PHE A C 1
ATOM 6770 O O . PHE A 1 1016 ? 136.866 150.160 185.755 1.00 33.33 1016 PHE A O 1
ATOM 6778 N N . GLY A 1 1017 ? 134.790 150.998 185.514 1.00 45.70 1017 GLY A N 1
ATOM 6779 C CA . GLY A 1 1017 ? 134.144 149.708 185.578 1.00 45.70 1017 GLY A CA 1
ATOM 6780 C C . GLY A 1 1017 ? 134.385 148.899 184.315 1.00 45.70 1017 GLY A C 1
ATOM 6781 O O . GLY A 1 1017 ? 135.271 149.177 183.506 1.00 45.70 1017 GLY A O 1
ATOM 6782 N N . ASP A 1 1018 ? 133.562 147.865 184.151 1.00 47.31 1018 ASP A N 1
ATOM 6783 C CA . ASP A 1 1018 ? 133.706 146.982 183.002 1.00 47.31 1018 ASP A CA 1
ATOM 6784 C C . ASP A 1 1018 ? 132.720 147.328 181.888 1.00 47.31 1018 ASP A C 1
ATOM 6785 O O . ASP A 1 1018 ? 133.113 147.436 180.722 1.00 47.31 1018 ASP A O 1
ATOM 6790 N N . GLY A 1 1019 ? 131.443 147.510 182.232 1.00 40.97 1019 GLY A N 1
ATOM 6791 C CA . GLY A 1 1019 ? 130.440 147.763 181.210 1.00 40.97 1019 GLY A CA 1
ATOM 6792 C C . GLY A 1 1019 ? 130.648 149.079 180.486 1.00 40.97 1019 GLY A C 1
ATOM 6793 O O . GLY A 1 1019 ? 130.449 149.168 179.270 1.00 40.97 1019 GLY A O 1
ATOM 6794 N N . GLN A 1 1020 ? 131.039 150.121 181.223 1.00 39.52 1020 GLN A N 1
ATOM 6795 C CA . GLN A 1 1020 ? 131.333 151.408 180.600 1.00 39.52 1020 GLN A CA 1
ATOM 6796 C C . GLN A 1 1020 ? 132.406 151.259 179.531 1.00 39.52 1020 GLN A C 1
ATOM 6797 O O . GLN A 1 1020 ? 132.224 151.682 178.380 1.00 39.52 1020 GLN A O 1
ATOM 6803 N N . ALA A 1 1021 ? 133.538 150.657 179.904 1.00 38.41 1021 ALA A N 1
ATOM 6804 C CA . ALA A 1 1021 ? 134.627 150.462 178.958 1.00 38.41 1021 ALA A CA 1
ATOM 6805 C C . ALA A 1 1021 ? 134.187 149.602 177.784 1.00 38.41 1021 ALA A C 1
ATOM 6806 O O . ALA A 1 1021 ? 134.545 149.884 176.637 1.00 38.41 1021 ALA A O 1
ATOM 6808 N N . THR A 1 1022 ? 133.388 148.564 178.045 1.00 38.93 1022 THR A N 1
ATOM 6809 C CA . THR A 1 1022 ? 132.955 147.676 176.969 1.00 38.93 1022 THR A CA 1
ATOM 6810 C C . THR A 1 1022 ? 132.119 148.423 175.936 1.00 38.93 1022 THR A C 1
ATOM 6811 O O . THR A 1 1022 ? 132.401 148.365 174.732 1.00 38.93 1022 THR A O 1
ATOM 6815 N N . VAL A 1 1023 ? 131.082 149.132 176.388 1.00 34.24 1023 VAL A N 1
ATOM 6816 C CA . VAL A 1 1023 ? 130.206 149.826 175.447 1.00 34.24 1023 VAL A CA 1
ATOM 6817 C C . VAL A 1 1023 ? 130.962 150.927 174.712 1.00 34.24 1023 VAL A C 1
ATOM 6818 O O . VAL A 1 1023 ? 130.826 151.083 173.487 1.00 34.24 1023 VAL A O 1
ATOM 6822 N N . SER A 1 1024 ? 131.764 151.713 175.438 1.00 34.12 1024 SER A N 1
ATOM 6823 C CA . SER A 1 1024 ? 132.514 152.781 174.789 1.00 34.12 1024 SER A CA 1
ATOM 6824 C C . SER A 1 1024 ? 133.464 152.219 173.740 1.00 34.12 1024 SER A C 1
ATOM 6825 O O . SER A 1 1024 ? 133.545 152.736 172.619 1.00 34.12 1024 SER A O 1
ATOM 6828 N N . GLY A 1 1025 ? 134.189 151.151 174.084 1.00 32.10 1025 GLY A N 1
ATOM 6829 C CA . GLY A 1 1025 ? 135.108 150.558 173.133 1.00 32.10 1025 GLY A CA 1
ATOM 6830 C C . GLY A 1 1025 ? 134.406 150.018 171.905 1.00 32.10 1025 GLY A C 1
ATOM 6831 O O . GLY A 1 1025 ? 134.870 150.217 170.783 1.00 32.10 1025 GLY A O 1
ATOM 6832 N N . LEU A 1 1026 ? 133.269 149.345 172.097 1.00 30.88 1026 LEU A N 1
ATOM 6833 C CA . LEU A 1 1026 ? 132.523 148.829 170.954 1.00 30.88 1026 LEU A CA 1
ATOM 6834 C C . LEU A 1 1026 ? 132.111 149.954 170.011 1.00 30.88 1026 LEU A C 1
ATOM 6835 O O . LEU A 1 1026 ? 132.361 149.888 168.800 1.00 30.88 1026 LEU A O 1
ATOM 6840 N N . LEU A 1 1027 ? 131.487 151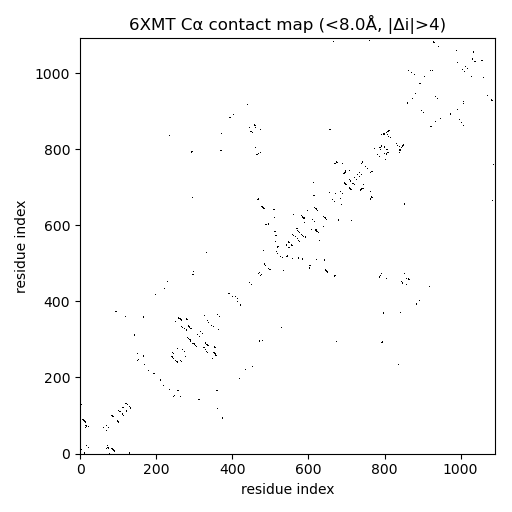.005 170.550 1.00 26.43 1027 LEU A N 1
ATOM 6841 C CA . LEU A 1 1027 ? 130.994 152.073 169.681 1.00 26.43 1027 LEU A CA 1
ATOM 6842 C C . LEU A 1 1027 ? 132.138 152.808 168.987 1.00 26.43 1027 LEU A C 1
ATOM 6843 O O . LEU A 1 1027 ? 132.077 153.068 167.776 1.00 26.43 1027 LEU A O 1
ATOM 6848 N N . LEU A 1 1028 ? 133.196 153.143 169.729 1.00 26.09 1028 LEU A N 1
ATOM 6849 C CA . LEU A 1 1028 ? 134.291 153.892 169.124 1.00 26.09 1028 LEU A CA 1
ATOM 6850 C C . LEU A 1 1028 ? 135.087 153.039 168.144 1.00 26.09 1028 LEU A C 1
ATOM 6851 O O . LEU A 1 1028 ? 135.627 153.568 167.168 1.00 26.09 1028 LEU A O 1
ATOM 6856 N N . SER A 1 1029 ? 135.140 151.721 168.353 1.00 24.14 1029 SER A N 1
ATOM 6857 C CA . SER A 1 1029 ? 135.778 150.855 167.371 1.00 24.14 1029 SER A CA 1
ATOM 6858 C C . SER A 1 1029 ? 134.940 150.756 166.106 1.00 24.14 1029 SER A C 1
ATOM 6859 O O . SER A 1 1029 ? 135.486 150.723 164.996 1.00 24.14 1029 SER A O 1
ATOM 6862 N N . VAL A 1 1030 ? 133.614 150.702 166.249 1.00 20.36 1030 VAL A N 1
ATOM 6863 C CA . VAL A 1 1030 ? 132.744 150.744 165.076 1.00 20.36 1030 VAL A CA 1
ATOM 6864 C C . VAL A 1 1030 ? 133.006 152.011 164.273 1.00 20.36 1030 VAL A C 1
ATOM 6865 O O . VAL A 1 1030 ? 133.142 151.974 163.044 1.00 20.36 1030 VAL A O 1
ATOM 6869 N N . CYS A 1 1031 ? 133.101 153.151 164.961 1.00 20.67 1031 CYS A N 1
ATOM 6870 C CA . CYS A 1 1031 ? 133.378 154.406 164.263 1.00 20.67 1031 CYS A CA 1
ATOM 6871 C C . CYS A 1 1031 ? 134.739 154.373 163.573 1.00 20.67 1031 CYS A C 1
ATOM 6872 O O . CYS A 1 1031 ? 134.858 154.741 162.395 1.00 20.67 1031 CYS A O 1
ATOM 6875 N N . PHE A 1 1032 ? 135.778 153.929 164.286 1.00 21.19 1032 PHE A N 1
ATOM 6876 C CA . PHE A 1 1032 ? 137.120 153.914 163.712 1.00 21.19 1032 PHE A CA 1
ATOM 6877 C C . PHE A 1 1032 ? 137.213 152.989 162.508 1.00 21.19 1032 PHE A C 1
ATOM 6878 O O . PHE A 1 1032 ? 137.976 153.266 161.578 1.00 21.19 1032 PHE A O 1
ATOM 6886 N N . LEU A 1 1033 ? 136.459 151.889 162.504 1.00 21.69 1033 LEU A N 1
ATOM 6887 C CA . LEU A 1 1033 ? 136.447 151.021 161.333 1.00 21.69 1033 LEU A CA 1
ATOM 6888 C C . LEU A 1 1033 ? 135.608 151.604 160.204 1.00 21.69 1033 LEU A C 1
ATOM 6889 O O . LEU A 1 1033 ? 135.896 151.351 159.030 1.00 21.69 1033 LEU A O 1
ATOM 6894 N N . SER A 1 1034 ? 134.575 152.381 160.533 1.00 19.44 1034 SER A N 1
ATOM 6895 C CA . SER A 1 1034 ? 133.769 153.035 159.513 1.00 19.44 1034 SER A CA 1
ATOM 6896 C C . SER A 1 1034 ? 134.422 154.292 158.958 1.00 19.44 1034 SER A C 1
ATOM 6897 O O . SER A 1 1034 ? 133.862 154.904 158.043 1.00 19.44 1034 SER A O 1
ATOM 6900 N N . ILE A 1 1035 ? 135.571 154.701 159.506 1.00 20.58 1035 ILE A N 1
ATOM 6901 C CA . ILE A 1 1035 ? 136.301 155.851 158.967 1.00 20.58 1035 ILE A CA 1
ATOM 6902 C C . ILE A 1 1035 ? 136.554 155.685 157.471 1.00 20.58 1035 ILE A C 1
ATOM 6903 O O . ILE A 1 1035 ? 136.340 156.610 156.679 1.00 20.58 1035 ILE A O 1
ATOM 6908 N N . SER A 1 1036 ? 137.007 154.498 157.063 1.00 22.16 1036 SER A N 1
ATOM 6909 C CA . SER A 1 1036 ? 137.531 154.326 155.710 1.00 22.16 1036 SER A CA 1
ATOM 6910 C C . SER A 1 1036 ? 136.438 154.432 154.652 1.00 22.16 1036 SER A C 1
ATOM 6911 O O . SER A 1 1036 ? 136.639 155.067 153.611 1.00 22.16 1036 SER A O 1
ATOM 6914 N N . ARG A 1 1037 ? 135.282 153.814 154.890 1.00 29.83 1037 ARG A N 1
ATOM 6915 C CA . ARG A 1 1037 ? 134.224 153.758 153.886 1.00 29.83 1037 ARG A CA 1
ATOM 6916 C C . ARG A 1 1037 ? 133.707 155.145 153.531 1.00 29.83 1037 ARG A C 1
ATOM 6917 O O . ARG A 1 1037 ? 133.075 155.810 154.357 1.00 29.83 1037 ARG A O 1
ATOM 6925 N N . GLY A 1 1038 ? 133.970 155.587 152.304 1.00 37.20 1038 GLY A N 1
ATOM 6926 C CA . GLY A 1 1038 ? 133.487 156.867 151.823 1.00 37.20 1038 GLY A CA 1
ATOM 6927 C C . GLY A 1 1038 ? 133.563 156.973 150.314 1.00 37.20 1038 GLY A C 1
ATOM 6928 O O . GLY A 1 1038 ? 134.603 156.679 149.718 1.00 37.20 1038 GLY A O 1
ATOM 6929 N N . LYS A 1 1039 ? 132.471 157.398 149.681 1.00 35.17 1039 LYS A N 1
ATOM 6930 C CA . LYS A 1 1039 ? 132.424 157.429 148.224 1.00 35.17 1039 LYS A CA 1
ATOM 6931 C C . LYS A 1 1039 ? 132.808 158.805 147.711 1.00 35.17 1039 LYS A C 1
ATOM 6932 O O . LYS A 1 1039 ? 132.246 159.809 148.170 1.00 35.17 1039 LYS A O 1
ATOM 6938 N N . PRO A 1 1040 ? 133.739 158.897 146.766 1.00 23.33 1040 PRO A N 1
ATOM 6939 C CA . PRO A 1 1040 ? 134.180 160.210 146.287 1.00 23.33 1040 PRO A CA 1
ATOM 6940 C C . PRO A 1 1040 ? 133.126 160.882 145.421 1.00 23.33 1040 PRO A C 1
ATOM 6941 O O . PRO A 1 1040 ? 132.161 160.267 144.965 1.00 23.33 1040 PRO A O 1
ATOM 6945 N N . LEU A 1 1041 ? 133.330 162.178 145.205 1.00 19.61 1041 LEU A N 1
ATOM 6946 C CA . LEU A 1 1041 ? 132.430 162.966 144.379 1.00 19.61 1041 LEU A CA 1
ATOM 6947 C C . LEU A 1 1041 ? 132.745 162.762 142.903 1.00 19.61 1041 LEU A C 1
ATOM 6948 O O . LEU A 1 1041 ? 133.895 162.543 142.515 1.00 19.61 1041 LEU A O 1
ATOM 6953 N N . GLU A 1 1042 ? 131.704 162.849 142.074 1.00 20.32 1042 GLU A N 1
ATOM 6954 C CA . GLU A 1 1042 ? 131.853 162.600 140.647 1.00 20.32 1042 GLU A CA 1
ATOM 6955 C C . GLU A 1 1042 ? 132.518 163.751 139.906 1.00 20.32 1042 GLU A C 1
ATOM 6956 O O . GLU A 1 1042 ? 132.830 163.599 138.721 1.00 20.32 1042 GLU A O 1
ATOM 6962 N N . LYS A 1 1043 ? 132.740 164.883 140.561 1.00 15.21 1043 LYS A N 1
ATOM 6963 C CA . LYS A 1 1043 ? 133.397 166.025 139.947 1.00 15.21 1043 LYS A CA 1
ATOM 6964 C C . LYS A 1 1043 ? 134.842 166.122 140.418 1.00 15.21 1043 LYS A C 1
ATOM 6965 O O . LYS A 1 1043 ? 135.191 165.667 141.510 1.00 15.21 1043 LYS A O 1
ATOM 6971 N N . LEU A 1 1044 ? 135.684 166.711 139.576 1.00 11.38 1044 LEU A N 1
ATOM 6972 C CA . LEU A 1 1044 ? 137.073 166.981 139.920 1.00 11.38 1044 LEU A CA 1
ATOM 6973 C C . LEU A 1 1044 ? 137.225 168.460 140.251 1.00 11.38 1044 LEU A C 1
ATOM 6974 O O . LEU A 1 1044 ? 136.738 169.320 139.511 1.00 11.38 1044 LEU A O 1
ATOM 6979 N N . SER A 1 1045 ? 137.897 168.749 141.360 1.00 11.41 1045 SER A N 1
ATOM 6980 C CA . SER A 1 1045 ? 138.059 170.109 141.847 1.00 11.41 1045 SER A CA 1
ATOM 6981 C C . SER A 1 1045 ? 139.508 170.554 141.707 1.00 11.41 1045 SER A C 1
ATOM 6982 O O . SER A 1 1045 ? 140.424 169.739 141.581 1.00 11.41 1045 SER A O 1
ATOM 6985 N N . LYS A 1 1046 ? 139.703 171.872 141.745 1.00 11.34 1046 LYS A N 1
ATOM 6986 C CA . LYS A 1 1046 ? 141.025 172.446 141.533 1.00 11.34 1046 LYS A CA 1
ATOM 6987 C C . LYS A 1 1046 ? 141.915 172.369 142.764 1.00 11.34 1046 LYS A C 1
ATOM 6988 O O . LYS A 1 1046 ? 143.130 172.550 142.642 1.00 11.34 1046 LYS A O 1
ATOM 6994 N N . GLN A 1 1047 ? 141.349 172.107 143.938 1.00 14.32 1047 GLN A N 1
ATOM 6995 C CA . GLN A 1 1047 ? 142.127 172.002 145.165 1.00 14.32 1047 GLN A CA 1
ATOM 6996 C C . GLN A 1 1047 ? 142.617 170.572 145.341 1.00 14.32 1047 GLN A C 1
ATOM 6997 O O . GLN A 1 1047 ? 141.846 169.621 145.181 1.00 14.32 1047 GLN A O 1
ATOM 7003 N N . ARG A 1 1048 ? 143.907 170.423 145.681 1.00 18.69 1048 ARG A N 1
ATOM 7004 C CA . ARG A 1 1048 ? 144.531 169.119 145.832 1.00 18.69 1048 ARG A CA 1
ATOM 7005 C C . ARG A 1 1048 ? 144.736 168.781 147.305 1.00 18.69 1048 ARG A C 1
ATOM 7006 O O . ARG A 1 1048 ? 144.990 169.669 148.123 1.00 18.69 1048 ARG A O 1
ATOM 7014 N N . PRO A 1 1049 ? 144.631 167.505 147.669 1.00 15.54 1049 PRO A N 1
ATOM 7015 C CA . PRO A 1 1049 ? 144.772 167.123 149.077 1.00 15.54 1049 PRO A CA 1
ATOM 7016 C C . PRO A 1 1049 ? 146.177 167.381 149.595 1.00 15.54 1049 PRO A C 1
ATOM 7017 O O . PRO A 1 1049 ? 147.133 167.555 148.837 1.00 15.54 1049 PRO A O 1
ATOM 7021 N N . GLN A 1 1050 ? 146.289 167.403 150.919 1.00 21.21 1050 GLN A N 1
ATOM 7022 C CA . GLN A 1 1050 ? 147.581 167.597 151.558 1.00 21.21 1050 GLN A CA 1
ATOM 7023 C C . GLN A 1 1050 ? 148.410 166.321 151.482 1.00 21.21 1050 GLN A C 1
ATOM 7024 O O . GLN A 1 1050 ? 147.883 165.207 151.517 1.00 21.21 1050 GLN A O 1
ATOM 7030 N N . SER A 1 1051 ? 149.723 166.492 151.376 1.00 23.81 1051 SER A N 1
ATOM 7031 C CA . SER A 1 1051 ? 150.663 165.378 151.343 1.00 23.81 1051 SER A CA 1
ATOM 7032 C C . SER A 1 1051 ? 151.474 165.397 152.631 1.00 23.81 1051 SER A C 1
ATOM 7033 O O . SER A 1 1051 ? 152.271 166.314 152.855 1.00 23.81 1051 SER A O 1
ATOM 7036 N N . GLY A 1 1052 ? 151.270 164.394 153.469 1.00 30.92 1052 GLY A N 1
ATOM 7037 C CA . GLY A 1 1052 ? 152.036 164.288 154.701 1.00 30.92 1052 GLY A CA 1
ATOM 7038 C C . GLY A 1 1052 ? 151.431 165.089 155.835 1.00 30.92 1052 GLY A C 1
ATOM 7039 O O . GLY A 1 1052 ? 150.787 166.119 155.644 1.00 30.92 1052 GLY A O 1
ATOM 7040 N N . ILE A 1 1053 ? 151.656 164.598 157.053 1.00 33.27 1053 ILE A N 1
ATOM 7041 C CA . ILE A 1 1053 ? 151.133 165.261 158.241 1.00 33.27 1053 ILE A CA 1
ATOM 7042 C C . ILE A 1 1053 ? 152.046 166.398 158.690 1.00 33.27 1053 ILE A C 1
ATOM 7043 O O . ILE A 1 1053 ? 151.572 167.399 159.239 1.00 33.27 1053 ILE A O 1
ATOM 7048 N N . PHE A 1 1054 ? 153.350 166.288 158.446 1.00 41.66 1054 PHE A N 1
ATOM 7049 C CA . PHE A 1 1054 ? 154.328 167.214 159.014 1.00 41.66 1054 PHE A CA 1
ATOM 7050 C C . PHE A 1 1054 ? 154.338 168.512 158.217 1.00 41.66 1054 PHE A C 1
ATOM 7051 O O . PHE A 1 1054 ? 155.059 168.660 157.231 1.00 41.66 1054 PHE A O 1
ATOM 7059 N N . ASN A 1 1055 ? 153.522 169.464 158.657 1.00 31.03 1055 ASN A N 1
ATOM 7060 C CA . ASN A 1 1055 ? 153.589 170.841 158.182 1.00 31.03 1055 ASN A CA 1
ATOM 7061 C C . ASN A 1 1055 ? 152.919 171.720 159.229 1.00 31.03 1055 ASN A C 1
ATOM 7062 O O . ASN A 1 1055 ? 152.401 171.229 160.235 1.00 31.03 1055 ASN A O 1
ATOM 7067 N N . VAL A 1 1056 ? 152.926 173.031 158.984 1.00 26.26 1056 VAL A N 1
ATOM 7068 C CA . VAL A 1 1056 ? 152.449 173.977 159.992 1.00 26.26 1056 VAL A CA 1
ATOM 7069 C C . VAL A 1 1056 ? 150.966 173.772 160.271 1.00 26.26 1056 VAL A C 1
ATOM 7070 O O . VAL A 1 1056 ? 150.533 173.774 161.428 1.00 26.26 1056 VAL A O 1
ATOM 7074 N N . TYR A 1 1057 ? 150.171 173.576 159.220 1.00 27.64 1057 TYR A N 1
ATOM 7075 C CA . TYR A 1 1057 ? 148.721 173.487 159.370 1.00 27.64 1057 TYR A CA 1
ATOM 7076 C C . TYR A 1 1057 ? 148.314 172.302 160.240 1.00 27.64 1057 TYR A C 1
ATOM 7077 O O . TYR A 1 1057 ? 147.676 172.472 161.287 1.00 27.64 1057 TYR A O 1
ATOM 7086 N N . ILE A 1 1058 ? 148.671 171.089 159.817 1.00 24.20 1058 ILE A N 1
ATOM 7087 C CA . ILE A 1 1058 ? 148.205 169.896 160.517 1.00 24.20 1058 ILE A CA 1
ATOM 7088 C C . ILE A 1 1058 ? 148.811 169.813 161.911 1.00 24.20 1058 ILE A C 1
ATOM 7089 O O . ILE A 1 1058 ? 148.122 169.471 162.881 1.00 24.20 1058 ILE A O 1
ATOM 7094 N N . MET A 1 1059 ? 150.101 170.124 162.041 1.00 21.98 1059 MET A N 1
ATOM 7095 C CA . MET A 1 1059 ? 150.741 170.051 163.350 1.00 21.98 1059 MET A CA 1
ATOM 7096 C C . MET A 1 1059 ? 150.154 171.076 164.310 1.00 21.98 1059 MET A C 1
ATOM 7097 O O . MET A 1 1059 ? 149.906 170.765 165.482 1.00 21.98 1059 MET A O 1
ATOM 7102 N N . GLY A 1 1060 ? 149.923 172.301 163.836 1.00 20.86 1060 GLY A N 1
ATOM 7103 C CA . GLY A 1 1060 ? 149.296 173.299 164.682 1.00 20.86 1060 GLY A CA 1
ATOM 7104 C C . GLY A 1 1060 ? 147.898 172.899 165.107 1.00 20.86 1060 GLY A C 1
ATOM 7105 O O . GLY A 1 1060 ? 147.525 173.060 166.271 1.00 20.86 1060 GLY A O 1
ATOM 7106 N N . SER A 1 1061 ? 147.111 172.358 164.174 1.00 18.76 1061 SER A N 1
ATOM 7107 C CA . SER A 1 1061 ? 145.764 171.908 164.511 1.00 18.76 1061 SER A CA 1
ATOM 7108 C C . SER A 1 1061 ? 145.799 170.820 165.580 1.00 18.76 1061 SER A C 1
ATOM 7109 O O . SER A 1 1061 ? 145.049 170.872 166.564 1.00 18.76 1061 SER A O 1
ATOM 7112 N N . ILE A 1 1062 ? 146.679 169.831 165.405 1.00 15.79 1062 ILE A N 1
ATOM 7113 C CA . ILE A 1 1062 ? 146.781 168.734 166.365 1.00 15.79 1062 ILE A CA 1
ATOM 7114 C C . ILE A 1 1062 ? 147.173 169.259 167.741 1.00 15.79 1062 ILE A C 1
ATOM 7115 O O . ILE A 1 1062 ? 146.538 168.935 168.755 1.00 15.79 1062 ILE A O 1
ATOM 7120 N N . LEU A 1 1063 ? 148.234 170.068 167.800 1.00 15.76 1063 LEU A N 1
ATOM 7121 C CA . LEU A 1 1063 ? 148.713 170.552 169.090 1.00 15.76 1063 LEU A CA 1
ATOM 7122 C C . LEU A 1 1063 ? 147.671 171.425 169.774 1.00 15.76 1063 LEU A C 1
ATOM 7123 O O . LEU A 1 1063 ? 147.497 171.353 170.997 1.00 15.76 1063 LEU A O 1
ATOM 7128 N N . SER A 1 1064 ? 146.943 172.236 169.006 1.00 16.01 1064 SER A N 1
ATOM 7129 C CA . SER A 1 1064 ? 145.958 173.113 169.625 1.00 16.01 1064 SER A CA 1
ATOM 7130 C C . SER A 1 1064 ? 144.755 172.329 170.137 1.00 16.01 1064 SER A C 1
ATOM 7131 O O . SER A 1 1064 ? 144.209 172.647 171.201 1.00 16.01 1064 SER A O 1
ATOM 7134 N N . GLN A 1 1065 ? 144.320 171.304 169.400 1.00 14.63 1065 GLN A N 1
ATOM 7135 C CA . GLN A 1 1065 ? 143.233 170.470 169.904 1.00 14.63 1065 GLN A CA 1
ATOM 7136 C C . GLN A 1 1065 ? 143.653 169.733 171.171 1.00 14.63 1065 GLN A C 1
ATOM 7137 O O . GLN A 1 1065 ? 142.868 169.614 172.124 1.00 14.63 1065 GLN A O 1
ATOM 7143 N N . PHE A 1 1066 ? 144.894 169.242 171.206 1.00 14.71 1066 PHE A N 1
ATOM 7144 C CA . PHE A 1 1066 ? 145.404 168.626 172.427 1.00 14.71 1066 PHE A CA 1
ATOM 7145 C C . PHE A 1 1066 ? 145.397 169.616 173.586 1.00 14.71 1066 PHE A C 1
ATOM 7146 O O . PHE A 1 1066 ? 145.033 169.261 174.714 1.00 14.71 1066 PHE A O 1
ATOM 7154 N N . ALA A 1 1067 ? 145.789 170.866 173.327 1.00 12.64 1067 ALA A N 1
ATOM 7155 C CA . ALA A 1 1067 ? 145.800 171.870 174.386 1.00 12.64 1067 ALA A CA 1
ATOM 7156 C C . ALA A 1 1067 ? 144.394 172.152 174.900 1.00 12.64 1067 ALA A C 1
ATOM 7157 O O . ALA A 1 1067 ? 144.187 172.312 176.109 1.00 12.64 1067 ALA A O 1
ATOM 7159 N N . VAL A 1 1068 ? 143.415 172.220 173.996 1.00 13.55 1068 VAL A N 1
ATOM 7160 C CA . VAL A 1 1068 ? 142.034 172.461 174.414 1.00 13.55 1068 VAL A CA 1
ATOM 7161 C C . VAL A 1 1068 ? 141.539 171.321 175.298 1.00 13.55 1068 VAL A C 1
ATOM 7162 O O . VAL A 1 1068 ? 140.910 171.545 176.344 1.00 13.55 1068 VAL A O 1
ATOM 7166 N N . HIS A 1 1069 ? 141.807 170.080 174.884 1.00 13.03 1069 HIS A N 1
ATOM 7167 C CA . HIS A 1 1069 ? 141.390 168.935 175.689 1.00 13.03 1069 HIS A CA 1
ATOM 7168 C C . HIS A 1 1069 ? 142.046 168.958 177.066 1.00 13.03 1069 HIS A C 1
ATOM 7169 O O . HIS A 1 1069 ? 141.386 168.702 178.083 1.00 13.03 1069 HIS A O 1
ATOM 7176 N N . ILE A 1 1070 ? 143.344 169.271 177.119 1.00 13.06 1070 ILE A N 1
ATOM 7177 C CA . ILE A 1 1070 ? 144.044 169.333 178.400 1.00 13.06 1070 ILE A CA 1
ATOM 7178 C C . ILE A 1 1070 ? 143.428 170.396 179.300 1.00 13.06 1070 ILE A C 1
ATOM 7179 O O . ILE A 1 1070 ? 143.235 170.173 180.501 1.00 13.06 1070 ILE A O 1
ATOM 7184 N N . ALA A 1 1071 ? 143.119 171.567 178.741 1.00 12.59 1071 ALA A N 1
ATOM 7185 C CA . ALA A 1 1071 ? 142.544 172.639 179.550 1.00 12.59 1071 ALA A CA 1
ATOM 7186 C C . ALA A 1 1071 ? 141.190 172.231 180.117 1.00 12.59 1071 ALA A C 1
ATOM 7187 O O . ALA A 1 1071 ? 140.913 172.437 181.307 1.00 12.59 1071 ALA A O 1
ATOM 7189 N N . THR A 1 1072 ? 140.333 171.648 179.275 1.00 14.45 1072 THR A N 1
ATOM 7190 C CA . THR A 1 1072 ? 139.033 171.178 179.749 1.00 14.45 1072 THR A CA 1
ATOM 7191 C C . THR A 1 1072 ? 139.188 170.174 180.886 1.00 14.45 1072 THR A C 1
ATOM 7192 O O . THR A 1 1072 ? 138.526 170.282 181.930 1.00 14.45 1072 THR A O 1
ATOM 7196 N N . LEU A 1 1073 ? 140.074 169.191 180.704 1.00 14.45 1073 LEU A N 1
ATOM 7197 C CA . LEU A 1 1073 ? 140.196 168.129 181.694 1.00 14.45 1073 LEU A CA 1
ATOM 7198 C C . LEU A 1 1073 ? 140.781 168.654 183.001 1.00 14.45 1073 LEU A C 1
ATOM 7199 O O . LEU A 1 1073 ? 140.356 168.242 184.087 1.00 14.45 1073 LEU A O 1
ATOM 7204 N N . VAL A 1 1074 ? 141.738 169.581 182.923 1.00 14.13 1074 VAL A N 1
ATOM 7205 C CA . VAL A 1 1074 ? 142.306 170.163 184.135 1.00 14.13 1074 VAL A CA 1
ATOM 7206 C C . VAL A 1 1074 ? 141.254 170.967 184.889 1.00 14.13 1074 VAL A C 1
ATOM 7207 O O . VAL A 1 1074 ? 141.151 170.877 186.121 1.00 14.13 1074 VAL A O 1
ATOM 7211 N N . TYR A 1 1075 ? 140.455 171.760 184.171 1.00 16.19 1075 TYR A N 1
ATOM 7212 C CA . TYR A 1 1075 ? 139.411 172.534 184.835 1.00 16.19 1075 TYR A CA 1
ATOM 7213 C C . TYR A 1 1075 ? 138.423 171.622 185.548 1.00 16.19 1075 TYR A C 1
ATOM 7214 O O . TYR A 1 1075 ? 138.054 171.866 186.706 1.00 16.19 1075 TYR A O 1
ATOM 7223 N N . ILE A 1 1076 ? 137.977 170.560 184.872 1.00 18.09 1076 ILE A N 1
ATOM 7224 C CA . ILE A 1 1076 ? 136.978 169.703 185.502 1.00 18.09 1076 ILE A CA 1
ATOM 7225 C C . ILE A 1 1076 ? 137.575 168.925 186.670 1.00 18.09 1076 ILE A C 1
ATOM 7226 O O . ILE A 1 1076 ? 136.885 168.664 187.664 1.00 18.09 1076 ILE A O 1
ATOM 7231 N N . THR A 1 1077 ? 138.854 168.548 186.590 1.00 18.72 1077 THR A N 1
ATOM 7232 C CA . THR A 1 1077 ? 139.470 167.862 187.718 1.00 18.72 1077 THR A CA 1
ATOM 7233 C C . THR A 1 1077 ? 139.569 168.784 188.924 1.00 18.72 1077 THR A C 1
ATOM 7234 O O . THR A 1 1077 ? 139.317 168.361 190.058 1.00 18.72 1077 THR A O 1
ATOM 7238 N N . THR A 1 1078 ? 139.925 170.051 188.697 1.00 21.66 1078 THR A N 1
ATOM 7239 C CA . THR A 1 1078 ? 139.938 171.014 189.795 1.00 21.66 1078 THR A CA 1
ATOM 7240 C C . THR A 1 1078 ? 138.549 171.174 190.400 1.00 21.66 1078 THR A C 1
ATOM 7241 O O . THR A 1 1078 ? 138.398 171.228 191.627 1.00 21.66 1078 THR A O 1
ATOM 7245 N N . GLU A 1 1079 ? 137.516 171.221 189.558 1.00 27.33 1079 GLU A N 1
ATOM 7246 C CA . GLU A 1 1079 ? 136.156 171.349 190.079 1.00 27.33 1079 GLU A CA 1
ATOM 7247 C C . GLU A 1 1079 ? 135.767 170.144 190.933 1.00 27.33 1079 GLU A C 1
ATOM 7248 O O . GLU A 1 1079 ? 135.189 170.298 192.019 1.00 27.33 1079 GLU A O 1
ATOM 7254 N N . ILE A 1 1080 ? 136.074 168.935 190.461 1.00 27.30 1080 ILE A N 1
ATOM 7255 C CA . ILE A 1 1080 ? 135.701 167.737 191.210 1.00 27.30 1080 ILE A CA 1
ATOM 7256 C C . ILE A 1 1080 ? 136.467 167.665 192.524 1.00 27.30 1080 ILE A C 1
ATOM 7257 O O . ILE A 1 1080 ? 135.906 167.302 193.565 1.00 27.30 1080 ILE A O 1
ATOM 7262 N N . TYR A 1 1081 ? 137.756 168.017 192.507 1.00 31.86 1081 TYR A N 1
ATOM 7263 C CA . TYR A 1 1081 ? 138.517 168.089 193.749 1.00 31.86 1081 TYR A CA 1
ATOM 7264 C C . TYR A 1 1081 ? 138.022 169.204 194.657 1.00 31.86 1081 TYR A C 1
ATOM 7265 O O . TYR A 1 1081 ? 138.318 169.192 195.855 1.00 31.86 1081 TYR A O 1
ATOM 7274 N N . LYS A 1 1082 ? 137.299 170.180 194.108 1.00 32.98 1082 LYS A N 1
ATOM 7275 C CA . LYS A 1 1082 ? 136.607 171.141 194.958 1.00 32.98 1082 LYS A CA 1
ATOM 7276 C C . LYS A 1 1082 ? 135.392 170.505 195.623 1.00 32.98 1082 LYS A C 1
ATOM 7277 O O . LYS A 1 1082 ? 135.120 170.759 196.802 1.00 32.98 1082 LYS A O 1
ATOM 7283 N N . LEU A 1 1083 ? 134.651 169.674 194.885 1.00 40.27 1083 LEU A N 1
ATOM 7284 C CA . LEU A 1 1083 ? 133.503 168.989 195.481 1.00 40.27 1083 LEU A CA 1
ATOM 7285 C C . LEU A 1 1083 ? 133.938 168.010 196.566 1.00 40.27 1083 LEU A C 1
ATOM 7286 O O . LEU A 1 1083 ? 133.573 168.160 197.737 1.00 40.27 1083 LEU A O 1
ATOM 7291 N N . GLU A 1 1084 ? 134.717 166.997 196.196 1.00 53.17 1084 GLU A N 1
ATOM 7292 C CA . GLU A 1 1084 ? 135.136 165.964 197.130 1.00 53.17 1084 GLU A CA 1
ATOM 7293 C C . GLU A 1 1084 ? 136.574 166.190 197.574 1.00 53.17 1084 GLU A C 1
ATOM 7294 O O . GLU A 1 1084 ? 137.347 166.868 196.892 1.00 53.17 1084 GLU A O 1
ATOM 7300 N N . PRO A 1 1085 ? 136.965 165.647 198.727 1.00 63.47 1085 PRO A N 1
ATOM 7301 C CA . PRO A 1 1085 ? 138.347 165.815 199.191 1.00 63.47 1085 PRO A CA 1
ATOM 7302 C C . PRO A 1 1085 ? 139.352 165.225 198.212 1.00 63.47 1085 PRO A C 1
ATOM 7303 O O . PRO A 1 1085 ? 139.024 164.403 197.355 1.00 63.47 1085 PRO A O 1
ATOM 7307 N N . ARG A 1 1086 ? 140.605 165.660 198.358 1.00 69.71 1086 ARG A N 1
ATOM 7308 C CA . ARG A 1 1086 ? 141.637 165.298 197.394 1.00 69.71 1086 ARG A CA 1
ATOM 7309 C C . ARG A 1 1086 ? 142.184 163.894 197.612 1.00 69.71 1086 ARG A C 1
ATOM 7310 O O . ARG A 1 1086 ? 142.627 163.259 196.649 1.00 69.71 1086 ARG A O 1
ATOM 7318 N N . GLU A 1 1087 ? 142.159 163.395 198.853 1.00 78.90 1087 GLU A N 1
ATOM 7319 C CA . GLU A 1 1087 ? 142.721 162.092 199.200 1.00 78.90 1087 GLU A CA 1
ATOM 7320 C C . GLU A 1 1087 ? 144.176 162.001 198.748 1.00 78.90 1087 GLU A C 1
ATOM 7321 O O . GLU A 1 1087 ? 144.473 161.341 197.744 1.00 78.90 1087 GLU A O 1
ATOM 7327 N N . PRO A 1 1088 ? 145.101 162.671 199.445 1.00 79.48 1088 PRO A N 1
ATOM 7328 C CA . PRO A 1 1088 ? 146.502 162.681 198.982 1.00 79.48 1088 PRO A CA 1
ATOM 7329 C C . PRO A 1 1088 ? 147.122 161.299 198.870 1.00 79.48 1088 PRO A C 1
ATOM 7330 O O . PRO A 1 1088 ? 147.848 161.030 197.905 1.00 79.48 1088 PRO A O 1
ATOM 7334 N N . GLN A 1 1089 ? 146.863 160.414 199.829 1.00 73.96 1089 GLN A N 1
ATOM 7335 C CA . GLN A 1 1089 ? 147.389 159.057 199.768 1.00 73.96 1089 GLN A CA 1
ATOM 7336 C C . GLN A 1 1089 ? 146.583 158.237 198.769 1.00 73.96 1089 GLN A C 1
ATOM 7337 O O . GLN A 1 1089 ? 145.357 158.137 198.882 1.00 73.96 1089 GLN A O 1
ATOM 7343 N N . VAL A 1 1090 ? 147.272 157.647 197.795 1.00 68.28 1090 VAL A N 1
ATOM 7344 C CA . VAL A 1 1090 ? 146.635 156.884 196.729 1.00 68.28 1090 VAL A CA 1
ATOM 7345 C C . VAL A 1 1090 ? 147.254 155.496 196.667 1.00 68.28 1090 VAL A C 1
ATOM 7346 O O . VAL A 1 1090 ? 148.453 155.326 196.915 1.00 68.28 1090 VAL A O 1
ATOM 7350 N N . ASP A 1 1091 ? 146.429 154.502 196.352 1.00 69.66 1091 ASP A N 1
ATOM 7351 C CA . ASP A 1 1091 ? 146.873 153.132 196.149 1.00 69.66 1091 ASP A CA 1
ATOM 7352 C C . ASP A 1 1091 ? 146.383 152.640 194.795 1.00 69.66 1091 ASP A C 1
ATOM 7353 O O . ASP A 1 1091 ? 145.265 152.955 194.377 1.00 69.66 1091 ASP A O 1
ATOM 7358 N N . LEU A 1 1092 ? 147.227 151.872 194.110 1.00 62.18 1092 LEU A N 1
ATOM 7359 C CA . LEU A 1 1092 ? 146.939 151.409 192.760 1.00 62.18 1092 LEU A CA 1
ATOM 7360 C C . LEU A 1 1092 ? 146.471 149.961 192.717 1.00 62.18 1092 LEU A C 1
ATOM 7361 O O . LEU A 1 1092 ? 146.484 149.348 191.645 1.00 62.18 1092 LEU A O 1
ATOM 7366 N N . GLU A 1 1093 ? 146.063 149.400 193.853 1.00 68.59 1093 GLU A N 1
ATOM 7367 C CA . GLU A 1 1093 ? 145.503 148.057 193.895 1.00 68.59 1093 GLU A CA 1
ATOM 7368 C C . GLU A 1 1093 ? 144.011 148.042 194.195 1.00 68.59 1093 GLU A C 1
ATOM 7369 O O . GLU A 1 1093 ? 143.372 146.997 194.030 1.00 68.59 1093 GLU A O 1
ATOM 7375 N N . LYS A 1 1094 ? 143.448 149.166 194.630 1.00 67.16 1094 LYS A N 1
ATOM 7376 C CA . LYS A 1 1094 ? 142.036 149.225 194.981 1.00 67.16 1094 LYS A CA 1
ATOM 7377 C C . LYS A 1 1094 ? 141.176 149.026 193.739 1.00 67.16 1094 LYS A C 1
ATOM 7378 O O . LYS A 1 1094 ? 141.409 149.653 192.702 1.00 67.16 1094 LYS A O 1
ATOM 7384 N N . GLU A 1 1095 ? 140.181 148.150 193.848 1.00 62.40 1095 GLU A N 1
ATOM 7385 C CA . GLU A 1 1095 ? 139.346 147.791 192.711 1.00 62.40 1095 GLU A CA 1
ATOM 7386 C C . GLU A 1 1095 ? 138.421 148.950 192.339 1.00 62.40 1095 GLU A C 1
ATOM 7387 O O . GLU A 1 1095 ? 138.450 150.028 192.936 1.00 62.40 1095 GLU A O 1
ATOM 7393 N N . PHE A 1 1096 ? 137.588 148.724 191.327 1.00 48.78 1096 PHE A N 1
ATOM 7394 C CA . PHE A 1 1096 ? 136.640 149.743 190.901 1.00 48.78 1096 PHE A CA 1
ATOM 7395 C C . PHE A 1 1096 ? 135.572 149.961 191.966 1.00 48.78 1096 PHE A C 1
ATOM 7396 O O . PHE A 1 1096 ? 135.020 149.008 192.522 1.00 48.78 1096 PHE A O 1
ATOM 7404 N N . ALA A 1 1097 ? 135.282 151.233 192.249 1.00 44.86 1097 ALA A N 1
ATOM 7405 C CA . ALA A 1 1097 ? 134.282 151.609 193.238 1.00 44.86 1097 ALA A CA 1
ATOM 7406 C C . ALA A 1 1097 ? 133.548 152.844 192.726 1.00 44.86 1097 ALA A C 1
ATOM 7407 O O . ALA A 1 1097 ? 134.199 153.803 192.272 1.00 44.86 1097 ALA A O 1
ATOM 7409 N N . PRO A 1 1098 ? 132.216 152.858 192.777 1.00 41.93 1098 PRO A N 1
ATOM 7410 C CA . PRO A 1 1098 ? 131.461 154.013 192.266 1.00 41.93 1098 PRO A CA 1
ATOM 7411 C C . PRO A 1 1098 ? 131.836 155.295 192.993 1.00 41.93 1098 PRO A C 1
ATOM 7412 O O . PRO A 1 1098 ? 131.598 155.443 194.194 1.00 41.93 1098 PRO A O 1
ATOM 7416 N N . SER A 1 1099 ? 132.424 156.228 192.250 1.00 32.03 1099 SER A N 1
ATOM 7417 C CA . SER A 1 1099 ? 132.864 157.502 192.793 1.00 32.03 1099 SER A CA 1
ATOM 7418 C C . SER A 1 1099 ? 132.429 158.613 191.852 1.00 32.03 1099 SER A C 1
ATOM 7419 O O . SER A 1 1099 ? 131.849 158.365 190.793 1.00 32.03 1099 SER A O 1
ATOM 7422 N N . LEU A 1 1100 ? 132.718 159.853 192.244 1.00 25.64 1100 LEU A N 1
ATOM 7423 C CA . LEU A 1 1100 ? 132.353 161.002 191.424 1.00 25.64 1100 LEU A CA 1
ATOM 7424 C C . LEU A 1 1100 ? 133.428 161.355 190.408 1.00 25.64 1100 LEU A C 1
ATOM 7425 O O . LEU A 1 1100 ? 133.103 161.768 189.286 1.00 25.64 1100 LEU A O 1
ATOM 7430 N N . LEU A 1 1101 ? 134.700 161.202 190.778 1.00 23.54 1101 LEU A N 1
ATOM 7431 C CA . LEU A 1 1101 ? 135.775 161.392 189.814 1.00 23.54 1101 LEU A CA 1
ATOM 7432 C C . LEU A 1 1101 ? 135.626 160.432 188.642 1.00 23.54 1101 LEU A C 1
ATOM 7433 O O . LEU A 1 1101 ? 135.900 160.795 187.492 1.00 23.54 1101 LEU A O 1
ATOM 7438 N N . ASN A 1 1102 ? 135.168 159.209 188.917 1.00 26.30 1102 ASN A N 1
ATOM 7439 C CA . ASN A 1 1102 ? 134.908 158.229 187.868 1.00 26.30 1102 ASN A CA 1
ATOM 7440 C C . ASN A 1 1102 ? 134.034 158.812 186.764 1.00 26.30 1102 ASN A C 1
ATOM 7441 O O . ASN A 1 1102 ? 134.439 158.867 185.598 1.00 26.30 1102 ASN A O 1
ATOM 7446 N N . THR A 1 1103 ? 132.820 159.241 187.116 1.00 21.98 1103 THR A N 1
ATOM 7447 C CA . THR A 1 1103 ? 131.895 159.733 186.101 1.00 21.98 1103 THR A CA 1
ATOM 7448 C C . THR A 1 1103 ? 132.374 161.049 185.501 1.00 21.98 1103 THR A C 1
ATOM 7449 O O . THR A 1 1103 ? 132.297 161.247 184.277 1.00 21.98 1103 THR A O 1
ATOM 7453 N N . GLY A 1 1104 ? 132.899 161.947 186.341 1.00 17.85 1104 GLY A N 1
ATOM 7454 C CA . GLY A 1 1104 ? 133.367 163.225 185.841 1.00 17.85 1104 GLY A CA 1
ATOM 7455 C C . GLY A 1 1104 ? 134.494 163.097 184.839 1.00 17.85 1104 GLY A C 1
ATOM 7456 O O . GLY A 1 1104 ? 134.690 163.983 184.006 1.00 17.85 1104 GLY A O 1
ATOM 7457 N N . ILE A 1 1105 ? 135.248 162.003 184.902 1.00 15.95 1105 ILE A N 1
ATOM 7458 C CA . ILE A 1 1105 ? 136.291 161.766 183.914 1.00 15.95 1105 ILE A CA 1
ATOM 7459 C C . ILE A 1 1105 ? 135.760 160.976 182.726 1.00 15.95 1105 ILE A C 1
ATOM 7460 O O . ILE A 1 1105 ? 136.124 161.252 181.580 1.00 15.95 1105 ILE A O 1
ATOM 7465 N N . PHE A 1 1106 ? 134.881 160.002 182.969 1.00 18.35 1106 PHE A N 1
ATOM 7466 C CA . PHE A 1 1106 ? 134.447 159.120 181.892 1.00 18.35 1106 PHE A CA 1
ATOM 7467 C C . PHE A 1 1106 ? 133.595 159.856 180.866 1.00 18.35 1106 PHE A C 1
ATOM 7468 O O . PHE A 1 1106 ? 133.765 159.657 179.653 1.00 18.35 1106 PHE A O 1
ATOM 7476 N N . ILE A 1 1107 ? 132.662 160.694 181.326 1.00 14.24 1107 ILE A N 1
ATOM 7477 C CA . ILE A 1 1107 ? 131.817 161.417 180.378 1.00 14.24 1107 ILE A CA 1
ATOM 7478 C C . ILE A 1 1107 ? 132.669 162.283 179.459 1.00 14.24 1107 ILE A C 1
ATOM 7479 O O . ILE A 1 1107 ? 132.442 162.346 178.241 1.00 14.24 1107 ILE A O 1
ATOM 7484 N N . ILE A 1 1108 ? 133.687 162.936 180.018 1.00 12.06 1108 ILE A N 1
ATOM 7485 C CA . ILE A 1 1108 ? 134.517 163.819 179.214 1.00 12.06 1108 ILE A CA 1
ATOM 7486 C C . ILE A 1 1108 ? 135.428 163.027 178.292 1.00 12.06 1108 ILE A C 1
ATOM 7487 O O . ILE A 1 1108 ? 135.720 163.469 177.176 1.00 12.06 1108 ILE A O 1
ATOM 7492 N N . GLN A 1 1109 ? 135.883 161.847 178.716 1.00 11.72 1109 GLN A N 1
ATOM 7493 C CA . GLN A 1 1109 ? 136.615 160.990 177.788 1.00 11.72 1109 GLN A CA 1
ATOM 7494 C C . GLN A 1 1109 ? 135.751 160.640 176.581 1.00 11.72 1109 GLN A C 1
ATOM 7495 O O . GLN A 1 1109 ? 136.216 160.693 175.433 1.00 11.72 1109 GLN A O 1
ATOM 7501 N N . LEU A 1 1110 ? 134.482 160.304 176.823 1.00 11.09 1110 LEU A N 1
ATOM 7502 C CA . LEU A 1 1110 ? 133.574 159.998 175.719 1.00 11.09 1110 LEU A CA 1
ATOM 7503 C C . LEU A 1 1110 ? 133.411 161.196 174.788 1.00 11.09 1110 LEU A C 1
ATOM 7504 O O . LEU A 1 1110 ? 133.476 161.061 173.558 1.00 11.09 1110 LEU A O 1
ATOM 7509 N N . VAL A 1 1111 ? 133.194 162.382 175.358 1.00 10.72 1111 VAL A N 1
ATOM 7510 C CA . VAL A 1 1111 ? 132.951 163.557 174.524 1.00 10.72 1111 VAL A CA 1
ATOM 7511 C C . VAL A 1 1111 ? 134.199 163.929 173.729 1.00 10.72 1111 VAL A C 1
ATOM 7512 O O . VAL A 1 1111 ? 134.109 164.343 172.566 1.00 10.72 1111 VAL A O 1
ATOM 7516 N N . GLN A 1 1112 ? 135.381 163.772 174.325 1.00 11.26 1112 GLN A N 1
ATOM 7517 C CA . GLN A 1 1112 ? 136.612 164.038 173.588 1.00 11.26 1112 GLN A CA 1
ATOM 7518 C C . GLN A 1 1112 ? 136.787 163.058 172.437 1.00 11.26 1112 GLN A C 1
ATOM 7519 O O . GLN A 1 1112 ? 137.205 163.449 171.339 1.00 11.26 1112 GLN A O 1
ATOM 7525 N N . GLN A 1 1113 ? 136.479 161.780 172.665 1.00 11.10 1113 GLN A N 1
ATOM 7526 C CA . GLN A 1 1113 ? 136.607 160.812 171.582 1.00 11.10 1113 GLN A CA 1
ATOM 7527 C C . GLN A 1 1113 ? 135.576 161.050 170.485 1.00 11.10 1113 GLN A C 1
ATOM 7528 O O . GLN A 1 1113 ? 135.797 160.657 169.336 1.00 11.10 1113 GLN A O 1
ATOM 7534 N N . VAL A 1 1114 ? 134.442 161.672 170.816 1.00 10.07 1114 VAL A N 1
ATOM 7535 C CA . VAL A 1 1114 ? 133.486 162.042 169.773 1.00 10.07 1114 VAL A CA 1
ATOM 7536 C C . VAL A 1 1114 ? 133.991 163.240 168.981 1.00 10.07 1114 VAL A C 1
ATOM 7537 O O . VAL A 1 1114 ? 133.886 163.277 167.746 1.00 10.07 1114 VAL A O 1
ATOM 7541 N N . SER A 1 1115 ? 134.534 164.241 169.675 1.00 10.65 1115 SER A N 1
ATOM 7542 C CA . SER A 1 1115 ? 134.991 165.453 169.002 1.00 10.65 1115 SER A CA 1
ATOM 7543 C C . SER A 1 1115 ? 136.170 165.172 168.081 1.00 10.65 1115 SER A C 1
ATOM 7544 O O . SER A 1 1115 ? 136.230 165.704 166.965 1.00 10.65 1115 SER A O 1
ATOM 7547 N N . THR A 1 1116 ? 137.113 164.334 168.523 1.00 10.42 1116 THR A N 1
ATOM 7548 C CA . THR A 1 1116 ? 138.297 164.066 167.713 1.00 10.42 1116 THR A CA 1
ATOM 7549 C C . THR A 1 1116 ? 137.958 163.393 166.390 1.00 10.42 1116 THR A C 1
ATOM 7550 O O . THR A 1 1116 ? 138.807 163.354 165.495 1.00 10.42 1116 THR A O 1
ATOM 7554 N N . PHE A 1 1117 ? 136.747 162.856 166.248 1.00 11.59 1117 PHE A N 1
ATOM 7555 C CA . PHE A 1 1117 ? 136.246 162.341 164.979 1.00 11.59 1117 PHE A CA 1
ATOM 7556 C C . PHE A 1 1117 ? 135.407 163.371 164.237 1.00 11.59 1117 PHE A C 1
ATOM 7557 O O . PHE A 1 1117 ? 135.628 163.618 163.046 1.00 11.59 1117 PHE A O 1
ATOM 7565 N N . ALA A 1 1118 ? 134.449 163.989 164.932 1.00 12.18 1118 ALA A N 1
ATOM 7566 C CA . ALA A 1 1118 ? 133.495 164.869 164.267 1.00 12.18 1118 ALA A CA 1
ATOM 7567 C C . ALA A 1 1118 ? 134.157 166.124 163.720 1.00 12.18 1118 ALA A C 1
ATOM 7568 O O . ALA A 1 1118 ? 133.667 166.698 162.743 1.00 12.18 1118 ALA A O 1
ATOM 7570 N N . VAL A 1 1119 ? 135.257 166.572 164.325 1.00 13.72 1119 VAL A N 1
ATOM 7571 C CA . VAL A 1 1119 ? 135.895 167.794 163.847 1.00 13.72 1119 VAL A CA 1
ATOM 7572 C C . VAL A 1 1119 ? 136.839 167.500 162.690 1.00 13.72 1119 VAL A C 1
ATOM 7573 O O . VAL A 1 1119 ? 136.911 168.266 161.725 1.00 13.72 1119 VAL A O 1
ATOM 7577 N N . ASN A 1 1120 ? 137.559 166.383 162.754 1.00 14.22 1120 ASN A N 1
ATOM 7578 C CA . ASN A 1 1120 ? 138.632 166.113 161.808 1.00 14.22 1120 ASN A CA 1
ATOM 7579 C C . ASN A 1 1120 ? 138.198 165.310 160.589 1.00 14.22 1120 ASN A C 1
ATOM 7580 O O . ASN A 1 1120 ? 138.851 165.410 159.547 1.00 14.22 1120 ASN A O 1
ATOM 7585 N N . TYR A 1 1121 ? 137.124 164.520 160.680 1.00 22.66 1121 TYR A N 1
ATOM 7586 C CA . TYR A 1 1121 ? 136.793 163.630 159.569 1.00 22.66 1121 TYR A CA 1
ATOM 7587 C C . TYR A 1 1121 ? 136.364 164.400 158.327 1.00 22.66 1121 TYR A C 1
ATOM 7588 O O . TYR A 1 1121 ? 136.767 164.057 157.211 1.00 22.66 1121 TYR A O 1
ATOM 7597 N N . GLN A 1 1122 ? 135.548 165.437 158.499 1.00 27.76 1122 GLN A N 1
ATOM 7598 C CA . GLN A 1 1122 ? 134.822 166.047 157.390 1.00 27.76 1122 GLN A CA 1
ATOM 7599 C C . GLN A 1 1122 ? 135.724 166.565 156.274 1.00 27.76 1122 GLN A C 1
ATOM 7600 O O . GLN A 1 1122 ? 136.486 167.516 156.473 1.00 27.76 1122 GLN A O 1
ATOM 7606 N N . GLY A 1 1123 ? 135.645 165.938 155.100 1.00 24.10 1123 GLY A N 1
ATOM 7607 C CA . GLY A 1 1123 ? 136.223 166.502 153.896 1.00 24.10 1123 GLY A CA 1
ATOM 7608 C C . GLY A 1 1123 ? 135.198 166.586 152.783 1.00 24.10 1123 GLY A C 1
ATOM 7609 O O . GLY A 1 1123 ? 134.768 165.559 152.253 1.00 24.10 1123 GLY A O 1
ATOM 7610 N N . GLU A 1 1124 ? 134.789 167.802 152.426 1.00 23.87 1124 GLU A N 1
ATOM 7611 C CA . GLU A 1 1124 ? 133.741 168.001 151.430 1.00 23.87 1124 GLU A CA 1
ATOM 7612 C C . GLU A 1 1124 ? 134.229 167.951 149.983 1.00 23.87 1124 GLU A C 1
ATOM 7613 O O . GLU A 1 1124 ? 133.632 167.231 149.175 1.00 23.87 1124 GLU A O 1
ATOM 7619 N N . PRO A 1 1125 ? 135.281 168.687 149.596 1.00 18.00 1125 PRO A N 1
ATOM 7620 C CA . PRO A 1 1125 ? 135.594 168.790 148.160 1.00 18.00 1125 PRO A CA 1
ATOM 7621 C C . PRO A 1 1125 ? 136.097 167.500 147.541 1.00 18.00 1125 PRO A C 1
ATOM 7622 O O . PRO A 1 1125 ? 135.957 167.327 146.324 1.00 18.00 1125 PRO A O 1
ATOM 7626 N N . PHE A 1 1126 ? 136.669 166.590 148.327 1.00 16.33 1126 PHE A N 1
ATOM 7627 C CA . PHE A 1 1126 ? 137.295 165.385 147.800 1.00 16.33 1126 PHE A CA 1
ATOM 7628 C C . PHE A 1 1126 ? 136.407 164.153 147.888 1.00 16.33 1126 PHE A C 1
ATOM 7629 O O . PHE A 1 1126 ? 136.435 163.317 146.983 1.00 16.33 1126 PHE A O 1
ATOM 7637 N N . ARG A 1 1127 ? 135.626 164.010 148.955 1.00 19.78 1127 ARG A N 1
ATOM 7638 C CA . ARG A 1 1127 ? 134.719 162.881 149.090 1.00 19.78 1127 ARG A CA 1
ATOM 7639 C C . ARG A 1 1127 ? 133.413 163.364 149.705 1.00 19.78 1127 ARG A C 1
ATOM 7640 O O . ARG A 1 1127 ? 133.257 164.539 150.048 1.00 19.78 1127 ARG A O 1
ATOM 7648 N N . GLU A 1 1128 ? 132.469 162.441 149.841 1.00 32.88 1128 GLU A N 1
ATOM 7649 C CA . GLU A 1 1128 ? 131.102 162.776 150.199 1.00 32.88 1128 GLU A CA 1
ATOM 7650 C C . GLU A 1 1128 ? 131.000 163.094 151.689 1.00 32.88 1128 GLU A C 1
ATOM 7651 O O . GLU A 1 1128 ? 131.869 162.738 152.489 1.00 32.88 1128 GLU A O 1
ATOM 7657 N N . ASN A 1 1129 ? 129.914 163.770 152.055 1.00 35.86 1129 ASN A N 1
ATOM 7658 C CA . ASN A 1 1129 ? 129.761 164.332 153.389 1.00 35.86 1129 ASN A CA 1
ATOM 7659 C C . ASN A 1 1129 ? 129.718 163.234 154.452 1.00 35.86 1129 ASN A C 1
ATOM 7660 O O . ASN A 1 1129 ? 129.644 162.038 154.155 1.00 35.86 1129 ASN A O 1
ATOM 7665 N N . ILE A 1 1130 ? 129.765 163.663 155.716 1.00 29.56 1130 ILE A N 1
ATOM 7666 C CA . ILE A 1 1130 ? 129.710 162.720 156.830 1.00 29.56 1130 ILE A CA 1
ATOM 7667 C C . ILE A 1 1130 ? 128.312 162.131 156.971 1.00 29.56 1130 ILE A C 1
ATOM 7668 O O . ILE A 1 1130 ? 128.153 160.953 157.309 1.00 29.56 1130 ILE A O 1
ATOM 7673 N N . ARG A 1 1131 ? 127.278 162.934 156.705 1.00 33.87 1131 ARG A N 1
ATOM 7674 C CA . ARG A 1 1131 ? 125.910 162.445 156.826 1.00 33.87 1131 ARG A CA 1
ATOM 7675 C C . ARG A 1 1131 ? 125.638 161.299 155.865 1.00 33.87 1131 ARG A C 1
ATOM 7676 O O . ARG A 1 1131 ? 124.852 160.399 156.179 1.00 33.87 1131 ARG A O 1
ATOM 7684 N N . SER A 1 1132 ? 126.274 161.310 154.693 1.00 36.31 1132 SER A N 1
ATOM 7685 C CA . SER A 1 1132 ? 126.135 160.215 153.744 1.00 36.31 1132 SER A CA 1
ATOM 7686 C C . SER A 1 1132 ? 126.957 158.994 154.130 1.00 36.31 1132 SER A C 1
ATOM 7687 O O . SER A 1 1132 ? 126.861 157.966 153.451 1.00 36.31 1132 SER A O 1
ATOM 7690 N N . ASN A 1 1133 ? 127.761 159.083 155.186 1.00 29.33 1133 ASN A N 1
ATOM 7691 C CA . ASN A 1 1133 ? 128.443 157.929 155.768 1.00 29.33 1133 ASN A CA 1
ATOM 7692 C C . ASN A 1 1133 ? 127.605 157.484 156.959 1.00 29.33 1133 ASN A C 1
ATOM 7693 O O . ASN A 1 1133 ? 127.741 158.020 158.061 1.00 29.33 1133 ASN A O 1
ATOM 7698 N N . LYS A 1 1134 ? 126.732 156.500 156.735 1.00 32.01 1134 LYS A N 1
ATOM 7699 C CA . LYS A 1 1134 ? 125.721 156.172 157.734 1.00 32.01 1134 LYS A CA 1
ATOM 7700 C C . LYS A 1 1134 ? 126.336 155.535 158.973 1.00 32.01 1134 LYS A C 1
ATOM 7701 O O . LYS A 1 1134 ? 125.876 155.782 160.094 1.00 32.01 1134 LYS A O 1
ATOM 7707 N N . GLY A 1 1135 ? 127.375 154.724 158.798 1.00 26.19 1135 GLY A N 1
ATOM 7708 C CA . GLY A 1 1135 ? 128.015 154.069 159.922 1.00 26.19 1135 GLY A CA 1
ATOM 7709 C C . GLY A 1 1135 ? 128.556 155.028 160.962 1.00 26.19 1135 GLY A C 1
ATOM 7710 O O . GLY A 1 1135 ? 128.146 154.990 162.128 1.00 26.19 1135 GLY A O 1
ATOM 7711 N N . MET A 1 1136 ? 129.474 155.904 160.549 1.00 20.78 1136 MET A N 1
ATOM 7712 C CA . MET A 1 1136 ? 130.076 156.835 161.495 1.00 20.78 1136 MET A CA 1
ATOM 7713 C C . MET A 1 1136 ? 129.058 157.841 162.011 1.00 20.78 1136 MET A C 1
ATOM 7714 O O . MET A 1 1136 ? 129.108 158.231 163.181 1.00 20.78 1136 MET A O 1
ATOM 7719 N N . TYR A 1 1137 ? 128.131 158.277 161.158 1.00 21.04 1137 TYR A N 1
ATOM 7720 C CA . TYR A 1 1137 ? 127.111 159.219 161.605 1.00 21.04 1137 TYR A CA 1
ATOM 7721 C C . TYR A 1 1137 ? 126.269 158.620 162.721 1.00 21.04 1137 TYR A C 1
ATOM 7722 O O . TYR A 1 1137 ? 126.042 159.258 163.756 1.00 21.04 1137 TYR A O 1
ATOM 7731 N N . TYR A 1 1138 ? 125.813 157.380 162.538 1.00 25.17 1138 TYR A N 1
ATOM 7732 C CA . TYR A 1 1138 ? 124.991 156.748 163.564 1.00 25.17 1138 TYR A CA 1
ATOM 7733 C C . TYR A 1 1138 ? 125.804 156.441 164.815 1.00 25.17 1138 TYR A C 1
ATOM 7734 O O . TYR A 1 1138 ? 125.295 156.570 165.933 1.00 25.17 1138 TYR A O 1
ATOM 7743 N N . GLY A 1 1139 ? 127.070 156.051 164.654 1.00 18.59 1139 GLY A N 1
ATOM 7744 C CA . GLY A 1 1139 ? 127.909 155.830 165.822 1.00 18.59 1139 GLY A CA 1
ATOM 7745 C C . GLY A 1 1139 ? 128.088 157.087 166.652 1.00 18.59 1139 GLY A C 1
ATOM 7746 O O . GLY A 1 1139 ? 127.934 157.069 167.879 1.00 18.59 1139 GLY A O 1
ATOM 7747 N N . LEU A 1 1140 ? 128.411 158.200 165.990 1.00 15.43 1140 LEU A N 1
ATOM 7748 C CA . LEU A 1 1140 ? 128.590 159.459 166.702 1.00 15.43 1140 LEU A CA 1
ATOM 7749 C C . LEU A 1 1140 ? 127.288 159.922 167.338 1.00 15.43 1140 LEU A C 1
ATOM 7750 O O . LEU A 1 1140 ? 127.292 160.443 168.457 1.00 15.43 1140 LEU A O 1
ATOM 7755 N N . LEU A 1 1141 ? 126.160 159.733 166.647 1.00 16.75 1141 LEU A N 1
ATOM 7756 C CA . LEU A 1 1141 ? 124.878 160.098 167.241 1.00 16.75 1141 LEU A CA 1
ATOM 7757 C C . LEU A 1 1141 ? 124.594 159.274 168.489 1.00 16.75 1141 LEU A C 1
ATOM 7758 O O . LEU A 1 1141 ? 124.137 159.810 169.505 1.00 16.75 1141 LEU A O 1
ATOM 7763 N N . GLY A 1 1142 ? 124.870 157.969 168.438 1.00 15.18 1142 GLY A N 1
ATOM 7764 C CA . GLY A 1 1142 ? 124.639 157.130 169.603 1.00 15.18 1142 GLY A CA 1
ATOM 7765 C C . GLY A 1 1142 ? 125.500 157.528 170.785 1.00 15.18 1142 GLY A C 1
ATOM 7766 O O . GLY A 1 1142 ? 125.015 157.639 171.914 1.00 15.18 1142 GLY A O 1
ATOM 7767 N N . VAL A 1 1143 ? 126.791 157.764 170.540 1.00 15.88 1143 VAL A N 1
ATOM 7768 C CA . VAL A 1 1143 ? 127.682 158.112 171.645 1.00 15.88 1143 VAL A CA 1
ATOM 7769 C C . VAL A 1 1143 ? 127.345 159.493 172.200 1.00 15.88 1143 VAL A C 1
ATOM 7770 O O . VAL A 1 1143 ? 127.420 159.722 173.413 1.00 15.88 1143 VAL A O 1
ATOM 7774 N N . THR A 1 1144 ? 126.960 160.433 171.332 1.00 15.69 1144 THR A N 1
ATOM 7775 C CA . THR A 1 1144 ? 126.564 161.755 171.807 1.00 15.69 1144 THR A CA 1
ATOM 7776 C C . THR A 1 1144 ? 125.295 161.682 172.645 1.00 15.69 1144 THR A C 1
ATOM 7777 O O . THR A 1 1144 ? 125.198 162.334 173.692 1.00 15.69 1144 THR A O 1
ATOM 7781 N N . GLY A 1 1145 ? 124.313 160.893 172.205 1.00 16.95 1145 GLY A N 1
ATOM 7782 C CA . GLY A 1 1145 ? 123.121 160.700 173.012 1.00 16.95 1145 GLY A CA 1
ATOM 7783 C C . GLY A 1 1145 ? 123.431 160.076 174.358 1.00 16.95 1145 GLY A C 1
ATOM 7784 O O . GLY A 1 1145 ? 122.896 160.497 175.384 1.00 16.95 1145 GLY A O 1
ATOM 7785 N N . LEU A 1 1146 ? 124.313 159.074 174.373 1.00 18.32 1146 LEU A N 1
ATOM 7786 C CA . LEU A 1 1146 ? 124.706 158.447 175.632 1.00 18.32 1146 LEU A CA 1
ATOM 7787 C C . LEU A 1 1146 ? 125.354 159.459 176.571 1.00 18.32 1146 LEU A C 1
ATOM 7788 O O . LEU A 1 1146 ? 124.995 159.550 177.752 1.00 18.32 1146 LEU A O 1
ATOM 7793 N N . ALA A 1 1147 ? 126.307 160.240 176.055 1.00 19.33 1147 ALA A N 1
ATOM 7794 C CA . ALA A 1 1147 ? 127.015 161.199 176.897 1.00 19.33 1147 ALA A CA 1
ATOM 7795 C C . ALA A 1 1147 ? 126.078 162.276 177.426 1.00 19.33 1147 ALA A C 1
ATOM 7796 O O . ALA A 1 1147 ? 126.143 162.638 178.606 1.00 19.33 1147 ALA A O 1
ATOM 7798 N N . LEU A 1 1148 ? 125.190 162.797 176.575 1.00 23.31 1148 LEU A N 1
ATOM 7799 C CA . LEU A 1 1148 ? 124.293 163.863 177.004 1.00 23.31 1148 LEU A CA 1
ATOM 7800 C C . LEU A 1 1148 ? 123.130 163.358 177.847 1.00 23.31 1148 LEU A C 1
ATOM 7801 O O . LEU A 1 1148 ? 122.485 164.163 178.527 1.00 23.31 1148 LEU A O 1
ATOM 7806 N N . ALA A 1 1149 ? 122.840 162.057 177.819 1.00 28.80 1149 ALA A N 1
ATOM 7807 C CA . ALA A 1 1149 ? 121.867 161.504 178.750 1.00 28.80 1149 ALA A CA 1
ATOM 7808 C C . ALA A 1 1149 ? 122.509 161.152 180.083 1.00 28.80 1149 ALA A C 1
ATOM 7809 O O . ALA A 1 1149 ? 121.818 161.105 181.107 1.00 28.80 1149 ALA A O 1
ATOM 7811 N N . SER A 1 1150 ? 123.818 160.897 180.088 1.00 28.26 1150 SER A N 1
ATOM 7812 C CA . SER A 1 1150 ? 124.519 160.656 181.344 1.00 28.26 1150 SER A CA 1
ATOM 7813 C C . SER A 1 1150 ? 124.923 161.947 182.043 1.00 28.26 1150 SER A C 1
ATOM 7814 O O . SER A 1 1150 ? 125.067 161.960 183.269 1.00 28.26 1150 SER A O 1
ATOM 7817 N N . ALA A 1 1151 ? 125.111 163.034 181.292 1.00 31.51 1151 ALA A N 1
ATOM 7818 C CA . ALA A 1 1151 ? 125.572 164.281 181.895 1.00 31.51 1151 ALA A CA 1
ATOM 7819 C C . ALA A 1 1151 ? 124.456 164.968 182.669 1.00 31.51 1151 ALA A C 1
ATOM 7820 O O . ALA A 1 1151 ? 124.656 165.409 183.806 1.00 31.51 1151 ALA A O 1
ATOM 7822 N N . THR A 1 1152 ? 123.273 165.076 182.069 1.00 39.81 1152 THR A N 1
ATOM 7823 C CA . THR A 1 1152 ? 122.134 165.726 182.699 1.00 39.81 1152 THR A CA 1
ATOM 7824 C C . THR A 1 1152 ? 121.167 164.736 183.331 1.00 39.81 1152 THR A C 1
ATOM 7825 O O . THR A 1 1152 ? 120.038 165.118 183.656 1.00 39.81 1152 THR A O 1
ATOM 7829 N N . GLU A 1 1153 ? 121.591 163.484 183.515 1.00 52.09 1153 GLU A N 1
ATOM 7830 C CA . GLU A 1 1153 ? 120.786 162.399 184.092 1.00 52.09 1153 GLU A CA 1
ATOM 7831 C C . GLU A 1 1153 ? 119.329 162.471 183.637 1.00 52.09 1153 GLU A C 1
ATOM 7832 O O . GLU A 1 1153 ? 118.390 162.403 184.432 1.00 52.09 1153 GLU A O 1
ATOM 7838 N N . PHE A 1 1154 ? 119.151 162.613 182.322 1.00 68.21 1154 PHE A N 1
ATOM 7839 C CA . PHE A 1 1154 ? 117.808 162.658 181.754 1.00 68.21 1154 PHE A CA 1
ATOM 7840 C C . PHE A 1 1154 ? 117.061 161.352 181.986 1.00 68.21 1154 PHE A C 1
ATOM 7841 O O . PHE A 1 1154 ? 115.827 161.346 182.064 1.00 68.21 1154 PHE A O 1
ATOM 7849 N N . LEU A 1 1155 ? 117.784 160.244 182.099 1.00 68.95 1155 LEU A N 1
ATOM 7850 C CA . LEU A 1 1155 ? 117.193 158.939 182.392 1.00 68.95 1155 LEU A CA 1
ATOM 7851 C C . LEU A 1 1155 ? 117.804 158.398 183.674 1.00 68.95 1155 LEU A C 1
ATOM 7852 O O . LEU A 1 1155 ? 118.944 157.895 183.647 1.00 68.95 1155 LEU A O 1
ATOM 7857 N N . PRO A 1 1156 ? 117.111 158.476 184.813 1.00 66.32 1156 PRO A N 1
ATOM 7858 C CA . PRO A 1 1156 ? 117.702 157.952 186.056 1.00 66.32 1156 PRO A CA 1
ATOM 7859 C C . PRO A 1 1156 ? 117.969 156.458 186.010 1.00 66.32 1156 PRO A C 1
ATOM 7860 O O . PRO A 1 1156 ? 118.940 155.987 186.615 1.00 66.32 1156 PRO A O 1
ATOM 7864 N N . GLU A 1 1157 ? 117.133 155.697 185.300 1.00 66.47 1157 GLU A N 1
ATOM 7865 C CA . GLU A 1 1157 ? 117.353 154.258 185.199 1.00 66.47 1157 GLU A CA 1
ATOM 7866 C C . GLU A 1 1157 ? 118.641 153.947 184.447 1.00 66.47 1157 GLU A C 1
ATOM 7867 O O . GLU A 1 1157 ? 119.405 153.062 184.851 1.00 66.47 1157 GLU A O 1
ATOM 7873 N N . LEU A 1 1158 ? 118.904 154.666 183.352 1.00 66.72 1158 LEU A N 1
ATOM 7874 C CA . LEU A 1 1158 ? 120.132 154.437 182.597 1.00 66.72 1158 LEU A CA 1
ATOM 7875 C C . LEU A 1 1158 ? 121.355 154.855 183.403 1.00 66.72 1158 LEU A C 1
ATOM 7876 O O . LEU A 1 1158 ? 122.391 154.180 183.370 1.00 66.72 1158 LEU A O 1
ATOM 7881 N N . ASN A 1 1159 ? 121.255 155.968 184.131 1.00 60.68 1159 ASN A N 1
ATOM 7882 C CA . ASN A 1 1159 ? 122.368 156.406 184.965 1.00 60.68 1159 ASN A CA 1
ATOM 7883 C C . ASN A 1 1159 ? 122.651 155.401 186.074 1.00 60.68 1159 ASN A C 1
ATOM 7884 O O . ASN A 1 1159 ? 123.812 155.147 186.413 1.00 60.68 1159 ASN A O 1
ATOM 7889 N N . GLU A 1 1160 ? 121.599 154.813 186.648 1.00 66.65 1160 GLU A N 1
ATOM 7890 C CA . GLU A 1 1160 ? 121.788 153.842 187.721 1.00 66.65 1160 GLU A CA 1
ATOM 7891 C C . GLU A 1 1160 ? 122.314 152.516 187.185 1.00 66.65 1160 GLU A C 1
ATOM 7892 O O . GLU A 1 1160 ? 123.072 151.818 187.869 1.00 66.65 1160 GLU A O 1
ATOM 7898 N N . ALA A 1 1161 ? 121.926 152.152 185.960 1.00 61.58 1161 ALA A N 1
ATOM 7899 C CA . ALA A 1 1161 ? 122.293 150.843 185.428 1.00 61.58 1161 ALA A CA 1
ATOM 7900 C C . ALA A 1 1161 ? 123.775 150.769 185.084 1.00 61.58 1161 ALA A C 1
ATOM 7901 O O . ALA A 1 1161 ? 124.359 149.680 185.060 1.00 61.58 1161 ALA A O 1
ATOM 7903 N N . MET A 1 1162 ? 124.401 151.911 184.810 1.00 55.47 1162 MET A N 1
ATOM 7904 C CA . MET A 1 1162 ? 125.790 151.945 184.373 1.00 55.47 1162 MET A CA 1
ATOM 7905 C C . MET A 1 1162 ? 126.763 152.298 185.493 1.00 55.47 1162 MET A C 1
ATOM 7906 O O . MET A 1 1162 ? 127.910 152.656 185.205 1.00 55.47 1162 MET A O 1
ATOM 7911 N N . LYS A 1 1163 ? 126.331 152.210 186.752 1.00 55.49 1163 LYS A N 1
ATOM 7912 C CA . LYS A 1 1163 ? 127.198 152.446 187.910 1.00 55.49 1163 LYS A CA 1
ATOM 7913 C C . LYS A 1 1163 ? 127.720 153.882 187.941 1.00 55.49 1163 LYS A C 1
ATOM 7914 O O . LYS A 1 1163 ? 128.925 154.123 188.026 1.00 55.49 1163 LYS A O 1
ATOM 7920 N N . PHE A 1 1164 ? 126.806 154.844 187.872 1.00 47.34 1164 PHE A N 1
ATOM 7921 C CA . PHE A 1 1164 ? 127.147 156.258 187.966 1.00 47.34 1164 PHE A CA 1
ATOM 7922 C C . PHE A 1 1164 ? 126.585 156.840 189.257 1.00 47.34 1164 PHE A C 1
ATOM 7923 O O . PHE A 1 1164 ? 125.420 156.605 189.595 1.00 47.34 1164 PHE A O 1
ATOM 7931 N N . VAL A 1 1165 ? 127.413 157.594 189.969 1.00 45.28 1165 VAL A N 1
ATOM 7932 C CA . VAL A 1 1165 ? 126.989 158.203 191.235 1.00 45.28 1165 VAL A CA 1
ATOM 7933 C C . VAL A 1 1165 ? 126.007 159.332 190.945 1.00 45.28 1165 VAL A C 1
ATOM 7934 O O . VAL A 1 1165 ? 126.163 160.036 189.931 1.00 45.28 1165 VAL A O 1
ATOM 7938 N N . PRO A 1 1166 ? 124.970 159.525 191.760 1.00 49.12 1166 PRO A N 1
ATOM 7939 C CA . PRO A 1 1166 ? 124.098 160.690 191.567 1.00 49.12 1166 PRO A CA 1
ATOM 7940 C C . PRO A 1 1166 ? 124.851 161.986 191.829 1.00 49.12 1166 PRO A C 1
ATOM 7941 O O . PRO A 1 1166 ? 125.644 162.087 192.767 1.00 49.12 1166 PRO A O 1
ATOM 7945 N N . MET A 1 1167 ? 124.592 162.982 190.990 1.00 43.16 1167 MET A N 1
ATOM 7946 C CA . MET A 1 1167 ? 125.287 164.258 191.038 1.00 43.16 1167 MET A CA 1
ATOM 7947 C C . MET A 1 1167 ? 124.368 165.348 191.574 1.00 43.16 1167 MET A C 1
ATOM 7948 O O . MET A 1 1167 ? 123.152 165.177 191.684 1.00 43.16 1167 MET A O 1
ATOM 7953 N N . THR A 1 1168 ? 124.974 166.483 191.909 1.00 49.94 1168 THR A N 1
ATOM 7954 C CA . THR A 1 1168 ? 124.229 167.661 192.332 1.00 49.94 1168 THR A CA 1
ATOM 7955 C C . THR A 1 1168 ? 123.718 168.395 191.093 1.00 49.94 1168 THR A C 1
ATOM 7956 O O . THR A 1 1168 ? 123.756 167.877 189.975 1.00 49.94 1168 THR A O 1
ATOM 7960 N N . ASP A 1 1169 ? 123.227 169.619 191.276 1.00 50.17 1169 ASP A N 1
ATOM 7961 C CA . ASP A 1 1169 ? 122.731 170.401 190.150 1.00 50.17 1169 ASP A CA 1
ATOM 7962 C C . ASP A 1 1169 ? 123.811 171.304 189.562 1.00 50.17 1169 ASP A C 1
ATOM 7963 O O . ASP A 1 1169 ? 124.009 171.330 188.340 1.00 50.17 1169 ASP A O 1
ATOM 7968 N N . ASP A 1 1170 ? 124.509 172.052 190.420 1.00 44.17 1170 ASP A N 1
ATOM 7969 C CA . ASP A 1 1170 ? 125.561 172.944 189.945 1.00 44.17 1170 ASP A CA 1
ATOM 7970 C C . ASP A 1 1170 ? 126.649 172.170 189.213 1.00 44.17 1170 ASP A C 1
ATOM 7971 O O . ASP A 1 1170 ? 127.174 172.634 188.194 1.00 44.17 1170 ASP A O 1
ATOM 7976 N N . PHE A 1 1171 ? 126.992 170.981 189.711 1.00 32.86 1171 PHE A N 1
ATOM 7977 C CA . PHE A 1 1171 ? 127.996 170.172 189.032 1.00 32.86 1171 PHE A CA 1
ATOM 7978 C C . PHE A 1 1171 ? 127.496 169.700 187.674 1.00 32.86 1171 PHE A C 1
ATOM 7979 O O . PHE A 1 1171 ? 128.270 169.638 186.714 1.00 32.86 1171 PHE A O 1
ATOM 7987 N N . LYS A 1 1172 ? 126.208 169.367 187.568 1.00 35.54 1172 LYS A N 1
ATOM 7988 C CA . LYS A 1 1172 ? 125.659 168.977 186.274 1.00 35.54 1172 LYS A CA 1
ATOM 7989 C C . LYS A 1 1172 ? 125.735 170.126 185.279 1.00 35.54 1172 LYS A C 1
ATOM 7990 O O . LYS A 1 1172 ? 126.113 169.928 184.115 1.00 35.54 1172 LYS A O 1
ATOM 7996 N N . ILE A 1 1173 ? 125.380 171.334 185.719 1.00 34.61 1173 ILE A N 1
ATOM 7997 C CA . ILE A 1 1173 ? 125.456 172.499 184.840 1.00 34.61 1173 ILE A CA 1
ATOM 7998 C C . ILE A 1 1173 ? 126.894 172.731 184.392 1.00 34.61 1173 ILE A C 1
ATOM 7999 O O . ILE A 1 1173 ? 127.167 172.960 183.205 1.00 34.61 1173 ILE A O 1
ATOM 8004 N N . LYS A 1 1174 ? 127.835 172.676 185.339 1.00 30.59 1174 LYS A N 1
ATOM 8005 C CA . LYS A 1 1174 ? 129.237 172.884 184.997 1.00 30.59 1174 LYS A CA 1
ATOM 8006 C C . LYS A 1 1174 ? 129.727 171.834 184.010 1.00 30.59 1174 LYS A C 1
ATOM 8007 O O . LYS A 1 1174 ? 130.430 172.160 183.048 1.00 30.59 1174 LYS A O 1
ATOM 8013 N N . LEU A 1 1175 ? 129.348 170.572 184.215 1.00 25.12 1175 LEU A N 1
ATOM 8014 C CA . LEU A 1 1175 ? 129.798 169.505 183.329 1.00 25.12 1175 LEU A CA 1
ATOM 8015 C C . LEU A 1 1175 ? 129.243 169.682 181.919 1.00 25.12 1175 LEU A C 1
ATOM 8016 O O . LEU A 1 1175 ? 129.975 169.536 180.931 1.00 25.12 1175 LEU A O 1
ATOM 8021 N N . THR A 1 1176 ? 127.950 169.994 181.804 1.00 24.44 1176 THR A N 1
ATOM 8022 C CA . THR A 1 1176 ? 127.353 170.170 180.482 1.00 24.44 1176 THR A CA 1
ATOM 8023 C C . THR A 1 1176 ? 127.986 171.346 179.746 1.00 24.44 1176 THR A C 1
ATOM 8024 O O . THR A 1 1176 ? 128.344 171.240 178.561 1.00 24.44 1176 THR A O 1
ATOM 8028 N N . LEU A 1 1177 ? 128.126 172.483 180.435 1.00 25.16 1177 LEU A N 1
ATOM 8029 C CA . LEU A 1 1177 ? 128.753 173.639 179.808 1.00 25.16 1177 LEU A CA 1
ATOM 8030 C C . LEU A 1 1177 ? 130.189 173.333 179.409 1.00 25.16 1177 LEU A C 1
ATOM 8031 O O . LEU A 1 1177 ? 130.654 173.780 178.355 1.00 25.16 1177 LEU A O 1
ATOM 8036 N N . THR A 1 1178 ? 130.902 172.554 180.225 1.00 22.06 1178 THR A N 1
ATOM 8037 C CA . THR A 1 1178 ? 132.276 172.205 179.892 1.00 22.06 1178 THR A CA 1
ATOM 8038 C C . THR A 1 1178 ? 132.338 171.346 178.640 1.00 22.06 1178 THR A C 1
ATOM 8039 O O . THR A 1 1178 ? 133.202 171.556 177.784 1.00 22.06 1178 THR A O 1
ATOM 8043 N N . LEU A 1 1179 ? 131.430 170.378 178.510 1.00 20.38 1179 LEU A N 1
ATOM 8044 C CA . LEU A 1 1179 ? 131.409 169.548 177.307 1.00 20.38 1179 LEU A CA 1
ATOM 8045 C C . LEU A 1 1179 ? 131.155 170.391 176.062 1.00 20.38 1179 LEU A C 1
ATOM 8046 O O . LEU A 1 1179 ? 131.873 170.277 175.055 1.00 20.38 1179 LEU A O 1
ATOM 8051 N N . LEU A 1 1180 ? 130.124 171.242 176.112 1.00 24.41 1180 LEU A N 1
ATOM 8052 C CA . LEU A 1 1180 ? 129.806 172.066 174.948 1.00 24.41 1180 LEU A CA 1
ATOM 8053 C C . LEU A 1 1180 ? 130.961 172.995 174.592 1.00 24.41 1180 LEU A C 1
ATOM 8054 O O . LEU A 1 1180 ? 131.319 173.129 173.414 1.00 24.41 1180 LEU A O 1
ATOM 8059 N N . LEU A 1 1181 ? 131.562 173.641 175.595 1.00 25.38 1181 LEU A N 1
ATOM 8060 C CA . LEU A 1 1181 ? 132.657 174.562 175.320 1.00 25.38 1181 LEU A CA 1
ATOM 8061 C C . LEU A 1 1181 ? 133.870 173.825 174.769 1.00 25.38 1181 LEU A C 1
ATOM 8062 O O . LEU A 1 1181 ? 134.541 174.328 173.866 1.00 25.38 1181 LEU A O 1
ATOM 8067 N N . ASP A 1 1182 ? 134.163 172.634 175.293 1.00 23.15 1182 ASP A N 1
ATOM 8068 C CA . ASP A 1 1182 ? 135.260 171.833 174.763 1.00 23.15 1182 ASP A CA 1
ATOM 8069 C C . ASP A 1 1182 ? 135.058 171.543 173.283 1.00 23.15 1182 ASP A C 1
ATOM 8070 O O . ASP A 1 1182 ? 135.941 171.814 172.455 1.00 23.15 1182 ASP A O 1
ATOM 8075 N N . PHE A 1 1183 ? 133.898 170.983 172.933 1.00 25.11 1183 PHE A N 1
ATOM 8076 C CA . PHE A 1 1183 ? 133.652 170.635 171.536 1.00 25.11 1183 PHE A CA 1
ATOM 8077 C C . PHE A 1 1183 ? 133.732 171.865 170.637 1.00 25.11 1183 PHE A C 1
ATOM 8078 O O . PHE A 1 1183 ? 134.390 171.843 169.586 1.00 25.11 1183 PHE A O 1
ATOM 8086 N N . PHE A 1 1184 ? 133.076 172.956 171.041 1.00 23.87 1184 PHE A N 1
ATOM 8087 C CA . PHE A 1 1184 ? 133.011 174.121 170.169 1.00 23.87 1184 PHE A CA 1
ATOM 8088 C C . PHE A 1 1184 ? 134.370 174.795 170.034 1.00 23.87 1184 PHE A C 1
ATOM 8089 O O . PHE A 1 1184 ? 134.724 175.259 168.947 1.00 23.87 1184 PHE A O 1
ATOM 8097 N N . GLY A 1 1185 ? 135.157 174.838 171.110 1.00 24.28 1185 GLY A N 1
ATOM 8098 C CA . GLY A 1 1185 ? 136.487 175.412 171.011 1.00 24.28 1185 GLY A CA 1
ATOM 8099 C C . GLY A 1 1185 ? 137.406 174.593 170.129 1.00 24.28 1185 GLY A C 1
ATOM 8100 O O . GLY A 1 1185 ? 138.174 175.147 169.335 1.00 24.28 1185 GLY A O 1
ATOM 8101 N N . SER A 1 1186 ? 137.338 173.263 170.245 1.00 22.86 1186 SER A N 1
ATOM 8102 C CA . SER A 1 1186 ? 138.132 172.413 169.365 1.00 22.86 1186 SER A CA 1
ATOM 8103 C C . SER A 1 1186 ? 137.781 172.663 167.903 1.00 22.86 1186 SER A C 1
ATOM 8104 O O . SER A 1 1186 ? 138.666 172.903 167.067 1.00 22.86 1186 SER A O 1
ATOM 8107 N N . TRP A 1 1187 ? 136.485 172.616 167.578 1.00 27.08 1187 TRP A N 1
ATOM 8108 C CA . TRP A 1 1187 ? 136.056 172.843 166.200 1.00 27.08 1187 TRP A CA 1
ATOM 8109 C C . TRP A 1 1187 ? 136.479 174.222 165.707 1.00 27.08 1187 TRP A C 1
ATOM 8110 O O . TRP A 1 1187 ? 136.968 174.366 164.578 1.00 27.08 1187 TRP A O 1
ATOM 8121 N N . GLY A 1 1188 ? 136.323 175.245 166.551 1.00 26.29 1188 GLY A N 1
ATOM 8122 C CA . GLY A 1 1188 ? 136.650 176.595 166.132 1.00 26.29 1188 GLY A CA 1
ATOM 8123 C C . GLY A 1 1188 ? 138.129 176.795 165.874 1.00 26.29 1188 GLY A C 1
ATOM 8124 O O . GLY A 1 1188 ? 138.511 177.462 164.913 1.00 26.29 1188 GLY A O 1
ATOM 8125 N N . VAL A 1 1189 ? 138.987 176.206 166.710 1.00 24.78 1189 VAL A N 1
ATOM 8126 C CA . VAL A 1 1189 ? 140.415 176.417 166.496 1.00 24.78 1189 VAL A CA 1
ATOM 8127 C C . VAL A 1 1189 ? 140.915 175.593 165.314 1.00 24.78 1189 VAL A C 1
ATOM 8128 O O . VAL A 1 1189 ? 141.820 176.029 164.581 1.00 24.78 1189 VAL A O 1
ATOM 8132 N N . GLU A 1 1190 ? 140.328 174.415 165.081 1.00 25.50 1190 GLU A N 1
ATOM 8133 C CA . GLU A 1 1190 ? 140.656 173.678 163.865 1.00 25.50 1190 GLU A CA 1
ATOM 8134 C C . GLU A 1 1190 ? 140.291 174.492 162.631 1.00 25.50 1190 GLU A C 1
ATOM 8135 O O . GLU A 1 1190 ? 141.088 174.612 161.692 1.00 25.50 1190 GLU A O 1
ATOM 8141 N N . HIS A 1 1191 ? 139.087 175.073 162.624 1.00 30.79 1191 HIS A N 1
ATOM 8142 C CA . HIS A 1 1191 ? 138.678 175.903 161.496 1.00 30.79 1191 HIS A CA 1
ATOM 8143 C C . HIS A 1 1191 ? 139.556 177.141 161.363 1.00 30.79 1191 HIS A C 1
ATOM 8144 O O . HIS A 1 1191 ? 139.806 177.607 160.248 1.00 30.79 1191 HIS A O 1
ATOM 8151 N N . PHE A 1 1192 ? 140.039 177.676 162.484 1.00 31.63 1192 PHE A N 1
ATOM 8152 C CA . PHE A 1 1192 ? 140.955 178.813 162.455 1.00 31.63 1192 PHE A CA 1
ATOM 8153 C C . PHE A 1 1192 ? 142.232 178.468 161.700 1.00 31.63 1192 PHE A C 1
ATOM 8154 O O . PHE A 1 1192 ? 142.633 179.178 160.764 1.00 31.63 1192 PHE A O 1
ATOM 8162 N N . PHE A 1 1193 ? 142.891 177.379 162.100 1.00 29.76 1193 PHE A N 1
ATOM 8163 C CA . PHE A 1 1193 ? 144.115 176.985 161.407 1.00 29.76 1193 PHE A CA 1
ATOM 8164 C C . PHE A 1 1193 ? 143.838 176.633 159.950 1.00 29.76 1193 PHE A C 1
ATOM 8165 O O . PHE A 1 1193 ? 144.649 176.939 159.066 1.00 29.76 1193 PHE A O 1
ATOM 8173 N N . LYS A 1 1194 ? 142.692 176.003 159.676 1.00 31.63 1194 LYS A N 1
ATOM 8174 C CA . LYS A 1 1194 ? 142.363 175.639 158.301 1.00 31.63 1194 LYS A CA 1
ATOM 8175 C C . LYS A 1 1194 ? 142.167 176.874 157.433 1.00 31.63 1194 LYS A C 1
ATOM 8176 O O . LYS A 1 1194 ? 142.547 176.880 156.257 1.00 31.63 1194 LYS A O 1
ATOM 8182 N N . PHE A 1 1195 ? 141.577 177.931 157.992 1.00 38.80 1195 PHE A N 1
ATOM 8183 C CA . PHE A 1 1195 ? 141.354 179.138 157.209 1.00 38.80 1195 PHE A CA 1
ATOM 8184 C C . PHE A 1 1195 ? 142.637 179.931 157.019 1.00 38.80 1195 PHE A C 1
ATOM 8185 O O . PHE A 1 1195 ? 142.799 180.597 155.991 1.00 38.80 1195 PHE A O 1
ATOM 8193 N N . PHE A 1 1196 ? 143.559 179.886 157.982 1.00 37.14 1196 PHE A N 1
ATOM 8194 C CA . PHE A 1 1196 ? 144.739 180.735 157.838 1.00 37.14 1196 PHE A CA 1
ATOM 8195 C C . PHE A 1 1196 ? 145.936 180.062 157.174 1.00 37.14 1196 PHE A C 1
ATOM 8196 O O . PHE A 1 1196 ? 146.751 180.763 156.566 1.00 37.14 1196 PHE A O 1
ATOM 8204 N N . PHE A 1 1197 ? 146.093 178.743 157.263 1.00 39.53 1197 PHE A N 1
ATOM 8205 C CA . PHE A 1 1197 ? 147.317 178.129 156.751 1.00 39.53 1197 PHE A CA 1
ATOM 8206 C C . PHE A 1 1197 ? 147.033 176.873 155.936 1.00 39.53 1197 PHE A C 1
ATOM 8207 O O . PHE A 1 1197 ? 147.698 175.849 156.102 1.00 39.53 1197 PHE A O 1
ATOM 8215 N N . MET A 1 1198 ? 146.066 176.924 155.021 1.00 42.58 1198 MET A N 1
ATOM 8216 C CA . MET A 1 1198 ? 145.759 175.732 154.234 1.00 42.58 1198 MET A CA 1
ATOM 8217 C C . MET A 1 1198 ? 146.861 175.442 153.219 1.00 42.58 1198 MET A C 1
ATOM 8218 O O . MET A 1 1198 ? 147.494 174.381 153.261 1.00 42.58 1198 MET A O 1
ATOM 8223 N N . ASP A 1 1199 ? 147.101 176.378 152.297 1.00 51.31 1199 ASP A N 1
ATOM 8224 C CA . ASP A 1 1199 ? 148.170 176.288 151.299 1.00 51.31 1199 ASP A CA 1
ATOM 8225 C C . ASP A 1 1199 ? 148.003 175.038 150.426 1.00 51.31 1199 ASP A C 1
ATOM 8226 O O . ASP A 1 1199 ? 148.795 174.095 150.464 1.00 51.31 1199 ASP A O 1
ATOM 8231 N N . ASP A 1 1200 ? 146.921 175.048 149.651 1.00 45.52 1200 ASP A N 1
ATOM 8232 C CA . ASP A 1 1200 ? 146.669 174.041 148.619 1.00 45.52 1200 ASP A CA 1
ATOM 8233 C C . ASP A 1 1200 ? 146.826 174.714 147.256 1.00 45.52 1200 ASP A C 1
ATOM 8234 O O . ASP A 1 1200 ? 145.857 175.215 146.679 1.00 45.52 1200 ASP A O 1
ATOM 8239 N N . LYS A 1 1201 ? 148.050 174.711 146.733 1.00 47.03 1201 LYS A N 1
ATOM 8240 C CA . LYS A 1 1201 ? 148.385 175.472 145.543 1.00 47.03 1201 LYS A CA 1
ATOM 8241 C C . LYS A 1 1201 ? 148.675 174.545 144.371 1.00 47.03 1201 LYS A C 1
ATOM 8242 O O . LYS A 1 1201 ? 149.443 173.585 144.523 1.00 47.03 1201 LYS A O 1
ATOM 8248 N N . PRO A 1 1202 ? 148.092 174.790 143.200 1.00 40.32 1202 PRO A N 1
ATOM 8249 C CA . PRO A 1 1202 ? 148.496 174.038 142.010 1.00 40.32 1202 PRO A CA 1
ATOM 8250 C C . PRO A 1 1202 ? 149.900 174.422 141.576 1.00 40.32 1202 PRO A C 1
ATOM 8251 O O . PRO A 1 1202 ? 150.403 175.500 141.900 1.00 40.32 1202 PRO A O 1
ATOM 8255 N N . SER A 1 1203 ? 150.535 173.517 140.837 1.00 31.04 1203 SER A N 1
ATOM 8256 C CA . SER A 1 1203 ? 151.905 173.734 140.401 1.00 31.04 1203 SER A CA 1
ATOM 8257 C C . SER A 1 1203 ? 151.989 174.941 139.471 1.00 31.04 1203 SER A C 1
ATOM 8258 O O . SER A 1 1203 ? 150.991 175.402 138.910 1.00 31.04 1203 SER A O 1
ATOM 8261 N N . ASP A 1 1204 ? 153.208 175.463 139.317 1.00 27.79 1204 ASP A N 1
ATOM 8262 C CA . ASP A 1 1204 ? 153.409 176.621 138.454 1.00 27.79 1204 ASP A CA 1
ATOM 8263 C C . ASP A 1 1204 ? 153.186 176.275 136.989 1.00 27.79 1204 ASP A C 1
ATOM 8264 O O . ASP A 1 1204 ? 152.759 177.133 136.209 1.00 27.79 1204 ASP A O 1
ATOM 8269 N N . ILE A 1 1205 ? 153.470 175.032 136.597 1.00 22.35 1205 ILE A N 1
ATOM 8270 C CA . ILE A 1 1205 ? 153.247 174.609 135.219 1.00 22.35 1205 ILE A CA 1
ATOM 8271 C C . ILE A 1 1205 ? 151.777 174.321 134.941 1.00 22.35 1205 ILE A C 1
ATOM 8272 O O . ILE A 1 1205 ? 151.376 174.262 133.774 1.00 22.35 1205 ILE A O 1
ATOM 8277 N N . SER A 1 1206 ? 150.958 174.154 135.982 1.00 22.46 1206 SER A N 1
ATOM 8278 C CA . SER A 1 1206 ? 149.562 173.788 135.776 1.00 22.46 1206 SER A CA 1
ATOM 8279 C C . SER A 1 1206 ? 148.707 174.988 135.398 1.00 22.46 1206 SER A C 1
ATOM 8280 O O . SER A 1 1206 ? 147.653 174.820 134.776 1.00 22.46 1206 SER A O 1
ATOM 8283 N N . VAL A 1 1207 ? 149.126 176.197 135.769 1.00 26.89 1207 VAL A N 1
ATOM 8284 C CA . VAL A 1 1207 ? 148.347 177.384 135.443 1.00 26.89 1207 VAL A CA 1
ATOM 8285 C C . VAL A 1 1207 ? 148.375 177.610 133.937 1.00 26.89 1207 VAL A C 1
ATOM 8286 O O . VAL A 1 1207 ? 149.369 177.313 133.261 1.00 26.89 1207 VAL A O 1
ATOM 8290 N N . GLN A 1 1208 ? 147.268 178.113 133.399 1.00 26.85 1208 GLN A N 1
ATOM 8291 C CA . GLN A 1 1208 ? 147.104 178.305 131.966 1.00 26.85 1208 GLN A CA 1
ATOM 8292 C C . GLN A 1 1208 ? 146.832 179.774 131.685 1.00 26.85 1208 GLN A C 1
ATOM 8293 O O . GLN A 1 1208 ? 145.909 180.359 132.260 1.00 26.85 1208 GLN A O 1
ATOM 8299 N N . GLN A 1 1209 ? 147.631 180.361 130.800 1.00 35.88 1209 GLN A N 1
ATOM 8300 C CA . GLN A 1 1209 ? 147.521 181.769 130.460 1.00 35.88 1209 GLN A CA 1
ATOM 8301 C C . GLN A 1 1209 ? 147.294 181.926 128.963 1.00 35.88 1209 GLN A C 1
ATOM 8302 O O . GLN A 1 1209 ? 147.690 181.072 128.166 1.00 35.88 1209 GLN A O 1
ATOM 8308 N N . VAL A 1 1210 ? 146.647 183.026 128.592 1.00 41.17 1210 VAL A N 1
ATOM 8309 C CA . VAL A 1 1210 ? 146.349 183.308 127.192 1.00 41.17 1210 VAL A CA 1
ATOM 8310 C C . VAL A 1 1210 ? 147.615 183.817 126.515 1.00 41.17 1210 VAL A C 1
ATOM 8311 O O . VAL A 1 1210 ? 148.130 184.885 126.859 1.00 41.17 1210 VAL A O 1
ATOM 8315 N N . LYS A 1 1211 ? 148.116 183.052 125.550 1.00 41.11 1211 LYS A N 1
ATOM 8316 C CA . LYS A 1 1211 ? 149.332 183.417 124.833 1.00 41.11 1211 LYS A CA 1
ATOM 8317 C C . LYS A 1 1211 ? 149.046 184.482 123.780 1.00 41.11 1211 LYS A C 1
ATOM 8318 O O . LYS A 1 1211 ? 148.749 185.631 124.109 1.00 41.11 1211 LYS A O 1
#

Nearest PDB structures (foldseek):
  6xmt-assembly1_A  TM=1.001E+00  e=0.000E+00  Saccharomyces cerevisiae S288C
  6xmu-assembly1_A  TM=9.988E-01  e=0.000E+00  Saccharomyces cerevisiae S288C
  6xmp-assembly1_A  TM=7.709E-01  e=0.000E+00  Saccharomyces cerevisiae S288C
  8op7-assembly1_A  TM=9.133E-01  e=0.000E+00  Thermochaetoides thermophila
  8op8-assembly1_A  TM=8.614E-01  e=0.000E+00  Thermochaetoides thermophila

Sequence (1092 aa):
KSFVSSPIVRDSTLLVPKSLIAKPYVLPFFPLYATFAQLYFEWTFVYLGTLVSLNILVMLMPAWNVKIKAKFNYSTTKNVNEATHILIYTTPNNGSDGIVEIQRVTEAGSLQTFFQFQKKRFLWHENEQVFSSPKFLVDESPKIGDFQKCKGHSGDLTHLKRLYGENSFDIPIPTFMELFKEHAVAPLFVFQVFCVALWLLDEFWYYSLFNLFMIISMEAAAVFQRLTALKEFRTMGIKPYTINVFRNKKWVALQTNELLPMDLVSITRTAEESAIPCDLILLDGSAIVNEAMLSGESTPLLKESIKLRPSEDNLQLDGVDKIAVLHGGTKALQVTPPEHKSDIPPPPDGGALAIVTKTGFETSQGSLVRVMIYSAEDNKEALMFILFLLIFAVIASWYVWVEGTKMGRIQSKLILDCILIITSVVPPELPMELTMAVNSSLAALAKFYVYCTEPFRIPFAGRIDVCCFDKTGTLTGEDLVFEGLAGISADSENIRHLYSAAEAPESTILVIGAAHALVKLEDGDIVGDPMEKATLKAVGWAVERKNSNYREGTGKLDIIRRFQFSSALKRSASIASHNDALFAAVKGAPETIRERLSDIPKNYDEIYKSFTRSGSRVLALASKSLPKDLNRDDVESELTFNGFLIFHCPLKDDAIETIKMLNESSHRSIMITGDNPLTAVHVAKEVGIVFGETLILDRAGKSDDNQLLFRDVEETVSIPFDPSKDTFDHSKLFDRYDIAVTGYALNALEGHSQLRDLLRHTWVYARVSPSQKEFLLNTLKDMGYQTLMCGDGTNDVGALKQAHVGIALLNGTEEGLKKLGEQRRLEGMKAPALKLGDASCAAPFTSKLANVSAVTNIIRQGRCALVNTIQMYKILALNCLISAYSLSIIYMAGVKFGDGQATVSGLLLSVCFLSISRGKPLEKLSKQRPQSGIFNVYIMGSILSQFAVHIATLVYITTEIYKLEPREPQVDLEKEFAPSLLNTGIFIIQLVQQVSTFAVNYQGEPFRENIRSNKGMYYGLLGVTGLALASATEFLPELNEAMKFVPMTDDFKIKLTLTLLLDFFGSWGVEHFFKFFFMDDKPSDISVQQVK

GO terms:
  GO:0070273 phosphatidylinositol-4-phosphate binding (F, IDA)
  GO:0005789 endoplasmic reticulum membrane (C, IDA)
  GO:0005801 cis-Golgi network (C, IDA)
  GO:0005739 mitochondrion (C, HDA)
  GO:0005783 endoplasmic reticulum (C, HDA)
  GO:0030026 intracellular manganese ion homeostasis (P, IMP)
  GO:0055092 sterol homeostasis (P, IMP)
  GO:0006874 intracellular calcium ion homeostasis (P, IMP)
  GO:0034214 protein hexamerization (P, IDA)
  GO:0043335 protein unfolding (P, IDA)
  GO:0016887 ATP hydrolysis activity (F, IDA)
  GO:0140569 extraction of mislocalized protein from ER membrane (P, IDA)
  GO:0140567 membrane protein dislocase activity (F, IDA)
  GO:0005789 endoplasmic reticulum membrane (C, EXP)
  GO:0005515 protein binding (F, IPI)
  GO:0016887 ATP hydrolysis activity (F, IMP)

Solvent-accessible surface area: 52501 Å² total; per-residue (Å²): 62,6,114,9,56,17,117,9,12,149,52,6,40,0,2,47,74,60,68,124,130,60,46,51,41,54,141,78,65,68,74,64,64,63,62,60,64,73,89,91,119,139,96,76,68,77,67,66,42,66,58,65,63,52,48,48,112,34,101,116,84,16,66,178,80,57,121,63,76,4,147,42,46,36,47,85,24,136,71,11,113,100,0,42,42,0,7,0,34,12,28,135,124,41,23,85,56,14,44,25,106,4,87,98,53,92,48,107,77,61,111,30,5,31,2,77,12,18,47,47,66,4,17,37,58,115,132,121,98,25,0,29,21,27,180,13,70,27,98,119,91,6,95,0,11,54,2,49,145,29,79,21,28,76,56,130,33,68,87,52,61,35,45,42,5,97,5,42,23,94,24,63,77,50,88,53,123,89,8,43,83,103,45,38,86,45,35,55,22,79,27,16,44,110,18,16,54,38,85,82,140,72,34,149,178,138,153,6,94,109,60,64,136,40,8,66,47,42,38,27,57,44,0,115,87,29,30,90,17,21,131,86,8,48,52,7,41,82,124,66,68,89,18,23,0,5,33,88,118,113,45,50,68,34,72,12,47,59,0,0,8,46,0,1,0,3,11,56,96,25,68,129,78,30,29,7,16,0,17,0,6,0,20,6,2,32,2,25,1,9,8,6,50,17,56,9,35,15,57,31,60,64,9,50,36,1,57,165,59,82,56,84,80,54,76,16,111,72,44,106,6,133,82,0,30,1,56,2,17,1,50,1,35,43,15,44,72,25,127,104,156,61,113,14,82,59,10,90,74,43,0,1,9,0,0,0,9,41,3,6,21,44,2,38,15,0,43,52,0,32,73,8,26,72,32,26,175,145,78,115,46,24,96,100,15,37,102,42,9,64,104,57,1,89,100,8,18,157,63,3,92,49,41,0,88,152,76,64,59,121,116,67,95,4,76,58,25,16,17,70,9,42,35,46,13,22,36,109,37,7,15,56,6,57,42,78,27,65,66,60,16,25,63,38,0,39,163,85,66,2,74,12,14,52,31,111,44,5,44,65,0,0,50,0,15,1,0,0,0,10,4,6,16,0,0,1,28,64,85,12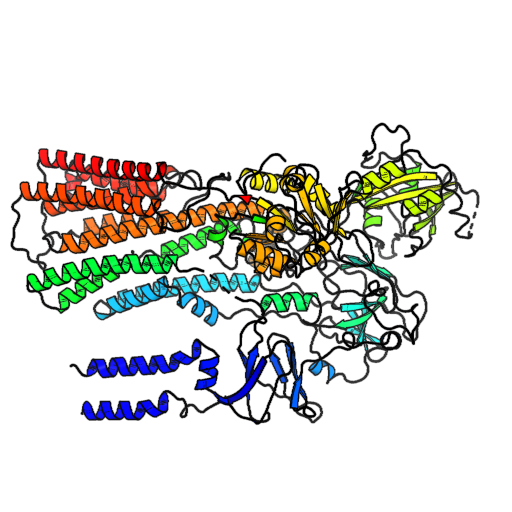,54,34,47,0,10,0,10,43,50,71,95,62,113,80,32,118,84,74,58,66,50,89,114,20,65,66,53,2,57,46,3,2,1,0,2,8,59,3,56,62,82,175,112,50,44,64,43,9,41,34,22,32,78,36,3,6,160,44,32,33,32,39,18,74,63,70,35,35,2,24,84,42,81,105,41,60,6,65,18,103,44,89,57,78,109,42,63,74,92,29,20,27,2,1,10,0,21,72,106,97,70,28,27,1,0,1,20,4,24,9,96,32,0,77,138,58,7,79,102,82,32,136,18,6,57,95,10,53,92,22,7,49,91,18,25,12,74,8,42,0,0,0,18,23,98,30,120,219,148,81,108,64,112,82,2,6,62,80,2,74,23,12,0,0,1,2,3,65,20,53,45,41,152,40,0,82,82,2,1,102,57,0,20,108,0,16,0,19,3,5,0,0,0,11,4,55,20,53,17,0,3,59,11,0,87,94,7,16,6,5,145,35,104,2,0,0,0,35,99,46,59,86,98,82,80,70,91,1,35,0,81,17,36,92,100,102,38,74,33,98,14,40,24,88,171,70,73,7,66,78,87,91,4,13,66,123,42,23,2,3,0,2,4,60,0,0,92,18,1,92,81,40,109,48,18,116,40,0,3,87,61,1,32,0,2,2,127,10,46,48,86,38,0,61,62,0,0,67,13,5,67,98,31,61,15,53,0,0,0,0,0,45,8,10,7,0,5,7,0,1,53,36,2,42,0,0,0,0,6,20,52,22,78,59,133,22,22,59,64,60,41,66,64,67,69,64,74,68,90,124,120,108,65,55,92,43,30,11,3,3,4,11,6,10,0,1,0,39,22,26,55,0,30,3,0,3,25,0,0,42,24,0,7,8,18,17,6,26,46,13,25,14,52,7,1,8,0,0,22,5,3,23,37,13,48,27,46,9,70,22,57,22,27,39,14,68,68,14,116,43,4,50,67,58,16,36,115,52,29,29,80,0,11,45,6,5,8,137,27,151,26,43,140,116,24,15,131,81,22,4,34,73,13,5,70,53,107,21,1,39,16,0,1,87,22,0,43,56,35,4,40,62,9,8,78,106,0,32,80,10,0,55,156,80,61,113,154,109,107,158,48,68,22,157,86,126,61,42,85,44,26,10,3,0,0,1,10,1,0,42,8,18,8,38,13,0,0,2,22,8,4,2,86,14,108,48,28,1,68,50,14,132,64,11,112,22,0,64,132,6,13,94,38,0,51,39,37,1,76,19,1,0,54,49,158,65,95,128,69,9,126,84,33,124,11,38,103,19,72,99,91,2,39,96,67,0,26,102,12,4,80,129,0,60,130,32,1,124,26,38,20,74,98,40,64,148,116,98,70,110,29,145,60,21,102,14,4,103,79,119,149,66

Organism: Saccharomyces cerevisiae (strain ATCC 204508 / S288c) (NCBI:txid559292)